Protein AF-A0A2E5EBD3-F1 (afdb_monomer_lite)

pLDDT: mean 79.8, std 18.27, range [23.12, 98.44]

Secondary structure (DSSP, 8-state):
--------------------------TT--EEPPPPTT----HHHHHHTTS-PPPTTSSSHHHHHHHHHHHHHH-TT-TTSS-SS--EEEEEEEEEEE-SSSPPPTTHHHHHHIIIII---TT--HHHHHHHHTTTSEEEEEEEEEEEE-SS-HHHHHTTTTS-SSHHHHHHHHHHHHHHTT--GGGG---STT--TT-TTS-SEES-EEEEEEEE-GGGTSSSPPPEEEEHHHHHHHHHSS---EEEEEEPTTSSEEEE-EEEEEEEE-TTSSBPPHHHHHHHHHHHTTPPP-S--TT----TTGGG-TTTTGGGT-TTSPPPPPHHHHHHTTS--PEEP-S-EEEEEE-BTTTS---EEE---TT---EEEEEEE-S-GGGGG-SS-EEEEEEE-TT--S-S-S---TT-TTPPPPSEEE--TT---TTTTTS-S--TTSSBSTTS---EETTSSS----TT-----EEEE-PPSS-SSEEEEEEEPPPP-S--SPEEEEEEEE-SSGGGTHHHHHHHHHHHHHHHHHHHSSS-EEEEEEE---SSTTT--TT--S-EEEEEEES-HHHHHHHHTT------SSS-BSHHHHHHHHHH---B-SSSSS---STT-B--------TTSEEEEEEEESSPBP-TTTS-TTTT---S--HHHHHHHHHS-SSSSSPPEEEEEE-------SS----------------HHHHHHHHHHHHHT-EEEE--GGGTTHHHHHHHHHHHHH------EEEE-TT--EEEEE-HHHHHHHS-PEEESS-TT--SS-SSS-HHHHHHTTSS--TT-SSS-HHHHTTT-TTSSSEESHHHHHHHHHSTT-SS-TTT-SS-SSS--HHHHHHHHHT-EE--

Radius of gyration: 31.28 Å; chains: 1; bounding box: 82×87×84 Å

Structure (mmCIF, N/CA/C/O backbone):
data_AF-A0A2E5EBD3-F1
#
_entry.id   AF-A0A2E5EBD3-F1
#
loop_
_atom_site.group_PDB
_atom_site.id
_atom_site.type_symbol
_atom_site.label_atom_id
_atom_site.label_alt_id
_atom_site.label_comp_id
_atom_site.label_asym_id
_atom_site.label_entity_id
_atom_site.label_seq_id
_atom_site.pdbx_PDB_ins_code
_atom_site.Cartn_x
_atom_site.Cartn_y
_atom_site.Cartn_z
_atom_site.occupancy
_atom_site.B_iso_or_equiv
_atom_site.auth_seq_id
_atom_site.auth_comp_id
_atom_site.auth_asym_id
_atom_site.auth_atom_id
_atom_site.pdbx_PDB_model_num
ATOM 1 N N . MET A 1 1 ? 35.302 20.443 48.912 1.00 29.16 1 MET A N 1
ATOM 2 C CA . MET A 1 1 ? 36.314 19.637 49.631 1.00 29.16 1 MET A CA 1
ATOM 3 C C . MET A 1 1 ? 35.606 18.491 50.340 1.00 29.16 1 MET A C 1
ATOM 5 O O . MET A 1 1 ? 34.829 18.753 51.242 1.00 29.16 1 MET A O 1
ATOM 9 N N . ASN A 1 2 ? 35.841 17.281 49.823 1.00 28.98 2 ASN A N 1
ATOM 10 C CA . ASN A 1 2 ? 35.592 15.905 50.289 1.00 28.98 2 ASN A CA 1
ATOM 11 C C . ASN A 1 2 ? 34.855 15.673 51.629 1.00 28.98 2 ASN A C 1
ATOM 13 O O . ASN A 1 2 ? 35.310 16.158 52.659 1.00 28.98 2 ASN A O 1
ATOM 17 N N . TYR A 1 3 ? 33.858 14.777 51.673 1.00 25.31 3 TYR A N 1
ATOM 18 C CA . TYR A 1 3 ? 34.042 13.319 51.846 1.00 25.31 3 TYR A CA 1
ATOM 19 C C . TYR A 1 3 ? 32.689 12.574 51.929 1.00 25.31 3 TYR A C 1
ATOM 21 O O . TYR A 1 3 ? 31.704 13.089 52.449 1.00 25.31 3 TYR A O 1
ATOM 29 N N . LEU A 1 4 ? 32.713 11.340 51.420 1.00 33.31 4 LEU A N 1
ATOM 30 C CA . LEU A 1 4 ? 31.714 10.262 51.451 1.00 33.31 4 LEU A CA 1
ATOM 31 C C . LEU A 1 4 ? 31.133 9.953 52.849 1.00 33.31 4 LEU A C 1
ATOM 33 O O . LEU A 1 4 ? 31.836 10.088 53.846 1.00 33.31 4 LEU A O 1
ATOM 37 N N . THR A 1 5 ? 29.920 9.387 52.915 1.00 28.55 5 THR A N 1
ATOM 38 C CA . THR A 1 5 ? 29.667 8.037 53.481 1.00 28.55 5 THR A CA 1
ATOM 39 C C . THR A 1 5 ? 28.212 7.585 53.294 1.00 28.55 5 THR A C 1
ATOM 41 O O . THR A 1 5 ? 27.274 8.373 53.325 1.00 28.55 5 THR A O 1
ATOM 44 N N . ASN A 1 6 ? 28.087 6.278 53.075 1.00 30.84 6 ASN A N 1
ATOM 45 C CA . ASN A 1 6 ? 26.904 5.499 52.732 1.00 30.84 6 ASN A CA 1
ATOM 46 C C . ASN A 1 6 ? 26.313 4.796 53.984 1.00 30.84 6 ASN A C 1
ATOM 48 O O . ASN A 1 6 ? 27.008 4.691 54.998 1.00 30.84 6 ASN A O 1
ATOM 52 N N . ASN A 1 7 ? 25.116 4.202 53.831 1.00 29.02 7 ASN A N 1
ATOM 53 C CA . ASN A 1 7 ? 24.374 3.269 54.722 1.00 29.02 7 ASN A CA 1
ATOM 54 C C . ASN A 1 7 ? 23.432 3.911 55.772 1.00 29.02 7 ASN A C 1
ATOM 56 O O . ASN A 1 7 ? 23.852 4.758 56.545 1.00 29.02 7 ASN A O 1
ATOM 60 N N . GLY A 1 8 ? 22.170 3.504 55.972 1.00 24.27 8 GLY A N 1
ATOM 61 C CA . GLY A 1 8 ? 21.339 2.468 55.358 1.00 24.27 8 GLY A CA 1
ATOM 62 C C . GLY A 1 8 ? 20.058 2.195 56.186 1.00 24.27 8 GLY A C 1
ATOM 63 O O . GLY A 1 8 ? 20.057 2.367 57.401 1.00 24.27 8 GLY A O 1
ATOM 64 N N . ARG A 1 9 ? 19.030 1.680 55.487 1.00 27.00 9 ARG A N 1
ATOM 65 C CA . ARG A 1 9 ? 17.901 0.806 55.904 1.00 27.00 9 ARG A CA 1
ATOM 66 C C . ARG A 1 9 ? 16.655 1.326 56.670 1.00 27.00 9 ARG A C 1
ATOM 68 O O . ARG A 1 9 ? 16.715 1.666 57.844 1.00 27.00 9 ARG A O 1
ATOM 75 N N . HIS A 1 10 ? 15.518 1.069 55.994 1.00 27.02 10 HIS A N 1
ATOM 76 C CA . HIS A 1 10 ? 14.217 0.498 56.426 1.00 27.02 10 HIS A CA 1
ATOM 77 C C . HIS A 1 10 ? 12.980 1.411 56.338 1.00 27.02 10 HIS A C 1
ATOM 79 O O . HIS A 1 10 ? 12.791 2.263 57.195 1.00 27.02 10 HIS A O 1
ATOM 85 N N . ALA A 1 11 ? 12.065 1.099 55.406 1.00 25.31 11 ALA A N 1
ATOM 86 C CA . ALA A 1 11 ? 10.660 0.770 55.705 1.00 25.31 11 ALA A CA 1
ATOM 87 C C . ALA A 1 11 ? 9.913 0.295 54.441 1.00 25.31 11 ALA A C 1
ATOM 89 O O . ALA A 1 11 ? 9.988 0.927 53.393 1.00 25.31 11 ALA A O 1
ATOM 90 N N . MET A 1 12 ? 9.197 -0.826 54.568 1.00 30.34 12 MET A N 1
ATOM 91 C CA . MET A 1 12 ? 8.193 -1.310 53.618 1.00 30.34 12 MET A CA 1
ATOM 92 C C . MET A 1 12 ? 7.014 -0.333 53.523 1.00 30.34 12 MET A C 1
ATOM 94 O O . MET A 1 12 ? 6.547 0.131 54.562 1.00 30.34 12 MET A O 1
ATOM 98 N N . LEU A 1 13 ? 6.456 -0.150 52.324 1.00 25.53 13 LEU A N 1
ATOM 99 C CA . LEU A 1 13 ? 5.010 -0.014 52.126 1.00 25.53 13 LEU A CA 1
ATOM 100 C C . LEU A 1 13 ? 4.646 -0.342 50.675 1.00 25.53 13 LEU A C 1
ATOM 102 O O . LEU A 1 13 ? 5.073 0.308 49.730 1.00 25.53 13 LEU A O 1
ATOM 106 N N . SER A 1 14 ? 3.862 -1.404 50.556 1.00 27.30 14 SER A N 1
ATOM 107 C CA . SER A 1 14 ? 3.109 -1.849 49.394 1.00 27.30 14 SER A CA 1
ATOM 108 C C . SER A 1 14 ? 2.138 -0.778 48.888 1.00 27.30 14 SER A C 1
ATOM 110 O O . SER A 1 14 ? 1.299 -0.312 49.660 1.00 27.30 14 SER A O 1
ATOM 112 N N . ALA A 1 15 ? 2.167 -0.497 47.589 1.00 25.50 15 ALA A N 1
ATOM 113 C CA . ALA A 1 15 ? 0.990 -0.112 46.815 1.00 25.50 15 ALA A CA 1
ATOM 114 C C . ALA A 1 15 ? 1.222 -0.546 45.363 1.00 25.50 15 ALA A C 1
ATOM 116 O O . ALA A 1 15 ? 2.231 -0.180 44.764 1.00 25.50 15 ALA A O 1
ATOM 117 N N . LEU A 1 16 ? 0.317 -1.380 44.847 1.00 30.70 16 LEU A N 1
ATOM 118 C CA . LEU A 1 16 ? 0.261 -1.764 43.443 1.00 30.70 16 LEU A CA 1
ATOM 119 C C . LEU A 1 16 ? 0.180 -0.502 42.575 1.00 30.70 16 LEU A C 1
ATOM 121 O O . LEU A 1 16 ? -0.757 0.279 42.727 1.00 30.70 16 LEU A O 1
ATOM 125 N N . ALA A 1 17 ? 1.124 -0.340 41.654 1.00 24.12 17 ALA A N 1
ATOM 126 C CA . ALA A 1 17 ? 0.958 0.512 40.489 1.00 24.12 17 ALA A CA 1
ATOM 127 C C . ALA A 1 17 ? 0.855 -0.420 39.280 1.00 24.12 17 ALA A C 1
ATOM 129 O O . ALA A 1 17 ? 1.831 -1.050 38.882 1.00 24.12 17 ALA A O 1
ATOM 130 N N . ILE A 1 18 ? -0.365 -0.558 38.768 1.00 25.36 18 ILE A N 1
ATOM 131 C CA . ILE A 1 18 ? -0.635 -1.070 37.424 1.00 25.36 18 ILE A CA 1
ATOM 132 C C . ILE A 1 18 ? 0.084 -0.114 36.457 1.00 25.36 18 ILE A C 1
ATOM 134 O O . ILE A 1 18 ? -0.083 1.100 36.621 1.00 25.36 18 ILE A O 1
ATOM 138 N N . PRO A 1 19 ? 0.890 -0.587 35.492 1.00 26.09 19 PRO A N 1
ATOM 139 C CA . PRO A 1 19 ? 1.427 0.304 34.481 1.00 26.09 19 PRO A CA 1
ATOM 140 C C . PRO A 1 19 ? 0.257 0.748 33.601 1.00 26.09 19 PRO A C 1
ATOM 142 O O . PRO A 1 19 ? -0.350 -0.049 32.891 1.00 26.09 19 PRO A O 1
ATOM 145 N N . ILE A 1 20 ? -0.096 2.029 33.703 1.00 24.16 20 ILE A N 1
ATOM 146 C CA . ILE A 1 20 ? -0.914 2.709 32.705 1.00 24.16 20 ILE A CA 1
ATOM 147 C C . ILE A 1 20 ? -0.089 2.664 31.421 1.00 24.16 20 ILE A C 1
ATOM 149 O O . ILE A 1 20 ? 0.940 3.332 31.324 1.00 24.16 20 ILE A O 1
ATOM 153 N N . VAL A 1 21 ? -0.516 1.829 30.476 1.00 25.44 21 VAL A N 1
ATOM 154 C CA . VAL A 1 21 ? -0.055 1.870 29.089 1.00 25.44 21 VAL A CA 1
ATOM 155 C C . VAL A 1 21 ? -0.263 3.304 28.603 1.00 25.44 21 VAL A C 1
ATOM 157 O O . VAL A 1 21 ? -1.378 3.826 28.635 1.00 25.44 21 VAL A O 1
ATOM 160 N N . SER A 1 22 ? 0.822 3.982 28.238 1.00 26.38 22 SER A N 1
ATOM 161 C CA . SER A 1 22 ? 0.782 5.331 27.687 1.00 26.38 22 SER A CA 1
ATOM 162 C C . SER A 1 22 ? 0.146 5.290 26.293 1.00 26.38 22 SER A C 1
ATOM 164 O O . SER A 1 22 ? 0.835 5.088 25.300 1.00 26.38 22 SER A O 1
ATOM 166 N N . LEU A 1 23 ? -1.174 5.476 26.238 1.00 28.75 23 LEU A N 1
ATOM 167 C CA . LEU A 1 23 ? -2.022 5.524 25.034 1.00 28.75 23 LEU A CA 1
ATOM 168 C C . LEU A 1 23 ? -1.922 6.844 24.238 1.00 28.75 23 LEU A C 1
ATOM 170 O O . LEU A 1 23 ? -2.856 7.218 23.537 1.00 28.75 23 LEU A O 1
ATOM 174 N N . PHE A 1 24 ? -0.823 7.589 24.346 1.00 32.25 24 PHE A N 1
ATOM 175 C CA . PHE A 1 24 ? -0.684 8.868 23.646 1.00 32.25 24 PHE A CA 1
ATOM 176 C C . PHE A 1 24 ? 0.305 8.715 22.491 1.00 32.25 24 PHE A C 1
ATOM 178 O O . PHE A 1 24 ? 1.509 8.889 22.670 1.00 32.25 24 PHE A O 1
ATOM 185 N N . SER A 1 25 ? -0.213 8.351 21.317 1.00 38.06 25 SER A N 1
ATOM 186 C CA . SER A 1 25 ? 0.491 8.504 20.044 1.00 38.06 25 SER A CA 1
ATOM 187 C C . SER A 1 25 ? 0.668 9.997 19.710 1.00 38.06 25 SER A C 1
ATOM 189 O O . SER A 1 25 ? 0.030 10.865 20.312 1.00 38.06 25 SER A O 1
ATOM 191 N N . ASN A 1 26 ? 1.614 10.297 18.815 1.00 38.53 26 ASN A N 1
ATOM 192 C CA . ASN A 1 26 ? 2.143 11.639 18.539 1.00 38.53 26 ASN A CA 1
ATOM 193 C C . ASN A 1 26 ? 1.013 12.678 18.311 1.00 38.53 26 ASN A C 1
ATOM 195 O O . ASN A 1 26 ? 0.158 12.464 17.448 1.00 38.53 26 ASN A O 1
ATOM 199 N N . PRO A 1 27 ? 0.972 13.798 19.057 1.00 42.50 27 PRO A N 1
ATOM 200 C CA . PRO A 1 27 ? -0.216 14.642 19.197 1.00 42.50 27 PRO A CA 1
ATOM 201 C C . PRO A 1 27 ? -0.521 15.554 17.996 1.00 42.50 27 PRO A C 1
ATOM 203 O O . PRO A 1 27 ? -1.249 16.522 18.175 1.00 42.50 27 PRO A O 1
ATOM 206 N N . ASP A 1 28 ? -0.045 15.283 16.782 1.00 49.72 28 ASP A N 1
ATOM 207 C CA . ASP A 1 28 ? -0.038 16.285 15.706 1.00 49.72 28 ASP A CA 1
ATOM 208 C C . ASP A 1 28 ? -0.567 15.806 14.328 1.00 49.72 28 ASP A C 1
ATOM 210 O O . ASP A 1 28 ? -0.325 16.464 13.320 1.00 49.72 28 ASP A O 1
ATOM 214 N N . CYS A 1 29 ? -1.290 14.680 14.246 1.00 60.12 29 CYS A N 1
ATOM 215 C CA . CYS A 1 29 ? -1.685 14.052 12.968 1.00 60.12 29 CYS A CA 1
ATOM 216 C C . CYS A 1 29 ? -2.814 14.802 12.217 1.00 60.12 29 CYS A C 1
ATOM 218 O O . CYS A 1 29 ? -3.996 14.541 12.465 1.00 60.12 29 CYS A O 1
ATOM 220 N N . LEU A 1 30 ? -2.459 15.678 11.274 1.00 69.81 30 LEU A N 1
ATOM 221 C CA . LEU A 1 30 ? -3.363 16.429 10.390 1.00 69.81 30 LEU A CA 1
ATOM 222 C C . LEU A 1 30 ? -3.103 16.049 8.922 1.00 69.81 30 LEU A C 1
ATOM 224 O O . LEU A 1 30 ? -1.948 15.951 8.514 1.00 69.81 30 LEU A O 1
ATOM 228 N N . ALA A 1 31 ? -4.166 15.917 8.130 1.00 77.50 31 ALA A N 1
ATOM 229 C CA . ALA A 1 31 ? -4.094 15.885 6.667 1.00 77.50 31 ALA A CA 1
ATOM 230 C C . ALA A 1 31 ? -5.045 16.912 6.054 1.00 77.50 31 ALA A C 1
ATOM 232 O O . ALA A 1 31 ? -6.008 17.324 6.704 1.00 77.50 31 ALA A O 1
ATOM 233 N N . THR A 1 32 ? -4.755 17.368 4.839 1.00 82.69 32 THR A N 1
ATOM 234 C CA . THR A 1 32 ? -5.534 18.431 4.187 1.00 82.69 32 THR A CA 1
ATOM 235 C C . THR A 1 32 ? -5.873 18.065 2.755 1.00 82.69 32 THR A C 1
ATOM 237 O O . THR A 1 32 ? -5.091 17.401 2.095 1.00 82.69 32 THR A O 1
ATOM 240 N N . THR A 1 33 ? -6.952 18.610 2.204 1.00 86.31 33 THR A N 1
ATOM 241 C CA . THR A 1 33 ? -7.201 18.497 0.763 1.00 86.31 33 THR A CA 1
ATOM 242 C C . THR A 1 33 ? -6.233 19.381 -0.035 1.00 86.31 33 THR A C 1
ATOM 244 O O . THR A 1 33 ? -5.992 20.544 0.310 1.00 86.31 33 THR A O 1
ATOM 247 N N . SER A 1 34 ? -5.713 18.870 -1.156 1.00 86.62 34 SER A N 1
ATOM 248 C CA . SER A 1 34 ? -4.879 19.653 -2.079 1.00 86.62 34 SER A CA 1
ATOM 249 C C . SER A 1 34 ? -5.632 20.877 -2.654 1.00 86.62 34 SER A C 1
ATOM 251 O O . SER A 1 34 ? -6.838 20.804 -2.908 1.00 86.62 34 SER A O 1
ATOM 253 N N . PRO A 1 35 ? -4.969 22.025 -2.914 1.00 87.75 35 PRO A N 1
ATOM 254 C CA . PRO A 1 35 ? -5.635 23.200 -3.486 1.00 87.75 35 PRO A CA 1
ATOM 255 C C . PRO A 1 35 ? -6.206 22.894 -4.873 1.00 87.75 35 PRO A C 1
ATOM 257 O O . PRO A 1 35 ? -5.620 22.094 -5.604 1.00 87.75 35 PRO A O 1
ATOM 260 N N . ARG A 1 36 ? -7.287 23.564 -5.296 1.00 89.25 36 ARG A N 1
ATOM 261 C CA . ARG A 1 36 ? -7.826 23.377 -6.656 1.00 89.25 36 ARG A CA 1
ATOM 262 C C . ARG A 1 36 ? -6.768 23.694 -7.730 1.00 89.25 36 ARG A C 1
ATOM 264 O O . ARG A 1 36 ? -5.904 24.552 -7.492 1.00 89.25 36 ARG A O 1
ATOM 271 N N . PRO A 1 37 ? -6.867 23.117 -8.941 1.00 83.50 37 PRO A N 1
ATOM 272 C CA . PRO A 1 37 ? -5.944 23.427 -10.028 1.00 83.50 37 PRO A CA 1
ATOM 273 C C . PRO A 1 37 ? -5.814 24.938 -10.284 1.00 83.50 37 PRO A C 1
ATOM 275 O O . PRO A 1 37 ? -6.807 25.671 -10.336 1.00 83.50 37 PRO A O 1
ATOM 278 N N . GLY A 1 38 ? -4.572 25.412 -10.421 1.00 78.75 38 GLY A N 1
ATOM 279 C CA . GLY A 1 38 ? -4.253 26.830 -10.628 1.00 78.75 38 GLY A CA 1
ATOM 280 C C . GLY A 1 38 ? -4.308 27.704 -9.369 1.00 78.75 38 GLY A C 1
ATOM 281 O O . GLY A 1 38 ? -4.292 28.932 -9.478 1.00 78.75 38 GLY A O 1
ATOM 282 N N . THR A 1 39 ? -4.386 27.105 -8.179 1.00 81.62 39 THR A N 1
ATOM 283 C CA . THR A 1 39 ? -4.257 27.809 -6.895 1.00 81.62 39 THR A CA 1
ATOM 284 C C . THR A 1 39 ? -3.165 27.182 -6.039 1.00 81.62 39 THR A C 1
ATOM 286 O O . THR A 1 39 ? -2.864 26.002 -6.179 1.00 81.62 39 THR A O 1
ATOM 289 N N . HIS A 1 40 ? -2.570 27.978 -5.151 1.00 78.88 40 HIS A N 1
ATOM 290 C CA . HIS A 1 40 ? -1.550 27.510 -4.216 1.00 78.88 40 HIS A CA 1
ATOM 291 C C . HIS A 1 40 ? -2.080 27.575 -2.791 1.00 78.88 40 HIS A C 1
ATOM 293 O O . HIS A 1 40 ? -2.769 28.532 -2.423 1.00 78.88 40 HIS A O 1
ATOM 299 N N . ALA A 1 41 ? -1.716 26.580 -1.987 1.00 82.25 41 ALA A N 1
ATOM 300 C CA . ALA A 1 41 ? -1.994 26.595 -0.563 1.00 82.25 41 ALA A CA 1
ATOM 301 C C . ALA A 1 41 ? -1.278 27.789 0.100 1.00 82.25 41 ALA A C 1
ATOM 303 O O . ALA A 1 41 ? -0.087 28.001 -0.145 1.00 82.25 41 ALA A O 1
ATOM 304 N N . PRO A 1 42 ? -1.972 28.596 0.923 1.00 83.25 42 PRO A N 1
ATOM 305 C CA . PRO A 1 42 ? -1.332 29.628 1.725 1.00 83.25 42 PRO A CA 1
ATOM 306 C C . PRO A 1 42 ? -0.259 29.052 2.652 1.00 83.25 42 PRO A C 1
ATOM 308 O O . PRO A 1 42 ? -0.340 27.902 3.084 1.00 83.25 42 PRO A O 1
ATOM 311 N N . GLU A 1 43 ? 0.711 29.884 3.031 1.00 78.56 43 GLU A N 1
ATOM 312 C CA . GLU A 1 43 ? 1.833 29.454 3.871 1.00 78.56 43 GLU A CA 1
ATOM 313 C C . GLU A 1 43 ? 1.382 28.849 5.204 1.00 78.56 43 GLU A C 1
ATOM 315 O O . GLU A 1 43 ? 1.966 27.874 5.648 1.00 78.56 43 GLU A O 1
ATOM 320 N N . HIS A 1 44 ? 0.314 29.352 5.831 1.00 77.81 44 HIS A N 1
ATOM 321 C CA . HIS A 1 44 ? -0.182 28.772 7.084 1.00 77.81 44 HIS A CA 1
ATOM 322 C C . HIS A 1 44 ? -0.797 27.379 6.909 1.00 77.81 44 HIS A C 1
ATOM 324 O O . HIS A 1 44 ? -0.719 26.591 7.843 1.00 77.81 44 HIS A O 1
ATOM 330 N N . VAL A 1 45 ? -1.366 27.063 5.741 1.00 79.88 45 VAL A N 1
ATOM 331 C CA . VAL A 1 45 ? -1.885 25.720 5.427 1.00 79.88 45 VAL A CA 1
ATOM 332 C C . VAL A 1 45 ? -0.718 24.760 5.247 1.00 79.88 45 VAL A C 1
ATOM 334 O O . VAL A 1 45 ? -0.632 23.738 5.924 1.00 79.88 45 VAL A O 1
ATOM 337 N N . ARG A 1 46 ? 0.255 25.169 4.426 1.00 73.81 46 ARG A N 1
ATOM 338 C CA . ARG A 1 46 ? 1.513 24.441 4.211 1.00 73.81 46 ARG A CA 1
ATOM 339 C C . ARG A 1 46 ? 2.274 24.229 5.522 1.00 73.81 46 ARG A C 1
ATOM 341 O O . ARG A 1 46 ? 2.828 23.157 5.740 1.00 73.81 46 ARG A O 1
ATOM 348 N N . ALA A 1 47 ? 2.250 25.233 6.401 1.00 68.50 47 ALA A N 1
ATOM 349 C CA . ALA A 1 47 ? 2.866 25.209 7.718 1.00 68.50 47 ALA A CA 1
ATOM 350 C C . ALA A 1 47 ? 2.067 24.398 8.760 1.00 68.50 47 ALA A C 1
ATOM 352 O O . ALA A 1 47 ? 2.604 24.003 9.794 1.00 68.50 47 ALA A O 1
ATOM 353 N N . HIS A 1 48 ? 0.768 24.171 8.560 1.00 67.69 48 HIS A N 1
ATOM 354 C CA . HIS A 1 48 ? -0.015 23.339 9.475 1.00 67.69 48 HIS A CA 1
ATOM 355 C C . HIS A 1 48 ? 0.176 21.855 9.170 1.00 67.69 48 HIS A C 1
ATOM 357 O O . HIS A 1 48 ? 0.415 21.084 10.098 1.00 67.69 48 HIS A O 1
ATOM 363 N N . ALA A 1 49 ? 0.241 21.506 7.882 1.00 62.91 49 ALA A N 1
ATOM 364 C CA . ALA A 1 49 ? 0.627 20.180 7.403 1.00 62.91 49 ALA A CA 1
ATOM 365 C C . ALA A 1 49 ? 2.056 19.755 7.830 1.00 62.91 49 ALA A C 1
ATOM 367 O O . ALA A 1 49 ? 2.448 18.614 7.625 1.00 62.91 49 ALA A O 1
ATOM 368 N N . LEU A 1 50 ? 2.836 20.652 8.461 1.00 53.62 50 LEU A N 1
ATOM 369 C CA . LEU A 1 50 ? 4.153 20.374 9.055 1.00 53.62 50 LEU A CA 1
ATOM 370 C C . LEU A 1 50 ? 4.132 19.394 10.228 1.00 53.62 50 LEU A C 1
ATOM 372 O O . LEU A 1 50 ? 5.182 18.843 10.549 1.00 53.62 50 LEU A O 1
ATOM 376 N N . ARG A 1 51 ? 3.019 19.296 10.972 1.00 49.81 51 ARG A N 1
ATOM 377 C CA . ARG A 1 51 ? 3.105 18.851 12.373 1.00 49.81 51 ARG A CA 1
ATOM 378 C C . ARG A 1 51 ? 2.982 17.348 12.600 1.00 49.81 51 ARG A C 1
ATOM 380 O O . ARG A 1 51 ? 3.583 16.881 13.555 1.00 49.81 51 ARG A O 1
ATOM 387 N N . SER A 1 52 ? 2.337 16.586 11.730 1.00 48.03 52 SER A N 1
ATOM 388 C CA . SER A 1 52 ? 2.503 15.136 11.527 1.00 48.03 52 SER A CA 1
ATOM 389 C C . SER A 1 52 ? 1.512 14.752 10.437 1.00 48.03 52 SER A C 1
ATOM 391 O O . SER A 1 52 ? 0.347 15.140 10.518 1.00 48.03 52 SER A O 1
ATOM 393 N N . GLN A 1 53 ? 1.945 13.989 9.438 1.00 57.81 53 GLN A N 1
ATOM 394 C CA . GLN A 1 53 ? 0.992 13.318 8.559 1.00 57.81 53 GLN A CA 1
ATOM 395 C C . GLN A 1 53 ? 0.303 12.179 9.317 1.00 57.81 53 GLN A C 1
ATOM 397 O O . GLN A 1 53 ? 0.758 11.753 10.382 1.00 57.81 53 GLN A O 1
ATOM 402 N N . VAL A 1 54 ? -0.825 11.714 8.785 1.00 54.34 54 VAL A N 1
ATOM 403 C CA . VAL A 1 54 ? -1.611 10.633 9.380 1.00 54.34 54 VAL A CA 1
ATOM 404 C C . VAL A 1 54 ? -0.718 9.424 9.662 1.00 54.34 54 VAL A C 1
ATOM 406 O O . VAL A 1 54 ? -0.092 8.886 8.754 1.00 54.34 54 VAL A O 1
ATOM 409 N N . SER A 1 55 ? -0.688 8.979 10.921 1.00 51.22 55 SER A N 1
ATOM 410 C CA . SER A 1 55 ? -0.187 7.653 11.266 1.00 51.22 55 SER A CA 1
ATOM 411 C C . SER A 1 55 ? -1.352 6.699 11.521 1.00 51.22 55 SER A C 1
ATOM 413 O O . SER A 1 55 ? -2.426 7.089 11.998 1.00 51.22 55 SER A O 1
ATOM 415 N N . PHE A 1 56 ? -1.110 5.417 11.262 1.00 49.31 56 PHE A N 1
ATOM 416 C CA . PHE A 1 56 ? -2.007 4.311 11.603 1.00 49.31 56 PHE A CA 1
ATOM 417 C C . PHE A 1 56 ? -2.179 4.119 13.132 1.00 49.31 56 PHE A C 1
ATOM 419 O O . PHE A 1 56 ? -2.812 3.166 13.572 1.00 49.31 56 PHE A O 1
ATOM 426 N N . ASP A 1 57 ? -1.593 4.982 13.975 1.00 47.72 57 ASP A N 1
ATOM 427 C CA . ASP A 1 57 ? -1.547 4.833 15.438 1.00 47.72 57 ASP A CA 1
ATOM 428 C C . ASP A 1 57 ? -2.585 5.682 16.190 1.00 47.72 57 ASP A C 1
ATOM 430 O O . ASP A 1 57 ? -2.440 5.913 17.392 1.00 47.72 57 ASP A O 1
ATOM 434 N N . THR A 1 58 ? -3.626 6.172 15.513 1.00 50.34 58 THR A N 1
ATOM 435 C CA . THR A 1 58 ? -4.750 6.870 16.164 1.00 50.34 58 THR A CA 1
ATOM 436 C C . THR A 1 58 ? -5.897 5.891 16.479 1.00 50.34 58 THR A C 1
ATOM 438 O O . THR A 1 58 ? -6.112 4.989 15.674 1.00 50.34 58 THR A O 1
ATOM 441 N N . PRO A 1 59 ? -6.598 6.020 17.633 1.00 49.56 59 PRO A N 1
ATOM 442 C CA . PRO A 1 59 ? -7.733 5.149 17.997 1.00 49.56 59 PRO A CA 1
ATOM 443 C C . PRO A 1 59 ? -8.908 5.199 16.996 1.00 49.56 59 PRO A C 1
ATOM 445 O O . PRO A 1 59 ? -9.083 6.243 16.363 1.00 49.56 59 PRO A O 1
ATOM 448 N N . GLY A 1 60 ? -9.692 4.111 16.913 1.00 55.66 60 GLY A N 1
ATOM 449 C CA . GLY A 1 60 ? -10.766 3.826 15.939 1.00 55.66 60 GLY A CA 1
ATOM 450 C C . GLY A 1 60 ? -10.439 2.588 15.083 1.00 55.66 60 GLY A C 1
ATOM 451 O O . GLY A 1 60 ? -9.400 2.573 14.404 1.00 55.66 60 GLY A O 1
ATOM 452 N N . ALA A 1 61 ? -11.247 1.518 15.117 1.00 51.84 61 ALA A N 1
ATOM 453 C CA . ALA A 1 61 ? -10.787 0.222 14.611 1.00 51.84 61 ALA A CA 1
ATOM 454 C C . ALA A 1 61 ? -10.828 0.015 13.099 1.00 51.84 61 ALA A C 1
ATOM 456 O O . ALA A 1 61 ? -10.185 -0.927 12.652 1.00 51.84 61 ALA A O 1
ATOM 457 N N . TRP A 1 62 ? -11.374 0.897 12.255 1.00 63.16 62 TRP A N 1
ATOM 458 C CA . TRP A 1 62 ? -11.061 0.801 10.811 1.00 63.16 62 TRP A CA 1
ATOM 459 C C . TRP A 1 62 ? -9.611 1.161 10.491 1.00 63.16 62 TRP A C 1
ATOM 461 O O . TRP A 1 62 ? -9.003 0.558 9.606 1.00 63.16 62 TRP A O 1
ATOM 471 N N . ARG A 1 63 ? -9.006 2.065 11.270 1.00 65.56 63 ARG A N 1
ATOM 472 C CA . ARG A 1 63 ? -7.557 2.300 11.217 1.00 65.56 63 ARG A CA 1
ATOM 473 C C . ARG A 1 63 ? -6.799 1.142 11.828 1.00 65.56 63 ARG A C 1
ATOM 475 O O . ARG A 1 63 ? -5.736 0.819 11.319 1.00 65.56 63 ARG A O 1
ATOM 482 N N . ALA A 1 64 ? -7.321 0.518 12.885 1.00 62.25 64 ALA A N 1
ATOM 483 C CA . ALA A 1 64 ? -6.734 -0.707 13.416 1.00 62.25 64 ALA A CA 1
ATOM 484 C C . ALA A 1 64 ? -6.790 -1.834 12.377 1.00 62.25 64 ALA A C 1
ATOM 486 O O . ALA A 1 64 ? -5.762 -2.437 12.138 1.00 62.25 64 ALA A O 1
ATOM 487 N N . LYS A 1 65 ? -7.900 -2.018 11.653 1.00 65.06 65 LYS A N 1
ATOM 488 C CA . LYS A 1 65 ? -8.040 -2.960 10.532 1.00 65.06 65 LYS A CA 1
ATOM 489 C C . LYS A 1 65 ? -7.097 -2.620 9.380 1.00 65.06 65 LYS A C 1
ATOM 491 O O . LYS A 1 65 ? -6.415 -3.505 8.892 1.00 65.06 65 LYS A O 1
ATOM 496 N N . ALA A 1 66 ? -6.966 -1.352 8.985 1.00 64.62 66 ALA A N 1
ATOM 497 C CA . ALA A 1 66 ? -5.982 -0.928 7.980 1.00 64.62 66 ALA A CA 1
ATOM 498 C C . ALA A 1 66 ? -4.529 -1.117 8.459 1.00 64.62 66 ALA A C 1
ATOM 500 O O . ALA A 1 66 ? -3.635 -1.483 7.697 1.00 64.62 66 ALA A O 1
ATOM 501 N N . LYS A 1 67 ? -4.274 -0.889 9.749 1.00 63.81 67 LYS A N 1
ATOM 502 C CA . LYS A 1 67 ? -2.981 -1.122 10.392 1.00 63.81 67 LYS A CA 1
ATOM 503 C C . LYS A 1 67 ? -2.674 -2.603 10.504 1.00 63.81 67 LYS A C 1
ATOM 505 O O . LYS A 1 67 ? -1.517 -2.967 10.350 1.00 63.81 67 LYS A O 1
ATOM 510 N N . ASP A 1 68 ? -3.668 -3.421 10.796 1.00 62.03 68 ASP A N 1
ATOM 511 C CA . ASP A 1 68 ? -3.561 -4.862 10.928 1.00 62.03 68 ASP A CA 1
ATOM 512 C C . ASP A 1 68 ? -3.392 -5.476 9.542 1.00 62.03 68 ASP A C 1
ATOM 514 O O . ASP A 1 68 ? -2.437 -6.210 9.366 1.00 62.03 68 ASP A O 1
ATOM 518 N N . ALA A 1 69 ? -4.130 -5.032 8.522 1.00 61.78 69 ALA A N 1
ATOM 519 C CA . ALA A 1 69 ? -3.850 -5.309 7.110 1.00 61.78 69 ALA A CA 1
ATOM 520 C C . ALA A 1 69 ? -2.383 -5.000 6.750 1.00 61.78 69 ALA A C 1
ATOM 522 O O . ALA A 1 69 ? -1.641 -5.850 6.254 1.00 61.78 69 ALA A O 1
ATOM 523 N N . LYS A 1 70 ? -1.900 -3.799 7.094 1.00 56.22 70 LYS A N 1
ATOM 524 C CA . LYS A 1 70 ? -0.500 -3.398 6.890 1.00 56.22 70 LYS A CA 1
ATOM 525 C C . LYS A 1 70 ? 0.501 -4.232 7.698 1.00 56.22 70 LYS A C 1
ATOM 527 O O . LYS A 1 70 ? 1.584 -4.545 7.198 1.00 56.22 70 LYS A O 1
ATOM 532 N N . ARG A 1 71 ? 0.195 -4.533 8.960 1.00 54.34 71 ARG A N 1
ATOM 533 C CA . ARG A 1 71 ? 1.046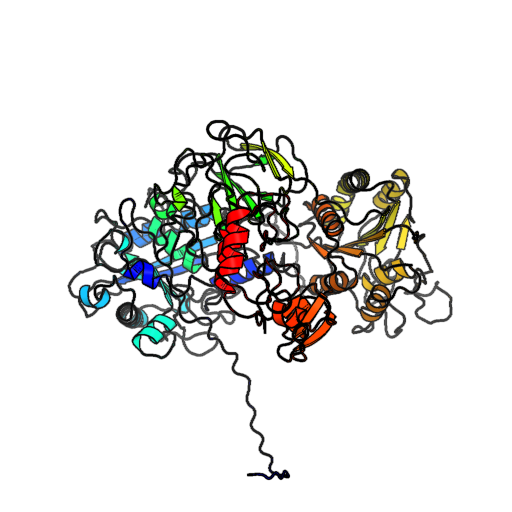 -5.314 9.866 1.00 54.34 71 ARG A CA 1
ATOM 534 C C . ARG A 1 71 ? 1.110 -6.749 9.394 1.00 54.34 71 ARG A C 1
ATOM 536 O O . ARG A 1 71 ? 2.214 -7.196 9.168 1.00 54.34 71 ARG A O 1
ATOM 543 N N . ASN A 1 72 ? -0.016 -7.402 9.154 1.00 52.09 72 ASN A N 1
ATOM 544 C CA . ASN A 1 72 ? -0.119 -8.758 8.631 1.00 52.09 72 ASN A CA 1
ATOM 545 C C . ASN A 1 72 ? 0.594 -8.910 7.284 1.00 52.09 72 ASN A C 1
ATOM 547 O O . ASN A 1 72 ? 1.280 -9.897 7.058 1.00 52.09 72 ASN A O 1
ATOM 551 N N . ARG A 1 73 ? 0.555 -7.892 6.415 1.00 49.78 73 ARG A N 1
ATOM 552 C CA . ARG A 1 73 ? 1.350 -7.888 5.176 1.00 49.78 73 ARG A CA 1
ATOM 553 C C . ARG A 1 73 ? 2.866 -7.895 5.429 1.00 49.78 73 ARG A C 1
ATOM 555 O O . ARG A 1 73 ? 3.613 -8.568 4.710 1.00 49.78 73 ARG A O 1
ATOM 562 N N . ASN A 1 74 ? 3.334 -7.110 6.402 1.00 39.19 74 ASN A N 1
ATOM 563 C CA . ASN A 1 74 ? 4.761 -6.958 6.732 1.00 39.19 74 ASN A CA 1
ATOM 564 C C . ASN A 1 74 ? 5.264 -7.996 7.753 1.00 39.19 74 ASN A C 1
ATOM 566 O O . ASN A 1 74 ? 6.469 -8.189 7.891 1.00 39.19 74 ASN A O 1
ATOM 570 N N . ASP A 1 75 ? 4.345 -8.635 8.466 1.00 36.31 75 ASP A N 1
ATOM 571 C CA . ASP A 1 75 ? 4.563 -9.669 9.458 1.00 36.31 75 ASP A CA 1
ATOM 572 C C . ASP A 1 75 ? 4.351 -11.012 8.776 1.00 36.31 75 ASP A C 1
ATOM 574 O O . ASP A 1 75 ? 3.233 -11.456 8.518 1.00 36.31 75 ASP A O 1
ATOM 578 N N . VAL A 1 76 ? 5.468 -11.672 8.491 1.00 34.00 76 VAL A N 1
ATOM 579 C CA . VAL A 1 76 ? 5.503 -12.992 7.867 1.00 34.00 76 VAL A CA 1
ATOM 580 C C . VAL A 1 76 ? 4.756 -14.030 8.721 1.00 34.00 76 VAL A C 1
ATOM 582 O O . VAL A 1 76 ? 4.563 -15.137 8.255 1.00 34.00 76 VAL A O 1
ATOM 585 N N . THR A 1 77 ? 4.275 -13.713 9.933 1.00 31.70 77 THR A N 1
ATOM 586 C CA . THR A 1 77 ? 3.446 -14.621 10.742 1.00 31.70 77 THR A CA 1
ATOM 587 C C . THR A 1 77 ? 1.938 -14.474 10.660 1.00 31.70 77 THR A C 1
ATOM 589 O O . THR A 1 77 ? 1.238 -15.245 11.304 1.00 31.70 77 THR A O 1
ATOM 592 N N . LYS A 1 78 ? 1.415 -13.483 9.935 1.00 34.31 78 LYS A N 1
ATOM 593 C CA . LYS A 1 78 ? -0.022 -13.173 9.989 1.00 34.31 78 LYS A CA 1
ATOM 594 C C . LYS A 1 78 ? -0.693 -12.972 8.640 1.00 34.31 78 LYS A C 1
ATOM 596 O O . LYS A 1 78 ? -1.832 -12.515 8.619 1.00 34.31 78 LYS A O 1
ATOM 601 N N . ARG A 1 79 ? -0.035 -13.324 7.533 1.00 37.31 79 ARG A N 1
ATOM 602 C CA . ARG A 1 79 ? -0.696 -13.334 6.220 1.00 37.31 79 ARG A CA 1
ATOM 603 C C . ARG A 1 79 ? -1.721 -14.474 6.221 1.00 37.31 79 ARG A C 1
ATOM 605 O O . ARG A 1 79 ? -1.328 -15.632 6.167 1.00 37.31 79 ARG A O 1
ATOM 612 N N . GLY A 1 80 ? -3.009 -14.153 6.346 1.00 37.53 80 GLY A N 1
ATOM 613 C CA . GLY A 1 80 ? -4.116 -15.116 6.289 1.00 37.53 80 GLY A CA 1
ATOM 614 C C . GLY A 1 80 ? -5.131 -15.075 7.442 1.00 37.53 80 GLY A C 1
ATOM 615 O O . GLY A 1 80 ? -6.144 -15.769 7.376 1.00 37.53 80 GLY A O 1
ATOM 616 N N . GLY A 1 81 ? -4.936 -14.265 8.490 1.00 32.50 81 GLY A N 1
ATOM 617 C CA . GLY A 1 81 ? -5.948 -14.085 9.546 1.00 32.50 81 GLY A CA 1
ATOM 618 C C . GLY A 1 81 ? -7.089 -13.152 9.111 1.00 32.50 81 GLY A C 1
ATOM 619 O O . GLY A 1 81 ? -6.858 -12.229 8.342 1.00 32.50 81 GLY A O 1
ATOM 620 N N . ALA A 1 82 ? -8.318 -13.377 9.601 1.00 35.41 82 ALA A N 1
ATOM 621 C CA . ALA A 1 82 ? -9.540 -12.631 9.253 1.00 35.41 82 ALA A CA 1
ATOM 622 C C . ALA A 1 82 ? -9.311 -11.142 8.884 1.00 35.41 82 ALA A C 1
ATOM 624 O O . ALA A 1 82 ? -8.996 -10.308 9.730 1.00 35.41 82 ALA A O 1
ATOM 625 N N . SER A 1 83 ? -9.504 -10.895 7.583 1.00 45.44 83 SER A N 1
ATOM 626 C CA . SER A 1 83 ? -9.318 -9.684 6.777 1.00 45.44 83 SER A CA 1
ATOM 627 C C . SER A 1 83 ? -7.949 -8.989 6.876 1.00 45.44 83 SER A C 1
ATOM 629 O O . SER A 1 83 ? -7.822 -7.891 7.413 1.00 45.44 83 SER A O 1
ATOM 631 N N . ASP A 1 84 ? -6.966 -9.547 6.161 1.00 56.12 84 ASP A N 1
ATOM 632 C CA . ASP A 1 84 ? -5.785 -8.815 5.660 1.00 56.12 84 ASP A CA 1
ATOM 633 C C . ASP A 1 84 ? -6.146 -7.590 4.798 1.00 56.12 84 ASP A C 1
ATOM 635 O O . ASP A 1 84 ? -5.275 -6.803 4.439 1.00 56.12 84 ASP A O 1
ATOM 639 N N . ALA A 1 85 ? -7.431 -7.419 4.474 1.00 71.56 85 ALA A N 1
ATOM 640 C CA . ALA A 1 85 ? -7.996 -6.286 3.771 1.00 71.56 85 ALA A CA 1
ATOM 641 C C . ALA A 1 85 ? -8.978 -5.505 4.650 1.00 71.56 85 ALA A C 1
ATOM 643 O O . ALA A 1 85 ? -9.720 -6.071 5.447 1.00 71.56 85 ALA A O 1
ATOM 644 N N . VAL A 1 86 ? -9.074 -4.199 4.439 1.00 78.56 86 VAL A N 1
ATOM 645 C CA . VAL A 1 86 ? -10.183 -3.392 4.956 1.00 78.56 86 VAL A CA 1
ATOM 646 C C . VAL A 1 86 ? -11.458 -3.819 4.213 1.00 78.56 86 VAL A C 1
ATOM 648 O O . VAL A 1 86 ? -11.536 -3.635 3.000 1.00 78.56 86 VAL A O 1
ATOM 651 N N . THR A 1 87 ? -12.444 -4.403 4.904 1.00 83.12 87 THR A N 1
ATOM 652 C CA . THR A 1 87 ? -13.672 -4.973 4.297 1.00 83.12 87 THR A CA 1
ATOM 653 C C . THR A 1 87 ? -14.952 -4.474 4.967 1.00 83.12 87 THR A C 1
ATOM 655 O O . THR A 1 87 ? -14.889 -3.930 6.047 1.00 83.12 87 THR A O 1
ATOM 658 N N . GLY A 1 88 ? -16.134 -4.667 4.384 1.00 83.56 88 GLY A N 1
ATOM 659 C CA . GLY A 1 88 ? -17.416 -4.348 5.022 1.00 83.56 88 GLY A CA 1
ATOM 660 C C . GLY A 1 88 ? -17.931 -2.932 4.752 1.00 83.56 88 GLY A C 1
ATOM 661 O O . GLY A 1 88 ? -17.585 -2.305 3.749 1.00 83.56 88 GLY A O 1
ATOM 662 N N . VAL A 1 89 ? -18.835 -2.470 5.618 1.00 86.56 89 VAL A N 1
ATOM 663 C CA . VAL A 1 89 ? -19.502 -1.168 5.506 1.00 86.56 89 VAL A CA 1
ATOM 664 C C . VAL A 1 89 ? -19.133 -0.320 6.714 1.00 86.56 89 VAL A C 1
ATOM 666 O O . VAL A 1 89 ? -19.388 -0.726 7.844 1.00 86.56 89 VAL A O 1
ATOM 669 N N . LEU A 1 90 ? -18.553 0.852 6.467 1.00 86.31 90 LEU A N 1
ATOM 670 C CA . LEU A 1 90 ? -18.298 1.852 7.498 1.00 86.31 90 LEU A CA 1
ATOM 671 C C . LEU A 1 90 ? -19.416 2.899 7.475 1.00 86.31 90 LEU A C 1
ATOM 673 O O . LEU A 1 90 ? -19.481 3.716 6.555 1.00 86.31 90 LEU A O 1
ATOM 677 N N . GLU A 1 91 ? -20.285 2.851 8.484 1.00 89.62 91 GLU A N 1
ATOM 678 C CA . GLU A 1 91 ? -21.340 3.847 8.697 1.00 89.62 91 GLU A CA 1
ATOM 679 C C . GLU A 1 91 ? -20.739 5.139 9.258 1.00 89.62 91 GLU A C 1
ATOM 681 O O . GLU A 1 91 ? -20.053 5.122 10.281 1.00 89.62 91 GLU A O 1
ATOM 686 N N . VAL A 1 92 ? -21.012 6.275 8.618 1.00 92.31 92 VAL A N 1
ATOM 687 C CA . VAL A 1 92 ? -20.448 7.576 9.004 1.00 92.31 92 VAL A CA 1
ATOM 688 C C . VAL A 1 92 ? -21.564 8.604 9.210 1.00 92.31 92 VAL A C 1
ATOM 690 O O . VAL A 1 92 ? -22.343 8.856 8.287 1.00 92.31 92 VAL A O 1
ATOM 693 N N . PRO A 1 93 ? -21.623 9.294 10.365 1.00 96.06 93 PRO A N 1
ATOM 694 C CA . PRO A 1 93 ? -22.486 10.448 10.530 1.00 96.06 93 PRO A CA 1
ATOM 695 C C . PRO A 1 93 ? -21.905 11.641 9.763 1.00 96.06 93 PRO A C 1
ATOM 697 O O . PRO A 1 93 ? -20.825 12.150 10.088 1.00 96.06 93 PRO A O 1
ATOM 700 N N . VAL A 1 94 ? -22.653 12.137 8.776 1.00 97.88 94 VAL A N 1
ATOM 701 C CA . VAL A 1 94 ? -22.329 13.363 8.036 1.00 97.88 94 VAL A CA 1
ATOM 702 C C . VAL A 1 94 ? -23.173 14.515 8.575 1.00 97.88 94 VAL A C 1
ATOM 704 O O . VAL A 1 94 ? -24.350 14.700 8.257 1.00 97.88 94 VAL A O 1
ATOM 707 N N . LEU A 1 95 ? -22.556 15.329 9.417 1.00 98.06 95 LEU A N 1
ATOM 708 C CA . LEU A 1 95 ? -23.205 16.385 10.173 1.00 98.06 95 LEU A CA 1
ATOM 709 C C . LEU A 1 95 ? -23.069 17.722 9.434 1.00 98.06 95 LEU A C 1
ATOM 711 O O . LEU A 1 95 ? -21.984 18.291 9.325 1.00 98.06 95 LEU A O 1
ATOM 715 N N . CYS A 1 96 ? -24.181 18.245 8.925 1.00 97.88 96 CYS A N 1
ATOM 716 C CA . CYS A 1 96 ? -24.244 19.522 8.222 1.00 97.88 96 CYS A CA 1
ATOM 717 C C . CYS A 1 96 ? -24.634 20.665 9.164 1.00 97.88 96 CYS A C 1
ATOM 719 O O . CYS A 1 96 ? -25.630 20.570 9.892 1.00 97.88 96 CYS A O 1
ATOM 721 N N . PHE A 1 97 ? -23.917 21.786 9.065 1.00 95.19 97 PHE A N 1
ATOM 722 C CA . PHE A 1 97 ? -24.115 22.956 9.921 1.00 95.19 97 PHE A CA 1
ATOM 723 C C . PHE A 1 97 ? -24.282 24.249 9.121 1.00 95.19 97 PHE A C 1
ATOM 725 O O . PHE A 1 97 ? -23.761 24.413 8.020 1.00 95.19 97 PHE A O 1
ATOM 732 N N . GLY A 1 98 ? -25.001 25.203 9.709 1.00 96.69 98 GLY A N 1
ATOM 733 C CA . GLY A 1 98 ? -24.900 26.622 9.372 1.00 96.69 98 GLY A CA 1
ATOM 734 C C . GLY A 1 98 ? -24.002 27.369 10.363 1.00 96.69 98 GLY A C 1
ATOM 735 O O . GLY A 1 98 ? -23.798 26.928 11.488 1.00 96.69 98 GLY A O 1
ATOM 736 N N . PHE A 1 99 ? -23.536 28.553 9.992 1.00 97.19 99 PHE A N 1
ATOM 737 C CA . PHE A 1 99 ? -23.003 29.554 10.916 1.00 97.19 99 PHE A CA 1
ATOM 738 C C . PHE A 1 99 ? -24.100 30.547 11.326 1.00 97.19 99 PHE A C 1
ATOM 740 O O . PHE A 1 99 ? -25.170 30.617 10.716 1.00 97.19 99 PHE A O 1
ATOM 747 N N . ASN A 1 100 ? -23.849 31.394 12.323 1.00 97.25 100 ASN A N 1
ATOM 748 C CA . ASN A 1 100 ? -24.821 32.408 12.744 1.00 97.25 100 ASN A CA 1
ATOM 749 C C . ASN A 1 100 ? -25.157 33.425 11.629 1.00 97.25 100 ASN A C 1
ATOM 751 O O . ASN A 1 100 ? -26.272 33.946 11.566 1.00 97.25 100 ASN A O 1
ATOM 755 N N . ASN A 1 101 ? -24.208 33.707 10.731 1.00 97.00 101 ASN A N 1
ATOM 756 C CA . ASN A 1 101 ? -24.384 34.623 9.599 1.00 97.00 101 ASN A CA 1
ATOM 757 C C . ASN A 1 101 ? -24.620 33.931 8.247 1.00 97.00 101 ASN A C 1
ATOM 759 O O . ASN A 1 101 ? -25.074 34.603 7.318 1.00 97.00 101 ASN A O 1
ATOM 763 N N . VAL A 1 102 ? -24.352 32.627 8.132 1.00 96.88 102 VAL A N 1
ATOM 764 C CA . VAL A 1 102 ? -24.474 31.864 6.881 1.00 96.88 102 VAL A CA 1
ATOM 765 C C . VAL A 1 102 ? -25.260 30.585 7.139 1.00 96.88 102 VAL A C 1
ATOM 767 O O . VAL A 1 102 ? -24.820 29.712 7.872 1.00 96.88 102 VAL A O 1
ATOM 770 N N . ASN A 1 103 ? -26.436 30.454 6.531 1.00 96.62 103 ASN A N 1
ATOM 771 C CA . ASN A 1 103 ? -27.240 29.239 6.668 1.00 96.62 103 ASN A CA 1
ATOM 772 C C . ASN A 1 103 ? -26.778 28.157 5.692 1.00 96.62 103 ASN A C 1
ATOM 774 O O . ASN A 1 103 ? -26.364 28.478 4.578 1.00 96.62 103 ASN A O 1
ATOM 778 N N . LEU A 1 104 ? -26.981 26.892 6.071 1.00 96.69 104 LEU A N 1
ATOM 779 C CA . LEU A 1 104 ? -26.847 25.763 5.156 1.00 96.69 104 LEU A CA 1
ATOM 780 C C . LEU A 1 104 ? -27.735 25.970 3.911 1.00 96.69 104 LEU A C 1
ATOM 782 O O . LEU A 1 104 ? -28.923 26.297 4.061 1.00 96.69 104 LEU A O 1
ATOM 786 N N . PRO A 1 105 ? -27.197 25.799 2.689 1.00 96.06 105 PRO A N 1
ATOM 787 C CA . PRO A 1 105 ? -27.983 25.904 1.469 1.00 96.06 105 PRO A CA 1
ATOM 788 C C . PRO A 1 105 ? -29.186 24.948 1.456 1.00 96.06 105 PRO A C 1
ATOM 790 O O . PRO A 1 105 ? -29.202 23.871 2.054 1.00 96.06 105 PRO A O 1
ATOM 793 N N . ALA A 1 106 ? -30.248 25.358 0.762 1.00 94.06 106 ALA A N 1
ATOM 794 C CA . ALA A 1 106 ? -31.445 24.534 0.652 1.00 94.06 106 ALA A CA 1
ATOM 795 C C . ALA A 1 106 ? -31.144 23.238 -0.115 1.00 94.06 106 ALA A C 1
ATOM 797 O O . ALA A 1 106 ? -30.485 23.264 -1.152 1.00 94.06 106 ALA A O 1
ATOM 798 N N . ASN A 1 107 ? -31.716 22.129 0.357 1.00 95.56 107 ASN A N 1
ATOM 799 C CA . ASN A 1 107 ? -31.539 20.781 -0.194 1.00 95.56 107 ASN A CA 1
ATOM 800 C C . ASN A 1 107 ? -30.120 20.197 -0.081 1.00 95.56 107 ASN A C 1
ATOM 802 O O . ASN A 1 107 ? -29.894 19.144 -0.663 1.00 95.56 107 ASN A O 1
ATOM 806 N N . THR A 1 108 ? -29.199 20.802 0.682 1.00 97.25 108 THR A N 1
ATOM 807 C CA . THR A 1 108 ? -27.870 20.205 0.909 1.00 97.25 108 THR A CA 1
ATOM 808 C C . THR A 1 108 ? -27.983 18.789 1.468 1.00 97.25 108 THR A C 1
ATOM 810 O O . THR A 1 108 ? -27.490 17.867 0.842 1.00 97.25 108 THR A O 1
ATOM 813 N N . VAL A 1 109 ? -28.711 18.594 2.572 1.00 98.12 109 VAL A N 1
ATOM 814 C CA . VAL A 1 109 ? -28.850 17.272 3.210 1.00 98.12 109 VAL A CA 1
ATOM 815 C C . VAL A 1 109 ? -29.420 16.187 2.289 1.00 98.12 109 VAL A C 1
ATOM 817 O O . VAL A 1 109 ? -28.734 15.194 2.090 1.00 98.12 109 VAL A O 1
ATOM 820 N N . PRO A 1 110 ? -30.622 16.329 1.692 1.00 98.00 110 PRO A N 1
ATOM 821 C CA . PRO A 1 110 ? -31.165 15.261 0.853 1.00 98.00 110 PRO A CA 1
ATOM 822 C C . PRO A 1 110 ? -30.329 15.006 -0.405 1.00 98.00 110 PRO A C 1
ATOM 824 O O . PRO A 1 110 ? -30.318 13.883 -0.893 1.00 98.00 110 PRO A O 1
ATOM 827 N N . ASN A 1 111 ? -29.635 16.019 -0.937 1.00 97.88 111 ASN A N 1
ATOM 828 C CA . ASN A 1 111 ? -28.759 15.803 -2.082 1.00 97.88 111 ASN A CA 1
ATOM 829 C C . ASN A 1 111 ? -27.461 15.100 -1.674 1.00 97.88 111 ASN A C 1
ATOM 831 O O . ASN A 1 111 ? -27.074 14.168 -2.360 1.00 97.88 111 ASN A O 1
ATOM 835 N N . LEU A 1 112 ? -26.831 15.492 -0.560 1.00 98.31 112 LEU A N 1
ATOM 836 C CA . LEU A 1 112 ? -25.644 14.807 -0.045 1.00 98.31 112 LEU A CA 1
ATOM 837 C C . LEU A 1 112 ? -25.966 13.371 0.377 1.00 98.31 112 LEU A C 1
ATOM 839 O O . LEU A 1 112 ? -25.190 12.487 0.058 1.00 98.31 112 LEU A O 1
ATOM 843 N N . GLN A 1 113 ? -27.116 13.103 1.007 1.00 98.44 113 GLN A N 1
ATOM 844 C CA . GLN A 1 113 ? -27.539 11.726 1.308 1.00 98.44 113 GLN A CA 1
ATOM 845 C C . GLN A 1 113 ? -27.597 10.888 0.024 1.00 98.44 113 GLN A C 1
ATOM 847 O O . GLN A 1 113 ? -27.062 9.785 -0.050 1.00 98.44 113 GLN A O 1
ATOM 852 N N . GLN A 1 114 ? -28.207 11.458 -1.018 1.00 98.25 114 GLN A N 1
ATOM 853 C CA . GLN A 1 114 ? -28.374 10.805 -2.309 1.00 98.25 114 GLN A CA 1
ATOM 854 C C . GLN A 1 114 ? -27.053 10.610 -3.073 1.00 98.25 114 GLN A C 1
ATOM 856 O O . GLN A 1 114 ? -26.910 9.604 -3.771 1.00 98.25 114 GLN A O 1
ATOM 861 N N . GLU A 1 115 ? -26.139 11.578 -2.981 1.00 97.56 115 GLU A N 1
ATOM 862 C CA . GLU A 1 115 ? -24.843 11.625 -3.668 1.00 97.56 115 GLU A CA 1
ATOM 863 C C . GLU A 1 115 ? -23.753 10.826 -2.950 1.00 97.56 115 GLU A C 1
ATOM 865 O O . GLU A 1 115 ? -22.904 10.239 -3.609 1.00 97.56 115 GLU A O 1
ATOM 870 N N . LEU A 1 116 ? -23.761 10.765 -1.620 1.00 98.25 116 LEU A N 1
ATOM 871 C CA . LEU A 1 116 ? -22.753 10.027 -0.864 1.00 98.25 116 LEU A CA 1
ATOM 872 C C . LEU A 1 116 ? -23.130 8.549 -0.727 1.00 98.25 116 LEU A C 1
ATOM 874 O O . LEU A 1 116 ? -22.275 7.700 -0.976 1.00 98.25 116 LEU A O 1
ATOM 878 N N . PHE A 1 117 ? -24.396 8.247 -0.413 1.00 97.88 117 PHE A N 1
ATOM 879 C CA . PHE A 1 117 ? -24.782 6.930 0.104 1.00 97.88 117 PHE A CA 1
ATOM 880 C C . PHE A 1 117 ? -25.915 6.254 -0.683 1.00 97.88 117 PHE A C 1
ATOM 882 O O . PHE A 1 117 ? -25.683 5.224 -1.319 1.00 97.88 117 PHE A O 1
ATOM 889 N N . ASP A 1 118 ? -27.120 6.843 -0.723 1.00 97.38 118 ASP A N 1
ATOM 890 C CA . ASP A 1 118 ? -28.330 6.120 -1.163 1.00 97.38 118 ASP A CA 1
ATOM 891 C C . ASP A 1 118 ? -28.266 5.657 -2.627 1.00 97.38 118 ASP A C 1
ATOM 893 O O . ASP A 1 118 ? -28.716 4.563 -2.974 1.00 97.38 118 ASP A O 1
ATOM 897 N N . GLY A 1 119 ? -27.761 6.523 -3.511 1.00 94.06 119 GLY A N 1
ATOM 898 C CA . GLY A 1 119 ? -27.783 6.303 -4.955 1.00 94.06 119 GLY A CA 1
ATOM 899 C C . GLY A 1 119 ? -29.189 6.073 -5.568 1.00 94.06 119 GLY A C 1
ATOM 900 O O . GLY A 1 119 ? -30.213 5.963 -4.886 1.00 94.06 119 GLY A O 1
ATOM 901 N N . PRO A 1 120 ? -29.299 6.048 -6.904 1.00 94.88 120 PRO A N 1
ATOM 902 C CA . PRO A 1 120 ? -28.252 6.379 -7.859 1.00 94.88 120 PRO A CA 1
ATOM 903 C C . PRO A 1 120 ? -28.027 7.896 -7.955 1.00 94.88 120 PRO A C 1
ATOM 905 O O . PRO A 1 120 ? -28.980 8.678 -8.019 1.00 94.88 120 PRO A O 1
ATOM 908 N N . TRP A 1 121 ? -26.766 8.304 -8.072 1.00 95.31 121 TRP A N 1
ATOM 909 C CA . TRP A 1 121 ? -26.377 9.661 -8.461 1.00 95.31 121 TRP A CA 1
ATOM 910 C C . TRP A 1 121 ? -25.842 9.656 -9.902 1.00 95.31 121 TRP A C 1
ATOM 912 O O . TRP A 1 121 ? -25.234 8.664 -10.308 1.00 95.31 121 TRP A O 1
ATOM 922 N N . PRO A 1 122 ? -26.058 10.704 -10.726 1.00 92.94 122 PRO A N 1
ATOM 923 C CA . PRO A 1 122 ? -25.698 10.666 -12.148 1.00 92.94 122 PRO A CA 1
ATOM 924 C C . PRO A 1 122 ? -24.226 10.361 -12.450 1.00 92.94 122 PRO A C 1
ATOM 926 O O . PRO A 1 122 ? -23.934 9.858 -13.533 1.00 92.94 122 PRO A O 1
ATOM 929 N N . THR A 1 123 ? -23.324 10.678 -11.524 1.00 92.50 123 THR A N 1
ATOM 930 C CA . THR A 1 123 ? -21.874 10.470 -11.653 1.00 92.50 123 THR A CA 1
ATOM 931 C C . THR A 1 123 ? -21.346 9.349 -10.756 1.00 92.50 123 THR A C 1
ATOM 933 O O . THR A 1 123 ? -20.137 9.194 -10.653 1.00 92.50 123 THR A O 1
ATOM 936 N N . GLY A 1 124 ? -22.239 8.563 -10.143 1.00 96.00 124 GLY A N 1
ATOM 937 C CA . GLY A 1 124 ? -21.899 7.598 -9.097 1.00 96.00 124 GLY A CA 1
ATOM 938 C C . GLY A 1 124 ? -21.847 8.242 -7.713 1.00 96.00 124 GLY A C 1
ATOM 939 O O . GLY A 1 124 ? -21.714 9.465 -7.597 1.00 96.00 124 GLY A O 1
ATOM 940 N N . THR A 1 125 ? -22.021 7.423 -6.677 1.00 98.25 125 THR A N 1
ATOM 941 C CA . THR A 1 125 ? -21.938 7.865 -5.281 1.00 98.25 125 THR A CA 1
ATOM 942 C C . THR A 1 125 ? -20.551 7.664 -4.674 1.00 98.25 125 THR A C 1
ATOM 944 O O . THR A 1 125 ? -19.701 6.979 -5.245 1.00 98.25 125 THR A O 1
ATOM 947 N N . LEU A 1 126 ? -20.319 8.227 -3.485 1.00 98.00 126 LEU A N 1
ATOM 948 C CA . LEU A 1 126 ? -19.126 7.907 -2.694 1.00 98.00 126 LEU A CA 1
ATOM 949 C C . LEU A 1 126 ? -19.080 6.411 -2.334 1.00 98.00 126 LEU A C 1
ATOM 951 O O . LEU A 1 126 ? -18.016 5.794 -2.423 1.00 98.00 126 LEU A O 1
ATOM 955 N N . SER A 1 127 ? -20.223 5.800 -2.013 1.00 97.94 127 SER A N 1
ATOM 956 C CA . SER A 1 127 ? -20.302 4.349 -1.827 1.00 97.94 127 SER A CA 1
ATOM 957 C C . SER A 1 127 ? -19.948 3.575 -3.102 1.00 97.94 127 SER A C 1
ATOM 959 O O . SER A 1 127 ? -19.227 2.583 -3.035 1.00 97.94 127 SER A O 1
ATOM 961 N N . ASP A 1 128 ? -20.418 4.010 -4.276 1.00 98.19 128 ASP A N 1
ATOM 962 C CA . ASP A 1 128 ? -20.058 3.371 -5.551 1.00 98.19 128 ASP A CA 1
ATOM 963 C C . ASP A 1 128 ? -18.545 3.450 -5.803 1.00 98.19 128 ASP A C 1
ATOM 965 O O . ASP A 1 128 ? -17.945 2.460 -6.221 1.00 98.19 128 ASP A O 1
ATOM 969 N N . TYR A 1 129 ? -17.918 4.593 -5.496 1.00 98.25 129 TYR A N 1
ATOM 970 C CA . TYR A 1 129 ? -16.472 4.787 -5.633 1.00 98.25 129 TYR A CA 1
ATOM 971 C C . TYR A 1 129 ? -15.678 3.780 -4.799 1.00 98.25 129 TYR A C 1
ATOM 973 O O . TYR A 1 129 ? -14.829 3.067 -5.337 1.00 98.25 129 TYR A O 1
ATOM 981 N N . TYR A 1 130 ? -15.972 3.673 -3.499 1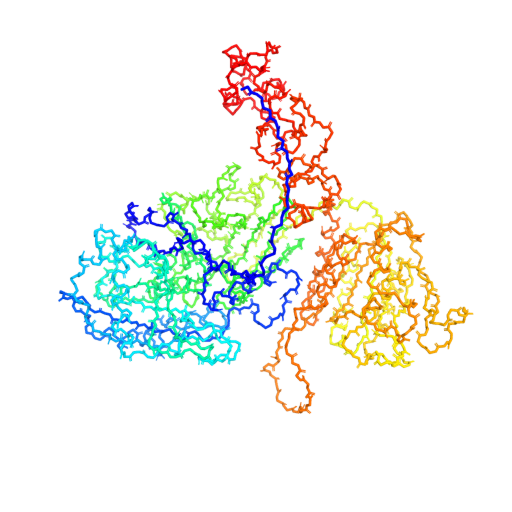.00 97.44 130 TYR A N 1
ATOM 982 C CA . TYR A 1 130 ? -15.242 2.758 -2.619 1.00 97.44 130 TYR A CA 1
ATOM 983 C C . TYR A 1 130 ? -15.522 1.283 -2.930 1.00 97.44 130 TYR A C 1
ATOM 985 O O . TYR A 1 130 ? -14.588 0.479 -2.878 1.00 97.44 130 TYR A O 1
ATOM 993 N N . ARG A 1 131 ? -16.744 0.927 -3.358 1.00 96.94 131 ARG A N 1
ATOM 994 C CA . ARG A 1 131 ? -17.030 -0.423 -3.880 1.00 96.94 131 ARG A CA 1
ATOM 995 C C . ARG A 1 131 ? -16.211 -0.730 -5.130 1.00 96.94 131 ARG A C 1
ATOM 997 O O . ARG A 1 131 ? -15.725 -1.847 -5.263 1.00 96.94 131 ARG A O 1
ATOM 1004 N N . GLU A 1 132 ? -16.052 0.228 -6.041 1.00 97.50 132 GLU A N 1
ATOM 1005 C CA . GLU A 1 132 ? -15.278 0.031 -7.270 1.00 97.50 132 GLU A CA 1
ATOM 1006 C C . GLU A 1 132 ? -13.794 -0.207 -6.964 1.00 97.50 132 GLU A C 1
ATOM 1008 O O . GLU A 1 132 ? -13.230 -1.212 -7.396 1.00 97.50 132 GLU A O 1
ATOM 1013 N N . ILE A 1 133 ? -13.161 0.661 -6.167 1.00 95.62 133 ILE A N 1
ATOM 1014 C CA . ILE A 1 133 ? -11.709 0.577 -5.939 1.00 95.62 133 ILE A CA 1
ATOM 1015 C C . ILE A 1 133 ? -11.284 -0.544 -4.974 1.00 95.62 133 ILE A C 1
ATOM 1017 O O . ILE A 1 133 ? -10.120 -0.953 -4.987 1.00 95.62 133 ILE A O 1
ATOM 1021 N N . SER A 1 134 ? -12.214 -1.060 -4.170 1.00 92.69 134 SER A N 1
ATOM 1022 C CA . SER A 1 134 ? -11.996 -2.203 -3.274 1.00 92.69 134 SER A CA 1
ATOM 1023 C C . SER A 1 134 ? -12.432 -3.544 -3.875 1.00 92.69 134 SER A C 1
ATOM 1025 O O . SER A 1 134 ? -12.342 -4.575 -3.209 1.00 92.69 134 SER A O 1
ATOM 1027 N N . TYR A 1 135 ? -12.918 -3.562 -5.123 1.00 92.31 135 TYR A N 1
ATOM 1028 C CA . TYR A 1 135 ? -13.474 -4.757 -5.778 1.00 92.31 135 TYR A CA 1
ATOM 1029 C C . TYR A 1 135 ? -14.678 -5.355 -5.031 1.00 92.31 135 TYR A C 1
ATOM 1031 O O . TYR A 1 135 ? -14.874 -6.568 -4.985 1.00 92.31 135 TYR A O 1
ATOM 1039 N N . GLY A 1 136 ? -15.498 -4.486 -4.441 1.00 90.44 136 GLY A N 1
ATOM 1040 C CA . GLY A 1 136 ? -16.692 -4.840 -3.679 1.00 90.44 136 GLY A CA 1
ATOM 1041 C C . GLY A 1 136 ? -16.419 -5.268 -2.239 1.00 90.44 136 GLY A C 1
ATOM 1042 O O . GLY A 1 136 ? -17.368 -5.621 -1.542 1.00 90.44 136 GLY A O 1
ATOM 1043 N N . GLN A 1 137 ? -15.162 -5.231 -1.790 1.00 84.50 137 GLN A N 1
ATOM 1044 C CA . GLN A 1 137 ? -14.787 -5.629 -0.436 1.00 84.50 137 GLN A CA 1
ATOM 1045 C C . GLN A 1 137 ? -15.202 -4.601 0.613 1.00 84.50 137 GLN A C 1
ATOM 1047 O O . GLN A 1 137 ? -15.544 -5.000 1.720 1.00 84.50 137 GLN A O 1
ATOM 1052 N N . PHE A 1 138 ? -15.192 -3.309 0.279 1.00 89.75 138 PHE A N 1
ATOM 1053 C CA . PHE A 1 138 ? -15.400 -2.216 1.226 1.00 89.75 138 PHE A CA 1
ATOM 1054 C C . PHE A 1 138 ? -16.251 -1.080 0.649 1.00 89.75 138 PHE A C 1
ATOM 1056 O O . PHE A 1 138 ? -16.197 -0.771 -0.543 1.00 89.75 138 PHE A O 1
ATOM 1063 N N . THR A 1 139 ? -17.021 -0.420 1.512 1.00 93.69 139 THR A N 1
ATOM 1064 C CA . THR A 1 139 ? -17.704 0.838 1.200 1.00 93.69 139 THR A CA 1
ATOM 1065 C C . THR A 1 139 ? -17.974 1.650 2.457 1.00 93.69 139 THR A C 1
ATOM 1067 O O . THR A 1 139 ? -18.054 1.112 3.556 1.00 93.69 139 THR A O 1
ATOM 1070 N N . PHE A 1 140 ? -18.215 2.941 2.272 1.00 93.31 140 PHE A N 1
ATOM 1071 C CA . PHE A 1 140 ? -18.897 3.755 3.270 1.00 93.31 140 PHE A CA 1
ATOM 1072 C C . PHE A 1 140 ? -20.408 3.742 3.038 1.00 93.31 140 PHE A C 1
ATOM 1074 O O . PHE A 1 140 ? -20.857 3.589 1.894 1.00 93.31 140 PHE A O 1
ATOM 1081 N N . ASP A 1 141 ? -21.157 3.930 4.114 1.00 93.94 141 ASP A N 1
ATOM 1082 C CA . ASP A 1 141 ? -22.590 4.235 4.145 1.00 93.94 141 ASP A CA 1
ATOM 1083 C C . ASP A 1 141 ? -22.846 5.231 5.297 1.00 93.94 141 ASP A C 1
ATOM 1085 O O . ASP A 1 141 ? -21.903 5.617 5.998 1.00 93.94 141 ASP A O 1
ATOM 1089 N N . GLY A 1 142 ? -24.073 5.711 5.467 1.00 94.31 142 GLY A N 1
ATOM 1090 C CA . GLY A 1 142 ? -24.437 6.484 6.650 1.00 94.31 142 GLY A CA 1
ATOM 1091 C C . GLY A 1 142 ? -25.545 7.506 6.449 1.00 94.31 142 GLY A C 1
ATOM 1092 O O . GLY A 1 142 ? -26.247 7.551 5.435 1.00 94.31 142 GLY A O 1
ATOM 1093 N N . ASP A 1 143 ? -25.680 8.370 7.453 1.00 96.44 143 ASP A N 1
ATOM 1094 C CA . ASP A 1 143 ? -26.741 9.366 7.536 1.00 96.44 143 ASP A CA 1
ATOM 1095 C C . ASP A 1 143 ? -26.191 10.790 7.427 1.00 96.44 143 ASP A C 1
ATOM 1097 O O . ASP A 1 143 ? -25.309 11.223 8.176 1.00 96.44 143 ASP A O 1
ATOM 1101 N N . VAL A 1 144 ? -26.797 11.575 6.538 1.00 98.25 144 VAL A N 1
ATOM 1102 C CA . VAL A 1 144 ? -26.575 13.013 6.425 1.00 98.25 144 VAL A CA 1
ATOM 1103 C C . VAL A 1 144 ? -27.648 13.759 7.210 1.00 98.25 144 VAL A C 1
ATOM 1105 O O . VAL A 1 144 ? -28.842 13.681 6.912 1.00 98.25 144 VAL A O 1
ATOM 1108 N N . VAL A 1 145 ? -27.233 14.555 8.197 1.00 97.12 145 VAL A N 1
ATOM 1109 C CA . VAL A 1 145 ? -28.158 15.233 9.115 1.00 97.12 145 VAL A CA 1
ATOM 1110 C C . VAL A 1 145 ? -27.863 16.725 9.202 1.00 97.12 145 VAL A C 1
ATOM 1112 O O . VAL A 1 145 ? -26.717 17.150 9.276 1.00 97.12 145 VAL A O 1
ATOM 1115 N N . ASN A 1 146 ? -28.912 17.552 9.226 1.00 96.50 146 ASN A N 1
ATOM 1116 C CA . ASN A 1 146 ? -28.780 18.974 9.547 1.00 96.50 146 ASN A CA 1
ATOM 1117 C C . ASN A 1 146 ? -28.894 19.173 11.060 1.00 96.50 146 ASN A C 1
ATOM 1119 O O . ASN A 1 146 ? -29.978 18.995 11.619 1.00 96.50 146 ASN A O 1
ATOM 1123 N N . ILE A 1 147 ? -27.807 19.597 11.696 1.00 96.12 147 ILE A N 1
ATOM 1124 C CA . ILE A 1 147 ? -27.752 19.823 13.146 1.00 96.12 147 ILE A CA 1
ATOM 1125 C C . ILE A 1 147 ? -28.204 21.243 13.525 1.00 96.12 147 ILE A C 1
ATOM 1127 O O . ILE A 1 147 ? -28.600 21.505 14.662 1.00 96.12 147 ILE A O 1
ATOM 1131 N N . GLY A 1 148 ? -28.241 22.159 12.555 1.00 94.38 148 GLY A N 1
ATOM 1132 C CA . GLY A 1 148 ? -28.651 23.548 12.732 1.00 94.38 148 GLY A CA 1
ATOM 1133 C C . GLY A 1 148 ? -27.483 24.521 12.623 1.00 94.38 148 GLY A C 1
ATOM 1134 O O . GLY A 1 148 ? -26.464 24.232 11.998 1.00 94.38 148 GLY A O 1
ATOM 1135 N N . ASN A 1 149 ? -27.652 25.714 13.193 1.00 96.69 149 ASN A N 1
ATOM 1136 C CA . ASN A 1 149 ? -26.637 26.759 13.119 1.00 96.69 149 ASN A CA 1
ATOM 1137 C C . ASN A 1 149 ? -25.804 26.813 14.396 1.00 96.69 149 ASN A C 1
ATOM 1139 O O . ASN A 1 149 ? -26.353 26.833 15.499 1.00 96.69 149 ASN A O 1
ATOM 1143 N N . LEU A 1 150 ? -24.496 26.953 14.213 1.00 96.00 150 LEU A N 1
ATOM 1144 C CA . LEU A 1 150 ? -23.563 27.323 15.263 1.00 96.00 150 LEU A CA 1
ATOM 1145 C C . LEU A 1 150 ? -23.793 28.775 15.711 1.00 96.00 150 LEU A C 1
ATOM 1147 O O . LEU A 1 150 ? -24.346 29.607 14.984 1.00 96.00 150 LEU A O 1
ATOM 1151 N N . SER A 1 151 ? -23.366 29.085 16.930 1.00 96.25 151 SER A N 1
ATOM 1152 C CA . SER A 1 151 ? -23.644 30.351 17.610 1.00 96.25 151 SER A CA 1
ATOM 1153 C C . SER A 1 151 ? -22.798 31.526 17.122 1.00 96.25 151 SER A C 1
ATOM 1155 O O . SER A 1 151 ? -23.229 32.677 17.255 1.00 96.25 151 SER A O 1
ATOM 1157 N N . SER A 1 152 ? -21.617 31.272 16.550 1.00 95.31 152 SER A N 1
ATOM 1158 C CA . SER A 1 152 ? -20.728 32.317 16.032 1.00 95.31 152 SER A CA 1
ATOM 1159 C C . SER A 1 152 ? -20.815 32.469 14.515 1.00 95.31 152 SER A C 1
ATOM 1161 O O . SER A 1 152 ? -21.345 31.622 13.796 1.00 95.31 152 SER A O 1
ATOM 1163 N N . ASN A 1 153 ? -20.303 33.596 14.020 1.00 95.44 153 ASN A N 1
ATOM 1164 C CA . ASN A 1 153 ? -20.130 33.805 12.586 1.00 95.44 153 ASN A CA 1
ATOM 1165 C C . ASN A 1 153 ? -18.946 32.972 12.057 1.00 95.44 153 ASN A C 1
ATOM 1167 O O . ASN A 1 153 ? -17.982 32.769 12.795 1.00 95.44 153 ASN A O 1
ATOM 1171 N N . ASP A 1 154 ? -19.009 32.586 10.783 1.00 93.25 154 ASP A N 1
ATOM 1172 C CA . ASP A 1 154 ? -17.942 31.966 9.968 1.00 93.25 154 ASP A CA 1
ATOM 1173 C C . ASP A 1 154 ? -16.512 32.421 10.328 1.00 93.25 154 ASP A C 1
ATOM 1175 O O . ASP A 1 154 ? -15.683 31.628 10.771 1.00 93.25 154 ASP A O 1
ATOM 1179 N N . THR A 1 155 ? -16.262 33.729 10.268 1.00 92.75 155 THR A N 1
ATOM 1180 C CA . THR A 1 155 ? -14.982 34.399 10.528 1.00 92.75 155 THR A CA 1
ATOM 1181 C C . THR A 1 155 ? -14.353 34.049 11.878 1.00 92.75 155 THR A C 1
ATOM 1183 O O . THR A 1 155 ? -13.132 34.138 12.021 1.00 92.75 155 THR A O 1
ATOM 1186 N N . ASN A 1 156 ? -15.157 33.662 12.876 1.00 91.94 156 ASN A N 1
ATOM 1187 C CA . ASN A 1 156 ? -14.650 33.205 14.170 1.00 91.94 156 ASN A CA 1
ATOM 1188 C C . ASN A 1 156 ? -13.990 31.823 14.056 1.00 91.94 156 ASN A C 1
ATOM 1190 O O . ASN A 1 156 ? -12.888 31.626 14.561 1.00 91.94 156 ASN A O 1
ATOM 1194 N N . TYR A 1 157 ? -14.638 30.894 13.355 1.00 91.94 157 TYR A N 1
ATOM 1195 C CA . TYR A 1 157 ? -14.155 29.526 13.167 1.00 91.94 157 TYR A CA 1
ATOM 1196 C C . TYR A 1 157 ? -13.014 29.449 12.143 1.00 91.94 157 TYR A C 1
ATOM 1198 O O . TYR A 1 157 ? -12.095 28.647 12.292 1.00 91.94 157 TYR A O 1
ATOM 1206 N N . GLU A 1 158 ? -13.017 30.328 11.139 1.00 92.19 158 GLU A N 1
ATOM 1207 C CA . GLU A 1 158 ? -11.925 30.452 10.162 1.00 92.19 158 GLU A CA 1
ATOM 1208 C C . GLU A 1 158 ? -10.649 31.041 10.779 1.00 92.19 158 GLU A C 1
ATOM 1210 O O . GLU A 1 158 ? -9.531 30.693 10.385 1.00 92.19 158 GLU A O 1
ATOM 1215 N N . ALA A 1 159 ? -10.817 31.987 11.712 1.00 89.12 159 ALA A N 1
ATOM 1216 C CA . ALA A 1 159 ? -9.764 32.706 12.431 1.00 89.12 159 ALA A CA 1
ATOM 1217 C C . ALA A 1 159 ? -8.630 33.281 11.552 1.00 89.12 159 ALA A C 1
ATOM 1219 O O . ALA A 1 159 ? -7.508 33.479 12.023 1.00 89.12 159 ALA A O 1
ATOM 1220 N N . GLY A 1 160 ? -8.909 33.558 10.272 1.00 87.56 160 GLY A N 1
ATOM 1221 C CA . GLY A 1 160 ? -7.932 34.073 9.306 1.00 87.56 160 GLY A CA 1
ATOM 1222 C C . GLY A 1 160 ? -6.826 33.086 8.912 1.00 87.56 160 GLY A C 1
ATOM 1223 O O . GLY A 1 160 ? -5.865 33.494 8.266 1.00 87.56 160 GLY A O 1
ATOM 1224 N N . VAL A 1 161 ? -6.954 31.814 9.296 1.00 87.50 161 VAL A N 1
ATOM 1225 C CA . VAL A 1 161 ? -6.015 30.729 8.967 1.00 87.50 161 VAL A CA 1
ATOM 1226 C C . VAL A 1 161 ? -6.747 29.507 8.414 1.00 87.50 161 VAL A C 1
ATOM 1228 O O . VAL A 1 161 ? -6.300 28.381 8.598 1.00 87.50 161 VAL A O 1
ATOM 1231 N N . ASN A 1 162 ? -7.898 29.733 7.773 1.00 91.12 162 ASN A N 1
ATOM 1232 C CA . ASN A 1 162 ? -8.751 28.694 7.199 1.00 91.12 162 ASN A CA 1
ATOM 1233 C C . ASN A 1 162 ? -9.136 27.585 8.200 1.00 91.12 162 ASN A C 1
ATOM 1235 O O . ASN A 1 162 ? -9.292 26.434 7.810 1.00 91.12 162 ASN A O 1
ATOM 1239 N N . GLY A 1 163 ? -9.265 27.908 9.492 1.00 85.69 163 GLY A N 1
ATOM 1240 C CA . GLY A 1 163 ? -9.556 26.903 10.513 1.00 85.69 163 GLY A CA 1
ATOM 1241 C C . GLY A 1 163 ? -8.458 25.838 10.614 1.00 85.69 163 GLY A C 1
ATOM 1242 O O . GLY A 1 163 ? -8.743 24.658 10.499 1.00 85.69 163 GLY A O 1
ATOM 1243 N N . LEU A 1 164 ? -7.203 26.243 10.830 1.00 80.25 164 LEU A N 1
ATOM 1244 C CA . LEU A 1 164 ? -6.047 25.337 10.970 1.00 80.25 164 LEU A CA 1
ATOM 1245 C C . LEU A 1 164 ? -5.178 25.687 12.207 1.00 80.25 164 LEU A C 1
ATOM 1247 O O . LEU A 1 164 ? -3.949 25.622 12.189 1.00 80.25 164 LEU A O 1
ATOM 1251 N N . ASN A 1 165 ? -5.802 26.175 13.289 1.00 73.94 165 ASN A N 1
ATOM 1252 C CA . ASN A 1 165 ? -5.128 26.499 14.561 1.00 73.94 165 ASN A CA 1
ATOM 1253 C C . ASN A 1 165 ? -5.968 26.101 15.799 1.00 73.94 165 ASN A C 1
ATOM 1255 O O . ASN A 1 165 ? -6.421 24.972 15.870 1.00 73.94 165 ASN A O 1
ATOM 1259 N N . ALA A 1 166 ? -6.157 26.970 16.802 1.00 63.59 166 ALA A N 1
ATOM 1260 C CA . ALA A 1 166 ? -7.060 26.721 17.935 1.00 63.59 166 ALA A CA 1
ATOM 1261 C C . ALA A 1 166 ? -8.555 26.904 17.581 1.00 63.59 166 ALA A C 1
ATOM 1263 O O . ALA A 1 166 ? -9.425 26.480 18.337 1.00 63.59 166 ALA A O 1
ATOM 1264 N N . ALA A 1 167 ? -8.871 27.542 16.450 1.00 65.12 167 ALA A N 1
ATOM 1265 C CA . ALA A 1 167 ? -10.244 27.808 16.016 1.00 65.12 167 ALA A CA 1
ATOM 1266 C C . ALA A 1 167 ? -11.059 26.564 15.585 1.00 65.12 167 ALA A C 1
ATOM 1268 O O . ALA A 1 167 ? -12.236 26.501 15.947 1.00 65.12 167 ALA A O 1
ATOM 1269 N N . PRO A 1 168 ? -10.480 25.536 14.927 1.00 66.69 168 PRO A N 1
ATOM 1270 C CA . PRO A 1 168 ? -11.140 24.257 14.636 1.00 66.69 168 PRO A CA 1
ATOM 1271 C C . PRO A 1 168 ? -11.670 23.580 15.877 1.00 66.69 168 PRO A C 1
ATOM 1273 O O . PRO A 1 168 ? -12.785 23.085 15.854 1.00 66.69 168 PRO A O 1
ATOM 1276 N N . PHE A 1 169 ? -10.934 23.640 16.991 1.00 82.12 169 PHE A N 1
ATOM 1277 C CA . PHE A 1 169 ? -11.436 23.098 18.246 1.00 82.12 169 PHE A CA 1
ATOM 1278 C C . PHE A 1 169 ? -12.775 23.737 18.627 1.00 82.12 169 PHE A C 1
ATOM 1280 O O . PHE A 1 169 ? -13.711 23.020 18.939 1.00 82.12 169 PHE A O 1
ATOM 1287 N N . SER A 1 170 ? -12.908 25.066 18.526 1.00 86.81 170 SER A N 1
ATOM 1288 C CA . SER A 1 170 ? -14.176 25.746 18.835 1.00 86.81 170 SER A CA 1
ATOM 1289 C C . SER A 1 170 ? -15.309 25.421 17.856 1.00 86.81 170 SER A C 1
ATOM 1291 O O . SER A 1 170 ? -16.464 25.394 18.265 1.00 86.81 170 SER A O 1
ATOM 1293 N N . TYR A 1 171 ? -14.989 25.157 16.584 1.00 89.94 171 TYR A N 1
ATOM 1294 C CA . TYR A 1 171 ? -15.967 24.707 15.592 1.00 89.94 171 TYR A CA 1
ATOM 1295 C C . TYR A 1 171 ? -16.446 23.289 15.903 1.00 89.94 171 TYR A C 1
ATOM 1297 O O . TYR A 1 171 ? -17.644 23.058 16.033 1.00 89.94 171 TYR A O 1
ATOM 1305 N N . VAL A 1 172 ? -15.505 22.357 16.062 1.00 91.31 172 VAL A N 1
ATOM 1306 C CA . VAL A 1 172 ? -15.777 20.935 16.274 1.00 91.31 172 VAL A CA 1
ATOM 1307 C C . VAL A 1 172 ? -16.426 20.689 17.638 1.00 91.31 172 VAL A C 1
ATOM 1309 O O . VAL A 1 172 ? -17.414 19.970 17.701 1.00 91.31 172 VAL A O 1
ATOM 1312 N N . ASP A 1 173 ? -15.939 21.306 18.720 1.00 92.75 173 ASP A N 1
ATOM 1313 C CA . ASP A 1 173 ? -16.515 21.177 20.072 1.00 92.75 173 ASP A CA 1
ATOM 1314 C C . ASP A 1 173 ? -17.977 21.640 20.108 1.00 92.75 173 ASP A C 1
ATOM 1316 O O . ASP A 1 173 ? -18.846 20.937 20.626 1.00 92.75 173 ASP A O 1
ATOM 1320 N N . GLU A 1 174 ? -18.287 22.782 19.487 1.00 94.56 174 GLU A N 1
ATOM 1321 C CA . GLU A 1 174 ? -19.664 23.272 19.415 1.00 94.56 174 GLU A CA 1
ATOM 1322 C C . GLU A 1 174 ? -20.541 22.404 18.503 1.00 94.56 174 GLU A C 1
ATOM 1324 O O . GLU A 1 174 ? -21.675 22.082 18.865 1.00 94.56 174 GLU A O 1
ATOM 1329 N N . ALA A 1 175 ? -20.017 22.002 17.342 1.00 94.62 175 ALA A N 1
ATOM 1330 C CA . ALA A 1 175 ? -20.704 21.137 16.391 1.00 94.62 175 ALA A CA 1
ATOM 1331 C C . ALA A 1 175 ? -21.087 19.789 17.021 1.00 94.62 175 ALA A C 1
ATOM 1333 O O . ALA A 1 175 ? -22.254 19.394 16.966 1.00 94.62 175 ALA A O 1
ATOM 1334 N N . LEU A 1 176 ? -20.134 19.124 17.681 1.00 95.81 176 LEU A N 1
ATOM 1335 C CA . LEU A 1 176 ? -20.360 17.857 18.374 1.00 95.81 176 LEU A CA 1
ATOM 1336 C C . LEU A 1 176 ? -21.287 18.029 19.581 1.00 95.81 176 LEU A C 1
ATOM 1338 O O . LEU A 1 176 ? -22.195 17.225 19.754 1.00 95.81 176 LEU A O 1
ATOM 1342 N N . THR A 1 177 ? -21.151 19.108 20.359 1.00 95.56 177 THR A N 1
ATOM 1343 C CA . THR A 1 177 ? -22.063 19.402 21.484 1.00 95.56 177 THR A CA 1
ATOM 1344 C C . THR A 1 177 ? -23.516 19.556 21.029 1.00 95.56 177 THR A C 1
ATOM 1346 O O . THR A 1 177 ? -24.439 19.115 21.715 1.00 95.56 177 THR A O 1
ATOM 1349 N N . LEU A 1 178 ? -23.751 20.197 19.881 1.00 95.31 178 LEU A N 1
ATOM 1350 C CA . LEU A 1 178 ? -25.097 20.338 19.321 1.00 95.31 178 LEU A CA 1
ATOM 1351 C C . LEU A 1 178 ? -25.620 19.025 18.726 1.00 95.31 178 LEU A C 1
ATOM 1353 O O . LEU A 1 178 ? -26.818 18.746 18.837 1.00 95.31 178 LEU A O 1
ATOM 1357 N N . ALA A 1 179 ? -24.742 18.235 18.104 1.00 96.38 179 ALA A N 1
ATOM 1358 C CA . ALA A 1 179 ? -25.093 16.949 17.514 1.00 96.38 179 ALA A CA 1
ATOM 1359 C C . ALA A 1 179 ? -25.446 15.905 18.582 1.00 96.38 179 ALA A C 1
ATOM 1361 O O . ALA A 1 179 ? -26.484 15.263 18.461 1.00 96.38 179 ALA A O 1
ATOM 1362 N N . ASP A 1 180 ? -24.669 15.822 19.665 1.00 95.94 180 ASP A N 1
ATOM 1363 C CA . ASP A 1 180 ? -24.840 14.886 20.791 1.00 95.94 180 ASP A CA 1
ATOM 1364 C C . ASP A 1 180 ? -26.229 14.965 21.441 1.00 95.94 180 ASP A C 1
ATOM 1366 O O . ASP A 1 180 ? -26.751 13.996 21.979 1.00 95.94 180 ASP A O 1
ATOM 1370 N N . ALA A 1 181 ? -26.902 16.114 21.350 1.00 90.25 181 ALA A N 1
ATOM 1371 C CA . ALA A 1 181 ? -28.265 16.243 21.855 1.00 90.25 181 ALA A CA 1
ATOM 1372 C C . ALA A 1 181 ? -29.313 15.447 21.046 1.00 90.25 181 ALA A C 1
ATOM 1374 O O . ALA A 1 181 ? -30.431 15.265 21.535 1.00 90.25 181 ALA A O 1
ATOM 1375 N N . ASN A 1 182 ? -29.006 15.057 19.803 1.00 88.06 182 ASN A N 1
ATOM 1376 C CA . ASN A 1 182 ? -29.984 14.531 18.843 1.00 88.06 182 ASN A CA 1
ATOM 1377 C C . ASN A 1 182 ? -29.501 13.327 18.018 1.00 88.06 182 ASN A C 1
ATOM 1379 O O . ASN A 1 182 ? -30.332 12.701 17.360 1.00 88.06 182 ASN A O 1
ATOM 1383 N N . ILE A 1 183 ? -28.201 13.042 18.009 1.00 94.94 183 ILE A N 1
ATOM 1384 C CA . ILE A 1 183 ? -27.591 11.913 17.311 1.00 94.94 183 ILE A CA 1
ATOM 1385 C C . ILE A 1 183 ? -27.201 10.879 18.355 1.00 94.94 183 ILE A C 1
ATOM 1387 O O . ILE A 1 183 ? -26.540 11.227 19.324 1.00 94.94 183 ILE A O 1
ATOM 1391 N N . ASP A 1 184 ? -27.615 9.637 18.132 1.00 94.44 184 ASP A N 1
ATOM 1392 C CA . ASP A 1 184 ? -27.092 8.490 18.865 1.00 94.44 184 ASP A CA 1
ATOM 1393 C C . ASP A 1 184 ? -25.764 8.097 18.212 1.00 94.44 184 ASP A C 1
ATOM 1395 O O . ASP A 1 184 ? -25.738 7.572 17.097 1.00 94.44 184 ASP A O 1
ATOM 1399 N N . PHE A 1 185 ? -24.652 8.423 18.861 1.00 95.12 185 PHE A N 1
ATOM 1400 C CA . PHE A 1 185 ? -23.323 8.134 18.333 1.00 95.12 185 PHE A CA 1
ATOM 1401 C C . PHE A 1 185 ? -22.917 6.672 18.491 1.00 95.12 185 PHE A C 1
ATOM 1403 O O . PHE A 1 185 ? -21.959 6.244 17.853 1.00 95.12 185 PHE A O 1
ATOM 1410 N N . SER A 1 186 ? -23.657 5.887 19.277 1.00 92.56 186 SER A N 1
ATOM 1411 C CA . SER A 1 186 ? -23.376 4.459 19.421 1.00 92.56 186 SER A CA 1
ATOM 1412 C C . SER A 1 186 ? -23.616 3.650 18.145 1.00 92.56 186 SER A C 1
ATOM 1414 O O . SER A 1 186 ? -23.178 2.515 18.041 1.00 92.56 186 SER A O 1
ATOM 1416 N N . MET A 1 187 ? -24.279 4.240 17.150 1.00 91.19 187 MET A N 1
ATOM 1417 C CA . MET A 1 187 ? -24.527 3.628 15.841 1.00 91.19 187 MET A CA 1
ATOM 1418 C C . MET A 1 187 ? -23.302 3.644 14.905 1.00 91.19 187 MET A C 1
ATOM 1420 O O . MET A 1 187 ? -23.389 3.125 13.792 1.00 91.19 187 MET A O 1
ATOM 1424 N N . TYR A 1 188 ? -22.217 4.307 15.314 1.00 90.62 188 TYR A N 1
ATOM 1425 C CA . TYR A 1 188 ? -21.039 4.596 14.484 1.00 90.62 188 TYR A CA 1
ATOM 1426 C C . TYR A 1 188 ? -19.718 4.151 15.143 1.00 90.62 188 TYR A C 1
ATOM 1428 O O . TYR A 1 188 ? -18.648 4.634 14.778 1.00 90.62 188 TYR A O 1
ATOM 1436 N N . ASP A 1 189 ? -19.821 3.290 16.150 1.00 85.81 189 ASP A N 1
ATOM 1437 C CA . ASP A 1 189 ? -18.739 2.568 16.827 1.00 85.81 189 ASP A CA 1
ATOM 1438 C C . ASP A 1 189 ? -18.838 1.118 16.331 1.00 85.81 189 ASP A C 1
ATOM 1440 O O . ASP A 1 189 ? -19.518 0.311 16.960 1.00 85.81 189 ASP A O 1
ATOM 1444 N N . ASN A 1 190 ? -18.353 0.858 15.107 1.00 74.38 190 ASN A N 1
ATOM 1445 C CA . ASN A 1 190 ? -18.738 -0.304 14.282 1.00 74.38 190 ASN A CA 1
ATOM 1446 C C . ASN A 1 190 ? -17.516 -1.146 13.910 1.00 74.38 190 ASN A C 1
ATOM 1448 O O . ASN A 1 190 ? -17.320 -1.577 12.763 1.00 74.38 190 ASN A O 1
ATOM 1452 N N . ASP A 1 191 ? -16.628 -1.278 14.872 1.00 69.81 191 ASP A N 1
ATOM 1453 C CA . ASP A 1 191 ? -15.218 -1.512 14.661 1.00 69.81 191 ASP A CA 1
ATOM 1454 C C . ASP A 1 191 ? -14.794 -2.899 15.197 1.00 69.81 191 ASP A C 1
ATOM 1456 O O . ASP A 1 191 ? -13.780 -3.462 14.760 1.00 69.81 191 ASP A O 1
ATOM 1460 N N . GLY A 1 192 ? -15.682 -3.531 15.968 1.00 66.56 192 GLY A N 1
A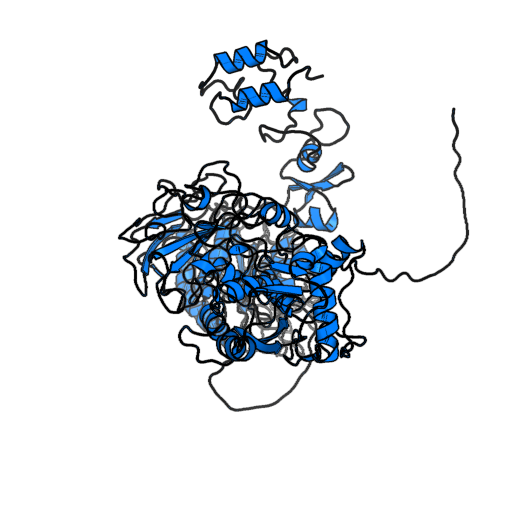TOM 1461 C CA . GLY A 1 192 ? -15.670 -4.904 16.442 1.00 66.56 192 GLY A CA 1
ATOM 1462 C C . GLY A 1 192 ? -15.772 -5.965 15.328 1.00 66.56 192 GLY A C 1
ATOM 1463 O O . GLY A 1 192 ? -16.308 -5.718 14.236 1.00 66.56 192 GLY A O 1
ATOM 1464 N N . PRO A 1 193 ? -15.214 -7.174 15.554 1.00 66.12 193 PRO A N 1
ATOM 1465 C CA . PRO A 1 193 ? -15.311 -8.311 14.638 1.00 66.12 193 PRO A CA 1
ATOM 1466 C C . PRO A 1 193 ? -16.727 -8.732 14.234 1.00 66.12 193 PRO A C 1
ATOM 1468 O O . PRO A 1 193 ? -16.881 -9.342 13.173 1.00 66.12 193 PRO A O 1
ATOM 1471 N N . ASP A 1 194 ? -17.746 -8.475 15.057 1.00 70.25 194 ASP A N 1
ATOM 1472 C CA . ASP A 1 194 ? -19.117 -8.906 14.767 1.00 70.25 194 ASP A CA 1
ATOM 1473 C C . ASP A 1 194 ? -19.861 -8.005 13.755 1.00 70.25 194 ASP A C 1
ATOM 1475 O O . ASP A 1 194 ? -20.888 -8.416 13.200 1.00 70.25 194 ASP A O 1
ATOM 1479 N N . GLY A 1 195 ? -19.310 -6.819 13.460 1.00 71.88 195 GLY A N 1
ATOM 1480 C CA . GLY A 1 195 ? -19.891 -5.829 12.552 1.00 71.88 195 GLY A CA 1
ATOM 1481 C C . GLY A 1 195 ? -21.195 -5.206 13.063 1.00 71.88 195 GLY A C 1
ATOM 1482 O O . GLY A 1 195 ? -21.975 -4.683 12.262 1.00 71.88 195 GLY A O 1
ATOM 1483 N N . ILE A 1 196 ? -21.470 -5.304 14.365 1.00 81.81 196 ILE A N 1
ATOM 1484 C CA . ILE A 1 196 ? -22.644 -4.747 15.029 1.00 81.81 196 ILE A CA 1
ATOM 1485 C C . ILE A 1 196 ? -22.208 -3.502 15.816 1.00 81.81 196 ILE A C 1
ATOM 1487 O O . ILE A 1 196 ? -21.426 -3.634 16.746 1.00 81.81 196 ILE A O 1
ATOM 1491 N N . PRO A 1 197 ? -22.774 -2.317 15.523 1.00 86.50 197 PRO A N 1
ATOM 1492 C CA . PRO A 1 197 ? -22.481 -1.091 16.265 1.00 86.50 197 PRO A CA 1
ATOM 1493 C C . PRO A 1 197 ? -22.622 -1.221 17.791 1.00 86.50 197 PRO A C 1
ATOM 1495 O O . PRO A 1 197 ? -23.664 -1.694 18.270 1.00 86.50 197 PRO A O 1
ATOM 1498 N N . ASN A 1 198 ? -21.640 -0.717 18.546 1.00 86.75 198 ASN A N 1
ATOM 1499 C CA . ASN A 1 198 ? -21.625 -0.626 20.014 1.00 86.75 198 ASN A CA 1
ATOM 1500 C C . ASN A 1 198 ? -22.028 -1.941 20.715 1.00 86.75 198 ASN A C 1
ATOM 1502 O O . ASN A 1 198 ? -22.877 -2.001 21.617 1.00 86.75 198 ASN A O 1
ATOM 1506 N N . SER A 1 199 ? -21.424 -3.017 20.246 1.00 82.50 199 SER A N 1
ATOM 1507 C CA . SER A 1 199 ? -21.376 -4.366 20.781 1.00 82.50 199 SER A CA 1
ATOM 1508 C C . SER A 1 199 ? -20.257 -4.528 21.829 1.00 82.50 199 SER A C 1
ATOM 1510 O O . SER A 1 199 ? -19.577 -3.589 22.239 1.00 82.50 199 SER A O 1
ATOM 1512 N N . GLY A 1 200 ? -20.102 -5.740 22.369 1.00 77.75 200 GLY A N 1
ATOM 1513 C CA . GLY A 1 200 ? -19.135 -6.000 23.444 1.00 77.75 200 GLY A CA 1
ATOM 1514 C C . GLY A 1 200 ? -17.672 -6.021 22.990 1.00 77.75 200 GLY A C 1
ATOM 1515 O O . GLY A 1 200 ? -16.790 -6.117 23.849 1.00 77.75 200 GLY A O 1
ATOM 1516 N N . ASP A 1 201 ? -17.441 -5.988 21.682 1.00 70.25 201 ASP A N 1
ATOM 1517 C CA . ASP A 1 201 ? -16.151 -6.095 21.011 1.00 70.25 201 ASP A CA 1
ATOM 1518 C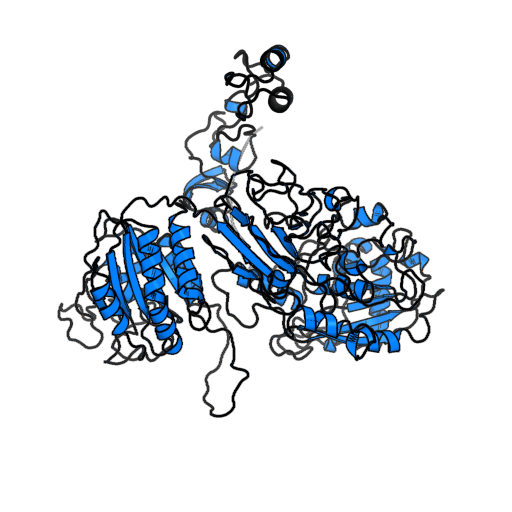 C . ASP A 1 201 ? -15.689 -4.803 20.322 1.00 70.25 201 ASP A C 1
ATOM 1520 O O . ASP A 1 201 ? -14.552 -4.779 19.850 1.00 70.25 201 ASP A O 1
ATOM 1524 N N . ASP A 1 202 ? -16.496 -3.736 20.356 1.00 78.94 202 ASP A N 1
ATOM 1525 C CA . ASP A 1 202 ? -16.106 -2.394 19.900 1.00 78.94 202 ASP A CA 1
ATOM 1526 C C . ASP A 1 202 ? -15.275 -1.615 20.941 1.00 78.94 202 ASP A C 1
ATOM 1528 O O . ASP A 1 202 ? -15.295 -1.896 22.153 1.00 78.94 202 ASP A O 1
ATOM 1532 N N . ASP A 1 203 ? -14.534 -0.602 20.481 1.00 80.38 203 ASP A N 1
ATOM 1533 C CA . ASP A 1 203 ? -13.601 0.175 21.311 1.00 80.38 203 ASP A CA 1
ATOM 1534 C C . ASP A 1 203 ? -14.238 1.377 22.062 1.00 80.38 203 ASP A C 1
ATOM 1536 O O . ASP A 1 203 ? -13.608 2.012 22.939 1.00 80.38 203 ASP A O 1
ATOM 1540 N N . GLY A 1 204 ? -15.521 1.654 21.799 1.00 87.38 204 GLY A N 1
ATOM 1541 C CA . GLY A 1 204 ? -16.277 2.741 22.413 1.00 87.38 204 GLY A CA 1
ATOM 1542 C C . GLY A 1 204 ? -15.940 4.110 21.822 1.00 87.38 204 GLY A C 1
ATOM 1543 O O . GLY A 1 204 ? -16.038 5.121 22.544 1.00 87.38 204 GLY A O 1
ATOM 1544 N N . ILE A 1 205 ? -15.458 4.164 20.579 1.00 87.31 205 ILE A N 1
ATOM 1545 C CA . ILE A 1 205 ? -15.061 5.373 19.858 1.00 87.31 205 ILE A CA 1
ATOM 1546 C C . ILE A 1 205 ? -15.714 5.368 18.476 1.00 87.31 205 ILE A C 1
ATOM 1548 O O . ILE A 1 205 ? -15.582 4.437 17.702 1.00 87.31 205 ILE A O 1
ATOM 1552 N N . VAL A 1 206 ? -16.358 6.480 18.121 1.00 88.50 206 VAL A N 1
ATOM 1553 C CA . VAL A 1 206 ? -16.871 6.663 16.760 1.00 88.50 206 VAL A CA 1
ATOM 1554 C C . VAL A 1 206 ? -15.724 6.613 15.753 1.00 88.50 206 VAL A C 1
ATOM 1556 O O . VAL A 1 206 ? -14.769 7.391 15.865 1.00 88.50 206 VAL A O 1
ATOM 1559 N N . ASP A 1 207 ? -15.872 5.759 14.745 1.00 83.44 207 ASP A N 1
ATOM 1560 C CA . ASP A 1 207 ? -14.852 5.470 13.737 1.00 83.44 207 ASP A CA 1
ATOM 1561 C C . ASP A 1 207 ? -14.432 6.708 12.932 1.00 83.44 207 ASP A C 1
ATOM 1563 O O . ASP A 1 207 ? -13.248 6.964 12.698 1.00 83.44 207 ASP A O 1
ATOM 1567 N N . LEU A 1 208 ? -15.418 7.503 12.512 1.00 87.56 208 LEU A N 1
ATOM 1568 C CA . LEU A 1 208 ? -15.223 8.763 11.807 1.00 87.56 208 LEU A CA 1
ATOM 1569 C C . LEU A 1 208 ? -16.441 9.661 12.005 1.00 87.56 208 LEU A C 1
ATOM 1571 O O . LEU A 1 208 ? -17.566 9.206 11.854 1.00 87.56 208 LEU A O 1
ATOM 1575 N N . VAL A 1 209 ? -16.233 10.959 12.235 1.00 93.06 209 VAL A N 1
ATOM 1576 C CA . VAL A 1 209 ? -17.293 11.969 12.083 1.00 93.06 209 VAL A CA 1
ATOM 1577 C C . VAL A 1 209 ? -16.973 12.894 10.914 1.00 93.06 209 VAL A C 1
ATOM 1579 O O . VAL A 1 209 ? -15.896 13.487 10.857 1.00 93.06 209 VAL A O 1
ATOM 1582 N N . ALA A 1 210 ? -17.924 13.071 9.998 1.00 95.94 210 ALA A N 1
ATOM 1583 C CA . ALA A 1 210 ? -17.795 14.000 8.880 1.00 95.94 210 ALA A CA 1
ATOM 1584 C C . ALA A 1 210 ? -18.584 15.286 9.155 1.00 95.94 210 ALA A C 1
ATOM 1586 O O . ALA A 1 210 ? -19.795 15.258 9.356 1.00 95.94 210 ALA A O 1
ATOM 1587 N N . LEU A 1 211 ? -17.913 16.436 9.153 1.00 97.00 211 LEU A N 1
ATOM 1588 C CA . LEU A 1 211 ? -18.520 17.746 9.397 1.00 97.00 211 LEU A CA 1
ATOM 1589 C C . LEU A 1 211 ? -18.603 18.536 8.088 1.00 97.00 211 LEU A C 1
ATOM 1591 O O . LEU A 1 211 ? -17.602 18.714 7.398 1.00 97.00 211 LEU A O 1
ATOM 1595 N N . VAL A 1 212 ? -19.780 19.077 7.772 1.00 98.19 212 VAL A N 1
ATOM 1596 C CA . VAL A 1 212 ? -20.020 19.841 6.541 1.00 98.19 212 VAL A CA 1
ATOM 1597 C C . VAL A 1 212 ? -20.404 21.285 6.861 1.00 98.19 212 VAL A C 1
ATOM 1599 O O . VAL A 1 212 ? -21.448 21.538 7.471 1.00 98.19 212 VAL A O 1
ATOM 1602 N N . HIS A 1 213 ? -19.580 22.242 6.426 1.00 96.56 213 HIS A N 1
ATOM 1603 C CA . HIS A 1 213 ? -19.829 23.679 6.609 1.00 96.56 213 HIS A CA 1
ATOM 1604 C C . HIS A 1 213 ? -20.539 24.299 5.382 1.00 96.56 213 HIS A C 1
ATOM 1606 O O . HIS A 1 213 ? -20.407 23.795 4.269 1.00 96.56 213 HIS A O 1
ATOM 1612 N N . PRO A 1 214 ? -21.304 25.402 5.517 1.00 97.06 214 PRO A N 1
ATOM 1613 C CA . PRO A 1 214 ? -22.305 25.820 4.525 1.00 97.06 214 PRO A CA 1
ATOM 1614 C C . PRO A 1 214 ? -21.752 26.557 3.289 1.00 97.06 214 PRO A C 1
ATOM 1616 O O . PRO A 1 214 ? -22.529 27.061 2.475 1.00 97.06 214 PRO A O 1
ATOM 1619 N N . GLU A 1 215 ? -20.433 26.659 3.147 1.00 96.50 215 GLU A N 1
ATOM 1620 C CA . GLU A 1 215 ? -19.760 27.514 2.162 1.00 96.50 215 GLU A CA 1
ATOM 1621 C C . GLU A 1 215 ? -18.843 26.710 1.238 1.00 96.50 215 GLU A C 1
ATOM 1623 O O . GLU A 1 215 ? -18.804 25.487 1.314 1.00 96.50 215 GLU A O 1
ATOM 1628 N N . THR A 1 216 ? -18.120 27.393 0.345 1.00 96.94 216 THR A N 1
ATOM 1629 C CA . THR A 1 216 ? -17.005 26.801 -0.412 1.00 96.94 216 THR A CA 1
ATOM 1630 C C . THR A 1 216 ? -15.791 26.620 0.489 1.00 96.94 216 THR A C 1
ATOM 1632 O O . THR A 1 216 ? -15.572 27.476 1.349 1.00 96.94 216 THR A O 1
ATOM 1635 N N . GLY A 1 217 ? -14.977 25.592 0.266 1.00 95.19 217 GLY A N 1
ATOM 1636 C CA . GLY A 1 217 ? -13.784 25.354 1.076 1.00 95.19 217 GLY A CA 1
ATOM 1637 C C . GLY A 1 217 ? -12.626 26.295 0.746 1.00 95.19 217 GLY A C 1
ATOM 1638 O O . GLY A 1 217 ? -12.591 26.953 -0.307 1.00 95.19 217 GLY A O 1
ATOM 1639 N N . GLY A 1 218 ? -11.678 26.383 1.678 1.00 94.06 218 GLY A N 1
ATOM 1640 C CA . GLY A 1 218 ? -10.463 27.191 1.568 1.00 94.06 218 GLY A CA 1
ATOM 1641 C C . GLY A 1 218 ? -9.580 26.789 0.385 1.00 94.06 218 GLY A C 1
ATOM 1642 O O . GLY A 1 218 ? -8.956 27.654 -0.239 1.00 94.06 218 GLY A O 1
ATOM 1643 N N . GLU A 1 219 ? -9.612 25.510 -0.002 1.00 92.38 219 GLU A N 1
ATOM 1644 C CA . GLU A 1 219 ? -8.885 24.952 -1.147 1.00 92.38 219 GLU A CA 1
ATOM 1645 C C . GLU A 1 219 ? -9.303 25.564 -2.498 1.00 92.38 219 GLU A C 1
ATOM 1647 O O . GLU A 1 219 ? -8.579 25.464 -3.490 1.00 92.38 219 GLU A O 1
ATOM 1652 N N . CYS A 1 220 ? -10.419 26.302 -2.536 1.00 93.75 220 CYS A N 1
ATOM 1653 C CA . CYS A 1 220 ? -10.831 27.122 -3.675 1.00 93.75 220 CYS A CA 1
ATOM 1654 C C . CYS A 1 220 ? -10.105 28.484 -3.775 1.00 93.75 220 CYS A C 1
ATOM 1656 O O . CYS A 1 220 ? -10.398 29.269 -4.686 1.00 93.75 220 CYS A O 1
ATOM 1658 N N . GLY A 1 221 ? -9.177 28.790 -2.860 1.00 92.62 221 GLY A N 1
ATOM 1659 C CA . GLY A 1 221 ? -8.391 30.028 -2.830 1.00 92.62 221 GLY A CA 1
ATOM 1660 C C . GLY A 1 221 ? -9.060 31.188 -2.082 1.00 92.62 221 GLY A C 1
ATOM 1661 O O . GLY A 1 221 ? -8.853 32.349 -2.443 1.00 92.62 221 GLY A O 1
ATOM 1662 N N . ASN A 1 222 ? -9.889 30.889 -1.080 1.00 93.25 222 ASN A N 1
ATOM 1663 C CA . ASN A 1 222 ? -10.573 31.873 -0.230 1.00 93.25 222 ASN A CA 1
ATOM 1664 C C . ASN A 1 222 ? -10.159 31.711 1.255 1.00 93.25 222 ASN A C 1
ATOM 1666 O O . ASN A 1 222 ? -9.246 30.952 1.572 1.00 93.25 222 ASN A O 1
ATOM 1670 N N . GLY A 1 223 ? -10.772 32.490 2.156 1.00 92.50 223 GLY A N 1
ATOM 1671 C CA . GLY A 1 223 ? -10.458 32.493 3.594 1.00 92.50 223 GLY A CA 1
ATOM 1672 C C . GLY A 1 223 ? -11.256 31.493 4.437 1.00 92.50 223 GLY A C 1
ATOM 1673 O O . GLY A 1 223 ? -11.045 31.445 5.648 1.00 92.50 223 GLY A O 1
ATOM 1674 N N . ASN A 1 224 ? -12.142 30.721 3.807 1.00 94.88 224 ASN A N 1
ATOM 1675 C CA . ASN A 1 224 ? -13.060 29.811 4.477 1.00 94.88 224 ASN A CA 1
ATOM 1676 C C . ASN A 1 224 ? -12.319 28.594 5.032 1.00 94.88 224 ASN A C 1
ATOM 1678 O O . ASN A 1 224 ? -11.137 28.398 4.746 1.00 94.88 224 ASN A O 1
ATOM 1682 N N . ILE A 1 225 ? -12.992 27.765 5.828 1.00 93.56 225 ILE A N 1
ATOM 1683 C CA . ILE A 1 225 ? -12.371 26.566 6.403 1.00 93.56 225 ILE A CA 1
ATOM 1684 C C . ILE A 1 225 ? -11.757 25.702 5.288 1.00 93.56 225 ILE A C 1
ATOM 1686 O O . ILE A 1 225 ? -12.390 25.452 4.264 1.00 93.56 225 ILE A O 1
ATOM 1690 N N . TRP A 1 226 ? -10.489 25.321 5.452 1.00 93.25 226 TRP A N 1
ATOM 1691 C CA . TRP A 1 226 ? -9.792 24.424 4.532 1.00 93.25 226 TRP A CA 1
ATOM 1692 C C . TRP A 1 226 ? -10.236 22.997 4.818 1.00 93.25 226 TRP A C 1
ATOM 1694 O O . TRP A 1 226 ? -10.274 22.614 5.987 1.00 93.25 226 TRP A O 1
ATOM 1704 N N . SER A 1 227 ? -10.553 22.220 3.784 1.00 92.69 227 SER A N 1
ATOM 1705 C CA . SER A 1 227 ? -10.962 20.825 3.977 1.00 92.69 227 SER A CA 1
ATOM 1706 C C . SER A 1 227 ? -9.822 20.007 4.581 1.00 92.69 227 SER A C 1
ATOM 1708 O O . SER A 1 227 ? -8.699 20.054 4.073 1.00 92.69 227 SER A O 1
ATOM 1710 N N . HIS A 1 228 ? -10.073 19.339 5.703 1.00 87.69 228 HIS A N 1
ATOM 1711 C CA . HIS A 1 228 ? -9.025 18.626 6.426 1.00 87.69 228 HIS A CA 1
ATOM 1712 C C . HIS A 1 228 ? -9.562 17.511 7.309 1.00 87.69 228 HIS A C 1
ATOM 1714 O O . HIS A 1 228 ? -10.697 17.562 7.793 1.00 87.69 228 HIS A O 1
ATOM 1720 N N . ARG A 1 229 ? -8.664 16.583 7.626 1.00 86.94 229 ARG A N 1
ATOM 1721 C CA . ARG A 1 229 ? -8.808 15.580 8.670 1.00 86.94 229 ARG A CA 1
ATOM 1722 C C . ARG A 1 229 ? -7.927 15.943 9.851 1.00 86.94 229 ARG A C 1
ATOM 1724 O O . ARG A 1 229 ? -6.736 16.218 9.688 1.00 86.94 229 ARG A O 1
ATOM 1731 N N . TRP A 1 230 ? -8.462 15.845 11.061 1.00 82.69 230 TRP A N 1
ATOM 1732 C CA . TRP A 1 230 ? -7.673 15.971 12.287 1.00 82.69 230 TRP A CA 1
ATOM 1733 C C . TRP A 1 230 ? -8.282 15.129 13.411 1.00 82.69 230 TRP A C 1
ATOM 1735 O O . TRP A 1 230 ? -9.252 14.407 13.219 1.00 82.69 230 TRP A O 1
ATOM 1745 N N . ASN A 1 231 ? -7.708 15.217 14.607 1.00 80.81 231 ASN A N 1
ATOM 1746 C CA . ASN A 1 231 ? -8.229 14.583 15.805 1.00 80.81 231 ASN A CA 1
ATOM 1747 C C . ASN A 1 231 ? -8.610 15.630 16.860 1.00 80.81 231 ASN A C 1
ATOM 1749 O O . ASN A 1 231 ? -7.879 16.575 17.175 1.00 80.81 231 ASN A O 1
ATOM 1753 N N . TYR A 1 232 ? -9.769 15.417 17.467 1.00 85.31 232 TYR A N 1
ATOM 1754 C CA . TYR A 1 232 ? -10.345 16.253 18.505 1.00 85.31 232 TYR A CA 1
ATOM 1755 C C . TYR A 1 232 ? -9.391 16.421 19.688 1.00 85.31 232 TYR A C 1
ATOM 1757 O O . TYR A 1 232 ? -9.200 17.530 20.180 1.00 85.31 232 TYR A O 1
ATOM 1765 N N . ALA A 1 233 ? -8.731 15.340 20.117 1.00 82.06 233 ALA A N 1
ATOM 1766 C CA . ALA A 1 233 ? -7.802 15.387 21.241 1.00 82.06 233 ALA A CA 1
ATOM 1767 C C . ALA A 1 233 ? -6.605 16.311 20.994 1.00 82.06 233 ALA A C 1
ATOM 1769 O O . ALA A 1 233 ? -6.199 17.027 21.912 1.00 82.06 233 ALA A O 1
ATOM 1770 N N . SER A 1 234 ? -6.061 16.353 19.777 1.00 79.00 234 SER A N 1
ATOM 1771 C CA . SER A 1 234 ? -4.979 17.289 19.470 1.00 79.00 234 SER A CA 1
ATOM 1772 C C . SER A 1 234 ? -5.482 18.698 19.259 1.00 79.00 234 SER A C 1
ATOM 1774 O O . SER A 1 234 ? -4.859 19.622 19.771 1.00 79.00 234 SER A O 1
ATOM 1776 N N . ALA A 1 235 ? -6.626 18.882 18.598 1.00 80.12 235 ALA A N 1
ATOM 1777 C CA . ALA A 1 235 ? -7.255 20.196 18.508 1.00 80.12 235 ALA A CA 1
ATOM 1778 C C . ALA A 1 235 ? -7.502 20.781 19.917 1.00 80.12 235 ALA A C 1
ATOM 1780 O O . ALA A 1 235 ? -7.185 21.942 20.182 1.00 80.12 235 ALA A O 1
ATOM 1781 N N . ASN A 1 236 ? -7.955 19.948 20.859 1.00 83.25 236 ASN A N 1
ATOM 1782 C CA . ASN A 1 236 ? -8.128 20.288 22.271 1.00 83.25 236 ASN A CA 1
ATOM 1783 C C . ASN A 1 236 ? -6.794 20.585 22.968 1.00 83.25 236 ASN A C 1
ATOM 1785 O O . ASN A 1 236 ? -6.685 21.544 23.725 1.00 83.25 236 ASN A O 1
ATOM 1789 N N . SER A 1 237 ? -5.748 19.809 22.684 1.00 81.94 237 SER A N 1
ATOM 1790 C CA . SER A 1 237 ? -4.398 20.081 23.186 1.00 81.94 237 SER A CA 1
ATOM 1791 C C . SER A 1 237 ? -3.872 21.439 22.701 1.00 81.94 237 SER A C 1
ATOM 1793 O O . SER A 1 237 ? -3.386 22.235 23.502 1.00 81.94 237 SER A O 1
ATOM 1795 N N . VAL A 1 238 ? -4.044 21.757 21.414 1.00 77.69 238 VAL A N 1
ATOM 1796 C CA . VAL A 1 238 ? -3.645 23.041 20.816 1.00 77.69 238 VAL A CA 1
ATOM 1797 C C . VAL A 1 238 ? -4.440 24.207 21.410 1.00 77.69 238 VAL A C 1
ATOM 1799 O O . VAL A 1 238 ? -3.868 25.267 21.666 1.00 77.69 238 VAL A O 1
ATOM 1802 N N . ALA A 1 239 ? -5.741 24.029 21.646 1.00 81.88 239 ALA A N 1
ATOM 1803 C CA . ALA A 1 239 ? -6.609 25.087 22.160 1.00 81.88 239 ALA A CA 1
ATOM 1804 C C . ALA A 1 239 ? -6.510 25.280 23.685 1.00 81.88 239 ALA A C 1
ATOM 1806 O O . ALA A 1 239 ? -6.451 26.414 24.164 1.00 81.88 239 ALA A O 1
ATOM 1807 N N . ASN A 1 240 ? -6.479 24.186 24.448 1.00 82.75 240 ASN A N 1
ATOM 1808 C CA . ASN A 1 240 ? -6.661 24.176 25.903 1.00 82.75 240 ASN A CA 1
ATOM 1809 C C . ASN A 1 240 ? -5.464 23.602 26.682 1.00 82.75 240 ASN A C 1
ATOM 1811 O O . ASN A 1 240 ? -5.458 23.652 27.913 1.00 82.75 240 ASN A O 1
ATOM 1815 N N . GLY A 1 241 ? -4.437 23.078 26.006 1.00 81.00 241 GLY A N 1
ATOM 1816 C CA . GLY A 1 241 ? -3.221 22.539 26.629 1.00 81.00 241 GLY A CA 1
ATOM 1817 C C . GLY A 1 241 ? -3.372 21.152 27.258 1.00 81.00 241 GLY A C 1
ATOM 1818 O O . GLY A 1 241 ? -2.473 20.707 27.971 1.00 81.00 241 GLY A O 1
ATOM 1819 N N . THR A 1 242 ? -4.494 20.469 27.023 1.00 77.75 242 THR A N 1
ATOM 1820 C CA . THR A 1 242 ? -4.761 19.121 27.542 1.00 77.75 242 THR A CA 1
ATOM 1821 C C . THR A 1 242 ? -5.450 18.268 26.480 1.00 77.75 242 THR A C 1
ATOM 1823 O O . THR A 1 242 ? -6.555 18.629 26.069 1.00 77.75 242 THR A O 1
ATOM 1826 N N . PRO A 1 243 ? -4.854 17.141 26.049 1.00 79.06 243 PRO A N 1
ATOM 1827 C CA . PRO A 1 243 ? -5.504 16.243 25.109 1.00 79.06 243 PRO A CA 1
ATOM 1828 C C . PRO A 1 243 ? -6.625 15.469 25.808 1.00 79.06 243 PRO A C 1
ATOM 1830 O O . PRO A 1 243 ? -6.395 14.785 26.806 1.00 79.06 243 PRO A O 1
ATOM 1833 N N . ALA A 1 244 ? -7.842 15.572 25.282 1.00 83.81 244 ALA A N 1
ATOM 1834 C CA . ALA A 1 244 ? -8.978 14.755 25.700 1.00 83.81 244 ALA A CA 1
ATOM 1835 C C . ALA A 1 244 ? -9.927 14.543 24.520 1.00 83.81 244 ALA A C 1
ATOM 1837 O O . ALA A 1 244 ? -10.159 15.487 23.763 1.00 83.81 244 ALA A O 1
ATOM 1838 N N . LEU A 1 245 ? -10.460 13.324 24.395 1.00 88.56 245 LEU A N 1
ATOM 1839 C CA . LEU A 1 245 ? -11.509 12.986 23.430 1.00 88.56 245 LEU A CA 1
ATOM 1840 C C . LEU A 1 245 ? -12.818 13.703 23.793 1.00 88.56 245 LEU A C 1
ATOM 1842 O O . LEU A 1 245 ? -13.043 14.031 24.963 1.00 88.56 245 LEU A O 1
ATOM 1846 N N . PHE A 1 246 ? -13.690 13.909 22.809 1.00 91.56 246 PHE A N 1
ATOM 1847 C CA . PHE A 1 246 ? -15.053 14.359 23.068 1.00 91.56 246 PHE A CA 1
ATOM 1848 C C . PHE A 1 246 ? -15.844 13.187 23.661 1.00 91.56 246 PHE A C 1
ATOM 1850 O O . PHE A 1 246 ? -15.752 12.070 23.159 1.00 91.56 246 PHE A O 1
ATOM 1857 N N . SER A 1 247 ? -16.579 13.416 24.749 1.00 94.56 247 SER A N 1
ATOM 1858 C CA . SER A 1 247 ? -17.429 12.397 25.374 1.00 94.56 247 SER A CA 1
ATOM 1859 C C . SER A 1 247 ? -18.878 12.718 25.057 1.00 94.56 247 SER A C 1
ATOM 1861 O O . SER A 1 247 ? -19.340 13.806 25.395 1.00 94.56 247 SER A O 1
ATOM 1863 N N . THR A 1 248 ? -19.571 11.761 24.456 1.00 96.12 248 THR A N 1
ATOM 1864 C CA . THR A 1 248 ? -21.005 11.848 24.156 1.00 96.12 248 THR A CA 1
ATOM 1865 C C . THR A 1 248 ? -21.842 11.559 25.405 1.00 96.12 248 THR A C 1
ATOM 1867 O O . THR A 1 248 ? -21.302 11.255 26.482 1.00 96.12 248 THR A O 1
ATOM 1870 N N . ASN A 1 249 ? -23.164 11.643 25.269 1.00 94.69 249 ASN A N 1
ATOM 1871 C CA . ASN A 1 249 ? -24.113 11.161 26.271 1.00 94.69 249 ASN A CA 1
ATOM 1872 C C . ASN A 1 249 ? -24.610 9.719 26.028 1.00 94.69 249 ASN A C 1
ATOM 1874 O O . ASN A 1 249 ? -25.370 9.200 26.855 1.00 94.69 249 ASN A O 1
ATOM 1878 N N . ASP A 1 250 ? -24.121 9.058 24.977 1.00 95.81 250 ASP A N 1
ATOM 1879 C CA . ASP A 1 250 ? -24.506 7.703 24.584 1.00 95.81 250 ASP A CA 1
ATOM 1880 C C . ASP A 1 250 ? -23.669 6.647 25.309 1.00 95.81 250 ASP A C 1
ATOM 1882 O O . ASP A 1 250 ? -22.462 6.796 25.499 1.00 95.81 250 ASP A O 1
ATOM 1886 N N . ALA A 1 251 ? -24.308 5.571 25.765 1.00 94.38 251 ALA A N 1
ATOM 1887 C CA . ALA A 1 251 ? -23.642 4.546 26.565 1.00 94.38 251 ALA A CA 1
ATOM 1888 C C . ALA A 1 251 ? -22.818 3.592 25.690 1.00 94.38 251 ALA A C 1
ATOM 1890 O O . ALA A 1 251 ? -23.367 2.974 24.782 1.00 94.38 251 ALA A O 1
ATOM 1891 N N . ALA A 1 252 ? -21.543 3.402 26.037 1.00 91.75 252 ALA A N 1
ATOM 1892 C CA . ALA A 1 252 ? -20.697 2.383 25.417 1.00 91.75 252 ALA A CA 1
ATOM 1893 C C . ALA A 1 252 ? -20.943 1.004 26.057 1.00 91.75 252 ALA A C 1
ATOM 1895 O O . ALA A 1 252 ? -21.063 0.898 27.286 1.00 91.75 252 ALA A O 1
ATOM 1896 N N . ALA A 1 253 ? -20.971 -0.061 25.259 1.00 86.06 253 ALA A N 1
ATOM 1897 C CA . ALA A 1 253 ? -21.188 -1.434 25.715 1.00 86.06 253 ALA A CA 1
ATOM 1898 C C . ALA A 1 253 ? -20.057 -1.948 26.621 1.00 86.06 253 ALA A C 1
ATOM 1900 O O . ALA A 1 253 ? -20.330 -2.613 27.627 1.00 86.06 253 ALA A O 1
ATOM 1901 N N . GLY A 1 254 ? -18.810 -1.534 26.364 1.00 81.38 254 GLY A N 1
ATOM 1902 C CA . GLY A 1 254 ? -17.654 -1.744 27.251 1.00 81.38 254 GLY A CA 1
ATOM 1903 C C . GLY A 1 254 ? -17.713 -0.974 28.584 1.00 81.38 254 GLY A C 1
ATOM 1904 O O . GLY A 1 254 ? -16.864 -1.159 29.461 1.00 81.38 254 GLY A O 1
ATOM 1905 N N . GLY A 1 255 ? -18.740 -0.139 28.777 1.00 85.62 255 GLY A N 1
ATOM 1906 C CA . GLY A 1 255 ? -18.948 0.704 29.948 1.00 85.62 255 GLY A CA 1
ATOM 1907 C C . GLY A 1 255 ? -18.370 2.112 29.784 1.00 85.62 255 GLY A C 1
ATOM 1908 O O . GLY A 1 255 ? -17.290 2.314 29.242 1.00 85.62 255 GLY A O 1
ATOM 1909 N N . GLY A 1 256 ? -19.084 3.108 30.313 1.00 91.81 256 GLY A N 1
ATOM 1910 C CA . GLY A 1 256 ? -18.766 4.521 30.099 1.00 91.81 256 GLY A CA 1
ATOM 1911 C C . GLY A 1 256 ? -19.657 5.128 29.018 1.00 91.81 256 GLY A C 1
ATOM 1912 O O . GLY A 1 256 ? -20.827 4.759 28.918 1.00 91.81 256 GLY A O 1
ATOM 1913 N N . PHE A 1 257 ? -19.108 6.071 28.258 1.00 94.56 257 PHE A N 1
ATOM 1914 C CA . PHE A 1 257 ? -19.799 6.751 27.163 1.00 94.56 257 PHE A CA 1
ATOM 1915 C C . PHE A 1 257 ? -19.013 6.594 25.867 1.00 94.56 257 PHE A C 1
ATOM 1917 O O . PHE A 1 257 ? -17.784 6.486 25.920 1.00 94.56 257 PHE A O 1
ATOM 1924 N N . ILE A 1 258 ? -19.718 6.629 24.737 1.00 93.81 258 ILE A N 1
ATOM 1925 C CA . ILE A 1 258 ? -19.115 6.691 23.406 1.00 93.81 258 ILE A CA 1
ATOM 1926 C C . ILE A 1 258 ? -18.270 7.963 23.305 1.00 93.81 258 ILE A C 1
ATOM 1928 O O . ILE A 1 258 ? -18.634 9.027 23.830 1.00 93.81 258 ILE A O 1
ATOM 1932 N N . ARG A 1 259 ? -17.107 7.861 22.666 1.00 93.31 259 ARG A N 1
ATOM 1933 C CA . ARG A 1 259 ? -16.151 8.965 22.526 1.00 93.31 259 ARG A CA 1
ATOM 1934 C C . ARG A 1 259 ? -15.925 9.294 21.059 1.00 93.31 259 ARG A C 1
ATOM 1936 O O . ARG A 1 259 ? -16.098 8.453 20.194 1.00 93.31 259 ARG A O 1
ATOM 1943 N N . ILE A 1 260 ? -15.508 10.523 20.778 1.00 90.06 260 ILE A N 1
ATOM 1944 C CA . ILE A 1 260 ? -15.181 10.973 19.422 1.00 90.06 260 ILE A CA 1
ATOM 1945 C C . ILE A 1 260 ? -13.774 11.558 19.437 1.00 90.06 260 ILE A C 1
ATOM 1947 O O . ILE A 1 260 ? -13.409 12.355 20.313 1.00 90.06 260 ILE A O 1
ATOM 1951 N N . SER A 1 261 ? -12.975 11.144 18.459 1.00 84.88 261 SER A N 1
ATOM 1952 C CA . SER A 1 261 ? -11.629 11.658 18.244 1.00 84.88 261 SER A CA 1
ATOM 1953 C C . SER A 1 261 ? -11.443 12.074 16.799 1.00 84.88 261 SER A C 1
ATOM 1955 O O . SER A 1 261 ? -11.105 13.226 16.552 1.00 84.88 261 SER A O 1
ATOM 1957 N N . ASP A 1 262 ? -11.659 11.164 15.857 1.00 84.94 262 ASP A N 1
ATOM 1958 C CA . ASP A 1 262 ? -11.378 11.420 14.453 1.00 84.94 262 ASP A CA 1
ATOM 1959 C C . ASP A 1 262 ? -12.483 12.245 13.792 1.00 84.94 262 ASP A C 1
ATOM 1961 O O . ASP A 1 262 ? -13.673 11.984 13.991 1.00 84.94 262 ASP A O 1
ATOM 1965 N N . TYR A 1 263 ? -12.093 13.251 13.014 1.00 88.31 263 TYR A N 1
ATOM 1966 C CA . TYR A 1 263 ? -13.041 14.029 12.237 1.00 88.31 263 TYR A CA 1
ATOM 1967 C C . TYR A 1 263 ? -12.460 14.502 10.909 1.00 88.31 263 TYR A C 1
ATOM 1969 O O . TYR A 1 263 ? -11.270 14.802 10.788 1.00 88.31 263 TYR A O 1
ATOM 1977 N N . THR A 1 264 ? -13.352 14.661 9.938 1.00 92.00 264 THR A N 1
ATOM 1978 C CA . THR A 1 264 ? -13.102 15.382 8.686 1.00 92.00 264 THR A CA 1
ATOM 1979 C C . THR A 1 264 ? -13.988 16.621 8.618 1.00 92.00 264 THR A C 1
ATOM 1981 O O . THR A 1 264 ? -15.101 16.632 9.147 1.00 92.00 264 THR A O 1
ATOM 1984 N N . ILE A 1 265 ? -13.501 17.690 7.988 1.00 93.62 265 ILE A N 1
ATOM 1985 C CA . ILE A 1 265 ? -14.277 18.899 7.695 1.00 93.62 265 ILE A CA 1
ATOM 1986 C C . ILE A 1 265 ? -14.252 19.143 6.196 1.00 93.62 265 ILE A C 1
ATOM 1988 O O . ILE A 1 265 ? -13.180 19.201 5.602 1.00 93.62 265 ILE A O 1
ATOM 1992 N N . MET A 1 266 ? -15.429 19.317 5.598 1.00 95.56 266 MET A N 1
ATOM 1993 C CA . MET A 1 266 ? -15.599 19.531 4.160 1.00 95.56 266 MET A CA 1
ATOM 1994 C C . MET A 1 266 ? -16.653 20.617 3.883 1.00 95.56 266 MET A C 1
ATOM 1996 O O . MET A 1 266 ? -17.515 20.886 4.728 1.00 95.56 266 MET A O 1
ATOM 2000 N N . PRO A 1 267 ? -16.622 21.267 2.711 1.00 97.06 267 PRO A N 1
ATOM 2001 C CA . PRO A 1 267 ? -17.611 22.267 2.342 1.00 97.06 267 PRO A CA 1
ATOM 2002 C C . PRO A 1 267 ? -18.907 21.636 1.834 1.00 97.06 267 PRO A C 1
ATOM 2004 O O . PRO A 1 267 ? -18.919 20.534 1.306 1.00 97.06 267 PRO A O 1
ATOM 2007 N N . ALA A 1 268 ? -20.016 22.367 1.927 1.00 97.62 268 ALA A N 1
ATOM 2008 C CA . ALA A 1 268 ? -21.268 22.023 1.254 1.00 97.62 268 ALA A CA 1
ATOM 2009 C C . ALA A 1 268 ? -21.263 22.444 -0.223 1.00 97.62 268 ALA A C 1
ATOM 2011 O O . ALA A 1 268 ? -22.104 21.985 -1.000 1.00 97.62 268 ALA A O 1
ATOM 2012 N N . LEU A 1 269 ? -20.376 23.372 -0.601 1.00 97.25 269 LEU A N 1
ATOM 2013 C CA . LEU A 1 269 ? -20.360 23.980 -1.926 1.00 97.25 269 LEU A CA 1
ATOM 2014 C C . LEU A 1 269 ? -19.048 23.727 -2.671 1.00 97.25 269 LEU A C 1
ATOM 2016 O O . LEU A 1 269 ? -17.961 23.890 -2.121 1.00 97.25 269 LEU A O 1
ATOM 2020 N N . SER A 1 270 ? -19.160 23.426 -3.965 1.00 94.81 270 SER A N 1
ATOM 2021 C CA . SER A 1 270 ? -18.023 23.361 -4.884 1.00 94.81 270 SER A CA 1
ATOM 2022 C C . SER A 1 270 ? -17.392 24.743 -5.071 1.00 94.81 270 SER A C 1
ATOM 2024 O O . SER A 1 270 ? -18.019 25.777 -4.826 1.00 94.81 270 SER A O 1
ATOM 2026 N N . CYS A 1 271 ? -16.191 24.809 -5.648 1.00 92.56 271 CYS A N 1
ATOM 2027 C CA . CYS A 1 271 ? -15.576 26.090 -6.009 1.00 92.56 271 CYS A CA 1
ATOM 2028 C C . CYS A 1 271 ? -16.401 26.937 -7.004 1.00 92.56 271 CYS A C 1
ATOM 2030 O O . CYS A 1 271 ? -16.114 28.125 -7.174 1.00 92.56 271 CYS A O 1
ATOM 2032 N N . GLY A 1 272 ? -17.397 26.344 -7.677 1.00 92.06 272 GLY A N 1
ATOM 2033 C CA . GLY A 1 272 ? -18.362 27.034 -8.537 1.00 92.06 272 GLY A CA 1
ATOM 2034 C C . GLY A 1 272 ? -19.609 27.552 -7.805 1.00 92.06 272 GLY A C 1
ATOM 2035 O O . GLY A 1 272 ? -20.418 28.251 -8.416 1.00 92.06 272 GLY A O 1
ATOM 2036 N N . GLY A 1 273 ? -19.772 27.232 -6.517 1.00 92.81 273 GLY A N 1
ATOM 2037 C CA . GLY A 1 273 ? -20.920 27.608 -5.688 1.00 92.81 273 GLY A CA 1
ATOM 2038 C C . GLY A 1 273 ? -22.163 26.727 -5.873 1.00 92.81 273 GLY A C 1
ATOM 2039 O O . GLY A 1 273 ? -23.224 27.068 -5.349 1.00 92.81 273 GLY A O 1
ATOM 2040 N N . SER A 1 274 ? -22.062 25.628 -6.629 1.00 94.25 274 SER A N 1
ATOM 2041 C CA . SER A 1 274 ? -23.054 24.541 -6.622 1.00 94.25 274 SER A CA 1
ATOM 2042 C C . SER A 1 274 ? -22.846 23.644 -5.404 1.00 94.25 274 SER A C 1
ATOM 2044 O O . SER A 1 274 ? -21.892 23.850 -4.662 1.00 94.25 274 SER A O 1
ATOM 2046 N N . LEU A 1 275 ? -23.708 22.639 -5.213 1.00 95.56 275 LEU A N 1
ATOM 2047 C CA . LEU A 1 275 ? -23.388 21.534 -4.308 1.00 95.56 275 LEU A CA 1
ATOM 2048 C C . LEU A 1 275 ? -22.008 20.969 -4.679 1.00 95.56 275 LEU A C 1
ATOM 2050 O O . LEU A 1 275 ? -21.681 20.896 -5.866 1.00 95.56 275 LEU A O 1
ATOM 2054 N N . ILE A 1 276 ? -21.202 20.681 -3.666 1.00 95.19 276 ILE A N 1
ATOM 2055 C CA . ILE A 1 276 ? -19.920 19.998 -3.821 1.00 95.19 276 ILE A CA 1
ATOM 2056 C C . ILE A 1 276 ? -20.126 18.593 -4.401 1.00 95.19 276 ILE A C 1
ATOM 2058 O O . ILE A 1 276 ? -21.126 17.953 -4.102 1.00 95.19 276 ILE A O 1
ATOM 2062 N N . GLU A 1 277 ? -19.181 18.127 -5.210 1.00 94.88 277 GLU A N 1
ATOM 2063 C CA . GLU A 1 277 ? -19.161 16.752 -5.700 1.00 94.88 277 GLU A CA 1
ATOM 2064 C C . GLU A 1 277 ? -18.249 15.840 -4.844 1.00 94.88 277 GLU A C 1
ATOM 2066 O O . GLU A 1 277 ? -17.475 16.313 -4.007 1.00 94.88 277 GLU A O 1
ATOM 2071 N N . ILE A 1 278 ? -18.318 14.521 -5.060 1.00 96.69 278 ILE A N 1
ATOM 2072 C CA . ILE A 1 278 ? -17.717 13.502 -4.175 1.00 96.69 278 ILE A CA 1
ATOM 2073 C C . ILE A 1 278 ? -16.188 13.557 -4.013 1.00 96.69 278 ILE A C 1
ATOM 2075 O O . ILE A 1 278 ? -15.675 12.989 -3.060 1.00 96.69 278 ILE A O 1
ATOM 2079 N N . GLY A 1 279 ? -15.432 14.216 -4.897 1.00 96.06 279 GLY A N 1
ATOM 2080 C CA . GLY A 1 279 ? -13.966 14.128 -4.932 1.00 96.06 279 GLY A CA 1
ATOM 2081 C C . GLY A 1 279 ? -13.270 14.523 -3.626 1.00 96.06 279 GLY A C 1
ATOM 2082 O O . GLY A 1 279 ? -12.375 13.811 -3.171 1.00 96.06 279 GLY A O 1
ATOM 2083 N N . VAL A 1 280 ? -13.698 15.624 -2.996 1.00 95.38 280 VAL A N 1
ATOM 2084 C CA . VAL A 1 280 ? -13.159 16.059 -1.691 1.00 95.38 280 VAL A CA 1
ATOM 2085 C C . VAL A 1 280 ? -13.549 15.070 -0.588 1.00 95.38 280 VAL A C 1
ATOM 2087 O O . VAL A 1 280 ? -12.702 14.702 0.219 1.00 95.38 280 VAL A O 1
ATOM 2090 N N . PHE A 1 281 ? -14.787 14.564 -0.604 1.00 96.88 281 PHE A N 1
ATOM 2091 C CA . PHE A 1 281 ? -15.225 13.537 0.344 1.00 96.88 281 PHE A CA 1
ATOM 2092 C C . PHE A 1 281 ? -14.414 12.251 0.203 1.00 96.88 281 PHE A C 1
ATOM 2094 O O . PHE A 1 281 ? -13.936 11.726 1.201 1.00 96.88 281 PHE A O 1
ATOM 2101 N N . CYS A 1 282 ? -14.199 11.768 -1.023 1.00 97.06 282 CYS A N 1
ATOM 2102 C CA . CYS A 1 282 ? -13.402 10.576 -1.281 1.00 97.06 282 CYS A CA 1
ATOM 2103 C C . CYS A 1 282 ? -11.991 10.714 -0.695 1.00 97.06 282 CYS A C 1
ATOM 2105 O O . CYS A 1 282 ? -11.535 9.790 -0.028 1.00 97.06 282 CYS A O 1
ATOM 2107 N N . HIS A 1 283 ? -11.334 11.860 -0.898 1.00 94.94 283 HIS A N 1
ATOM 2108 C CA . HIS A 1 283 ? -9.990 12.134 -0.381 1.00 94.94 283 HIS A CA 1
ATOM 2109 C C . HIS A 1 283 ? -9.942 12.134 1.154 1.00 94.94 283 HIS A C 1
ATOM 2111 O O . HIS A 1 283 ? -9.174 11.379 1.748 1.00 94.94 283 HIS A O 1
ATOM 2117 N N . GLU A 1 284 ? -10.818 12.903 1.804 1.00 92.12 284 GLU A N 1
ATOM 2118 C CA . GLU A 1 284 ? -10.849 13.008 3.269 1.00 92.12 284 GLU A CA 1
ATOM 2119 C C . GLU A 1 284 ? -11.244 11.682 3.941 1.00 92.12 284 GLU A C 1
ATOM 2121 O O . GLU A 1 284 ? -10.705 11.311 4.986 1.00 92.12 284 GLU A O 1
ATOM 2126 N N . PHE A 1 285 ? -12.120 10.902 3.305 1.00 92.38 285 PHE A N 1
ATOM 2127 C CA . PHE A 1 285 ? -12.466 9.556 3.761 1.00 92.38 285 PHE A CA 1
ATOM 2128 C C . PHE A 1 285 ? -11.296 8.576 3.577 1.00 92.38 285 PHE A C 1
ATOM 2130 O O . PHE A 1 285 ? -11.144 7.650 4.370 1.00 92.38 285 PHE A O 1
ATOM 2137 N N . GLY A 1 286 ? -10.404 8.810 2.610 1.00 90.12 286 GLY A N 1
ATOM 2138 C CA . GLY A 1 286 ? -9.167 8.041 2.463 1.00 90.12 286 GLY A CA 1
ATOM 2139 C C . GLY A 1 286 ? -8.241 8.214 3.669 1.00 90.12 286 GLY A C 1
ATOM 2140 O O . GLY A 1 286 ? -7.653 7.243 4.150 1.00 90.12 286 GLY A O 1
ATOM 2141 N N . HIS A 1 287 ? -8.181 9.423 4.241 1.00 83.94 287 HIS A N 1
ATOM 2142 C CA . HIS A 1 287 ? -7.460 9.657 5.495 1.00 83.94 287 HIS A CA 1
ATOM 2143 C C . HIS A 1 287 ? -8.099 8.957 6.686 1.00 83.94 287 HIS A C 1
ATOM 2145 O O . HIS A 1 287 ? -7.365 8.554 7.592 1.00 83.94 287 HIS A O 1
ATOM 2151 N N . ALA A 1 288 ? -9.426 8.792 6.709 1.00 78.06 288 ALA A N 1
ATOM 2152 C CA . ALA A 1 288 ? -10.112 8.027 7.751 1.00 78.06 288 ALA A CA 1
ATOM 2153 C C . ALA A 1 288 ? -9.656 6.559 7.780 1.00 78.06 288 ALA A C 1
ATOM 2155 O O . ALA A 1 288 ? -9.504 5.989 8.855 1.00 78.06 288 ALA A O 1
ATOM 2156 N N . LEU A 1 289 ? -9.308 5.997 6.617 1.00 80.25 289 LEU A N 1
ATOM 2157 C CA . LEU A 1 289 ? -8.714 4.660 6.489 1.00 80.25 289 LEU A CA 1
ATOM 2158 C C . LEU A 1 289 ? -7.213 4.611 6.840 1.00 80.25 289 LEU A C 1
ATOM 2160 O O . LEU A 1 289 ? -6.588 3.557 6.787 1.00 80.25 289 LEU A O 1
ATOM 2164 N N . GLY A 1 290 ? -6.611 5.742 7.216 1.00 77.62 290 GLY A N 1
ATOM 2165 C CA . GLY A 1 290 ? -5.212 5.822 7.641 1.00 77.62 290 GLY A CA 1
ATOM 2166 C C . GLY A 1 290 ? -4.209 6.104 6.521 1.00 77.62 290 GLY A C 1
ATOM 2167 O O . GLY A 1 290 ? -3.009 6.115 6.789 1.00 77.62 290 GLY A O 1
ATOM 2168 N N . LEU A 1 291 ? -4.664 6.369 5.291 1.00 82.94 291 LEU A N 1
ATOM 2169 C CA . LEU A 1 291 ? -3.771 6.730 4.190 1.00 82.94 291 LEU A CA 1
ATOM 2170 C C . LEU A 1 291 ? -3.232 8.168 4.355 1.00 82.94 291 LEU A C 1
ATOM 2172 O O . LEU A 1 291 ? -4.000 9.074 4.700 1.00 82.94 291 LEU A O 1
ATOM 2176 N N . PRO A 1 292 ? -1.932 8.407 4.105 1.00 82.56 292 PRO A N 1
ATOM 2177 C CA . PRO A 1 292 ? -1.341 9.740 4.164 1.00 82.56 292 PRO A CA 1
ATOM 2178 C C . PRO A 1 292 ? -1.622 10.549 2.891 1.00 82.56 292 PRO A C 1
ATOM 2180 O O . PRO A 1 292 ? -2.017 10.004 1.860 1.00 82.56 292 PRO A O 1
ATOM 2183 N N . ASP A 1 293 ? -1.348 11.851 2.958 1.00 86.31 293 ASP A N 1
ATOM 2184 C CA . ASP A 1 293 ? -1.219 12.695 1.771 1.00 86.31 293 ASP A CA 1
ATOM 2185 C C . ASP A 1 293 ? -0.009 12.252 0.934 1.00 86.31 293 ASP A C 1
ATOM 2187 O O . ASP A 1 293 ? 1.126 12.217 1.417 1.00 86.31 293 ASP A O 1
ATOM 2191 N N . LEU A 1 294 ? -0.250 11.950 -0.344 1.00 88.88 294 LEU A N 1
ATOM 2192 C CA . LEU A 1 294 ? 0.764 11.535 -1.320 1.00 88.88 294 LEU A CA 1
ATOM 2193 C C . LEU A 1 294 ? 1.182 12.660 -2.272 1.00 88.88 294 LEU A C 1
ATOM 2195 O O . LEU A 1 294 ? 1.812 12.399 -3.297 1.00 88.88 294 LEU A O 1
ATOM 2199 N N . TYR A 1 295 ? 0.852 13.906 -1.947 1.00 86.06 295 TYR A N 1
ATOM 2200 C CA . TYR A 1 295 ? 1.465 15.103 -2.520 1.00 86.06 295 TYR A CA 1
ATOM 2201 C C . TYR A 1 295 ? 2.444 15.723 -1.507 1.00 86.06 295 TYR A C 1
ATOM 2203 O O . TYR A 1 295 ? 2.501 15.331 -0.339 1.00 86.06 295 TYR A O 1
ATOM 2211 N N . GLY A 1 296 ? 3.259 16.674 -1.950 1.00 78.81 296 GLY A N 1
ATOM 2212 C CA . GLY A 1 296 ? 4.197 17.389 -1.097 1.00 78.81 296 GLY A CA 1
ATOM 2213 C C . GLY A 1 296 ? 3.474 18.248 -0.063 1.00 78.81 296 GLY A C 1
ATOM 2214 O O . GLY A 1 296 ? 2.803 19.227 -0.389 1.00 78.81 296 GLY A O 1
ATOM 2215 N N . THR A 1 297 ? 3.666 17.913 1.207 1.00 71.19 297 THR A N 1
ATOM 2216 C CA . THR A 1 297 ? 3.232 18.719 2.356 1.00 71.19 297 THR A CA 1
ATOM 2217 C C . THR A 1 297 ? 4.408 19.562 2.877 1.00 71.19 297 THR A C 1
ATOM 2219 O O . THR A 1 297 ? 5.393 19.742 2.165 1.00 71.19 297 THR A O 1
ATOM 2222 N N . ASN A 1 298 ? 4.345 20.149 4.080 1.00 67.94 298 ASN A N 1
ATOM 2223 C CA . ASN A 1 298 ? 5.505 20.834 4.689 1.00 67.94 298 ASN A CA 1
ATOM 2224 C C . ASN A 1 298 ? 6.121 21.949 3.811 1.00 67.94 298 ASN A C 1
ATOM 2226 O O . ASN A 1 298 ? 7.327 22.030 3.604 1.00 67.94 298 ASN A O 1
ATOM 2230 N N . GLY A 1 299 ? 5.298 22.796 3.192 1.00 63.66 299 GLY A N 1
ATOM 2231 C CA . GLY A 1 299 ? 5.849 23.838 2.317 1.00 63.66 299 GLY A CA 1
ATOM 2232 C C . GLY A 1 299 ? 6.606 23.298 1.095 1.00 63.66 299 GLY A C 1
ATOM 2233 O O . GLY A 1 299 ? 7.306 24.069 0.433 1.00 63.66 299 GLY A O 1
ATOM 2234 N N . SER A 1 300 ? 6.445 22.014 0.769 1.00 75.00 300 SER A N 1
ATOM 2235 C CA . SER A 1 300 ? 6.908 21.441 -0.483 1.00 75.00 300 SER A CA 1
ATOM 2236 C C . SER A 1 300 ? 6.063 21.969 -1.637 1.00 75.00 300 SER A C 1
ATOM 2238 O O . SER A 1 300 ? 4.949 22.481 -1.464 1.00 75.00 300 SER A O 1
ATOM 2240 N N . ALA A 1 301 ? 6.667 21.952 -2.813 1.00 77.19 301 ALA A N 1
ATOM 2241 C CA . ALA A 1 301 ? 6.010 22.256 -4.071 1.00 77.19 301 ALA A CA 1
ATOM 2242 C C . ALA A 1 301 ? 5.741 20.960 -4.868 1.00 77.19 301 ALA A C 1
ATOM 2244 O O . ALA A 1 301 ? 5.047 20.992 -5.877 1.00 77.19 301 ALA A O 1
ATOM 2245 N N . ASN A 1 302 ? 6.247 19.817 -4.398 1.00 84.62 302 ASN A N 1
ATOM 2246 C CA . ASN A 1 302 ? 6.052 18.531 -5.049 1.00 84.62 302 ASN A CA 1
ATOM 2247 C C . ASN A 1 302 ? 4.553 18.182 -5.118 1.00 84.62 302 ASN A C 1
ATOM 2249 O O . ASN A 1 302 ? 3.861 18.220 -4.105 1.00 84.62 302 ASN A O 1
ATOM 2253 N N . GLU A 1 303 ? 4.042 17.825 -6.290 1.00 87.69 303 GLU A N 1
ATOM 2254 C CA . GLU A 1 303 ? 2.663 17.352 -6.478 1.00 87.69 303 GLU A CA 1
ATOM 2255 C C . GLU A 1 303 ? 2.537 15.837 -6.195 1.00 87.69 303 GLU A C 1
ATOM 2257 O O . GLU A 1 303 ? 1.428 15.296 -6.157 1.00 87.69 303 GLU A O 1
ATOM 2262 N N . GLY A 1 304 ? 3.664 15.158 -5.934 1.00 89.56 304 GLY A N 1
ATOM 2263 C CA . GLY A 1 304 ? 3.757 13.754 -5.535 1.00 89.56 304 GLY A CA 1
ATOM 2264 C C . GLY A 1 304 ? 3.113 12.820 -6.554 1.00 89.56 304 GLY A C 1
ATOM 2265 O O . GLY A 1 304 ? 3.540 12.788 -7.696 1.00 89.56 304 GLY A O 1
ATOM 2266 N N . CYS A 1 305 ? 2.074 12.065 -6.182 1.00 92.88 305 CYS A N 1
ATOM 2267 C CA . CYS A 1 305 ? 1.379 11.175 -7.129 1.00 92.88 305 CYS A CA 1
ATOM 2268 C C . CYS A 1 305 ? 0.420 11.897 -8.103 1.00 92.88 305 CYS A C 1
ATOM 2270 O O . CYS A 1 305 ? -0.231 11.236 -8.916 1.00 92.88 305 CYS A O 1
ATOM 2272 N N . GLY A 1 306 ? 0.280 13.225 -8.015 1.00 92.62 306 GLY A N 1
ATOM 2273 C CA . GLY A 1 306 ? -0.499 14.024 -8.963 1.00 92.62 306 GLY A CA 1
ATOM 2274 C C . GLY A 1 306 ? -1.957 13.577 -9.140 1.00 92.62 306 GLY A C 1
ATOM 2275 O O . GLY A 1 306 ? -2.621 13.114 -8.209 1.00 92.62 306 GLY A O 1
ATOM 2276 N N . HIS A 1 307 ? -2.464 13.714 -10.362 1.00 93.81 307 HIS A N 1
ATOM 2277 C CA . HIS A 1 307 ? -3.800 13.310 -10.790 1.00 93.81 307 HIS A CA 1
ATOM 2278 C C . HIS A 1 307 ? -3.962 11.789 -10.919 1.00 93.81 307 HIS A C 1
ATOM 2280 O O . HIS A 1 307 ? -5.077 11.321 -11.146 1.00 93.81 307 HIS A O 1
ATOM 2286 N N . PHE A 1 308 ? -2.892 11.014 -10.731 1.00 95.69 308 PHE A N 1
ATOM 2287 C CA . PHE A 1 308 ? -2.906 9.555 -10.837 1.00 95.69 308 PHE A CA 1
ATOM 2288 C C . PHE A 1 308 ? -3.296 8.851 -9.533 1.00 95.69 308 PHE A C 1
ATOM 2290 O O . PHE A 1 308 ? -3.538 7.644 -9.555 1.00 95.69 308 PHE A O 1
ATOM 2297 N N . CYS A 1 309 ? -3.391 9.566 -8.405 1.00 95.88 309 CYS A N 1
ATOM 2298 C CA . CYS A 1 309 ? -3.825 8.995 -7.131 1.00 95.88 309 CYS A CA 1
ATOM 2299 C C . CYS A 1 309 ? -4.787 9.923 -6.378 1.00 95.88 309 CYS A C 1
ATOM 2301 O O . CYS A 1 309 ? -4.512 11.114 -6.210 1.00 95.88 309 CYS A O 1
ATOM 2303 N N . LEU A 1 310 ? -5.889 9.366 -5.860 1.00 96.44 310 LEU A N 1
ATOM 2304 C CA . LEU A 1 310 ? -6.843 10.079 -4.997 1.00 96.44 310 LEU A CA 1
ATOM 2305 C C . LEU A 1 310 ? -6.169 10.790 -3.814 1.00 96.44 310 LEU A C 1
ATOM 2307 O O . LEU A 1 310 ? -6.519 11.929 -3.511 1.00 96.44 310 LEU A O 1
ATOM 2311 N N . MET A 1 311 ? -5.201 10.131 -3.172 1.00 92.88 311 MET A N 1
ATOM 2312 C CA . MET A 1 311 ? -4.486 10.667 -2.006 1.00 92.88 311 MET A CA 1
ATOM 2313 C C . MET A 1 311 ? -3.471 11.761 -2.373 1.00 92.88 311 MET A C 1
ATOM 2315 O O . MET A 1 311 ? -2.792 12.291 -1.501 1.00 92.88 311 MET A O 1
ATOM 2319 N N . ALA A 1 312 ? -3.350 12.098 -3.659 1.00 92.00 312 ALA A N 1
ATOM 2320 C CA . ALA A 1 312 ? -2.610 13.250 -4.150 1.00 92.00 312 ALA A CA 1
ATOM 2321 C C . ALA A 1 312 ? -3.577 14.355 -4.629 1.00 92.00 312 ALA A C 1
ATOM 2323 O O . ALA A 1 312 ? -4.378 14.872 -3.851 1.00 92.00 312 ALA A O 1
ATOM 2324 N N . SER A 1 313 ? -3.535 14.716 -5.913 1.00 92.31 313 SER A N 1
ATOM 2325 C CA . SER A 1 313 ? -4.475 15.664 -6.528 1.00 92.31 313 SER A CA 1
ATOM 2326 C C . SER A 1 313 ? -5.502 14.978 -7.438 1.00 92.31 313 SER A C 1
ATOM 2328 O O . SER A 1 313 ? -6.207 15.638 -8.208 1.00 92.31 313 SER A O 1
ATOM 2330 N N . GLY A 1 314 ? -5.637 13.651 -7.345 1.00 94.25 314 GLY A N 1
ATOM 2331 C CA . GLY A 1 314 ? -6.613 12.852 -8.091 1.00 94.25 314 GLY A CA 1
ATOM 2332 C C . GLY A 1 314 ? -8.072 13.212 -7.802 1.00 94.25 314 GLY A C 1
ATOM 2333 O O . GLY A 1 314 ? -8.924 13.065 -8.679 1.00 94.25 314 GLY A O 1
ATOM 2334 N N . ASN A 1 315 ? -8.362 13.787 -6.632 1.00 93.06 315 ASN A N 1
ATOM 2335 C CA . ASN A 1 315 ? -9.674 14.351 -6.300 1.00 93.06 315 ASN A CA 1
ATOM 2336 C C . ASN A 1 315 ? -10.104 15.495 -7.245 1.00 93.06 315 ASN A C 1
ATOM 2338 O O . ASN A 1 315 ? -11.294 15.775 -7.385 1.00 93.06 315 ASN A O 1
ATOM 2342 N N . TRP A 1 316 ? -9.139 16.139 -7.913 1.00 91.12 316 TRP A N 1
ATOM 2343 C CA . TRP A 1 316 ? -9.355 17.221 -8.874 1.00 91.12 316 TRP A CA 1
ATOM 2344 C C . TRP A 1 316 ? -9.313 16.787 -10.335 1.00 91.12 316 TRP A C 1
ATOM 2346 O O . TRP A 1 316 ? -9.503 17.639 -11.204 1.00 91.12 316 TRP A O 1
ATOM 2356 N N . ASN A 1 317 ? -9.080 15.503 -10.621 1.00 85.19 317 ASN A N 1
ATOM 2357 C CA . ASN A 1 317 ? -9.114 15.011 -11.995 1.00 85.19 317 ASN A CA 1
ATOM 2358 C C . ASN A 1 317 ? -10.504 15.270 -12.616 1.00 85.19 317 ASN A C 1
ATOM 2360 O O . ASN A 1 317 ? -10.661 15.926 -13.646 1.00 85.19 317 ASN A O 1
ATOM 2364 N N . SER A 1 318 ? -11.538 14.881 -11.871 1.00 88.19 318 SER A N 1
ATOM 2365 C CA . SER A 1 318 ? -12.884 15.436 -11.957 1.00 88.19 318 SER A CA 1
ATOM 2366 C C . SER A 1 318 ? -13.492 15.423 -10.560 1.00 88.19 318 SER A C 1
ATOM 2368 O O . SER A 1 318 ? -13.460 14.391 -9.896 1.00 88.19 318 SER A O 1
ATOM 2370 N N . SER A 1 319 ? -14.086 16.535 -10.114 1.00 88.44 319 SER A N 1
ATOM 2371 C CA . SER A 1 319 ? -14.690 16.596 -8.774 1.00 88.44 319 SER A CA 1
ATOM 2372 C C . SER A 1 319 ? -15.832 15.590 -8.596 1.00 88.44 319 SER A C 1
ATOM 2374 O O . SER A 1 319 ? -16.049 15.098 -7.496 1.00 88.44 319 SER A O 1
ATOM 2376 N N . SER A 1 320 ? -16.532 15.233 -9.677 1.00 91.44 320 SER A N 1
ATOM 2377 C CA . SER A 1 320 ? -17.604 14.228 -9.676 1.00 91.44 320 SER A CA 1
ATOM 2378 C C . SER A 1 320 ? -17.144 12.800 -9.963 1.00 91.44 320 SER A C 1
ATOM 2380 O O . SER A 1 320 ? -17.942 11.878 -9.855 1.00 91.44 320 SER A O 1
ATOM 2382 N N . SER A 1 321 ? -15.901 12.623 -10.416 1.00 94.56 321 SER A N 1
ATOM 2383 C CA . SER A 1 321 ? -15.340 11.330 -10.811 1.00 94.56 321 SER A CA 1
ATOM 2384 C C . SER A 1 321 ? -13.837 11.340 -10.523 1.00 94.56 321 SER A C 1
ATOM 2386 O O . SER A 1 321 ? -13.045 11.523 -11.455 1.00 94.56 321 SER A O 1
ATOM 2388 N N . PRO A 1 322 ? -13.450 11.281 -9.237 1.00 95.94 322 PRO A N 1
ATOM 2389 C CA . PRO A 1 322 ? -12.060 11.419 -8.834 1.00 95.94 322 PRO A CA 1
ATOM 2390 C C . PRO A 1 322 ? -11.236 10.219 -9.305 1.00 95.94 322 PRO A C 1
ATOM 2392 O O . PRO A 1 322 ? -11.774 9.134 -9.531 1.00 95.94 322 PRO A O 1
ATOM 2395 N N . ALA A 1 323 ? -9.923 10.413 -9.426 1.00 96.31 323 ALA A N 1
ATOM 2396 C CA . ALA A 1 323 ? -9.027 9.329 -9.799 1.00 96.31 323 ALA A CA 1
ATOM 2397 C C . ALA A 1 323 ? -9.075 8.187 -8.774 1.00 96.31 323 ALA A C 1
ATOM 2399 O O . ALA A 1 323 ? -9.350 8.395 -7.587 1.00 96.31 323 ALA A O 1
ATOM 2400 N N . HIS A 1 324 ? -8.776 6.976 -9.219 1.00 97.44 324 HIS A N 1
ATOM 2401 C CA . HIS A 1 324 ? -8.581 5.836 -8.336 1.00 97.44 324 HIS A CA 1
ATOM 2402 C C . HIS A 1 324 ? -7.374 6.045 -7.406 1.00 97.44 324 HIS A C 1
ATOM 2404 O O . HIS A 1 324 ? -6.461 6.831 -7.672 1.00 97.44 324 HIS A O 1
ATOM 2410 N N . MET A 1 325 ? -7.363 5.314 -6.294 1.00 97.00 325 MET A N 1
ATOM 2411 C CA . MET A 1 325 ? -6.172 5.136 -5.463 1.00 97.00 325 MET A CA 1
ATOM 2412 C C . MET A 1 325 ? -5.106 4.311 -6.209 1.00 97.00 325 MET A C 1
ATOM 2414 O O . MET A 1 325 ? -5.459 3.359 -6.915 1.00 97.00 325 MET A O 1
ATOM 2418 N N . SER A 1 326 ? -3.822 4.648 -6.021 1.00 96.62 326 SER A N 1
ATOM 2419 C CA . SER A 1 326 ? -2.690 3.906 -6.602 1.00 96.62 326 SER A CA 1
ATOM 2420 C C . SER A 1 326 ? -2.599 2.475 -6.060 1.00 96.62 326 SER A C 1
ATOM 2422 O O . SER A 1 326 ? -3.116 2.177 -4.978 1.00 96.62 326 SER A O 1
ATOM 2424 N N . ALA A 1 327 ? -1.883 1.596 -6.767 1.00 95.62 327 ALA A N 1
ATOM 2425 C CA . ALA A 1 327 ? -1.580 0.239 -6.309 1.00 95.62 327 ALA A CA 1
ATOM 2426 C C . ALA A 1 327 ? -1.010 0.209 -4.888 1.00 95.62 327 ALA A C 1
ATOM 2428 O O . ALA A 1 327 ? -1.363 -0.673 -4.112 1.00 95.62 327 ALA A O 1
ATOM 2429 N N . TRP A 1 328 ? -0.179 1.188 -4.522 1.00 93.31 328 TRP A N 1
ATOM 2430 C CA . TRP A 1 328 ? 0.339 1.290 -3.161 1.00 93.31 328 TRP A CA 1
ATOM 2431 C C . TRP A 1 328 ? -0.782 1.496 -2.140 1.00 93.31 328 TRP A C 1
ATOM 2433 O O . TRP A 1 328 ? -0.892 0.713 -1.204 1.00 93.31 328 TRP A O 1
ATOM 2443 N N . CYS A 1 329 ? -1.666 2.479 -2.344 1.00 92.12 329 CYS A N 1
ATOM 2444 C CA . CYS A 1 329 ? -2.798 2.717 -1.445 1.00 92.12 329 CYS A CA 1
ATOM 2445 C C . CYS A 1 329 ? -3.689 1.475 -1.314 1.00 92.12 329 CYS A C 1
ATOM 2447 O O . CYS A 1 329 ? -4.086 1.117 -0.210 1.00 92.12 329 CYS A O 1
ATOM 2449 N N . ARG A 1 330 ? -3.975 0.786 -2.425 1.00 90.94 330 ARG A N 1
ATOM 2450 C CA . ARG A 1 330 ? -4.793 -0.436 -2.401 1.00 90.94 330 ARG A CA 1
ATOM 2451 C C . ARG A 1 330 ? -4.104 -1.589 -1.680 1.00 90.94 330 ARG A C 1
ATOM 2453 O O . ARG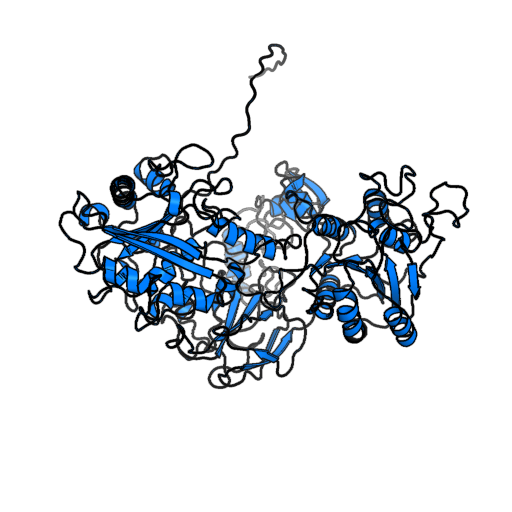 A 1 330 ? -4.775 -2.316 -0.959 1.00 90.94 330 ARG A O 1
ATOM 2460 N N . ALA A 1 331 ? -2.789 -1.734 -1.842 1.00 82.31 331 ALA A N 1
ATOM 2461 C CA . ALA A 1 331 ? -1.994 -2.718 -1.112 1.00 82.31 331 ALA A CA 1
ATOM 2462 C C . ALA A 1 331 ? -1.892 -2.376 0.385 1.00 82.31 331 ALA A C 1
ATOM 2464 O O . ALA A 1 331 ? -1.857 -3.270 1.227 1.00 82.31 331 ALA A O 1
ATOM 2465 N N . GLU A 1 332 ? -1.889 -1.087 0.747 1.00 78.94 332 GLU A N 1
ATOM 2466 C CA . GLU A 1 332 ? -1.990 -0.658 2.146 1.00 78.94 332 GLU A CA 1
ATOM 2467 C C . GLU A 1 332 ? -3.327 -1.033 2.782 1.00 78.94 332 GLU A C 1
ATOM 2469 O O . GLU A 1 332 ? -3.354 -1.385 3.956 1.00 78.94 332 GLU A O 1
ATOM 2474 N N . MET A 1 333 ? -4.409 -1.022 2.004 1.00 80.75 333 MET A N 1
ATOM 2475 C CA . MET A 1 333 ? -5.736 -1.450 2.454 1.00 80.75 333 MET A CA 1
ATOM 2476 C C . MET A 1 333 ? -5.984 -2.957 2.288 1.00 80.75 333 MET A C 1
ATOM 2478 O O . MET A 1 333 ? -7.091 -3.409 2.565 1.00 80.75 333 MET A O 1
ATOM 2482 N N . GLY A 1 334 ? -5.009 -3.722 1.783 1.00 75.50 334 GLY A N 1
ATOM 2483 C CA . GLY A 1 334 ? -5.150 -5.146 1.455 1.00 75.50 334 GLY A CA 1
ATOM 2484 C C . GLY A 1 334 ? -6.151 -5.459 0.335 1.00 75.50 334 GLY A C 1
ATOM 2485 O O . GLY A 1 334 ? -6.501 -6.611 0.113 1.00 75.50 334 GLY A O 1
ATOM 2486 N N . TRP A 1 335 ? -6.618 -4.456 -0.414 1.00 82.44 335 TRP A N 1
ATOM 2487 C CA . TRP A 1 335 ? -7.543 -4.664 -1.536 1.00 82.44 335 TRP A CA 1
ATOM 2488 C C . TRP A 1 335 ? -6.880 -5.323 -2.747 1.00 82.44 335 TRP A C 1
ATOM 2490 O O . TRP A 1 335 ? -7.578 -5.830 -3.625 1.00 82.44 335 TRP A O 1
ATOM 2500 N N . ILE A 1 336 ? -5.548 -5.288 -2.808 1.00 78.44 336 ILE A N 1
ATOM 2501 C CA . ILE A 1 336 ? -4.729 -6.045 -3.754 1.00 78.44 336 ILE A CA 1
ATOM 2502 C C . ILE A 1 336 ? -3.513 -6.617 -3.023 1.00 78.44 336 ILE A C 1
ATOM 2504 O O . ILE A 1 336 ? -3.006 -5.982 -2.100 1.00 78.44 336 ILE A O 1
ATOM 2508 N N . GLU A 1 337 ? -2.984 -7.731 -3.527 1.00 75.31 337 GLU A N 1
ATOM 2509 C CA . GLU A 1 337 ? -1.664 -8.251 -3.154 1.00 75.31 337 GLU A CA 1
ATOM 2510 C C . GLU A 1 337 ? -0.730 -8.173 -4.377 1.00 75.31 337 GLU A C 1
ATOM 2512 O O . GLU A 1 337 ? -0.869 -8.968 -5.321 1.00 75.31 337 GLU A O 1
ATOM 2517 N N . PRO A 1 338 ? 0.187 -7.183 -4.433 1.00 76.88 338 PRO A N 1
ATOM 2518 C CA . PRO A 1 338 ? 1.095 -7.022 -5.561 1.00 76.88 338 PRO A CA 1
ATOM 2519 C C . PRO A 1 338 ? 2.011 -8.235 -5.750 1.00 76.88 338 PRO A C 1
ATOM 2521 O O . PRO A 1 338 ? 2.750 -8.630 -4.852 1.00 76.88 338 PRO A O 1
ATOM 2524 N N . GLN A 1 339 ? 2.017 -8.785 -6.960 1.00 71.62 339 GLN A N 1
ATOM 2525 C CA . GLN A 1 339 ? 2.754 -9.997 -7.301 1.00 71.62 339 GLN A CA 1
ATOM 2526 C C . GLN A 1 339 ? 4.251 -9.703 -7.418 1.00 71.62 339 GLN A C 1
ATOM 2528 O O . GLN A 1 339 ? 4.666 -8.919 -8.276 1.00 71.62 339 GLN A O 1
ATOM 2533 N N . LEU A 1 340 ? 5.071 -10.340 -6.580 1.00 64.56 340 LEU A N 1
ATOM 2534 C CA . LEU A 1 340 ? 6.523 -10.186 -6.633 1.00 64.56 340 LEU A CA 1
ATOM 2535 C C . LEU A 1 340 ? 7.075 -10.753 -7.950 1.00 64.56 340 LEU A C 1
ATOM 2537 O O . LEU A 1 340 ? 6.940 -11.940 -8.240 1.00 64.56 340 LEU A O 1
ATOM 2541 N N . VAL A 1 341 ? 7.707 -9.900 -8.748 1.00 67.19 341 VAL A N 1
ATOM 2542 C CA . VAL A 1 341 ? 8.357 -10.271 -10.003 1.00 67.19 341 VAL A CA 1
ATOM 2543 C C . VAL A 1 341 ? 9.785 -10.674 -9.702 1.00 67.19 341 VAL A C 1
ATOM 2545 O O . VAL A 1 341 ? 10.603 -9.859 -9.277 1.00 67.19 341 VAL A O 1
ATOM 2548 N N . ILE A 1 342 ? 10.079 -11.932 -9.999 1.00 59.91 342 ILE A N 1
ATOM 2549 C CA . ILE A 1 342 ? 11.407 -12.506 -9.854 1.00 59.91 342 ILE A CA 1
ATOM 2550 C C . ILE A 1 342 ? 11.788 -13.167 -11.177 1.00 59.91 342 ILE A C 1
ATOM 2552 O O . ILE A 1 342 ? 11.045 -14.014 -11.679 1.00 59.91 342 ILE A O 1
ATOM 2556 N N . GLY A 1 343 ? 12.933 -12.776 -11.738 1.00 62.22 343 GLY A N 1
ATOM 2557 C CA . GLY A 1 343 ? 13.451 -13.300 -13.000 1.00 62.22 343 GLY A CA 1
ATOM 2558 C C . GLY A 1 343 ? 12.849 -12.660 -14.254 1.00 62.22 343 GLY A C 1
ATOM 2559 O O . GLY A 1 343 ? 12.358 -11.529 -14.241 1.00 62.22 343 GLY A O 1
ATOM 2560 N N . ASP A 1 344 ? 12.923 -13.402 -15.360 1.00 75.81 344 ASP A N 1
ATOM 2561 C CA . ASP A 1 344 ? 12.597 -12.902 -16.693 1.00 75.81 344 ASP A CA 1
ATOM 2562 C C . ASP A 1 344 ? 11.234 -13.414 -17.173 1.00 75.81 344 ASP A C 1
ATOM 2564 O O . ASP A 1 344 ? 10.968 -14.617 -17.199 1.00 75.81 344 ASP A O 1
ATOM 2568 N N . TYR A 1 345 ? 10.395 -12.498 -17.648 1.00 77.12 345 TYR A N 1
ATOM 2569 C CA . TYR A 1 345 ? 9.090 -12.774 -18.230 1.00 77.12 345 TYR A CA 1
ATOM 2570 C C . TYR A 1 345 ? 9.031 -12.230 -19.651 1.00 77.12 345 TYR A C 1
ATOM 2572 O O . TYR A 1 345 ? 9.463 -11.114 -19.931 1.00 77.12 345 TYR A O 1
ATOM 2580 N N . SER A 1 346 ? 8.429 -13.006 -20.548 1.00 83.81 346 SER A N 1
ATOM 2581 C CA . SER A 1 346 ? 8.135 -12.555 -21.908 1.00 83.81 346 SER A CA 1
ATOM 2582 C C . SER A 1 346 ? 6.631 -12.476 -22.118 1.00 83.81 346 SER A C 1
ATOM 2584 O O . SER A 1 346 ? 5.904 -13.406 -21.763 1.00 83.81 346 SER A O 1
ATOM 2586 N N . ASN A 1 347 ? 6.172 -11.370 -22.699 1.00 82.19 347 ASN A N 1
ATOM 2587 C CA . ASN A 1 347 ? 4.774 -11.084 -22.988 1.00 82.19 347 ASN A CA 1
ATOM 2588 C C . ASN A 1 347 ? 3.858 -11.280 -21.761 1.00 82.19 347 ASN A C 1
ATOM 2590 O O . ASN A 1 347 ? 2.767 -11.851 -21.865 1.00 82.19 347 ASN A O 1
ATOM 2594 N N . LEU A 1 348 ? 4.318 -10.824 -20.592 1.00 84.50 348 LEU A N 1
ATOM 2595 C CA . LEU A 1 348 ? 3.551 -10.832 -19.353 1.00 84.50 348 LEU A CA 1
ATOM 2596 C C . LEU A 1 348 ? 2.337 -9.921 -19.506 1.00 84.50 348 LEU A C 1
ATOM 2598 O O . LEU A 1 348 ? 2.469 -8.763 -19.891 1.00 84.50 348 LEU A O 1
ATOM 2602 N N . SER A 1 349 ? 1.160 -10.457 -19.203 1.00 86.75 349 SER A N 1
ATOM 2603 C CA . SER A 1 349 ? -0.113 -9.750 -19.293 1.00 86.75 349 SER A CA 1
ATOM 2604 C C . SER A 1 349 ? -0.434 -9.050 -17.976 1.00 86.75 349 SER A C 1
ATOM 2606 O O . SER A 1 349 ? -0.582 -9.716 -16.956 1.00 86.75 349 SER A O 1
ATOM 2608 N N . ILE A 1 350 ? -0.622 -7.733 -18.020 1.00 91.69 350 ILE A N 1
ATOM 2609 C CA . ILE A 1 350 ? -1.006 -6.895 -16.881 1.00 91.69 350 ILE A CA 1
ATOM 2610 C C . ILE A 1 350 ? -2.441 -6.386 -17.131 1.00 91.69 350 ILE A C 1
ATOM 2612 O O . ILE A 1 350 ? -2.644 -5.499 -17.975 1.00 91.69 350 ILE A O 1
ATOM 2616 N N . PRO A 1 351 ? -3.471 -6.972 -16.489 1.00 91.50 351 PRO A N 1
ATOM 2617 C CA . PRO A 1 351 ? -4.847 -6.493 -16.599 1.00 91.50 351 PRO A CA 1
ATOM 2618 C C . PRO A 1 351 ? -5.005 -5.120 -15.939 1.00 91.50 351 PRO A C 1
ATOM 2620 O O . PRO A 1 351 ? -4.185 -4.718 -15.122 1.00 91.50 351 PRO A O 1
ATOM 2623 N N . ALA A 1 352 ? -6.053 -4.396 -16.324 1.00 95.31 352 ALA A N 1
ATOM 2624 C CA . ALA A 1 352 ? -6.323 -3.063 -15.801 1.00 95.31 352 ALA A CA 1
ATOM 2625 C C . ALA A 1 352 ? -6.821 -3.113 -14.356 1.00 95.31 352 ALA A C 1
ATOM 2627 O O . ALA A 1 352 ? -7.783 -3.835 -14.052 1.00 95.31 352 ALA A O 1
ATOM 2628 N N . ILE A 1 353 ? -6.175 -2.330 -13.494 1.00 95.31 353 ILE A N 1
ATOM 2629 C CA . ILE A 1 353 ? -6.423 -2.341 -12.052 1.00 95.31 353 ILE A CA 1
ATOM 2630 C C . ILE A 1 353 ? -7.832 -1.850 -11.705 1.00 95.31 353 ILE A C 1
ATOM 2632 O O . ILE A 1 353 ? -8.408 -2.257 -10.707 1.00 95.31 353 ILE A O 1
ATOM 2636 N N . GLU A 1 354 ? -8.467 -1.055 -12.566 1.00 95.81 354 GLU A N 1
ATOM 2637 C CA . GLU A 1 354 ? -9.843 -0.587 -12.367 1.00 95.81 354 GLU A CA 1
ATOM 2638 C C . GLU A 1 354 ? -10.854 -1.747 -12.308 1.00 95.81 354 GLU A C 1
ATOM 2640 O O . GLU A 1 354 ? -11.964 -1.579 -11.815 1.00 95.81 354 GLU A O 1
ATOM 2645 N N . THR A 1 355 ? -10.491 -2.928 -12.826 1.00 89.69 355 THR A N 1
ATOM 2646 C CA . THR A 1 355 ? -11.395 -4.090 -12.918 1.00 89.69 355 THR A CA 1
ATOM 2647 C C . THR A 1 355 ? -10.817 -5.388 -12.367 1.00 89.69 355 THR A C 1
ATOM 2649 O O . THR A 1 355 ? -11.569 -6.338 -12.163 1.00 89.69 355 THR A O 1
ATOM 2652 N N . THR A 1 356 ? -9.500 -5.469 -12.164 1.00 86.31 356 THR A N 1
ATOM 2653 C CA . THR A 1 356 ? -8.818 -6.687 -11.711 1.00 86.31 356 THR A CA 1
ATOM 2654 C C . THR A 1 356 ? -7.825 -6.341 -10.598 1.00 86.31 356 THR A C 1
ATOM 2656 O O . THR A 1 356 ? -6.973 -5.489 -10.841 1.00 86.31 356 THR A O 1
ATOM 2659 N N . PRO A 1 357 ? -7.870 -7.001 -9.421 1.00 85.00 357 PRO A N 1
ATOM 2660 C CA . PRO A 1 357 ? -6.962 -6.749 -8.296 1.00 85.00 357 PRO A CA 1
ATOM 2661 C C . PRO A 1 357 ? -5.538 -7.240 -8.581 1.00 85.00 357 PRO A C 1
ATOM 2663 O O . PRO A 1 357 ? -5.095 -8.256 -8.058 1.00 85.00 357 PRO A O 1
ATOM 2666 N N . PHE A 1 358 ? -4.822 -6.535 -9.457 1.00 82.75 358 PHE A N 1
ATOM 2667 C CA . PHE A 1 358 ? -3.515 -6.952 -9.947 1.00 82.75 358 PHE A CA 1
ATOM 2668 C C . PHE A 1 358 ? -2.548 -5.775 -10.056 1.00 82.75 358 PHE A C 1
ATOM 2670 O O . PHE A 1 358 ? -2.803 -4.793 -10.751 1.00 82.75 358 PHE A O 1
ATOM 2677 N N . ALA A 1 359 ? -1.393 -5.934 -9.423 1.00 88.19 359 ALA A N 1
ATOM 2678 C CA . ALA A 1 359 ? -0.210 -5.115 -9.621 1.00 88.19 359 ALA A CA 1
ATOM 2679 C C . ALA A 1 359 ? 1.020 -6.021 -9.522 1.00 88.19 359 ALA A C 1
ATOM 2681 O O . ALA A 1 359 ? 0.955 -7.109 -8.950 1.00 88.19 359 ALA A O 1
ATOM 2682 N N . LEU A 1 360 ? 2.140 -5.573 -10.069 1.00 84.94 360 LEU A N 1
ATOM 2683 C CA . LEU A 1 360 ? 3.431 -6.230 -9.910 1.00 84.94 360 LEU A CA 1
ATOM 2684 C C . LEU A 1 360 ? 4.274 -5.468 -8.893 1.00 84.94 360 LEU A C 1
ATOM 2686 O O . LEU A 1 360 ? 4.161 -4.248 -8.797 1.00 84.94 360 LEU A O 1
ATOM 2690 N N . LYS A 1 361 ? 5.156 -6.171 -8.189 1.00 83.75 361 LYS A N 1
ATOM 2691 C CA . LYS A 1 361 ? 6.154 -5.605 -7.282 1.00 83.75 361 LYS A CA 1
ATOM 2692 C C . LYS A 1 361 ? 7.541 -6.079 -7.686 1.00 83.75 361 LYS A C 1
ATOM 2694 O O . LYS A 1 361 ? 7.748 -7.274 -7.837 1.00 83.75 361 LYS A O 1
ATOM 2699 N N . ILE A 1 362 ? 8.500 -5.173 -7.832 1.00 84.38 362 ILE A N 1
ATOM 2700 C CA . ILE A 1 362 ? 9.905 -5.510 -8.090 1.00 84.38 362 ILE A CA 1
ATOM 2701 C C . ILE A 1 362 ? 10.729 -5.004 -6.913 1.00 84.38 362 ILE A C 1
ATOM 2703 O O . ILE A 1 362 ? 10.900 -3.798 -6.755 1.00 84.38 362 ILE A O 1
ATOM 2707 N N . LYS A 1 363 ? 11.254 -5.920 -6.099 1.00 80.56 363 LYS A N 1
ATOM 2708 C CA . LYS A 1 363 ? 12.222 -5.618 -5.041 1.00 80.56 363 LYS A CA 1
ATOM 2709 C C . LYS A 1 363 ? 13.511 -6.360 -5.366 1.00 80.56 363 LYS A C 1
ATOM 2711 O O . LYS A 1 363 ? 13.552 -7.575 -5.224 1.00 80.56 363 LYS A O 1
ATOM 2716 N N . ASN A 1 364 ? 14.521 -5.637 -5.847 1.00 73.31 364 ASN A N 1
ATOM 2717 C CA . ASN A 1 364 ? 15.755 -6.249 -6.352 1.00 73.31 364 ASN A CA 1
ATOM 2718 C C . ASN A 1 364 ? 17.042 -5.545 -5.884 1.00 73.31 364 ASN A C 1
ATOM 2720 O O . ASN A 1 364 ? 18.092 -5.729 -6.493 1.00 73.31 364 ASN A O 1
ATOM 2724 N N . ASP A 1 365 ? 16.965 -4.730 -4.825 1.00 70.31 365 ASP A N 1
ATOM 2725 C CA . ASP A 1 365 ? 18.135 -4.231 -4.093 1.00 70.31 365 ASP A CA 1
ATOM 2726 C C . ASP A 1 365 ? 18.209 -4.954 -2.733 1.00 70.31 365 ASP A C 1
ATOM 2728 O O . ASP A 1 365 ? 17.293 -4.801 -1.921 1.00 70.31 365 ASP A O 1
ATOM 2732 N N . PRO A 1 366 ? 19.253 -5.761 -2.467 1.00 57.91 366 PRO A N 1
ATOM 2733 C CA . PRO A 1 366 ? 19.408 -6.472 -1.200 1.00 57.91 366 PRO A CA 1
ATOM 2734 C C . PRO A 1 366 ? 19.683 -5.544 -0.011 1.00 57.91 366 PRO A C 1
ATOM 2736 O O . PRO A 1 366 ? 19.423 -5.917 1.131 1.00 57.91 366 PRO A O 1
ATOM 2739 N N . ASN A 1 367 ? 20.210 -4.347 -0.274 1.00 56.91 367 ASN A N 1
ATOM 2740 C CA . ASN A 1 367 ? 20.632 -3.395 0.749 1.00 56.91 367 ASN A CA 1
ATOM 2741 C C . ASN A 1 367 ? 19.563 -2.335 1.039 1.00 56.91 367 ASN A C 1
ATOM 2743 O O . ASN A 1 367 ? 19.771 -1.493 1.910 1.00 56.91 367 ASN A O 1
ATOM 2747 N N . SER A 1 368 ? 18.431 -2.369 0.327 1.00 66.25 368 SER A N 1
ATOM 2748 C CA . SER A 1 368 ? 17.347 -1.403 0.491 1.00 66.25 368 SER A CA 1
ATOM 2749 C C . SER A 1 368 ? 15.984 -2.071 0.687 1.00 66.25 368 SER A C 1
ATOM 2751 O O . SER A 1 368 ? 15.708 -3.201 0.274 1.00 66.25 368 SER A O 1
ATOM 2753 N N . SER A 1 369 ? 15.098 -1.344 1.367 1.00 69.62 369 SER A N 1
ATOM 2754 C CA . SER A 1 369 ? 13.684 -1.705 1.489 1.00 69.62 369 SER A CA 1
ATOM 2755 C C . SER A 1 369 ? 12.833 -1.195 0.322 1.00 69.62 369 SER A C 1
ATOM 2757 O O . SER A 1 369 ? 11.665 -1.579 0.233 1.00 69.62 369 SER A O 1
ATOM 2759 N N . GLU A 1 370 ? 13.418 -0.379 -0.559 1.00 80.12 370 GLU A N 1
ATOM 2760 C CA . GLU A 1 370 ? 12.794 0.185 -1.756 1.00 80.12 370 GLU A CA 1
ATOM 2761 C C . GLU A 1 370 ? 12.284 -0.886 -2.720 1.00 80.12 370 GLU A C 1
ATOM 2763 O O . GLU A 1 370 ? 12.803 -2.005 -2.805 1.00 80.12 370 GLU A O 1
ATOM 2768 N N . TYR A 1 371 ? 11.252 -0.533 -3.478 1.00 86.19 371 TYR A N 1
ATOM 2769 C CA . TYR A 1 371 ? 10.724 -1.378 -4.539 1.00 86.19 371 TYR A CA 1
ATOM 2770 C C . TYR A 1 371 ? 9.959 -0.566 -5.580 1.00 86.19 371 TYR A C 1
ATOM 2772 O O . TYR A 1 371 ? 9.499 0.546 -5.325 1.00 86.19 371 TYR A O 1
ATOM 2780 N N . LEU A 1 372 ? 9.764 -1.169 -6.751 1.00 93.88 372 LEU A N 1
ATOM 2781 C CA . LEU A 1 372 ? 8.860 -0.659 -7.774 1.00 93.88 372 LEU A CA 1
ATOM 2782 C C . LEU A 1 372 ? 7.502 -1.361 -7.673 1.00 93.88 372 LEU A C 1
ATOM 2784 O O . LEU A 1 372 ? 7.459 -2.576 -7.464 1.00 93.88 372 LEU A O 1
ATOM 2788 N N . LEU A 1 373 ? 6.404 -0.634 -7.871 1.00 96.44 373 LEU A N 1
ATOM 2789 C CA . LEU A 1 373 ? 5.089 -1.206 -8.172 1.00 96.44 373 LEU A CA 1
ATOM 2790 C C . LEU A 1 373 ? 4.685 -0.860 -9.597 1.00 96.44 373 LEU A C 1
ATOM 2792 O O . LEU A 1 373 ? 4.871 0.269 -10.036 1.00 96.44 373 LEU A O 1
ATOM 2796 N N . ILE A 1 374 ? 4.093 -1.814 -10.308 1.00 98.00 374 ILE A N 1
ATOM 2797 C CA . ILE A 1 374 ? 3.625 -1.609 -11.680 1.00 98.00 374 ILE A CA 1
ATOM 2798 C C . ILE A 1 374 ? 2.148 -1.969 -11.748 1.00 98.00 374 ILE A C 1
ATOM 2800 O O . ILE A 1 374 ? 1.762 -3.099 -11.447 1.00 98.00 374 ILE A O 1
ATOM 2804 N N . GLU A 1 375 ? 1.331 -1.023 -12.190 1.00 97.75 375 GLU A N 1
ATOM 2805 C CA . GLU A 1 375 ? -0.099 -1.215 -12.432 1.00 97.75 375 GLU A CA 1
ATOM 2806 C C . GLU A 1 375 ? -0.471 -0.745 -13.839 1.00 97.75 375 GLU A C 1
ATOM 2808 O O . GLU A 1 375 ? 0.127 0.188 -14.371 1.00 97.75 375 GLU A O 1
ATOM 2813 N N . ASN A 1 376 ? -1.464 -1.385 -14.454 1.00 98.06 376 ASN A N 1
ATOM 2814 C CA . ASN A 1 376 ? -2.035 -0.933 -15.720 1.00 98.06 376 ASN A CA 1
ATOM 2815 C C . ASN A 1 376 ? -3.254 -0.052 -15.433 1.00 98.06 376 ASN A C 1
ATOM 2817 O O . ASN A 1 376 ? -4.240 -0.542 -14.883 1.00 98.06 376 ASN A O 1
ATOM 2821 N N . ARG A 1 377 ? -3.171 1.220 -15.829 1.00 97.56 377 ARG A N 1
ATOM 2822 C CA . ARG A 1 377 ? -4.195 2.245 -15.631 1.00 97.56 377 ARG A CA 1
ATOM 2823 C C . ARG A 1 377 ? -4.907 2.573 -16.931 1.00 97.56 377 ARG A C 1
ATOM 2825 O O . ARG A 1 377 ? -4.277 2.856 -17.957 1.00 97.56 377 ARG A O 1
ATOM 2832 N N . GLN A 1 378 ? -6.232 2.525 -16.898 1.00 97.00 378 GLN A N 1
ATOM 2833 C CA . GLN A 1 378 ? -7.105 2.711 -18.051 1.00 97.00 378 GLN A CA 1
ATOM 2834 C C . GLN A 1 378 ? -8.292 3.607 -17.680 1.00 97.00 378 GLN A C 1
ATOM 2836 O O . GLN A 1 378 ? -8.799 3.514 -16.568 1.00 97.00 378 GLN A O 1
ATOM 2841 N N . PRO A 1 379 ? -8.800 4.444 -18.607 1.00 95.62 379 PRO A N 1
ATOM 2842 C CA . PRO A 1 379 ? -9.897 5.367 -18.325 1.00 95.62 379 PRO A CA 1
ATOM 2843 C C . PRO A 1 379 ? -11.244 4.630 -18.218 1.00 95.62 379 PRO A C 1
ATOM 2845 O O . PRO A 1 379 ? -12.081 4.676 -19.125 1.00 95.62 379 PRO A O 1
ATOM 2848 N N . LEU A 1 380 ? -11.436 3.912 -17.114 1.00 95.44 380 LEU A N 1
ATOM 2849 C CA . LEU A 1 380 ? -12.589 3.075 -16.799 1.00 95.44 380 LEU A CA 1
ATOM 2850 C C . LEU A 1 380 ? -13.191 3.489 -15.456 1.00 95.44 380 LEU A C 1
ATOM 2852 O O . LEU A 1 380 ? -12.476 3.900 -14.549 1.00 95.44 380 LEU A O 1
ATOM 2856 N N . GLY A 1 381 ? -14.514 3.356 -15.330 1.00 95.38 381 GLY A N 1
ATOM 2857 C CA . GLY A 1 381 ? -15.218 3.675 -14.086 1.00 95.38 381 GLY A CA 1
ATOM 2858 C C . GLY A 1 381 ? -14.976 5.118 -13.642 1.00 95.38 381 GLY A C 1
ATOM 2859 O O . GLY A 1 381 ? -15.066 6.046 -14.452 1.00 95.38 381 GLY A O 1
ATOM 2860 N N . PHE A 1 382 ? -14.637 5.309 -12.371 1.00 96.81 382 PHE A N 1
ATOM 2861 C CA . PHE A 1 382 ? -14.293 6.622 -11.823 1.00 96.81 382 PHE A CA 1
ATOM 2862 C C . PHE A 1 382 ? -13.002 7.216 -12.415 1.00 96.81 382 PHE A C 1
ATOM 2864 O O . PHE A 1 382 ? -12.893 8.441 -12.518 1.00 96.81 382 PHE A O 1
ATOM 2871 N N . ASP A 1 383 ? -12.100 6.380 -12.937 1.00 95.56 383 ASP A N 1
ATOM 2872 C CA . ASP A 1 383 ? -10.891 6.788 -13.663 1.00 95.56 383 ASP A CA 1
ATOM 2873 C C . ASP A 1 383 ? -11.166 7.224 -15.119 1.00 95.56 383 ASP A C 1
ATOM 2875 O O . ASP A 1 383 ? -10.242 7.550 -15.856 1.00 95.56 383 ASP A O 1
ATOM 2879 N N . GLN A 1 384 ? -12.422 7.319 -15.573 1.00 93.81 384 GLN A N 1
ATOM 2880 C CA . GLN A 1 384 ? -12.780 7.736 -16.946 1.00 93.81 384 GLN A CA 1
ATOM 2881 C C . GLN A 1 384 ? -12.166 9.069 -17.426 1.00 93.81 384 GLN A C 1
ATOM 2883 O O . GLN A 1 384 ? -12.109 9.310 -18.632 1.00 93.81 384 GLN A O 1
ATOM 2888 N N . ASN A 1 385 ? -11.745 9.943 -16.504 1.00 91.88 385 ASN A N 1
ATOM 2889 C CA . ASN A 1 385 ? -11.094 11.221 -16.809 1.00 91.88 385 ASN A CA 1
ATOM 2890 C C . ASN A 1 385 ? -9.571 11.184 -16.598 1.00 91.88 385 ASN A C 1
ATOM 2892 O O . ASN A 1 385 ? -8.943 12.235 -16.611 1.00 91.88 385 ASN A O 1
ATOM 2896 N N . LEU A 1 386 ? -8.967 10.013 -16.376 1.00 92.38 386 LEU A N 1
ATOM 2897 C CA . LEU A 1 386 ? -7.521 9.855 -16.220 1.00 92.38 386 LEU A CA 1
ATOM 2898 C C . LEU A 1 386 ? -6.755 10.487 -17.391 1.00 92.38 386 LEU A C 1
ATOM 2900 O O . LEU A 1 386 ? -7.159 10.400 -18.555 1.00 92.38 386 LEU A O 1
ATOM 2904 N N . TRP A 1 387 ? -5.648 11.154 -17.067 1.00 87.62 387 TRP A N 1
ATOM 2905 C CA . TRP A 1 387 ? -4.819 11.838 -18.050 1.00 87.62 387 TRP A CA 1
ATOM 2906 C C . TRP A 1 387 ? -3.928 10.786 -18.704 1.00 87.62 387 TRP A C 1
ATOM 2908 O O . TRP A 1 387 ? -2.877 10.425 -18.197 1.00 87.62 387 TRP A O 1
ATOM 2918 N N . GLY A 1 388 ? -4.416 10.234 -19.813 1.00 90.19 388 GLY A N 1
ATOM 2919 C CA . GLY A 1 388 ? -3.743 9.158 -20.534 1.00 90.19 388 GLY A CA 1
ATOM 2920 C C . GLY A 1 388 ? -4.173 7.759 -20.094 1.00 90.19 388 GLY A C 1
ATOM 2921 O O . GLY A 1 388 ? -5.209 7.547 -19.466 1.00 90.19 388 GLY A O 1
ATOM 2922 N N . CYS A 1 389 ? -3.392 6.781 -20.529 1.00 95.56 389 CYS A N 1
ATOM 2923 C CA . CYS A 1 389 ? -3.539 5.367 -20.218 1.00 95.56 389 CYS A CA 1
ATOM 2924 C C . CYS A 1 389 ? -2.164 4.716 -20.345 1.00 95.56 389 CYS A C 1
ATOM 2926 O O . CYS A 1 389 ? -1.333 5.180 -21.127 1.00 95.56 389 CYS A O 1
ATOM 2928 N N . GLY A 1 390 ? -1.918 3.630 -19.623 1.00 97.81 390 GLY A N 1
ATOM 2929 C CA . GLY A 1 390 ? -0.612 2.985 -19.667 1.00 97.81 390 GLY A CA 1
ATOM 2930 C C . GLY A 1 390 ? -0.250 2.304 -18.364 1.00 97.81 390 GLY A C 1
ATOM 2931 O O . GLY A 1 390 ? -1.091 2.107 -17.491 1.00 97.81 390 GLY A O 1
ATOM 2932 N N . LEU A 1 391 ? 1.022 1.951 -18.235 1.00 98.38 391 LEU A N 1
ATOM 2933 C CA . LEU A 1 391 ? 1.566 1.455 -16.985 1.00 98.38 391 LEU A CA 1
ATOM 2934 C C . LEU A 1 391 ? 2.005 2.633 -16.119 1.00 98.38 391 LEU A C 1
ATOM 2936 O O . LEU A 1 391 ? 2.833 3.434 -16.554 1.00 98.38 391 LEU A O 1
ATOM 2940 N N . ALA A 1 392 ? 1.475 2.710 -14.901 1.00 98.06 392 ALA A N 1
ATOM 2941 C CA . ALA A 1 392 ? 2.067 3.531 -13.857 1.00 98.06 392 ALA A CA 1
ATOM 2942 C C . ALA A 1 392 ? 3.162 2.704 -13.178 1.00 98.06 392 ALA A C 1
ATOM 2944 O O . ALA A 1 392 ? 2.902 1.592 -12.706 1.00 98.06 392 ALA A O 1
ATOM 2945 N N . ILE A 1 393 ? 4.385 3.234 -13.173 1.00 97.56 393 ILE A N 1
ATOM 2946 C CA . ILE A 1 393 ? 5.523 2.656 -12.458 1.00 97.56 393 ILE A CA 1
ATOM 2947 C C . ILE A 1 393 ? 5.768 3.536 -11.238 1.00 97.56 393 ILE A C 1
ATOM 2949 O O . ILE A 1 393 ? 6.188 4.683 -11.362 1.00 97.56 393 ILE A O 1
ATOM 2953 N N . TRP A 1 394 ? 5.476 2.997 -10.062 1.00 96.19 394 TRP A N 1
ATOM 2954 C CA . TRP A 1 394 ? 5.665 3.670 -8.787 1.00 96.19 394 TRP A CA 1
ATOM 2955 C C . TRP A 1 394 ? 6.993 3.253 -8.178 1.00 96.19 394 TRP A C 1
ATOM 2957 O O . TRP A 1 394 ? 7.212 2.062 -7.977 1.00 96.19 394 TRP A O 1
ATOM 2967 N N . HIS A 1 395 ? 7.839 4.207 -7.818 1.00 92.75 395 HIS A N 1
ATOM 2968 C CA . HIS A 1 395 ? 9.006 3.965 -6.981 1.00 92.75 395 HIS A CA 1
ATOM 2969 C C . HIS A 1 395 ? 8.641 4.252 -5.529 1.00 92.75 395 HIS A C 1
ATOM 2971 O O . HIS A 1 395 ? 8.236 5.365 -5.201 1.00 92.75 395 HIS A O 1
ATOM 2977 N N . VAL A 1 396 ? 8.729 3.234 -4.675 1.00 90.38 396 VAL A N 1
ATOM 2978 C CA . VAL A 1 396 ? 8.314 3.295 -3.274 1.00 90.38 396 VAL A CA 1
ATOM 2979 C C . VAL A 1 396 ? 9.519 3.127 -2.358 1.00 90.38 396 VAL A C 1
ATOM 2981 O O . VAL A 1 396 ? 10.250 2.144 -2.480 1.00 90.38 396 VAL A O 1
ATOM 2984 N N . ASP A 1 397 ? 9.655 4.033 -1.391 1.00 85.25 397 ASP A N 1
ATOM 2985 C CA . ASP A 1 397 ? 10.609 3.929 -0.288 1.00 85.25 397 ASP A CA 1
ATOM 2986 C C . ASP A 1 397 ? 9.866 3.858 1.061 1.00 85.25 397 ASP A C 1
ATOM 2988 O O . ASP A 1 397 ? 9.400 4.875 1.586 1.00 85.25 397 ASP A O 1
ATOM 2992 N N . PRO A 1 398 ? 9.759 2.658 1.661 1.00 75.75 398 PRO A N 1
ATOM 2993 C CA . PRO A 1 398 ? 9.119 2.470 2.962 1.00 75.75 398 PRO A CA 1
ATOM 2994 C C . PRO A 1 398 ? 9.813 3.167 4.136 1.00 75.75 398 PRO A C 1
ATOM 2996 O O . PRO A 1 398 ? 9.199 3.288 5.199 1.00 75.75 398 PRO A O 1
ATOM 2999 N N . SER A 1 399 ? 11.076 3.580 3.990 1.00 70.31 399 SER A N 1
ATOM 3000 C CA . SER A 1 399 ? 11.819 4.264 5.053 1.00 70.31 399 SER A CA 1
ATOM 3001 C C . SER A 1 399 ? 11.337 5.706 5.265 1.00 70.31 399 SER A C 1
ATOM 3003 O O . SER A 1 399 ? 11.476 6.257 6.362 1.00 70.31 399 SER A O 1
ATOM 3005 N N . VAL A 1 400 ? 10.687 6.298 4.257 1.00 72.50 400 VAL A N 1
ATOM 3006 C CA . VAL A 1 400 ? 10.094 7.634 4.334 1.00 72.50 400 VAL A CA 1
ATOM 3007 C C . VAL A 1 400 ? 8.687 7.546 4.923 1.00 72.50 400 VAL A C 1
ATOM 3009 O O . VAL A 1 400 ? 7.762 7.002 4.328 1.00 72.50 400 VAL A O 1
ATOM 3012 N N . ASN A 1 401 ? 8.498 8.136 6.103 1.00 62.81 401 ASN A N 1
ATOM 3013 C CA . ASN A 1 401 ? 7.235 8.094 6.852 1.00 62.81 401 ASN A CA 1
ATOM 3014 C C . ASN A 1 401 ? 6.480 9.440 6.902 1.00 62.81 401 ASN A C 1
ATOM 3016 O O . ASN A 1 401 ? 5.515 9.565 7.653 1.00 62.81 401 ASN A O 1
ATOM 3020 N N . THR A 1 402 ? 6.907 10.446 6.126 1.00 58.09 402 THR A N 1
ATOM 3021 C CA . THR A 1 402 ? 6.327 11.810 6.121 1.00 58.09 402 THR A CA 1
ATOM 3022 C C . THR A 1 402 ? 5.741 12.239 4.768 1.00 58.09 402 THR A C 1
ATOM 3024 O O . THR A 1 402 ? 5.646 13.438 4.489 1.00 58.09 402 THR A O 1
ATOM 3027 N N . GLY A 1 403 ? 5.349 11.277 3.926 1.00 69.00 403 GLY A N 1
ATOM 3028 C CA . GLY A 1 403 ? 4.765 11.534 2.606 1.00 69.00 403 GLY A CA 1
ATOM 3029 C C . GLY A 1 403 ? 5.798 11.989 1.572 1.00 69.00 403 GLY A C 1
ATOM 3030 O O . GLY A 1 403 ? 6.975 11.645 1.657 1.00 69.00 403 GLY A O 1
ATOM 3031 N N . ASN A 1 404 ? 5.370 12.780 0.584 1.00 81.44 404 ASN A N 1
ATOM 3032 C CA . ASN A 1 404 ? 6.174 13.145 -0.595 1.00 81.44 404 ASN A CA 1
ATOM 3033 C C . ASN A 1 404 ? 6.782 14.556 -0.532 1.00 81.44 404 ASN A C 1
ATOM 3035 O O . ASN A 1 404 ? 6.801 15.295 -1.516 1.00 81.44 404 ASN A O 1
ATOM 3039 N N . ASN A 1 405 ? 7.283 14.963 0.637 1.00 75.94 405 ASN A N 1
ATOM 3040 C CA . ASN A 1 405 ? 7.836 16.312 0.825 1.00 75.94 405 ASN A CA 1
ATOM 3041 C C . ASN A 1 405 ? 9.087 16.570 -0.023 1.00 75.94 405 ASN A C 1
ATOM 3043 O O . ASN A 1 405 ? 9.310 17.701 -0.459 1.00 75.94 405 ASN A O 1
ATOM 3047 N N . PHE A 1 406 ? 9.871 15.528 -0.278 1.00 78.25 406 PHE A N 1
ATOM 3048 C CA . PHE A 1 406 ? 11.006 15.560 -1.188 1.00 78.25 406 PHE A CA 1
ATOM 3049 C C . PHE A 1 406 ? 10.600 14.989 -2.543 1.00 78.25 406 PHE A C 1
ATOM 3051 O O . PHE A 1 406 ? 9.777 14.076 -2.601 1.00 78.25 406 PHE A O 1
ATOM 3058 N N . GLY A 1 407 ? 11.132 15.571 -3.617 1.00 74.94 407 GLY A N 1
ATOM 3059 C CA . GLY A 1 407 ? 10.867 15.136 -4.985 1.00 74.94 407 GLY A CA 1
ATOM 3060 C C . GLY A 1 407 ? 11.911 14.141 -5.472 1.00 74.94 407 GLY A C 1
ATOM 3061 O O . GLY A 1 407 ? 13.104 14.345 -5.254 1.00 74.94 407 GLY A O 1
ATOM 3062 N N . TRP A 1 408 ? 11.447 13.121 -6.182 1.00 80.62 408 TRP A N 1
ATOM 3063 C CA . TRP A 1 408 ? 12.266 12.150 -6.888 1.00 80.62 408 TRP A CA 1
ATOM 3064 C C . TRP A 1 408 ? 12.014 12.281 -8.383 1.00 80.62 408 TRP A C 1
ATOM 3066 O O . TRP A 1 408 ? 10.881 12.141 -8.824 1.00 80.62 408 TRP A O 1
ATOM 3076 N N . CYS A 1 409 ? 13.060 12.538 -9.169 1.00 82.38 409 CYS A N 1
ATOM 3077 C CA . CYS A 1 409 ? 12.919 12.543 -10.619 1.00 82.38 409 CYS A CA 1
ATOM 3078 C C . CYS A 1 409 ? 14.109 11.903 -11.330 1.00 82.38 409 CYS A C 1
ATOM 3080 O O . CYS A 1 409 ? 15.269 12.151 -10.987 1.00 82.38 409 CYS A O 1
ATOM 3082 N N . ASN A 1 410 ? 13.805 11.144 -12.386 1.00 81.12 410 ASN A N 1
ATOM 3083 C CA . ASN A 1 410 ? 14.750 10.628 -13.376 1.00 81.12 410 ASN A CA 1
ATOM 3084 C C . ASN A 1 410 ? 15.884 9.753 -12.814 1.00 81.12 410 ASN A C 1
ATOM 3086 O O . ASN A 1 410 ? 16.901 9.566 -13.487 1.00 81.12 410 ASN A O 1
ATOM 3090 N N . GLY A 1 411 ? 15.715 9.207 -11.607 1.00 65.88 411 GLY A N 1
ATOM 3091 C CA . GLY A 1 411 ? 16.720 8.400 -10.919 1.00 65.88 411 GLY A CA 1
ATOM 3092 C C . GLY A 1 411 ? 18.019 9.146 -10.620 1.00 65.88 411 GLY A C 1
ATOM 3093 O O . GLY A 1 411 ? 19.104 8.626 -10.886 1.00 65.88 411 GLY A O 1
ATOM 3094 N N . ALA A 1 412 ? 17.911 10.390 -10.137 1.00 62.69 412 ALA A N 1
ATOM 3095 C CA . ALA A 1 412 ? 19.053 11.210 -9.745 1.00 62.69 412 ALA A CA 1
ATOM 3096 C C . ALA A 1 412 ? 19.732 10.659 -8.464 1.00 62.69 412 ALA A C 1
ATOM 3098 O O . ALA A 1 412 ? 19.072 10.559 -7.428 1.00 62.69 412 ALA A O 1
ATOM 3099 N N . PRO A 1 413 ? 21.044 10.342 -8.493 1.00 54.53 413 PRO A N 1
ATOM 3100 C CA . PRO A 1 413 ? 21.767 9.834 -7.324 1.00 54.53 413 PRO A CA 1
ATOM 3101 C C . PRO A 1 413 ? 21.782 10.861 -6.185 1.00 54.53 413 PRO A C 1
ATOM 3103 O O . PRO A 1 413 ? 22.015 12.044 -6.436 1.00 54.53 413 PRO A O 1
ATOM 3106 N N . GLY A 1 414 ? 21.552 10.420 -4.945 1.00 53.06 414 GLY A N 1
ATOM 3107 C CA . GLY A 1 414 ? 21.572 11.298 -3.765 1.00 53.06 414 GLY A CA 1
ATOM 3108 C C . GLY A 1 414 ? 20.414 12.304 -3.687 1.00 53.06 414 GLY A C 1
ATOM 3109 O O . GLY A 1 414 ? 20.469 13.241 -2.889 1.00 53.06 414 GLY A O 1
ATOM 3110 N N . ALA A 1 415 ? 19.372 12.149 -4.513 1.00 59.69 415 ALA A N 1
ATOM 3111 C CA . ALA A 1 415 ? 18.142 12.921 -4.376 1.00 59.69 415 ALA A CA 1
ATOM 3112 C C . ALA A 1 415 ? 17.447 12.588 -3.049 1.00 59.69 415 ALA A C 1
ATOM 3114 O O . ALA A 1 415 ? 17.476 11.450 -2.596 1.00 59.69 415 ALA A O 1
ATOM 3115 N N . ALA A 1 416 ? 16.807 13.580 -2.430 1.00 68.25 416 ALA A N 1
ATOM 3116 C CA . ALA A 1 416 ? 16.015 13.350 -1.229 1.00 68.25 416 ALA A CA 1
ATOM 3117 C C . ALA A 1 416 ? 14.791 12.466 -1.546 1.00 68.25 416 ALA A C 1
ATOM 3119 O O . ALA A 1 416 ? 14.195 12.579 -2.615 1.00 68.25 416 ALA A O 1
ATOM 3120 N N . HIS A 1 417 ? 14.431 11.578 -0.620 1.00 78.06 417 HIS A N 1
ATOM 3121 C CA . HIS A 1 417 ? 13.561 10.443 -0.919 1.00 78.06 417 HIS A CA 1
ATOM 3122 C C . HIS A 1 417 ? 12.071 10.815 -0.866 1.00 78.06 417 HIS A C 1
ATOM 3124 O O . HIS A 1 417 ? 11.581 11.342 0.138 1.00 78.06 417 HIS A O 1
ATOM 3130 N N . SER A 1 418 ? 11.337 10.522 -1.941 1.00 82.88 418 SER A N 1
ATOM 3131 C CA . SER A 1 418 ? 9.873 10.462 -1.920 1.00 82.88 418 SER A CA 1
ATOM 3132 C C . SER A 1 418 ? 9.424 9.131 -1.315 1.00 82.88 418 SER A C 1
ATOM 3134 O O . SER A 1 418 ? 10.002 8.092 -1.618 1.00 82.88 418 SER A O 1
ATOM 3136 N N . MET A 1 419 ? 8.350 9.144 -0.524 1.00 84.31 419 MET A N 1
ATOM 3137 C CA . MET A 1 419 ? 7.711 7.913 -0.045 1.00 84.31 419 MET A CA 1
ATOM 3138 C C . MET A 1 419 ? 7.170 7.074 -1.206 1.00 84.31 419 MET A C 1
ATOM 3140 O O . MET A 1 419 ? 7.316 5.854 -1.227 1.00 84.31 419 MET A O 1
ATOM 3144 N N . ILE A 1 420 ? 6.546 7.736 -2.179 1.00 89.94 420 ILE A N 1
ATOM 3145 C CA . ILE A 1 420 ? 6.078 7.136 -3.425 1.00 89.94 420 ILE A CA 1
ATOM 3146 C C . ILE A 1 420 ? 6.138 8.167 -4.548 1.00 89.94 420 ILE A C 1
ATOM 3148 O O . ILE A 1 420 ? 5.494 9.210 -4.470 1.00 89.94 420 ILE A O 1
ATOM 3152 N N . ALA A 1 421 ? 6.860 7.865 -5.617 1.00 91.69 421 ALA A N 1
ATOM 3153 C CA . ALA A 1 421 ? 6.947 8.713 -6.801 1.00 91.69 421 ALA A CA 1
ATOM 3154 C C . ALA A 1 421 ? 6.441 7.970 -8.036 1.00 91.69 421 ALA A C 1
ATOM 3156 O O . ALA A 1 421 ? 6.642 6.762 -8.164 1.00 91.69 421 ALA A O 1
ATOM 3157 N N . LEU A 1 422 ? 5.784 8.693 -8.944 1.00 94.56 422 LEU A N 1
ATOM 3158 C CA . LEU A 1 422 ? 5.539 8.189 -10.290 1.00 94.56 422 LEU A CA 1
ATOM 3159 C C . LEU A 1 422 ? 6.818 8.389 -11.102 1.00 94.56 422 LEU A C 1
ATOM 3161 O O . LEU A 1 422 ? 7.290 9.516 -11.241 1.00 94.56 422 LEU A O 1
ATOM 3165 N N . GLU A 1 423 ? 7.354 7.317 -11.673 1.00 94.62 423 GLU A N 1
ATOM 3166 C CA . GLU A 1 423 ? 8.374 7.438 -12.712 1.00 94.62 423 GLU A CA 1
ATOM 3167 C C . GLU A 1 423 ? 7.690 8.003 -13.967 1.00 94.62 423 GLU A C 1
ATOM 3169 O O . GLU A 1 423 ? 7.069 7.268 -14.727 1.00 94.62 423 GLU A O 1
ATOM 3174 N N . GLN A 1 424 ? 7.718 9.326 -14.145 1.00 94.75 424 GLN A N 1
ATOM 3175 C CA . GLN A 1 424 ? 7.044 10.009 -15.259 1.00 94.75 424 GLN A CA 1
ATOM 3176 C C . GLN A 1 424 ? 7.690 9.608 -16.586 1.00 94.75 424 GLN A C 1
ATOM 3178 O O . GLN A 1 424 ? 8.855 9.920 -16.834 1.00 94.75 424 GLN A O 1
ATOM 3183 N N . ALA A 1 425 ? 6.951 8.905 -17.442 1.00 95.81 425 ALA A N 1
ATOM 3184 C CA . ALA A 1 425 ? 7.499 8.273 -18.637 1.00 95.81 425 ALA A CA 1
ATOM 3185 C C . ALA A 1 425 ? 8.207 9.254 -19.592 1.00 95.81 425 ALA A C 1
ATOM 3187 O O . ALA A 1 425 ? 9.170 8.862 -20.251 1.00 95.81 425 ALA A O 1
ATOM 3188 N N . ASP A 1 426 ? 7.791 10.519 -19.644 1.00 94.44 426 ASP A N 1
ATOM 3189 C CA . ASP A 1 426 ? 8.389 11.565 -20.479 1.00 94.44 426 ASP A CA 1
ATOM 3190 C C . ASP A 1 426 ? 9.660 12.224 -19.898 1.00 94.44 426 ASP A C 1
ATOM 3192 O O . ASP A 1 426 ? 10.345 12.973 -20.606 1.00 94.44 426 ASP A O 1
ATOM 3196 N N . ALA A 1 427 ? 10.005 11.904 -18.646 1.00 93.19 427 ALA A N 1
ATOM 3197 C CA . ALA A 1 427 ? 11.126 12.446 -17.884 1.00 93.19 427 ALA A CA 1
ATOM 3198 C C . ALA A 1 427 ? 11.067 13.958 -17.577 1.00 93.19 427 ALA A C 1
ATOM 3200 O O . ALA A 1 427 ? 12.115 14.553 -17.288 1.00 93.19 427 ALA A O 1
ATOM 3201 N N . PHE A 1 428 ? 9.904 14.614 -17.652 1.00 93.25 428 PHE A N 1
ATOM 3202 C CA . PHE A 1 428 ? 9.819 16.076 -17.506 1.00 93.25 428 PHE A CA 1
ATOM 3203 C C . PHE A 1 428 ? 9.856 16.580 -16.060 1.00 93.25 428 PHE A C 1
ATOM 3205 O O . PHE A 1 428 ? 10.203 17.744 -15.840 1.00 93.25 428 PHE A O 1
ATOM 3212 N N . CYS A 1 429 ? 9.641 15.702 -15.077 1.00 90.25 429 CYS A N 1
ATOM 3213 C CA . CYS A 1 429 ? 9.612 16.056 -13.654 1.00 90.25 429 CYS A CA 1
ATOM 3214 C C . CYS A 1 429 ? 8.547 17.117 -13.325 1.00 90.25 429 CYS A C 1
ATOM 3216 O O . CYS A 1 429 ? 8.779 18.024 -12.510 1.00 90.25 429 CYS A O 1
ATOM 3218 N N . ASP A 1 430 ? 7.412 17.095 -14.019 1.00 92.00 430 ASP A N 1
ATOM 3219 C CA . ASP A 1 430 ? 6.409 18.143 -13.886 1.00 92.00 430 ASP A CA 1
ATOM 3220 C C . ASP A 1 430 ? 5.746 18.109 -12.504 1.00 92.00 430 ASP A C 1
ATOM 3222 O O . ASP A 1 430 ? 5.462 19.171 -11.936 1.00 92.00 430 ASP A O 1
ATOM 3226 N N . LEU A 1 431 ? 5.608 16.914 -11.922 1.00 90.62 431 LEU A N 1
ATOM 3227 C CA . LEU A 1 431 ? 5.104 16.711 -10.563 1.00 90.62 431 LEU A CA 1
ATOM 3228 C C . LEU A 1 431 ? 6.052 17.294 -9.504 1.00 90.62 431 LEU A C 1
ATOM 3230 O O . LEU A 1 431 ? 5.622 18.039 -8.621 1.00 90.62 431 LEU A O 1
ATOM 3234 N N . GLU A 1 432 ? 7.356 17.038 -9.603 1.00 88.12 432 GLU A N 1
ATOM 3235 C CA . GLU A 1 432 ? 8.345 17.476 -8.610 1.00 88.12 432 GLU A CA 1
ATOM 3236 C C . GLU A 1 432 ? 8.654 18.972 -8.722 1.00 88.12 432 GLU A C 1
ATOM 3238 O O . GLU A 1 432 ? 9.049 19.606 -7.740 1.00 88.12 432 GLU A O 1
ATOM 3243 N N . SER A 1 433 ? 8.473 19.551 -9.912 1.00 85.56 433 SER A N 1
ATOM 3244 C CA . SER A 1 433 ? 8.729 20.968 -10.194 1.00 85.56 433 SER A CA 1
ATOM 3245 C C . SER A 1 433 ? 7.492 21.869 -10.081 1.00 85.56 433 SER A C 1
ATOM 3247 O O . SER A 1 433 ? 7.597 23.080 -10.312 1.00 85.56 433 SER A O 1
ATOM 3249 N N . SER A 1 434 ? 6.334 21.305 -9.714 1.00 83.31 434 SER A N 1
ATOM 3250 C CA . SER A 1 434 ? 5.025 21.983 -9.709 1.00 83.31 434 SER A CA 1
ATOM 3251 C C . SER A 1 434 ? 4.632 22.581 -11.063 1.00 83.31 434 SER A C 1
ATOM 3253 O O . SER A 1 434 ? 3.897 23.576 -11.118 1.00 83.31 434 SER A O 1
ATOM 3255 N N . ALA A 1 435 ? 5.158 22.044 -12.163 1.00 88.12 435 ALA A N 1
ATOM 3256 C CA . ALA A 1 435 ? 4.847 22.543 -13.494 1.00 88.12 435 ALA A CA 1
ATOM 3257 C C . ALA A 1 435 ? 3.412 22.171 -13.886 1.00 88.12 435 ALA A C 1
ATOM 3259 O O . ALA A 1 435 ? 2.663 23.022 -14.382 1.00 88.12 435 ALA A O 1
ATOM 3260 N N . ASN A 1 436 ? 3.016 20.927 -13.610 1.00 89.94 436 ASN A N 1
ATOM 3261 C CA . ASN A 1 436 ? 1.654 20.437 -13.761 1.00 89.94 436 ASN A CA 1
ATOM 3262 C C . ASN A 1 436 ? 1.362 19.326 -12.725 1.00 89.94 436 ASN A C 1
ATOM 3264 O O . ASN A 1 436 ? 2.170 19.064 -11.840 1.00 89.94 436 ASN A O 1
ATOM 3268 N N . ARG A 1 437 ? 0.160 18.741 -12.771 1.00 90.94 437 ARG A N 1
ATOM 3269 C CA . ARG A 1 437 ? -0.305 17.708 -11.822 1.00 90.94 437 ARG A CA 1
ATOM 3270 C C . ARG A 1 437 ? -0.424 16.328 -12.456 1.00 90.94 437 ARG A C 1
ATOM 3272 O O . ARG A 1 437 ? -1.133 15.473 -11.941 1.00 90.94 437 ARG A O 1
ATOM 3279 N N . GLY A 1 438 ? 0.247 16.128 -13.566 1.00 92.19 438 GLY A N 1
ATOM 3280 C CA . GLY A 1 438 ? 0.215 14.939 -14.383 1.00 92.19 438 GLY A CA 1
ATOM 3281 C C . GLY A 1 438 ? -0.356 15.224 -15.765 1.00 92.19 438 GLY A C 1
ATOM 3282 O O . GLY A 1 438 ? -1.201 16.113 -15.921 1.00 92.19 438 GLY A O 1
ATOM 3283 N N . ASP A 1 439 ? 0.076 14.451 -16.754 1.00 93.00 439 ASP A N 1
ATOM 3284 C CA . ASP A 1 439 ? -0.428 14.490 -18.114 1.00 93.00 439 ASP A CA 1
ATOM 3285 C C . ASP A 1 439 ? -0.373 13.158 -18.876 1.00 93.00 439 ASP A C 1
ATOM 3287 O O . ASP A 1 439 ? -0.070 12.099 -18.338 1.00 93.00 439 ASP A O 1
ATOM 3291 N N . ALA A 1 440 ? -0.813 13.186 -20.137 1.00 92.75 440 ALA A N 1
ATOM 3292 C CA . ALA A 1 440 ? -1.008 11.974 -20.925 1.00 92.75 440 ALA A CA 1
ATOM 3293 C C . ALA A 1 440 ? 0.302 11.254 -21.284 1.00 92.75 440 ALA A C 1
ATOM 3295 O O . ALA A 1 440 ? 0.232 10.099 -21.714 1.00 92.75 440 ALA A O 1
ATOM 3296 N N . ASP A 1 441 ? 1.447 11.925 -21.136 1.00 94.50 441 ASP A N 1
ATOM 3297 C CA . ASP A 1 441 ? 2.761 11.397 -21.479 1.00 94.50 441 ASP A CA 1
ATOM 3298 C C . ASP A 1 441 ? 3.504 10.817 -20.253 1.00 94.50 441 ASP A C 1
ATOM 3300 O O . ASP A 1 441 ? 4.540 10.179 -20.433 1.00 94.50 441 ASP A O 1
ATOM 3304 N N . ASP A 1 442 ? 2.930 10.906 -19.042 1.00 95.56 442 ASP A N 1
ATOM 3305 C CA . ASP A 1 442 ? 3.512 10.370 -17.798 1.00 95.56 442 ASP A CA 1
ATOM 3306 C C . ASP A 1 442 ? 3.408 8.845 -17.643 1.00 95.56 442 ASP A C 1
ATOM 3308 O O . ASP A 1 442 ? 4.198 8.237 -16.920 1.00 95.56 442 ASP A O 1
ATOM 3312 N N . LEU A 1 443 ? 2.428 8.201 -18.286 1.00 97.06 443 LEU A N 1
ATOM 3313 C CA . LEU A 1 443 ? 2.236 6.748 -18.203 1.00 97.06 443 LEU A CA 1
ATOM 3314 C C . LEU A 1 443 ? 2.978 6.020 -19.328 1.00 97.06 443 LEU A C 1
ATOM 3316 O O . LEU A 1 443 ? 2.963 6.438 -20.489 1.00 97.06 443 LEU A O 1
ATOM 3320 N N . TYR A 1 444 ? 3.570 4.864 -19.020 1.00 98.12 444 TYR A N 1
ATOM 3321 C CA . TYR A 1 444 ? 4.325 4.079 -19.997 1.00 98.12 444 TYR A CA 1
ATOM 3322 C C . TYR A 1 444 ? 3.407 3.316 -20.955 1.00 98.12 444 TYR A C 1
ATOM 3324 O O . TYR A 1 444 ? 2.503 2.581 -20.554 1.00 98.12 444 TYR A O 1
ATOM 3332 N N . SER A 1 445 ? 3.678 3.431 -22.250 1.00 97.44 445 SER A N 1
ATOM 3333 C CA . SER A 1 445 ? 2.971 2.728 -23.317 1.00 97.44 445 SER A CA 1
ATOM 3334 C C . SER A 1 445 ? 3.825 2.697 -24.585 1.00 97.44 445 SER A C 1
ATOM 3336 O O . SER A 1 445 ? 4.800 3.434 -24.722 1.00 97.44 445 SER A O 1
ATOM 3338 N N . LEU A 1 446 ? 3.423 1.912 -25.586 1.00 95.69 446 LEU A N 1
ATOM 3339 C CA . LEU A 1 446 ? 4.064 1.971 -26.905 1.00 95.69 446 LEU A CA 1
ATOM 3340 C C . LEU A 1 446 ? 3.992 3.367 -27.562 1.00 95.69 446 LEU A C 1
ATOM 3342 O O . LEU A 1 446 ? 4.810 3.670 -28.429 1.00 95.69 446 LEU A O 1
ATOM 3346 N N . ALA A 1 447 ? 3.004 4.191 -27.200 1.00 93.19 447 ALA A N 1
ATOM 3347 C CA . ALA A 1 447 ? 2.813 5.523 -27.771 1.00 93.19 447 ALA A CA 1
ATOM 3348 C C . ALA A 1 447 ? 3.659 6.609 -27.084 1.00 93.19 447 ALA A C 1
ATOM 3350 O O . ALA A 1 447 ? 3.986 7.598 -27.739 1.00 93.19 447 ALA A O 1
ATOM 3351 N N . THR A 1 448 ? 4.005 6.408 -25.811 1.00 93.31 448 THR A N 1
ATOM 3352 C CA . THR A 1 448 ? 4.793 7.323 -24.974 1.00 93.31 448 THR A CA 1
ATOM 3353 C C . THR A 1 448 ? 6.229 6.801 -24.874 1.00 93.31 448 THR A C 1
ATOM 3355 O O . THR A 1 448 ? 7.025 6.992 -25.797 1.00 93.31 448 THR A O 1
ATOM 3358 N N . VAL A 1 449 ? 6.546 6.060 -23.812 1.00 95.56 449 VAL A N 1
ATOM 3359 C CA . VAL A 1 449 ? 7.814 5.351 -23.627 1.00 95.56 449 VAL A CA 1
ATOM 3360 C C . VAL A 1 449 ? 7.552 3.868 -23.397 1.00 95.56 449 VAL A C 1
ATOM 3362 O O . VAL A 1 449 ? 6.779 3.472 -22.527 1.00 95.56 449 VAL A O 1
ATOM 3365 N N . SER A 1 450 ? 8.220 3.032 -24.197 1.00 94.88 450 SER A N 1
ATOM 3366 C CA . SER A 1 450 ? 7.993 1.583 -24.232 1.00 94.88 450 SER A CA 1
ATOM 3367 C C . SER A 1 450 ? 9.068 0.755 -23.521 1.00 94.88 450 SER A C 1
ATOM 3369 O O . SER A 1 450 ? 9.117 -0.469 -23.694 1.00 94.88 450 SER A O 1
ATOM 3371 N N . ASN A 1 451 ? 9.984 1.410 -22.805 1.00 95.62 451 ASN A N 1
ATOM 3372 C CA . ASN A 1 451 ? 11.074 0.771 -22.076 1.00 95.62 451 ASN A CA 1
ATOM 3373 C C . ASN A 1 451 ? 11.459 1.558 -20.816 1.00 95.62 451 ASN A C 1
ATOM 3375 O O . ASN A 1 451 ? 11.472 2.782 -20.831 1.00 95.62 451 ASN A O 1
ATOM 3379 N N . PHE A 1 452 ? 11.837 0.835 -19.767 1.00 96.25 452 PHE A N 1
ATOM 3380 C CA . PHE A 1 452 ? 12.312 1.368 -18.495 1.00 96.25 452 PHE A CA 1
ATOM 3381 C C . PHE A 1 452 ? 13.404 0.436 -17.961 1.00 96.25 452 PHE A C 1
ATOM 3383 O O . PHE A 1 452 ? 13.146 -0.740 -17.718 1.00 96.25 452 PHE A O 1
ATOM 3390 N N . ASP A 1 453 ? 14.640 0.914 -17.866 1.00 93.62 453 ASP A N 1
ATOM 3391 C CA . ASP A 1 453 ? 15.808 0.145 -17.432 1.00 93.62 453 ASP A CA 1
ATOM 3392 C C . ASP A 1 453 ? 16.875 1.047 -16.791 1.00 93.62 453 ASP A C 1
ATOM 3394 O O . ASP A 1 453 ? 16.706 2.260 -16.666 1.00 93.62 453 ASP A O 1
ATOM 3398 N N . SER A 1 454 ? 18.001 0.469 -16.376 1.00 89.94 454 SER A N 1
ATOM 3399 C CA . SER A 1 454 ? 19.075 1.192 -15.682 1.00 89.94 454 SER A CA 1
ATOM 3400 C C . SER A 1 454 ? 19.789 2.262 -16.526 1.00 89.94 454 SER A C 1
ATOM 3402 O O . SER A 1 454 ? 20.623 2.999 -15.989 1.00 89.94 454 SER A O 1
ATOM 3404 N N . ASN A 1 455 ? 19.500 2.344 -17.832 1.00 89.88 455 ASN A N 1
ATOM 3405 C CA . ASN A 1 455 ? 20.052 3.319 -18.777 1.00 89.88 455 ASN A CA 1
ATOM 3406 C C . ASN A 1 455 ? 18.981 4.217 -19.421 1.00 89.88 455 ASN A C 1
ATOM 3408 O O . ASN A 1 455 ? 19.336 5.072 -20.239 1.00 89.88 455 ASN A O 1
ATOM 3412 N N . SER A 1 456 ? 17.693 4.022 -19.119 1.00 93.06 456 SER A N 1
ATOM 3413 C CA . SER A 1 456 ? 16.626 4.895 -19.614 1.00 93.06 456 SER A CA 1
ATOM 3414 C C . SER A 1 456 ? 16.564 6.209 -18.826 1.00 93.06 456 SER A C 1
ATOM 3416 O O . SER A 1 456 ? 17.383 6.482 -17.953 1.00 93.06 456 SER A O 1
ATOM 3418 N N . THR A 1 457 ? 15.629 7.089 -19.171 1.00 90.62 457 THR A N 1
ATOM 3419 C CA . THR A 1 457 ? 15.301 8.270 -18.364 1.00 90.62 457 THR A CA 1
ATOM 3420 C C . THR A 1 457 ? 13.781 8.443 -18.428 1.00 90.62 457 THR A C 1
ATOM 3422 O O . THR A 1 457 ? 13.296 8.658 -19.540 1.00 90.62 457 THR A O 1
ATOM 3425 N N . PRO A 1 458 ? 13.044 8.281 -17.311 1.00 90.94 458 PRO A N 1
ATOM 3426 C CA . PRO A 1 458 ? 13.525 7.842 -15.992 1.00 90.94 458 PRO A CA 1
ATOM 3427 C C . PRO A 1 458 ? 14.162 6.446 -16.013 1.00 90.94 458 PRO A C 1
ATOM 3429 O O . PRO A 1 458 ? 13.995 5.702 -16.982 1.00 90.94 458 PRO A O 1
ATOM 3432 N N . ASN A 1 459 ? 14.947 6.113 -14.987 1.00 91.12 459 ASN A N 1
ATOM 3433 C CA . ASN A 1 459 ? 15.736 4.880 -14.931 1.00 91.12 459 ASN A CA 1
ATOM 3434 C C . ASN A 1 459 ? 15.304 3.977 -13.768 1.00 91.12 459 ASN A C 1
ATOM 3436 O O . ASN A 1 459 ? 14.744 4.449 -12.789 1.00 91.12 459 ASN A O 1
ATOM 3440 N N . SER A 1 460 ? 15.587 2.679 -13.873 1.00 90.81 460 SER A N 1
ATOM 3441 C CA . SER A 1 460 ? 15.166 1.672 -12.887 1.00 90.81 460 SER A CA 1
ATOM 3442 C C . SER A 1 460 ? 16.098 1.516 -11.682 1.00 90.81 460 SER A C 1
ATOM 3444 O O . SER A 1 460 ? 16.059 0.472 -11.024 1.00 90.81 460 SER A O 1
ATOM 3446 N N . ARG A 1 461 ? 17.013 2.462 -11.445 1.00 85.62 461 ARG A N 1
ATOM 3447 C CA . ARG A 1 461 ? 17.961 2.362 -10.334 1.00 85.62 461 ARG A CA 1
ATOM 3448 C C . ARG A 1 461 ? 17.275 2.792 -9.029 1.00 85.62 461 ARG A C 1
ATOM 3450 O O . ARG A 1 461 ? 16.573 3.803 -9.034 1.00 85.62 461 ARG A O 1
ATOM 3457 N N . PRO A 1 462 ? 17.499 2.063 -7.924 1.00 80.50 462 PRO A N 1
ATOM 3458 C CA . PRO A 1 462 ? 17.160 2.524 -6.578 1.00 80.50 462 PRO A CA 1
ATOM 3459 C C . PRO A 1 462 ? 17.922 3.809 -6.214 1.00 80.50 462 PRO A C 1
ATOM 3461 O O . PRO A 1 462 ? 18.841 4.227 -6.929 1.00 80.50 462 PRO A O 1
ATOM 3464 N N . TYR A 1 463 ? 17.597 4.406 -5.067 1.00 78.12 463 TYR A N 1
ATOM 3465 C CA . TYR A 1 463 ? 18.276 5.608 -4.558 1.00 78.12 463 TYR A CA 1
ATOM 3466 C C . TYR A 1 463 ? 19.781 5.391 -4.321 1.00 78.12 463 TYR A C 1
ATOM 3468 O O . TYR A 1 463 ? 20.585 6.310 -4.495 1.00 78.12 463 TYR A O 1
ATOM 3476 N N . SER A 1 464 ? 20.179 4.149 -4.027 1.00 73.75 464 SER A N 1
ATOM 3477 C CA . SER A 1 464 ? 21.575 3.689 -3.942 1.00 73.75 464 SER A CA 1
ATOM 3478 C C . SER A 1 464 ? 22.320 3.722 -5.292 1.00 73.75 464 SER A C 1
ATOM 3480 O O . SER A 1 464 ? 23.527 3.480 -5.349 1.00 73.75 464 SER A O 1
ATOM 3482 N N . ASN A 1 465 ? 21.623 4.036 -6.393 1.00 79.19 465 ASN A N 1
ATOM 3483 C CA . ASN A 1 465 ? 22.142 4.221 -7.752 1.00 79.19 465 ASN A CA 1
ATOM 3484 C C . ASN A 1 465 ? 22.838 2.981 -8.360 1.00 79.19 465 ASN A C 1
ATOM 3486 O O . ASN A 1 465 ? 23.504 3.052 -9.404 1.00 79.19 465 ASN A O 1
ATOM 3490 N N . VAL A 1 466 ? 22.663 1.807 -7.753 1.00 77.12 466 VAL A N 1
ATOM 3491 C CA . VAL A 1 466 ? 23.191 0.547 -8.283 1.00 77.12 466 VAL A CA 1
ATOM 3492 C C . VAL A 1 466 ? 22.304 -0.002 -9.394 1.00 77.12 466 VAL A C 1
ATOM 3494 O O . VAL A 1 466 ? 21.086 0.120 -9.381 1.00 77.12 466 VAL A O 1
ATOM 3497 N N . ASP A 1 467 ? 22.921 -0.622 -10.397 1.00 85.12 467 ASP A N 1
ATOM 3498 C CA . ASP A 1 467 ? 22.158 -1.345 -11.410 1.00 85.12 467 ASP A CA 1
ATOM 3499 C C . ASP A 1 467 ? 21.700 -2.686 -10.830 1.00 85.12 467 ASP A C 1
ATOM 3501 O O . ASP A 1 467 ? 22.471 -3.646 -10.767 1.00 85.12 467 ASP A O 1
ATOM 3505 N N . THR A 1 468 ? 20.437 -2.740 -10.421 1.00 75.44 468 THR A N 1
ATOM 3506 C CA . THR A 1 468 ? 19.781 -3.957 -9.934 1.00 75.44 468 THR A CA 1
ATOM 3507 C C . THR A 1 468 ? 19.368 -4.885 -11.078 1.00 75.44 468 THR A C 1
ATOM 3509 O O . THR A 1 468 ? 18.820 -5.950 -10.844 1.00 75.44 468 THR A O 1
ATOM 3512 N N . GLY A 1 469 ? 19.623 -4.535 -12.342 1.00 81.44 469 GLY A N 1
ATOM 3513 C CA . GLY A 1 469 ? 19.289 -5.363 -13.499 1.00 81.44 469 GLY A CA 1
ATOM 3514 C C . GLY A 1 469 ? 17.789 -5.485 -13.763 1.00 81.44 469 GLY A C 1
ATOM 3515 O O . GLY A 1 469 ? 17.365 -6.449 -14.401 1.00 81.44 469 GLY A O 1
ATOM 3516 N N . VAL A 1 470 ? 17.002 -4.526 -13.272 1.00 89.69 470 VAL A N 1
ATOM 3517 C CA . VAL A 1 470 ? 15.588 -4.376 -13.614 1.00 89.69 470 VAL A CA 1
ATOM 3518 C C . VAL A 1 470 ? 15.472 -3.774 -15.011 1.00 89.69 470 VAL A C 1
ATOM 3520 O O . VAL A 1 470 ? 16.095 -2.766 -15.336 1.00 89.69 470 VAL A O 1
ATOM 3523 N N . LYS A 1 471 ? 14.669 -4.406 -15.860 1.00 93.56 471 LYS A N 1
ATOM 3524 C CA . LYS A 1 471 ? 14.368 -3.931 -17.203 1.00 93.56 471 LYS A CA 1
ATOM 3525 C C . LYS A 1 471 ? 12.949 -4.306 -17.592 1.00 93.56 471 LYS A C 1
ATOM 3527 O O . LYS A 1 471 ? 12.556 -5.466 -17.555 1.00 93.56 471 LYS A O 1
ATOM 3532 N N . ILE A 1 472 ? 12.219 -3.313 -18.063 1.00 96.19 472 ILE A N 1
ATOM 3533 C CA . ILE A 1 472 ? 10.877 -3.412 -18.616 1.00 96.19 472 ILE A CA 1
ATOM 3534 C C . ILE A 1 472 ? 10.976 -2.980 -20.070 1.00 96.19 472 ILE A C 1
ATOM 3536 O O . ILE A 1 472 ? 11.537 -1.931 -20.386 1.00 96.19 472 ILE A O 1
ATOM 3540 N N . SER A 1 473 ? 10.486 -3.797 -20.989 1.00 96.50 473 SER A N 1
ATOM 3541 C CA . SER A 1 473 ? 10.575 -3.512 -22.419 1.00 96.50 473 SER A CA 1
ATOM 3542 C C . SER A 1 473 ? 9.389 -4.084 -23.177 1.00 96.50 473 SER A C 1
ATOM 3544 O O . SER A 1 473 ? 8.574 -4.808 -22.614 1.00 96.50 473 SER A O 1
ATOM 3546 N N . ASN A 1 474 ? 9.271 -3.732 -24.460 1.00 96.25 474 ASN A N 1
ATOM 3547 C CA . ASN A 1 474 ? 8.170 -4.175 -25.319 1.00 96.25 474 ASN A CA 1
ATOM 3548 C C . ASN A 1 474 ? 6.785 -3.885 -24.713 1.00 96.25 474 ASN A C 1
ATOM 3550 O O . ASN A 1 474 ? 5.843 -4.651 -24.911 1.00 96.25 474 ASN A O 1
ATOM 3554 N N . ILE A 1 475 ? 6.670 -2.762 -23.995 1.00 98.25 475 ILE A N 1
ATOM 3555 C CA . ILE A 1 475 ? 5.404 -2.305 -23.424 1.00 98.25 475 ILE A CA 1
ATOM 3556 C C . ILE A 1 475 ? 4.424 -2.062 -24.574 1.00 98.25 475 ILE A C 1
ATOM 3558 O O . ILE A 1 475 ? 4.734 -1.351 -25.535 1.00 98.25 475 ILE A O 1
ATOM 3562 N N . SER A 1 476 ? 3.250 -2.687 -24.504 1.00 98.06 476 SER A N 1
ATOM 3563 C CA . SER A 1 476 ? 2.221 -2.580 -25.538 1.00 98.06 476 SER A CA 1
ATOM 3564 C C . SER A 1 476 ? 1.573 -1.191 -25.588 1.00 98.06 476 SER A C 1
ATOM 3566 O O . SER A 1 476 ? 1.786 -0.335 -24.733 1.00 98.06 476 SER A O 1
ATOM 3568 N N . ASN A 1 477 ? 0.712 -0.957 -26.584 1.00 97.06 477 ASN A N 1
ATOM 3569 C CA . ASN A 1 477 ? -0.259 0.140 -26.489 1.00 97.06 477 ASN A CA 1
ATOM 3570 C C . ASN A 1 477 ? -1.193 -0.084 -25.287 1.00 97.06 477 ASN A C 1
ATOM 3572 O O . ASN A 1 477 ? -1.343 -1.225 -24.839 1.00 97.06 477 ASN A O 1
ATOM 3576 N N . CYS A 1 478 ? -1.861 0.980 -24.834 1.00 95.94 478 CYS A N 1
ATOM 3577 C CA . CYS A 1 478 ? -2.944 0.882 -23.856 1.00 95.94 478 CYS A CA 1
ATOM 3578 C C . CYS A 1 478 ? -3.952 -0.210 -24.229 1.00 95.94 478 CYS A C 1
ATOM 3580 O O . CYS A 1 478 ? -4.339 -0.335 -25.399 1.00 95.94 478 CYS A O 1
ATOM 3582 N N . GLY A 1 479 ? -4.391 -0.988 -23.241 1.00 93.50 479 GLY A N 1
ATOM 3583 C CA . GLY A 1 479 ? -5.257 -2.132 -23.484 1.00 93.50 479 GLY A CA 1
ATOM 3584 C C . GLY A 1 479 ? -5.682 -2.886 -22.227 1.00 93.50 479 GLY A C 1
ATOM 3585 O O . GLY A 1 479 ? -5.135 -2.711 -21.140 1.00 93.50 479 GLY A O 1
ATOM 3586 N N . LEU A 1 480 ? -6.674 -3.756 -22.423 1.00 93.44 480 LEU A N 1
ATOM 3587 C CA . LEU A 1 480 ? -7.275 -4.632 -21.417 1.00 93.44 480 LEU A CA 1
ATOM 3588 C C . LEU A 1 480 ? -7.048 -6.096 -21.841 1.00 93.44 480 LEU A C 1
ATOM 3590 O O . LEU A 1 480 ? -7.956 -6.692 -22.429 1.00 93.44 480 LEU A O 1
ATOM 3594 N N . PRO A 1 481 ? -5.854 -6.687 -21.642 1.00 94.31 481 PRO A N 1
ATOM 3595 C CA . PRO A 1 481 ? -4.707 -6.219 -20.848 1.00 94.31 481 PRO A CA 1
ATOM 3596 C C . PRO A 1 481 ? -3.628 -5.475 -21.663 1.00 94.31 481 PRO A C 1
ATOM 3598 O O . PRO A 1 481 ? -3.650 -5.483 -22.897 1.00 94.31 481 PRO A O 1
ATOM 3601 N N . MET A 1 482 ? -2.654 -4.883 -20.963 1.00 97.75 482 MET A N 1
ATOM 3602 C CA . MET A 1 482 ? -1.359 -4.492 -21.536 1.00 97.75 482 MET A CA 1
ATOM 3603 C C . MET A 1 482 ? -0.354 -5.640 -21.406 1.00 97.75 482 MET A C 1
ATOM 3605 O O . MET A 1 482 ? -0.494 -6.488 -20.528 1.00 97.75 482 MET A O 1
ATOM 3609 N N . THR A 1 483 ? 0.660 -5.678 -22.270 1.00 94.12 483 THR A N 1
ATOM 3610 C CA . THR A 1 483 ? 1.721 -6.695 -22.223 1.00 94.12 483 THR A CA 1
ATOM 3611 C C . THR A 1 483 ? 3.107 -6.076 -22.134 1.00 94.12 483 THR A C 1
ATOM 3613 O O . THR A 1 483 ? 3.347 -5.038 -22.754 1.00 94.12 483 THR A O 1
ATOM 3616 N N . VAL A 1 484 ? 4.019 -6.740 -21.423 1.00 95.44 484 VAL A N 1
ATOM 3617 C CA . VAL A 1 484 ? 5.425 -6.331 -21.269 1.00 95.44 484 VAL A CA 1
ATOM 3618 C C . VAL A 1 484 ? 6.372 -7.527 -21.319 1.00 95.44 484 VAL A C 1
ATOM 3620 O O . VAL A 1 484 ? 5.988 -8.647 -20.989 1.00 95.44 484 VAL A O 1
ATOM 3623 N N . ASP A 1 485 ? 7.631 -7.275 -21.655 1.00 90.88 485 ASP A N 1
ATOM 3624 C CA . ASP A 1 485 ? 8.744 -8.149 -21.297 1.00 90.88 485 ASP A CA 1
ATOM 3625 C C . ASP A 1 485 ? 9.430 -7.570 -20.054 1.00 90.88 485 ASP A C 1
ATOM 3627 O O . ASP A 1 485 ? 9.789 -6.388 -20.040 1.00 90.88 485 ASP A O 1
ATOM 3631 N N . LEU A 1 486 ? 9.623 -8.397 -19.029 1.00 87.88 486 LEU A N 1
ATOM 3632 C CA . LEU A 1 486 ? 10.344 -8.045 -17.808 1.00 87.88 486 LEU A CA 1
ATOM 3633 C C . LEU A 1 486 ? 11.622 -8.863 -17.719 1.00 87.88 486 LEU A C 1
ATOM 3635 O O . LEU A 1 486 ? 11.630 -10.056 -17.999 1.00 87.88 486 LEU A O 1
ATOM 3639 N N . THR A 1 487 ? 12.692 -8.222 -17.293 1.00 84.12 487 THR A N 1
ATOM 3640 C CA . THR A 1 487 ? 13.944 -8.856 -16.911 1.00 84.12 487 THR A CA 1
ATOM 3641 C C . THR A 1 487 ? 14.294 -8.318 -15.540 1.00 84.12 487 THR A C 1
ATOM 3643 O O . THR A 1 487 ? 14.368 -7.105 -15.354 1.00 84.12 487 THR A O 1
ATOM 3646 N N . VAL A 1 488 ? 14.491 -9.208 -14.580 1.00 78.50 488 VAL A N 1
ATOM 3647 C CA . VAL A 1 488 ? 14.958 -8.861 -13.240 1.00 78.50 488 VAL A CA 1
ATOM 3648 C C . VAL A 1 488 ? 16.151 -9.758 -12.984 1.00 78.50 488 VAL A C 1
ATOM 3650 O O . VAL A 1 488 ? 15.999 -10.963 -12.773 1.00 78.50 488 VAL A O 1
ATOM 3653 N N . ARG A 1 489 ? 17.359 -9.193 -13.088 1.00 67.81 489 ARG A N 1
ATOM 3654 C CA . ARG A 1 489 ? 18.587 -9.962 -12.879 1.00 67.81 489 ARG A CA 1
ATOM 3655 C C . ARG A 1 489 ? 18.551 -10.563 -11.477 1.00 67.81 489 ARG A C 1
ATOM 3657 O O . ARG A 1 489 ? 18.524 -9.818 -10.502 1.00 67.81 489 ARG A O 1
ATOM 3664 N N . ALA A 1 490 ? 18.598 -11.891 -11.399 1.00 54.91 490 ALA A N 1
ATOM 3665 C CA . ALA A 1 490 ? 18.765 -12.590 -10.135 1.00 54.91 490 ALA A CA 1
ATOM 3666 C C . ALA A 1 490 ? 19.984 -12.024 -9.397 1.00 54.91 490 ALA A C 1
ATOM 3668 O O . ALA A 1 490 ? 21.054 -11.843 -10.000 1.00 54.91 490 ALA A O 1
ATOM 3669 N N . LEU A 1 491 ? 19.806 -11.730 -8.111 1.00 52.12 491 LEU A N 1
ATOM 3670 C CA . LEU A 1 491 ? 20.901 -11.328 -7.240 1.00 52.12 491 LEU A CA 1
ATOM 3671 C C . LEU A 1 491 ? 22.019 -12.385 -7.314 1.00 52.12 491 LEU A C 1
ATOM 3673 O O . LEU A 1 491 ? 21.721 -13.572 -7.477 1.00 52.12 491 LEU A O 1
ATOM 3677 N N . PRO A 1 492 ? 23.306 -11.987 -7.275 1.00 49.44 492 PRO A N 1
ATOM 3678 C CA . PRO A 1 492 ? 24.396 -12.952 -7.285 1.00 49.44 492 PRO A CA 1
ATOM 3679 C C . PRO A 1 492 ? 24.213 -13.920 -6.118 1.00 49.44 492 PRO A C 1
ATOM 3681 O O . PRO A 1 492 ? 24.131 -13.483 -4.976 1.00 49.44 492 PRO A O 1
ATOM 3684 N N . ILE A 1 493 ? 24.129 -15.219 -6.404 1.00 52.16 493 ILE A N 1
ATOM 3685 C CA . ILE A 1 493 ? 23.992 -16.216 -5.349 1.00 52.16 493 ILE A CA 1
ATOM 3686 C C . ILE A 1 493 ? 25.346 -16.374 -4.647 1.00 52.16 493 ILE A C 1
ATOM 3688 O O . ILE A 1 493 ? 26.298 -16.856 -5.262 1.00 52.16 493 ILE A O 1
ATOM 3692 N N . GLU A 1 494 ? 25.439 -15.957 -3.383 1.00 50.66 494 GLU A N 1
ATOM 3693 C CA . GLU A 1 494 ? 26.653 -16.101 -2.560 1.00 50.66 494 GLU A CA 1
ATOM 3694 C C . GLU A 1 494 ? 26.954 -17.574 -2.202 1.00 50.66 494 GLU A C 1
ATOM 3696 O O . GLU A 1 494 ? 28.113 -17.955 -2.012 1.00 50.66 494 GLU A O 1
ATOM 3701 N N . GLU A 1 495 ? 25.941 -18.452 -2.181 1.00 63.12 495 GLU A N 1
ATOM 3702 C CA . GLU A 1 495 ? 26.144 -19.897 -2.016 1.00 63.12 495 GLU A CA 1
ATOM 3703 C C . GLU A 1 495 ? 26.708 -20.531 -3.299 1.00 63.12 495 GLU A C 1
ATOM 3705 O O . GLU A 1 495 ? 25.995 -20.876 -4.240 1.00 63.12 495 GLU A O 1
ATOM 3710 N N . THR A 1 496 ? 28.030 -20.690 -3.329 1.00 64.00 496 THR A N 1
ATOM 3711 C CA . THR A 1 496 ? 28.766 -21.214 -4.491 1.00 64.00 496 THR A CA 1
ATOM 3712 C C . THR A 1 496 ? 28.905 -22.740 -4.513 1.00 64.00 496 THR A C 1
ATOM 3714 O O . THR A 1 496 ? 29.455 -23.288 -5.477 1.00 64.00 496 THR A O 1
ATOM 3717 N N . ARG A 1 497 ? 28.449 -23.451 -3.472 1.00 77.75 497 ARG A N 1
ATOM 3718 C CA . ARG A 1 497 ? 28.523 -24.919 -3.405 1.00 77.75 497 ARG A CA 1
ATOM 3719 C C . ARG A 1 497 ? 27.352 -25.576 -4.131 1.00 77.75 497 ARG A C 1
ATOM 3721 O O . ARG A 1 497 ? 26.294 -24.991 -4.330 1.00 77.75 497 ARG A O 1
ATOM 3728 N N . GLU A 1 498 ? 27.542 -26.836 -4.517 1.00 88.69 498 GLU A N 1
ATOM 3729 C CA . GLU A 1 498 ? 26.437 -27.666 -5.008 1.00 88.69 498 GLU A CA 1
ATOM 3730 C C . GLU A 1 498 ? 25.437 -27.918 -3.865 1.00 88.69 498 GLU A C 1
ATOM 3732 O O . GLU A 1 498 ? 25.837 -28.017 -2.704 1.00 88.69 498 GLU A O 1
ATOM 3737 N N . LEU A 1 499 ? 24.148 -28.048 -4.183 1.00 90.56 499 LEU A N 1
ATOM 3738 C CA . LEU A 1 499 ? 23.099 -28.168 -3.166 1.00 90.56 499 LEU A CA 1
ATOM 3739 C C . LEU A 1 499 ? 22.721 -29.624 -2.869 1.00 90.56 499 LEU A C 1
ATOM 3741 O O . LEU A 1 499 ? 22.631 -30.457 -3.779 1.00 90.56 499 LEU A O 1
ATOM 3745 N N . ASP A 1 500 ? 22.420 -29.900 -1.604 1.00 95.50 500 ASP A N 1
ATOM 3746 C CA . ASP A 1 500 ? 21.565 -31.008 -1.182 1.00 95.50 500 ASP A CA 1
ATOM 3747 C C . ASP A 1 500 ? 20.218 -30.425 -0.746 1.00 95.50 500 ASP A C 1
ATOM 3749 O O . ASP A 1 500 ? 20.133 -29.762 0.284 1.00 95.50 500 ASP A O 1
ATOM 3753 N N . VAL A 1 501 ? 19.171 -30.650 -1.542 1.00 96.44 501 VAL A N 1
ATOM 3754 C CA . VAL A 1 501 ? 17.830 -30.099 -1.308 1.00 96.44 501 VAL A CA 1
ATOM 3755 C C . VAL A 1 501 ? 16.896 -31.208 -0.838 1.00 96.44 501 VAL A C 1
ATOM 3757 O O . VAL A 1 501 ? 16.590 -32.134 -1.590 1.00 96.44 501 VAL A O 1
ATOM 3760 N N . LEU A 1 502 ? 16.444 -31.134 0.408 1.00 97.81 502 LEU A N 1
ATOM 3761 C CA . LEU A 1 502 ? 15.463 -32.051 0.975 1.00 97.81 502 LEU A CA 1
ATOM 3762 C C . LEU A 1 502 ? 14.080 -31.400 0.961 1.00 97.81 502 LEU A C 1
ATOM 3764 O O . LEU A 1 502 ? 13.884 -30.349 1.565 1.00 97.81 502 LEU A O 1
ATOM 3768 N N . PHE A 1 503 ? 13.123 -32.048 0.307 1.00 97.25 503 PHE A N 1
ATOM 3769 C CA . PHE A 1 503 ? 11.711 -31.691 0.403 1.00 97.25 503 PHE A CA 1
ATOM 3770 C C . PHE A 1 503 ? 11.040 -32.570 1.460 1.00 97.25 503 PHE A C 1
ATOM 3772 O O . PHE A 1 503 ? 11.082 -33.798 1.342 1.00 97.25 503 PHE A O 1
ATOM 3779 N N . ILE A 1 504 ? 10.448 -31.955 2.481 1.00 97.69 504 ILE A N 1
ATOM 3780 C CA . ILE A 1 504 ? 9.708 -32.629 3.549 1.00 97.69 504 ILE A CA 1
ATOM 3781 C C . ILE A 1 504 ? 8.243 -32.210 3.437 1.00 97.69 504 ILE A C 1
ATOM 3783 O O . ILE A 1 504 ? 7.918 -31.058 3.706 1.00 97.69 504 ILE A O 1
ATOM 3787 N N . PHE A 1 505 ? 7.380 -33.143 3.044 1.00 95.44 505 PHE A N 1
ATOM 3788 C CA . PHE A 1 505 ? 5.957 -32.876 2.845 1.00 95.44 505 PHE A CA 1
ATOM 3789 C C . PHE A 1 505 ? 5.126 -33.274 4.055 1.00 95.44 505 PHE A C 1
ATOM 3791 O O . PHE A 1 505 ? 5.235 -34.408 4.532 1.00 95.44 505 PHE A O 1
ATOM 3798 N N . ASP A 1 506 ? 4.235 -32.379 4.459 1.00 94.19 506 ASP A N 1
ATOM 3799 C CA . ASP A 1 506 ? 3.059 -32.756 5.217 1.00 94.19 506 ASP A CA 1
ATOM 3800 C C . ASP A 1 506 ? 2.188 -33.707 4.382 1.00 94.19 506 ASP A C 1
ATOM 3802 O O . ASP A 1 506 ? 1.945 -33.522 3.183 1.00 94.19 506 ASP A O 1
ATOM 3806 N N . THR A 1 507 ? 1.791 -34.798 5.014 1.00 94.69 507 THR A N 1
ATOM 3807 C CA . THR A 1 507 ? 0.895 -35.814 4.473 1.00 94.69 507 THR A CA 1
ATOM 3808 C C . THR A 1 507 ? -0.254 -36.097 5.437 1.00 94.69 507 THR A C 1
ATOM 3810 O O . THR A 1 507 ? -0.881 -37.152 5.347 1.00 94.69 507 THR A O 1
ATOM 3813 N N . SER A 1 508 ? -0.541 -35.178 6.355 1.00 92.12 508 SER A N 1
ATOM 3814 C CA . SER A 1 508 ? -1.707 -35.190 7.229 1.00 92.12 508 SER A CA 1
ATOM 3815 C C . SER A 1 508 ? -3.016 -35.040 6.455 1.00 92.12 508 SER A C 1
ATOM 3817 O O . SER A 1 508 ? -3.057 -34.880 5.231 1.00 92.12 508 SER A O 1
ATOM 3819 N N . GLY A 1 509 ? -4.130 -35.171 7.174 1.00 86.38 509 GLY A N 1
ATOM 3820 C CA . GLY A 1 509 ? -5.456 -34.951 6.617 1.00 86.38 509 GLY A CA 1
ATOM 3821 C C . GLY A 1 509 ? -5.759 -33.493 6.268 1.00 86.38 509 GLY A C 1
ATOM 3822 O O . GLY A 1 509 ? -6.632 -33.290 5.422 1.00 86.38 509 GLY A O 1
ATOM 3823 N N . SER A 1 510 ? -5.085 -32.514 6.885 1.00 84.94 510 SER A N 1
ATOM 3824 C CA . SER A 1 510 ? -5.287 -31.092 6.569 1.00 84.94 510 SER A CA 1
ATOM 3825 C C . SER A 1 510 ? -4.766 -30.774 5.171 1.00 84.94 510 SER A C 1
ATOM 3827 O O . SER A 1 510 ? -5.502 -30.212 4.373 1.00 84.94 510 SER A O 1
ATOM 3829 N N . TYR A 1 511 ? -3.613 -31.332 4.803 1.00 87.75 511 TYR A N 1
ATOM 3830 C CA . TYR A 1 511 ? -2.898 -31.037 3.557 1.00 87.75 511 TYR A CA 1
ATOM 3831 C C . TYR A 1 511 ? -3.444 -31.706 2.274 1.00 87.75 511 TYR A C 1
ATOM 3833 O O . TYR A 1 511 ? -2.725 -31.883 1.281 1.00 87.75 511 TYR A O 1
ATOM 3841 N N . TRP A 1 512 ? -4.688 -32.197 2.285 1.00 84.25 512 TRP A N 1
ATOM 3842 C CA . TRP A 1 512 ? -5.210 -33.073 1.223 1.00 84.25 512 TRP A CA 1
ATOM 3843 C C . TRP A 1 512 ? -5.500 -32.354 -0.105 1.00 84.25 512 TRP A C 1
ATOM 3845 O O . TRP A 1 512 ? -5.402 -32.974 -1.171 1.00 84.25 512 TRP A O 1
ATOM 3855 N N . ASP A 1 513 ? -5.887 -31.087 -0.032 1.00 77.25 513 ASP A N 1
ATOM 3856 C CA . ASP A 1 513 ? -6.167 -30.158 -1.128 1.00 77.25 513 ASP A CA 1
ATOM 3857 C C . ASP A 1 513 ? -4.896 -29.459 -1.624 1.00 77.25 513 ASP A C 1
ATOM 3859 O O . ASP A 1 513 ? -4.707 -29.327 -2.837 1.00 77.25 513 ASP A O 1
ATOM 3863 N N . ASP A 1 514 ? -3.967 -29.158 -0.719 1.00 81.81 514 ASP A N 1
ATOM 3864 C CA . ASP A 1 514 ? -2.682 -28.528 -1.027 1.00 81.81 514 ASP A CA 1
ATOM 3865 C C . ASP A 1 514 ? -1.688 -29.456 -1.736 1.00 81.81 514 ASP A C 1
ATOM 3867 O O . ASP A 1 514 ? -1.126 -29.119 -2.790 1.00 81.81 514 ASP A O 1
ATOM 3871 N N . LEU A 1 515 ? -1.478 -30.666 -1.200 1.00 86.06 515 LEU A N 1
ATOM 3872 C CA . LEU A 1 515 ? -0.450 -31.590 -1.688 1.00 86.06 515 LEU A CA 1
ATOM 3873 C C . LEU A 1 515 ? -0.539 -31.847 -3.211 1.00 86.06 515 LEU A C 1
ATOM 3875 O O . LEU A 1 515 ? 0.494 -31.780 -3.889 1.00 86.06 515 LEU A O 1
ATOM 3879 N N . PRO A 1 516 ? -1.717 -32.116 -3.816 1.00 85.19 516 PRO A N 1
ATOM 3880 C CA . PRO A 1 516 ? -1.824 -32.315 -5.261 1.00 85.19 516 PRO A CA 1
ATOM 3881 C C . PRO A 1 516 ? -1.362 -31.112 -6.097 1.00 85.19 516 PRO A C 1
ATOM 3883 O O . PRO A 1 516 ? -0.736 -31.306 -7.148 1.00 85.19 516 PRO A O 1
ATOM 3886 N N . ASN A 1 517 ? -1.648 -29.887 -5.650 1.00 78.88 517 ASN A N 1
ATOM 3887 C CA . ASN A 1 517 ? -1.305 -28.656 -6.363 1.00 78.88 517 ASN A CA 1
ATOM 3888 C C . ASN A 1 517 ? 0.203 -28.385 -6.320 1.00 78.88 517 ASN A C 1
ATOM 3890 O O . ASN A 1 517 ? 0.804 -28.015 -7.337 1.00 78.88 517 ASN A O 1
ATOM 3894 N N . MET A 1 518 ? 0.846 -28.684 -5.193 1.00 83.44 518 MET A N 1
ATOM 3895 C CA . MET A 1 518 ? 2.302 -28.640 -5.066 1.00 83.44 518 MET A CA 1
ATOM 3896 C C . MET A 1 518 ? 2.993 -29.681 -5.937 1.00 83.44 518 MET A C 1
ATOM 3898 O O . MET A 1 518 ? 3.918 -29.364 -6.691 1.00 83.44 518 MET A O 1
ATOM 3902 N N . LEU A 1 519 ? 2.534 -30.936 -5.874 1.00 87.50 519 LEU A N 1
ATOM 3903 C CA . LEU A 1 519 ? 3.104 -32.033 -6.657 1.00 87.50 519 LEU A CA 1
ATOM 3904 C C . LEU A 1 519 ? 3.039 -31.739 -8.164 1.00 87.50 519 LEU A C 1
ATOM 3906 O O . LEU A 1 519 ? 3.962 -32.097 -8.901 1.00 87.50 519 LEU A O 1
ATOM 3910 N N . ALA A 1 520 ? 1.996 -31.039 -8.624 1.00 82.62 520 ALA A N 1
ATOM 3911 C CA . ALA A 1 520 ? 1.874 -30.590 -10.010 1.00 82.62 520 ALA A CA 1
ATOM 3912 C C . ALA A 1 520 ? 2.938 -29.548 -10.415 1.00 82.62 520 ALA A C 1
ATOM 3914 O O . ALA A 1 520 ? 3.326 -29.490 -11.584 1.00 82.62 520 ALA A O 1
ATOM 3915 N N . GLN A 1 521 ? 3.432 -28.756 -9.462 1.00 84.00 521 GLN A N 1
ATOM 3916 C CA . GLN A 1 521 ? 4.419 -27.692 -9.665 1.00 84.00 521 GLN A CA 1
ATOM 3917 C C . GLN A 1 521 ? 5.875 -28.146 -9.471 1.00 84.00 521 GLN A C 1
ATOM 3919 O O . GLN A 1 521 ? 6.791 -27.517 -10.009 1.00 84.00 521 GLN A O 1
ATOM 3924 N N . MET A 1 522 ? 6.110 -29.269 -8.783 1.00 87.19 522 MET A N 1
ATOM 3925 C CA . MET A 1 522 ? 7.453 -29.810 -8.518 1.00 87.19 522 MET A CA 1
ATOM 3926 C C . MET A 1 522 ? 8.377 -29.919 -9.747 1.00 87.19 522 MET A C 1
ATOM 3928 O O . MET A 1 522 ? 9.559 -29.590 -9.617 1.00 87.19 522 MET A O 1
ATOM 3932 N N . PRO A 1 523 ? 7.915 -30.322 -10.952 1.00 83.31 523 PRO A N 1
ATOM 3933 C CA . PRO A 1 523 ? 8.778 -30.333 -12.135 1.00 83.31 523 PRO A CA 1
ATOM 3934 C C . PRO A 1 523 ? 9.348 -28.951 -12.489 1.00 83.31 523 PRO A C 1
ATOM 3936 O O . PRO A 1 523 ? 10.510 -28.852 -12.885 1.00 83.31 523 PRO A O 1
ATOM 3939 N N . SER A 1 524 ? 8.549 -27.891 -12.332 1.00 77.00 524 SER A N 1
ATOM 3940 C CA . SER A 1 524 ? 8.978 -26.507 -12.567 1.00 77.00 524 SER A CA 1
ATOM 3941 C C . SER A 1 524 ? 9.968 -26.050 -11.501 1.00 77.00 524 SER A C 1
ATOM 3943 O O . SER A 1 524 ? 10.986 -25.450 -11.837 1.00 77.00 524 SER A O 1
ATOM 3945 N N . VAL A 1 525 ? 9.715 -26.398 -10.236 1.00 82.88 525 VAL A N 1
ATOM 3946 C CA . VAL A 1 525 ? 10.615 -26.109 -9.109 1.00 82.88 525 VAL A CA 1
ATOM 3947 C C . VAL A 1 525 ? 11.986 -26.754 -9.299 1.00 82.88 525 VAL A C 1
ATOM 3949 O O . VAL A 1 525 ? 13.007 -26.075 -9.214 1.00 82.88 525 VAL A O 1
ATOM 3952 N N . MET A 1 526 ? 12.033 -28.051 -9.612 1.00 87.50 526 MET A N 1
ATOM 3953 C CA . MET A 1 526 ? 13.304 -28.744 -9.847 1.00 87.50 526 MET A CA 1
ATOM 3954 C C . MET A 1 526 ? 14.052 -28.134 -11.035 1.00 87.50 526 MET A C 1
ATOM 3956 O O . MET A 1 526 ? 15.239 -27.850 -10.924 1.00 87.50 526 MET A O 1
ATOM 3960 N N . SER A 1 527 ? 13.345 -27.846 -12.136 1.00 79.38 527 SER A N 1
ATOM 3961 C CA . SER A 1 527 ? 13.951 -27.193 -13.298 1.00 79.38 527 SER A CA 1
ATOM 3962 C C . SER A 1 527 ? 14.505 -25.803 -12.979 1.00 79.38 527 SER A C 1
ATOM 3964 O O . SER A 1 527 ? 15.474 -25.396 -13.614 1.00 79.38 527 SER A O 1
ATOM 3966 N N . MET A 1 528 ? 13.887 -25.062 -12.059 1.00 78.19 528 MET A N 1
ATOM 3967 C CA . MET A 1 528 ? 14.379 -23.761 -11.611 1.00 78.19 528 MET A CA 1
ATOM 3968 C C . MET A 1 528 ? 15.689 -23.916 -10.834 1.00 78.19 528 MET A C 1
ATOM 3970 O O . MET A 1 528 ? 16.687 -23.306 -11.204 1.00 78.19 528 MET A O 1
ATOM 3974 N N . ILE A 1 529 ? 15.714 -24.803 -9.836 1.00 81.88 529 ILE A N 1
ATOM 3975 C CA . ILE A 1 529 ? 16.918 -25.082 -9.039 1.00 81.88 529 ILE A CA 1
ATOM 3976 C C . ILE A 1 529 ? 18.063 -25.587 -9.933 1.00 81.88 529 ILE A C 1
ATOM 3978 O O . ILE A 1 529 ? 19.192 -25.130 -9.787 1.00 81.88 529 ILE A O 1
ATOM 3982 N N . ASP A 1 530 ? 17.780 -26.479 -10.888 1.00 83.19 530 ASP A N 1
ATOM 3983 C CA . ASP A 1 530 ? 18.766 -27.000 -11.850 1.00 83.19 530 ASP A CA 1
ATOM 3984 C C . ASP A 1 530 ? 19.368 -25.906 -12.755 1.00 83.19 530 ASP A C 1
ATOM 3986 O O . ASP A 1 530 ? 20.495 -26.047 -13.237 1.00 83.19 530 ASP A O 1
ATOM 3990 N N . ASN A 1 531 ? 18.617 -24.833 -13.029 1.00 75.62 531 ASN A N 1
ATOM 3991 C CA . ASN A 1 531 ? 19.099 -23.704 -13.827 1.00 75.62 531 ASN A CA 1
ATOM 3992 C C . ASN A 1 531 ? 19.975 -22.751 -13.004 1.00 75.62 531 ASN A C 1
ATOM 3994 O O . ASN A 1 531 ? 20.928 -22.191 -13.550 1.00 75.62 531 ASN A O 1
ATOM 3998 N N . ASP A 1 532 ? 19.652 -22.577 -11.722 1.00 71.44 532 ASP A N 1
ATOM 3999 C CA . ASP A 1 532 ? 20.332 -21.633 -10.833 1.00 71.44 532 ASP A CA 1
ATOM 4000 C C . ASP A 1 532 ? 21.582 -22.244 -10.171 1.00 71.44 532 ASP A C 1
ATOM 4002 O O . ASP A 1 532 ? 22.555 -21.532 -9.918 1.00 71.44 532 ASP A O 1
ATOM 4006 N N . PHE A 1 533 ? 21.605 -23.566 -9.951 1.00 76.69 533 PHE A N 1
ATOM 4007 C CA . PHE A 1 533 ? 22.674 -24.258 -9.227 1.00 76.69 533 PHE A CA 1
ATOM 4008 C C . PHE A 1 533 ? 23.254 -25.446 -10.009 1.00 76.69 533 PHE A C 1
ATOM 4010 O O . PHE A 1 533 ? 22.518 -26.251 -10.582 1.00 76.69 533 PHE A O 1
ATOM 4017 N N . PRO A 1 534 ? 24.586 -25.638 -10.007 1.00 78.44 534 PRO A N 1
ATOM 4018 C CA . PRO A 1 534 ? 25.198 -26.785 -10.663 1.00 78.44 534 PRO A CA 1
ATOM 4019 C C . PRO A 1 534 ? 24.980 -28.085 -9.869 1.00 78.44 534 PRO A C 1
ATOM 4021 O O . PRO A 1 534 ? 25.325 -28.187 -8.694 1.00 78.44 534 PRO A O 1
ATOM 4024 N N . ASN A 1 535 ? 24.487 -29.122 -10.555 1.00 87.31 535 ASN A N 1
ATOM 4025 C CA . ASN A 1 535 ? 24.380 -30.508 -10.071 1.00 87.31 535 ASN A CA 1
ATOM 4026 C C . ASN A 1 535 ? 23.673 -30.698 -8.704 1.00 87.31 535 ASN A C 1
ATOM 4028 O O . ASN A 1 535 ? 24.216 -31.415 -7.850 1.00 87.31 535 ASN A O 1
ATOM 4032 N N . PRO A 1 536 ? 22.486 -30.127 -8.446 1.00 91.88 536 PRO A N 1
ATOM 4033 C CA . PRO A 1 536 ? 21.777 -30.370 -7.190 1.00 91.88 536 PRO A CA 1
ATOM 4034 C C . PRO A 1 536 ? 21.442 -31.865 -7.005 1.00 91.88 536 PRO A C 1
ATOM 4036 O O . PRO A 1 536 ? 21.295 -32.630 -7.964 1.00 91.88 536 PRO A O 1
ATOM 4039 N N . ARG A 1 537 ? 21.365 -32.309 -5.747 1.00 97.12 537 ARG A N 1
ATOM 4040 C CA . ARG A 1 537 ? 20.769 -33.600 -5.367 1.00 97.12 537 ARG A CA 1
ATOM 4041 C C . ARG A 1 537 ? 19.487 -33.326 -4.606 1.00 97.12 537 ARG A C 1
ATOM 4043 O O . ARG A 1 537 ? 19.437 -32.399 -3.805 1.00 97.12 537 ARG A O 1
ATOM 4050 N N . TYR A 1 538 ? 18.492 -34.176 -4.816 1.00 97.88 538 TYR A N 1
ATOM 4051 C CA . TYR A 1 538 ? 17.186 -34.037 -4.190 1.00 97.88 538 TYR A CA 1
ATOM 4052 C C . TYR A 1 538 ? 16.870 -35.244 -3.314 1.00 97.88 538 TYR A C 1
ATOM 4054 O O . TYR A 1 538 ? 17.084 -36.386 -3.736 1.00 97.88 538 TYR A O 1
ATOM 4062 N N . GLY A 1 539 ? 16.365 -34.978 -2.114 1.00 97.88 539 GLY A N 1
ATOM 4063 C CA . GLY A 1 539 ? 15.745 -35.951 -1.220 1.00 97.88 539 GLY A CA 1
ATOM 4064 C C . GLY A 1 539 ? 14.254 -35.651 -1.055 1.00 97.88 539 GLY A C 1
ATOM 4065 O O . GLY A 1 539 ? 13.829 -34.506 -1.209 1.00 97.88 539 GLY A O 1
ATOM 4066 N N . VAL A 1 540 ? 13.464 -36.678 -0.747 1.00 98.19 540 VAL A N 1
ATOM 4067 C CA . VAL A 1 540 ? 12.028 -36.558 -0.458 1.00 98.19 540 VAL A CA 1
ATOM 4068 C C . VAL A 1 540 ? 11.728 -37.312 0.827 1.00 98.19 540 VAL A C 1
ATOM 4070 O O . VAL A 1 540 ? 12.002 -38.512 0.927 1.00 98.19 540 VAL A O 1
ATOM 4073 N N . ALA A 1 541 ? 11.135 -36.617 1.784 1.00 98.00 541 ALA A N 1
ATOM 4074 C CA . ALA A 1 541 ? 10.624 -37.174 3.021 1.00 98.00 541 ALA A CA 1
ATOM 4075 C C . ALA A 1 541 ? 9.210 -36.651 3.292 1.00 98.00 541 ALA A C 1
ATOM 4077 O O . ALA A 1 541 ? 8.732 -35.739 2.613 1.00 98.00 541 ALA A O 1
ATOM 4078 N N . SER A 1 542 ? 8.538 -37.250 4.263 1.00 96.56 542 SER A N 1
ATOM 4079 C CA . SER A 1 542 ? 7.221 -36.811 4.701 1.00 96.56 542 SER A CA 1
ATOM 4080 C C . SER A 1 542 ? 7.023 -37.016 6.195 1.00 96.56 542 SER A C 1
ATOM 4082 O O . SER A 1 542 ? 7.745 -37.791 6.834 1.00 96.56 542 SER A O 1
ATOM 4084 N N . PHE A 1 543 ? 6.022 -36.326 6.721 1.00 96.25 543 PHE A N 1
ATOM 4085 C CA . PHE A 1 543 ? 5.468 -36.543 8.047 1.00 96.25 543 PHE A CA 1
ATOM 4086 C C . PHE A 1 543 ? 3.940 -36.456 7.976 1.00 96.25 543 PHE A C 1
ATOM 4088 O O . PHE A 1 543 ? 3.378 -35.926 7.020 1.00 96.25 543 PHE A O 1
ATOM 4095 N N . THR A 1 544 ? 3.284 -37.036 8.964 1.00 93.75 544 THR A N 1
ATOM 4096 C CA . THR A 1 544 ? 1.862 -36.872 9.246 1.00 93.75 544 THR A CA 1
ATOM 4097 C C . THR A 1 544 ? 1.808 -36.492 10.714 1.00 93.75 544 THR A C 1
ATOM 4099 O O . THR A 1 544 ? 2.023 -35.344 11.046 1.00 93.75 544 THR A O 1
ATOM 4102 N N . ASP A 1 545 ? 1.754 -37.484 11.595 1.00 91.81 545 ASP A N 1
ATOM 4103 C CA . ASP A 1 545 ? 1.763 -37.295 13.034 1.00 91.81 545 ASP A CA 1
ATOM 4104 C C . ASP A 1 545 ? 2.462 -38.489 13.707 1.00 91.81 545 ASP A C 1
ATOM 4106 O O . ASP A 1 545 ? 2.857 -39.466 13.054 1.00 91.81 545 ASP A O 1
ATOM 4110 N N . PHE A 1 546 ? 2.611 -38.457 15.026 1.00 90.56 546 PHE A N 1
ATOM 4111 C CA . PHE A 1 546 ? 3.115 -39.574 15.806 1.00 90.56 546 PHE A CA 1
ATOM 4112 C C . PHE A 1 546 ? 2.201 -40.807 15.663 1.00 90.56 546 PHE A C 1
ATOM 4114 O O . PHE A 1 546 ? 0.987 -40.699 15.834 1.00 90.56 546 PHE A O 1
ATOM 4121 N N . PRO A 1 547 ? 2.754 -42.022 15.446 1.00 89.38 547 PRO A N 1
ATOM 4122 C CA . PRO A 1 547 ? 1.973 -43.251 15.247 1.00 89.38 547 PRO A CA 1
ATOM 4123 C C . PRO A 1 547 ? 1.289 -43.798 16.517 1.00 89.38 547 PRO A C 1
ATOM 4125 O O . PRO A 1 547 ? 1.201 -45.013 16.733 1.00 89.38 547 PRO A O 1
ATOM 4128 N N . ILE A 1 548 ? 0.834 -42.926 17.412 1.00 85.75 548 ILE A N 1
ATOM 4129 C CA . ILE A 1 548 ? 0.293 -43.264 18.723 1.00 85.75 548 ILE A CA 1
ATOM 4130 C C . ILE A 1 548 ? -0.708 -42.204 19.194 1.00 85.75 548 ILE A C 1
ATOM 4132 O O . ILE A 1 548 ? -0.505 -41.006 19.035 1.00 85.75 548 ILE A O 1
ATOM 4136 N N . ALA A 1 549 ? -1.785 -42.669 19.828 1.00 82.25 549 ALA A N 1
ATOM 4137 C CA . ALA A 1 549 ? -2.813 -41.801 20.388 1.00 82.25 549 ALA A CA 1
ATOM 4138 C C . ALA A 1 549 ? -2.297 -41.025 21.622 1.00 82.25 549 ALA A C 1
ATOM 4140 O O . ALA A 1 549 ? -1.550 -41.597 22.425 1.00 82.25 549 ALA A O 1
ATOM 4141 N N . PRO A 1 550 ? -2.781 -39.792 21.868 1.00 81.56 550 PRO A N 1
ATOM 4142 C CA . PRO A 1 550 ? -3.906 -39.151 21.187 1.00 81.56 550 PRO A CA 1
ATOM 4143 C C . PRO A 1 550 ? -3.550 -38.351 19.930 1.00 81.56 550 PRO A C 1
ATOM 4145 O O . PRO A 1 550 ? -4.503 -38.056 19.223 1.00 81.56 550 PRO A O 1
ATOM 4148 N N . SER A 1 551 ? -2.268 -38.050 19.683 1.00 78.50 551 SER A N 1
ATOM 4149 C CA . SER A 1 551 ? -1.813 -37.252 18.533 1.00 78.50 551 SER A CA 1
ATOM 4150 C C . SER A 1 551 ? -2.232 -37.906 17.223 1.00 78.50 551 SER A C 1
ATOM 4152 O O . SER A 1 551 ? -3.141 -37.448 16.548 1.00 78.50 551 SER A O 1
ATOM 4154 N N . GLY A 1 552 ? -1.736 -39.118 16.972 1.00 84.56 552 GLY A N 1
ATOM 4155 C CA . GLY A 1 552 ? -2.086 -39.857 15.772 1.00 84.56 552 GLY A CA 1
ATOM 4156 C C . GLY A 1 552 ? -2.637 -41.251 16.036 1.00 84.56 552 GLY A C 1
ATOM 4157 O O . GLY A 1 552 ? -3.130 -41.645 17.102 1.00 84.56 552 GLY A O 1
ATOM 4158 N N . SER A 1 553 ? -2.558 -42.046 14.989 1.00 85.50 553 SER A N 1
ATOM 4159 C CA . SER A 1 553 ? -3.062 -43.394 14.853 1.00 85.50 553 SER A CA 1
ATOM 4160 C C . SER A 1 553 ? -1.931 -44.323 14.417 1.00 85.50 553 SER A C 1
ATOM 4162 O O . SER A 1 553 ? -0.923 -43.906 13.865 1.00 85.50 553 SER A O 1
ATOM 4164 N N . ASN A 1 554 ? -2.098 -45.634 14.604 1.00 80.06 554 ASN A N 1
ATOM 4165 C CA . ASN A 1 554 ? -1.085 -46.646 14.255 1.00 80.06 554 ASN A CA 1
ATOM 4166 C C . ASN A 1 554 ? -0.706 -46.686 12.745 1.00 80.06 554 ASN A C 1
ATOM 4168 O O . ASN A 1 554 ? 0.055 -47.560 12.338 1.00 80.06 554 ASN A O 1
ATOM 4172 N N . GLY A 1 555 ? -1.300 -45.842 11.895 1.00 81.88 555 GLY A N 1
ATOM 4173 C CA . GLY A 1 555 ? -0.955 -45.696 10.478 1.00 81.88 555 GLY A CA 1
ATOM 4174 C C . GLY A 1 555 ? -0.214 -44.403 10.129 1.00 81.88 555 GLY A C 1
ATOM 4175 O O . GLY A 1 555 ? 0.271 -44.315 9.004 1.00 81.88 555 GLY A O 1
ATOM 4176 N N . ASP A 1 556 ? -0.126 -43.451 11.059 1.00 89.81 556 ASP A N 1
ATOM 4177 C CA . ASP A 1 556 ? 0.560 -42.178 10.841 1.00 89.81 556 ASP A CA 1
ATOM 4178 C C . ASP A 1 556 ? 2.079 -42.367 10.895 1.00 89.81 556 ASP A C 1
ATOM 4180 O O . ASP A 1 556 ? 2.587 -43.398 11.347 1.00 89.81 556 ASP A O 1
ATOM 4184 N N . VAL A 1 557 ? 2.824 -41.401 10.371 1.00 88.50 557 VAL A N 1
ATOM 4185 C CA . VAL A 1 557 ? 4.286 -41.449 10.336 1.00 88.50 557 VAL A CA 1
ATOM 4186 C C . VAL A 1 557 ? 4.858 -40.123 10.799 1.00 88.50 557 VAL A C 1
ATOM 4188 O O . VAL A 1 557 ? 4.710 -39.116 10.120 1.00 88.50 557 VAL A O 1
ATOM 4191 N N . ALA A 1 558 ? 5.588 -40.124 11.913 1.00 92.00 558 ALA A N 1
ATOM 4192 C CA . ALA A 1 558 ? 6.207 -38.889 12.388 1.00 92.00 558 ALA A CA 1
ATOM 4193 C C . ALA A 1 558 ? 7.450 -38.483 11.562 1.00 92.00 558 ALA A C 1
ATOM 4195 O O . ALA A 1 558 ? 7.872 -37.329 11.566 1.00 92.00 558 ALA A O 1
ATOM 4196 N N . TRP A 1 559 ? 8.036 -39.439 10.831 1.00 94.88 559 TRP A N 1
ATOM 4197 C CA . TRP A 1 559 ? 9.129 -39.236 9.880 1.00 94.88 559 TRP A CA 1
ATOM 4198 C C . TRP A 1 559 ? 9.245 -40.433 8.928 1.00 94.88 559 TRP A C 1
ATOM 4200 O O . TRP A 1 559 ? 9.324 -41.585 9.370 1.00 94.88 559 TRP A O 1
ATOM 4210 N N . ALA A 1 560 ? 9.312 -40.173 7.621 1.00 95.31 560 ALA A N 1
ATOM 4211 C CA . ALA A 1 560 ? 9.588 -41.197 6.617 1.00 95.31 560 ALA A CA 1
ATOM 4212 C C . ALA A 1 560 ? 10.410 -40.657 5.438 1.00 95.31 560 ALA A C 1
ATOM 4214 O O . ALA A 1 560 ? 10.009 -39.720 4.752 1.00 95.31 560 ALA A O 1
ATOM 4215 N N . VAL A 1 561 ? 11.532 -41.310 5.129 1.00 97.25 561 VAL A N 1
ATOM 4216 C CA . VAL A 1 561 ? 12.334 -41.038 3.930 1.00 97.25 561 VAL A CA 1
ATOM 4217 C C . VAL A 1 561 ? 11.766 -41.824 2.750 1.00 97.25 561 VAL A C 1
ATOM 4219 O O . VAL A 1 561 ? 11.942 -43.039 2.643 1.00 97.25 561 VAL A O 1
ATOM 4222 N N . SER A 1 562 ? 11.123 -41.119 1.820 1.00 95.94 562 SER A N 1
ATOM 4223 C CA . SER A 1 562 ? 10.608 -41.701 0.573 1.00 95.94 562 SER A CA 1
ATOM 4224 C C . SER A 1 562 ? 11.710 -41.886 -0.477 1.00 95.94 562 SER A C 1
ATOM 4226 O O . SER A 1 562 ? 11.700 -42.857 -1.236 1.00 95.94 562 SER A O 1
ATOM 4228 N N . GLN A 1 563 ? 12.680 -40.969 -0.520 1.00 97.81 563 GLN A N 1
ATOM 4229 C CA . GLN A 1 563 ? 13.837 -41.022 -1.412 1.00 97.81 563 GLN A CA 1
ATOM 4230 C C . GLN A 1 563 ? 15.025 -40.292 -0.779 1.00 97.81 563 GLN A C 1
ATOM 4232 O O . GLN A 1 563 ? 14.970 -39.088 -0.559 1.00 97.81 563 GLN A O 1
ATOM 4237 N N . ASP A 1 564 ? 16.121 -41.013 -0.539 1.00 97.69 564 ASP A N 1
ATOM 4238 C CA . ASP A 1 564 ? 17.403 -40.411 -0.139 1.00 97.69 564 ASP A CA 1
ATOM 4239 C C . ASP A 1 564 ? 18.034 -39.618 -1.306 1.00 97.69 564 ASP A C 1
ATOM 4241 O O . ASP A 1 564 ? 17.641 -39.786 -2.466 1.00 97.69 564 ASP A O 1
ATOM 4245 N N . PHE A 1 565 ? 19.032 -38.779 -1.027 1.00 97.81 565 PHE A N 1
ATOM 4246 C CA . PHE A 1 565 ? 19.612 -37.845 -1.991 1.00 97.81 565 PHE A CA 1
ATOM 4247 C C . PHE A 1 565 ? 20.054 -38.500 -3.301 1.00 97.81 565 PHE A C 1
ATOM 4249 O O . PHE A 1 565 ? 20.924 -39.377 -3.351 1.00 97.81 565 PHE A O 1
ATOM 4256 N N . THR A 1 566 ? 19.497 -38.010 -4.406 1.00 97.06 566 THR A N 1
ATOM 4257 C CA . THR A 1 566 ? 19.837 -38.468 -5.751 1.00 97.06 566 THR A CA 1
ATOM 4258 C C . THR A 1 566 ? 19.814 -37.322 -6.756 1.00 97.06 566 THR A C 1
ATOM 4260 O O . THR A 1 566 ? 19.034 -36.385 -6.639 1.00 97.06 566 THR A O 1
ATOM 4263 N N . SER A 1 567 ? 20.664 -37.408 -7.778 1.00 93.88 567 SER A N 1
ATOM 4264 C CA . SER A 1 567 ? 20.634 -36.519 -8.947 1.00 93.88 567 SER A CA 1
ATOM 4265 C C . SER 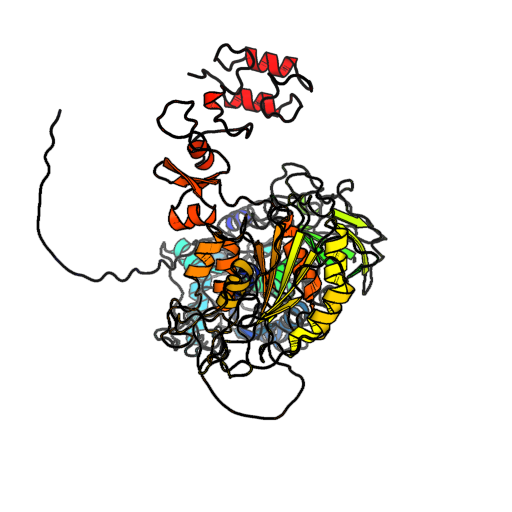A 1 567 ? 19.803 -37.096 -10.102 1.00 93.88 567 SER A C 1
ATOM 4267 O O . SER A 1 567 ? 19.827 -36.577 -11.215 1.00 93.88 567 SER A O 1
ATOM 4269 N N . ASN A 1 568 ? 19.094 -38.212 -9.879 1.00 93.50 568 ASN A N 1
ATOM 4270 C CA . ASN A 1 568 ? 18.226 -38.820 -10.882 1.00 93.50 568 ASN A CA 1
ATOM 4271 C C . ASN A 1 568 ? 16.785 -38.299 -10.731 1.00 93.50 568 ASN A C 1
ATOM 4273 O O . ASN A 1 568 ? 16.062 -38.804 -9.865 1.00 93.50 568 ASN A O 1
ATOM 4277 N N . PRO A 1 569 ? 16.317 -37.381 -11.600 1.00 87.75 569 PRO A N 1
ATOM 4278 C CA . PRO A 1 569 ? 14.989 -36.787 -11.464 1.00 87.75 569 PRO A CA 1
ATOM 4279 C C . PRO A 1 569 ? 13.871 -37.831 -11.556 1.00 87.75 569 PRO A C 1
ATOM 4281 O O . PRO A 1 569 ? 12.845 -37.685 -10.907 1.00 87.75 569 PRO A O 1
ATOM 4284 N N . GLY A 1 570 ? 14.076 -38.939 -12.280 1.00 90.31 570 GLY A N 1
ATOM 4285 C CA . GLY A 1 570 ? 13.072 -39.998 -12.391 1.00 90.31 570 GLY A CA 1
ATOM 4286 C C . GLY A 1 570 ? 12.796 -40.735 -11.077 1.00 90.31 570 GLY A C 1
ATOM 4287 O O . GLY A 1 570 ? 11.680 -41.208 -10.882 1.00 90.31 570 GLY A O 1
ATOM 4288 N N . LEU A 1 571 ? 13.784 -40.829 -10.178 1.00 95.62 571 LEU A N 1
ATOM 4289 C CA . LEU A 1 571 ? 13.589 -41.408 -8.844 1.00 95.62 571 LEU A CA 1
ATOM 4290 C C . LEU A 1 571 ? 12.862 -40.427 -7.920 1.00 95.62 571 LEU A C 1
ATOM 4292 O O . LEU A 1 571 ? 11.930 -40.821 -7.227 1.00 95.62 571 LEU A O 1
ATOM 4296 N N . VAL A 1 572 ? 13.228 -39.145 -7.989 1.00 95.50 572 VAL A N 1
ATOM 4297 C CA . VAL A 1 572 ? 12.586 -38.064 -7.227 1.00 95.50 572 VAL A CA 1
ATOM 4298 C C . VAL A 1 572 ? 11.113 -37.939 -7.619 1.00 95.50 572 VAL A C 1
ATOM 4300 O O . VAL A 1 572 ? 10.241 -38.017 -6.764 1.00 95.50 572 VAL A O 1
ATOM 4303 N N . THR A 1 573 ? 10.807 -37.853 -8.919 1.00 92.06 573 THR A N 1
ATOM 4304 C CA . THR A 1 573 ? 9.423 -37.789 -9.416 1.00 92.06 573 THR A CA 1
ATOM 4305 C C . THR A 1 573 ? 8.614 -39.030 -9.036 1.00 92.06 573 THR A C 1
ATOM 4307 O O . THR A 1 573 ? 7.428 -38.912 -8.743 1.00 92.06 573 THR A O 1
ATOM 4310 N N . ALA A 1 574 ? 9.225 -40.220 -9.024 1.00 94.12 574 ALA A N 1
ATOM 4311 C CA . ALA A 1 574 ? 8.537 -41.439 -8.604 1.00 94.12 574 ALA A CA 1
ATOM 4312 C C . ALA A 1 574 ? 8.196 -41.434 -7.105 1.00 94.12 574 ALA A C 1
ATOM 4314 O O . ALA A 1 574 ? 7.128 -41.918 -6.740 1.00 94.12 574 ALA A O 1
ATOM 4315 N N . ALA A 1 575 ? 9.076 -40.882 -6.266 1.00 96.31 575 ALA A N 1
ATOM 4316 C CA . ALA A 1 575 ? 8.833 -40.725 -4.836 1.00 96.31 575 ALA A CA 1
ATOM 4317 C C . ALA A 1 575 ? 7.744 -39.681 -4.557 1.00 96.31 575 ALA A C 1
ATOM 4319 O O . ALA A 1 575 ? 6.791 -39.978 -3.848 1.00 96.31 575 ALA A O 1
ATOM 4320 N N . LEU A 1 576 ? 7.825 -38.512 -5.199 1.00 94.75 576 LEU A N 1
ATOM 4321 C CA . LEU A 1 576 ? 6.808 -37.457 -5.114 1.00 94.75 576 LEU A CA 1
ATOM 4322 C C . LEU A 1 576 ? 5.419 -37.965 -5.528 1.00 94.75 576 LEU A C 1
ATOM 4324 O O . LEU A 1 576 ? 4.439 -37.739 -4.831 1.00 94.75 576 LEU A O 1
ATOM 4328 N N . ALA A 1 577 ? 5.331 -38.718 -6.629 1.00 92.12 577 ALA A N 1
ATOM 4329 C CA . ALA A 1 577 ? 4.066 -39.271 -7.118 1.00 92.12 577 ALA A CA 1
ATOM 4330 C C . ALA A 1 577 ? 3.464 -40.372 -6.222 1.00 92.12 577 ALA A C 1
ATOM 4332 O O . ALA A 1 577 ? 2.336 -40.799 -6.470 1.00 92.12 577 ALA A O 1
ATOM 4333 N N . ALA A 1 578 ? 4.220 -40.879 -5.243 1.00 94.25 578 ALA A N 1
ATOM 4334 C CA . ALA A 1 578 ? 3.753 -41.880 -4.289 1.00 94.25 578 ALA A CA 1
ATOM 4335 C C . ALA A 1 578 ? 3.200 -41.263 -2.995 1.00 94.25 578 ALA A C 1
ATOM 4337 O O . ALA A 1 578 ? 2.583 -41.993 -2.220 1.00 94.25 578 ALA A O 1
ATOM 4338 N N . LEU A 1 579 ? 3.410 -39.961 -2.769 1.00 94.56 579 LEU A N 1
ATOM 4339 C CA . LEU A 1 579 ? 2.888 -39.260 -1.601 1.00 94.56 579 LEU A CA 1
ATOM 4340 C C . LEU A 1 579 ? 1.367 -39.129 -1.692 1.00 94.56 579 LEU A C 1
ATOM 4342 O O . LEU A 1 579 ? 0.804 -38.836 -2.749 1.00 94.56 579 LEU A O 1
ATOM 4346 N N . THR A 1 580 ? 0.706 -39.348 -0.562 1.00 92.06 580 THR A N 1
ATOM 4347 C CA . THR A 1 580 ? -0.735 -39.168 -0.402 1.00 92.06 580 THR A CA 1
ATOM 4348 C C . THR A 1 580 ? -0.994 -38.572 0.965 1.00 92.06 580 THR A C 1
ATOM 4350 O O . THR A 1 580 ? -0.512 -39.125 1.948 1.00 92.06 580 THR A O 1
ATOM 4353 N N . ALA A 1 581 ? -1.773 -37.499 1.007 1.00 90.75 581 ALA A N 1
ATOM 4354 C CA . ALA A 1 581 ? -2.214 -36.873 2.240 1.00 90.75 581 ALA A CA 1
ATOM 4355 C C . ALA A 1 581 ? -3.401 -37.634 2.855 1.00 90.75 581 ALA A C 1
ATOM 4357 O O . ALA A 1 581 ? -4.272 -38.153 2.141 1.00 90.75 581 ALA A O 1
ATOM 4358 N N . GLY A 1 582 ? -3.402 -37.729 4.179 1.00 85.62 582 GLY A N 1
ATOM 4359 C CA . GLY A 1 582 ? -4.410 -38.380 5.001 1.00 85.62 582 GLY A CA 1
ATOM 4360 C C . GLY A 1 582 ? -3.803 -38.954 6.280 1.00 85.62 582 GLY A C 1
ATOM 4361 O O . GLY A 1 582 ? -2.714 -39.510 6.250 1.00 85.62 582 GLY A O 1
ATOM 4362 N N . GLY A 1 583 ? -4.546 -38.894 7.384 1.00 84.75 583 GLY A N 1
ATOM 4363 C CA . GLY A 1 583 ? -4.045 -39.284 8.706 1.00 84.75 583 GLY A CA 1
ATOM 4364 C C . GLY A 1 583 ? -4.076 -38.104 9.674 1.00 84.75 583 GLY A C 1
ATOM 4365 O O . GLY A 1 583 ? -4.739 -37.110 9.372 1.00 84.75 583 GLY A O 1
ATOM 4366 N N . GLY A 1 584 ? -3.405 -38.247 10.815 1.00 82.94 584 GLY A N 1
ATOM 4367 C CA . GLY A 1 584 ? -3.455 -37.292 11.931 1.00 82.94 584 GLY A CA 1
ATOM 4368 C C . GLY A 1 584 ? -4.731 -37.446 12.769 1.00 82.94 584 GLY A C 1
ATOM 4369 O O . GLY A 1 584 ? -5.739 -38.002 12.300 1.00 82.94 584 GLY A O 1
ATOM 4370 N N . ALA A 1 585 ? -4.706 -37.021 14.036 1.00 84.50 585 ALA A N 1
ATOM 4371 C CA . ALA A 1 585 ? -5.903 -37.031 14.888 1.00 84.50 585 ALA A CA 1
ATOM 4372 C C . ALA A 1 585 ? -6.172 -35.720 15.644 1.00 84.50 585 ALA A C 1
ATOM 4374 O O . ALA A 1 585 ? -7.315 -35.523 16.084 1.00 84.50 585 ALA A O 1
ATOM 4375 N N . ASP A 1 586 ? -5.201 -34.818 15.747 1.00 84.44 586 ASP A N 1
ATOM 4376 C CA . ASP A 1 586 ? -5.384 -33.423 16.146 1.00 84.44 586 ASP A CA 1
ATOM 4377 C C . ASP A 1 586 ? -4.782 -32.444 15.124 1.00 84.44 586 ASP A C 1
ATOM 4379 O O . ASP A 1 586 ? -4.567 -32.810 13.977 1.00 84.44 586 ASP A O 1
ATOM 4383 N N . LEU A 1 587 ? -4.724 -31.154 15.477 1.00 82.25 587 LEU A N 1
ATOM 4384 C CA . LEU A 1 587 ? -4.253 -30.107 14.564 1.00 82.25 587 LEU A CA 1
ATOM 4385 C C . LEU A 1 587 ? -2.724 -30.002 14.525 1.00 82.25 587 LEU A C 1
ATOM 4387 O O . LEU A 1 587 ? -2.204 -29.826 13.435 1.00 82.25 587 LEU A O 1
ATOM 4391 N N . PRO A 1 588 ? -1.985 -30.026 15.651 1.00 88.69 588 PRO A N 1
ATOM 4392 C CA . PRO A 1 588 ? -0.533 -30.008 15.580 1.00 88.69 588 PRO A CA 1
ATOM 4393 C C . PRO A 1 588 ? 0.016 -31.328 15.037 1.00 88.69 588 PRO A C 1
ATOM 4395 O O . PRO A 1 588 ? -0.479 -32.384 15.393 1.00 88.69 588 PRO A O 1
ATOM 4398 N N . GLU A 1 589 ? 1.081 -31.256 14.250 1.00 92.12 589 GLU A N 1
ATOM 4399 C CA . GLU A 1 589 ? 1.678 -32.414 13.580 1.00 92.12 589 GLU A CA 1
ATOM 4400 C C . GLU A 1 589 ? 3.143 -32.609 14.037 1.00 92.12 589 GLU A C 1
ATOM 4402 O O . GLU A 1 589 ? 3.631 -31.958 14.967 1.00 92.12 589 GLU A O 1
ATOM 4407 N N . SER A 1 590 ? 3.904 -33.521 13.423 1.00 93.62 590 SER A N 1
ATOM 4408 C CA . SER A 1 590 ? 5.217 -33.952 13.946 1.00 93.62 590 SER A CA 1
ATOM 4409 C C . SER A 1 590 ? 6.457 -33.256 13.342 1.00 93.62 590 SER A C 1
ATOM 4411 O O . SER A 1 590 ? 7.526 -33.867 13.238 1.00 93.62 590 SER A O 1
ATOM 4413 N N . GLN A 1 591 ? 6.368 -31.990 12.929 1.00 95.19 591 GLN A N 1
ATOM 4414 C CA . GLN A 1 591 ? 7.417 -31.275 12.177 1.00 95.19 591 GLN A CA 1
ATOM 4415 C C . GLN A 1 591 ? 8.753 -31.183 12.928 1.00 95.19 591 GLN A C 1
ATOM 4417 O O . GLN A 1 591 ? 9.810 -31.360 12.316 1.00 95.19 591 GLN A O 1
ATOM 4422 N N . TYR A 1 592 ? 8.741 -30.916 14.242 1.00 94.69 592 TYR A N 1
ATOM 4423 C CA . TYR A 1 592 ? 9.981 -30.844 15.028 1.00 94.69 592 TYR A CA 1
ATOM 4424 C C . TYR A 1 592 ? 10.718 -32.187 15.060 1.00 94.69 592 TYR A C 1
ATOM 4426 O O . TYR A 1 592 ? 11.935 -32.215 14.853 1.00 94.69 592 TYR A O 1
ATOM 4434 N N . GLU A 1 593 ? 9.988 -33.291 15.223 1.00 93.88 593 GLU A N 1
ATOM 4435 C CA . GLU A 1 593 ? 10.549 -34.642 15.152 1.00 93.88 593 GLU A CA 1
ATOM 4436 C C . GLU A 1 593 ? 11.073 -34.938 13.739 1.00 93.88 593 GLU A C 1
ATOM 4438 O O . GLU A 1 593 ? 12.212 -35.378 13.582 1.00 93.88 593 GLU A O 1
ATOM 4443 N N . ALA A 1 594 ? 10.302 -34.618 12.696 1.00 95.94 594 ALA A N 1
ATOM 4444 C CA . ALA A 1 594 ? 10.705 -34.820 11.305 1.00 95.94 594 ALA A CA 1
ATOM 4445 C C . ALA A 1 594 ? 12.010 -34.080 10.959 1.00 95.94 594 ALA A C 1
ATOM 4447 O O . ALA A 1 594 ? 12.937 -34.666 10.394 1.00 95.94 594 ALA A O 1
ATOM 4448 N N . LEU A 1 595 ? 12.126 -32.805 11.342 1.00 97.00 595 LEU A N 1
ATOM 4449 C CA . LEU A 1 595 ? 13.341 -32.011 11.147 1.00 97.00 595 LEU A CA 1
ATOM 4450 C C . LEU A 1 595 ? 14.519 -32.545 11.969 1.00 97.00 595 LEU A C 1
ATOM 4452 O O . LEU A 1 595 ? 15.646 -32.597 11.469 1.00 97.00 595 LEU A O 1
ATOM 4456 N N . TYR A 1 596 ? 14.275 -32.981 13.207 1.00 95.12 596 TYR A N 1
ATOM 4457 C CA . TYR A 1 596 ? 15.312 -33.588 14.037 1.00 95.12 596 TYR A CA 1
ATOM 4458 C C . TYR A 1 596 ? 15.851 -34.872 13.395 1.00 95.12 596 TYR A C 1
ATOM 4460 O O . TYR A 1 596 ? 17.067 -35.047 13.272 1.00 95.12 596 TYR A O 1
ATOM 4468 N N . GLN A 1 597 ? 14.968 -35.740 12.897 1.00 95.31 597 GLN A N 1
ATOM 4469 C CA . GLN A 1 597 ? 15.353 -36.970 12.208 1.00 95.31 597 GLN A CA 1
ATOM 4470 C C . GLN A 1 597 ? 16.004 -36.712 10.846 1.00 95.31 597 GLN A C 1
ATOM 4472 O O . GLN A 1 597 ? 16.930 -37.438 10.481 1.00 95.31 597 GLN A O 1
ATOM 4477 N N . ALA A 1 598 ? 15.626 -35.651 10.129 1.00 96.00 598 ALA A N 1
ATOM 4478 C CA . ALA A 1 598 ? 16.320 -35.238 8.910 1.00 96.00 598 ALA A CA 1
ATOM 4479 C C . ALA A 1 598 ? 17.805 -34.918 9.166 1.00 96.00 598 ALA A C 1
ATOM 4481 O O . ALA A 1 598 ? 18.656 -35.201 8.318 1.00 96.00 598 ALA A O 1
ATOM 4482 N N . MET A 1 599 ? 18.129 -34.363 10.340 1.00 94.25 599 MET A N 1
ATOM 4483 C CA . MET A 1 599 ? 19.504 -34.042 10.739 1.00 94.25 599 MET A CA 1
ATOM 4484 C C . MET A 1 599 ? 20.246 -35.232 11.357 1.00 94.25 599 MET A C 1
ATOM 4486 O O . MET A 1 599 ? 21.434 -35.430 11.098 1.00 94.25 599 MET A O 1
ATOM 4490 N N . MET A 1 600 ? 19.562 -36.008 12.199 1.00 92.50 600 MET A N 1
ATOM 4491 C CA . MET A 1 600 ? 20.189 -37.013 13.062 1.00 92.50 600 MET A CA 1
ATOM 4492 C C . MET A 1 600 ? 20.055 -38.436 12.517 1.00 92.50 600 MET A C 1
ATOM 4494 O O . MET A 1 600 ? 20.994 -39.228 12.615 1.00 92.50 600 MET A O 1
ATOM 4498 N N . GLY A 1 601 ? 18.896 -38.772 11.947 1.00 91.81 601 GLY A N 1
ATOM 4499 C CA . GLY A 1 601 ? 18.595 -40.091 11.394 1.00 91.81 601 GLY A CA 1
ATOM 4500 C C . GLY A 1 601 ? 18.619 -41.230 12.413 1.00 91.81 601 GLY A C 1
ATOM 4501 O O . GLY A 1 601 ? 18.807 -42.384 12.024 1.00 91.81 601 GLY A O 1
ATOM 4502 N N . THR A 1 602 ? 18.502 -40.920 13.706 1.00 90.88 602 THR A N 1
ATOM 4503 C CA . THR A 1 602 ? 18.694 -41.867 14.814 1.00 90.88 602 THR A CA 1
ATOM 4504 C C . THR A 1 602 ? 17.473 -42.725 15.105 1.00 90.88 602 THR A C 1
ATOM 4506 O O . THR A 1 602 ? 17.610 -43.707 15.827 1.00 90.88 602 THR A O 1
ATOM 4509 N N . GLY A 1 603 ? 16.317 -42.393 14.532 1.00 90.25 603 GLY A N 1
ATOM 4510 C CA . GLY A 1 603 ? 15.039 -42.985 14.905 1.00 90.25 603 GLY A CA 1
ATOM 4511 C C . GLY A 1 603 ? 14.498 -42.403 16.212 1.00 90.25 603 GLY A C 1
ATOM 4512 O O . GLY A 1 603 ? 15.179 -41.623 16.885 1.00 90.25 603 GLY A O 1
ATOM 4513 N N . LEU A 1 604 ? 13.271 -42.800 16.540 1.00 89.69 604 LEU A N 1
ATOM 4514 C CA . LEU A 1 604 ? 12.555 -42.470 17.768 1.00 89.69 604 LEU A CA 1
ATOM 4515 C C . LEU A 1 604 ? 12.331 -43.767 18.550 1.00 89.69 604 LEU A C 1
ATOM 4517 O O . LEU A 1 604 ? 11.549 -44.611 18.114 1.00 89.69 604 LEU A O 1
ATOM 4521 N N . ASP A 1 605 ? 13.044 -43.920 19.663 1.00 88.06 605 ASP A N 1
ATOM 4522 C CA . ASP A 1 605 ? 12.963 -45.055 20.592 1.00 88.06 605 ASP A CA 1
ATOM 4523 C C . ASP A 1 605 ? 12.361 -44.540 21.904 1.00 88.06 605 ASP A C 1
ATOM 4525 O O . ASP A 1 605 ? 13.018 -43.839 22.675 1.00 88.06 605 ASP A O 1
ATOM 4529 N N . LEU A 1 606 ? 11.077 -44.820 22.121 1.00 85.44 606 LEU A N 1
ATOM 4530 C CA . LEU A 1 606 ? 10.299 -44.205 23.197 1.00 85.44 606 LEU A CA 1
ATOM 4531 C C . LEU A 1 606 ? 10.582 -44.833 24.560 1.00 85.44 606 LEU A C 1
ATOM 4533 O O . LEU A 1 606 ? 10.314 -44.218 25.597 1.00 85.44 606 LEU A O 1
ATOM 4537 N N . ASN A 1 607 ? 11.069 -46.072 24.571 1.00 84.50 607 ASN A N 1
ATOM 4538 C CA . ASN A 1 607 ? 11.298 -46.844 25.785 1.00 84.50 607 ASN A CA 1
ATOM 4539 C C . ASN A 1 607 ? 12.804 -47.058 26.082 1.00 84.50 607 ASN A C 1
ATOM 4541 O O . ASN A 1 607 ? 13.153 -47.550 27.165 1.00 84.50 607 ASN A O 1
ATOM 4545 N N . ASN A 1 608 ? 13.672 -46.627 25.159 1.00 84.94 608 ASN A N 1
ATOM 4546 C CA . ASN A 1 608 ? 15.130 -46.675 25.204 1.00 84.94 608 ASN A CA 1
ATOM 4547 C C . ASN A 1 608 ? 15.685 -48.106 25.336 1.00 84.94 608 ASN A C 1
ATOM 4549 O O . ASN A 1 608 ? 16.673 -48.357 26.044 1.00 84.94 608 ASN A O 1
ATOM 4553 N N . ASP A 1 609 ? 15.013 -49.078 24.716 1.00 88.56 609 ASP A N 1
ATOM 4554 C CA . ASP A 1 609 ? 15.416 -50.485 24.699 1.00 88.56 609 ASP A CA 1
ATOM 4555 C C . ASP A 1 609 ? 16.136 -50.909 23.406 1.00 88.56 609 ASP A C 1
ATOM 4557 O O . ASP A 1 609 ? 16.684 -52.022 23.339 1.00 88.56 609 ASP A O 1
ATOM 4561 N N . ASN A 1 610 ? 16.257 -49.983 22.447 1.00 87.75 610 ASN A N 1
ATOM 4562 C CA . ASN A 1 610 ? 16.907 -50.135 21.151 1.00 87.75 610 ASN A CA 1
ATOM 4563 C C . ASN A 1 610 ? 16.218 -51.186 20.245 1.00 87.75 610 ASN A C 1
ATOM 4565 O O . ASN A 1 610 ? 16.839 -51.713 19.308 1.00 87.75 610 ASN A O 1
ATOM 4569 N N . ASP A 1 611 ? 14.960 -51.519 20.527 1.00 89.38 611 ASP A N 1
ATOM 4570 C CA . ASP A 1 611 ? 13.968 -52.008 19.573 1.00 89.38 611 ASP A CA 1
ATOM 4571 C C . ASP A 1 611 ? 13.207 -50.791 19.009 1.00 89.38 611 ASP A C 1
ATOM 4573 O O . ASP A 1 611 ? 13.111 -49.765 19.656 1.00 89.38 611 ASP A O 1
ATOM 4577 N N . PHE A 1 612 ? 12.752 -50.866 17.758 1.00 88.75 612 PHE A N 1
ATOM 4578 C CA . PHE A 1 612 ? 12.004 -49.774 17.099 1.00 88.75 612 PHE A CA 1
ATOM 4579 C C . PHE A 1 612 ? 10.699 -50.298 16.495 1.00 88.75 612 PHE A C 1
ATOM 4581 O O . PHE A 1 612 ? 10.215 -49.816 15.468 1.00 88.75 612 PHE A O 1
ATOM 4588 N N . ASN A 1 613 ? 10.216 -51.416 17.035 1.00 86.62 613 ASN A N 1
ATOM 4589 C CA . ASN A 1 613 ? 9.011 -52.092 16.573 1.00 86.62 613 ASN A CA 1
ATOM 4590 C C . ASN A 1 613 ? 7.830 -51.857 17.523 1.00 86.62 613 ASN A C 1
ATOM 4592 O O . ASN A 1 613 ? 6.754 -52.414 17.266 1.00 86.62 613 ASN A O 1
ATOM 4596 N N . ASP A 1 614 ? 8.012 -51.089 18.604 1.00 86.00 614 ASP A N 1
ATOM 4597 C CA . ASP A 1 614 ? 6.914 -50.752 19.498 1.00 86.00 614 ASP A CA 1
ATOM 4598 C C . ASP A 1 614 ? 6.036 -49.637 18.913 1.00 86.00 614 ASP A C 1
ATOM 4600 O O . ASP A 1 614 ? 6.367 -48.938 17.954 1.00 86.00 614 ASP A O 1
ATOM 4604 N N . LEU A 1 615 ? 4.833 -49.516 19.473 1.00 84.00 615 LEU A N 1
ATOM 4605 C CA . LEU A 1 615 ? 3.866 -48.509 19.052 1.00 84.00 615 LEU A CA 1
ATOM 4606 C C . LEU A 1 615 ? 4.407 -47.103 19.345 1.00 84.00 615 LEU A C 1
ATOM 4608 O O . LEU A 1 615 ? 4.742 -46.813 20.490 1.00 84.00 615 LEU A O 1
ATOM 4612 N N . GLY A 1 616 ? 4.402 -46.228 18.340 1.00 81.44 616 GLY A N 1
ATOM 4613 C CA . GLY A 1 616 ? 4.905 -44.857 18.464 1.00 81.44 616 GLY A CA 1
ATOM 4614 C C . GLY A 1 616 ? 6.377 -44.686 18.072 1.00 81.44 616 GLY A C 1
ATOM 4615 O O . GLY A 1 616 ? 6.826 -43.551 17.952 1.00 81.44 616 GLY A O 1
ATOM 4616 N N . GLU A 1 617 ? 7.115 -45.775 17.842 1.00 88.19 617 GLU A N 1
ATOM 4617 C CA . GLU A 1 617 ? 8.542 -45.727 17.511 1.00 88.19 617 GLU A CA 1
ATOM 4618 C C . GLU A 1 617 ? 8.807 -45.632 16.008 1.00 88.19 617 GLU A C 1
ATOM 4620 O O . GLU A 1 617 ? 8.029 -46.096 15.169 1.00 88.19 617 GLU A O 1
ATOM 4625 N N . ILE A 1 618 ? 9.950 -45.036 15.669 1.00 88.69 618 ILE A N 1
ATOM 4626 C CA . ILE A 1 618 ? 10.389 -44.816 14.292 1.00 88.69 618 ILE A CA 1
ATOM 4627 C C . ILE A 1 618 ? 11.777 -45.419 14.138 1.00 88.69 618 ILE A C 1
ATOM 4629 O O . ILE A 1 618 ? 12.729 -44.984 14.782 1.00 88.69 618 ILE A O 1
ATOM 4633 N N . ALA A 1 619 ? 11.924 -46.398 13.248 1.00 91.38 619 ALA A N 1
ATOM 4634 C CA . ALA A 1 619 ? 13.232 -46.978 12.966 1.00 91.38 619 ALA A CA 1
ATOM 4635 C C . ALA A 1 619 ? 14.213 -45.931 12.383 1.00 91.38 619 ALA A C 1
ATOM 4637 O O . ALA A 1 619 ? 13.785 -45.059 11.624 1.00 91.38 619 ALA A O 1
ATOM 4638 N N . PRO A 1 620 ? 15.530 -46.044 12.647 1.00 94.19 620 PRO A N 1
ATOM 4639 C CA . PRO A 1 620 ? 16.533 -45.127 12.105 1.00 94.19 620 PRO A CA 1
ATOM 4640 C C . PRO A 1 620 ? 16.521 -45.071 10.569 1.00 94.19 620 PRO A C 1
ATOM 4642 O O . PRO A 1 620 ? 16.678 -46.097 9.898 1.00 94.19 620 PRO A O 1
ATOM 4645 N N . GLN A 1 621 ? 16.385 -43.867 10.008 1.00 94.56 621 GLN A N 1
ATOM 4646 C CA . GLN A 1 621 ? 16.389 -43.599 8.562 1.00 94.56 621 GLN A CA 1
ATOM 4647 C C . GLN A 1 621 ? 17.333 -42.427 8.230 1.00 94.56 621 GLN A C 1
ATOM 4649 O O . GLN A 1 621 ? 16.865 -41.334 7.912 1.00 94.56 621 GLN A O 1
ATOM 4654 N N . PRO A 1 622 ? 18.665 -42.609 8.334 1.00 93.75 622 PRO A N 1
ATOM 4655 C CA . PRO A 1 622 ? 19.621 -41.533 8.092 1.00 93.75 622 PRO A CA 1
ATOM 4656 C C . PRO A 1 622 ? 19.715 -41.159 6.611 1.00 93.75 622 PRO A C 1
ATOM 4658 O O . PRO A 1 622 ? 19.773 -42.030 5.741 1.00 93.75 622 PRO A O 1
ATOM 4661 N N . LEU A 1 623 ? 19.793 -39.855 6.347 1.00 95.44 623 LEU A N 1
ATOM 4662 C CA . LEU A 1 623 ? 20.006 -39.289 5.016 1.00 95.44 623 LEU A CA 1
ATOM 4663 C C . LEU A 1 623 ? 21.496 -39.202 4.659 1.00 95.44 623 LEU A C 1
ATOM 4665 O O . LEU A 1 623 ? 22.353 -38.964 5.513 1.00 95.44 623 LEU A O 1
ATOM 4669 N N . SER A 1 624 ? 21.805 -39.336 3.369 1.00 95.12 624 SER A N 1
ATOM 4670 C CA . SER A 1 624 ? 23.174 -39.290 2.833 1.00 95.12 624 SER A CA 1
ATOM 4671 C C . SER A 1 624 ? 23.653 -37.862 2.511 1.00 95.12 624 SER A C 1
ATOM 4673 O O . SER A 1 624 ? 24.098 -37.588 1.385 1.00 95.12 624 SER A O 1
ATOM 4675 N N . TRP A 1 625 ? 23.562 -36.949 3.485 1.00 93.69 625 TRP A N 1
ATOM 4676 C CA . TRP A 1 625 ? 24.078 -35.575 3.380 1.00 93.69 625 TRP A CA 1
ATOM 4677 C C . TRP A 1 625 ? 25.567 -35.559 2.988 1.00 93.69 625 TRP A C 1
ATOM 4679 O O . TRP A 1 625 ? 26.373 -36.305 3.551 1.00 93.69 625 TRP A O 1
ATOM 4689 N N . ASP A 1 626 ? 25.953 -34.718 2.025 1.00 92.88 626 ASP A N 1
ATOM 4690 C CA . ASP A 1 626 ? 27.361 -34.511 1.657 1.00 92.88 626 ASP A CA 1
ATOM 4691 C C . ASP A 1 626 ? 27.903 -33.254 2.337 1.00 92.88 626 ASP A C 1
ATOM 4693 O O . ASP A 1 626 ? 27.433 -32.147 2.100 1.00 92.88 626 ASP A O 1
ATOM 4697 N N . SER A 1 627 ? 28.953 -33.413 3.143 1.00 88.19 627 SER A N 1
ATOM 4698 C CA . SER A 1 627 ? 29.572 -32.316 3.894 1.00 88.19 627 SER A CA 1
ATOM 4699 C C . SER A 1 627 ? 30.181 -31.204 3.027 1.00 88.19 627 SER A C 1
ATOM 4701 O O . SER A 1 627 ? 30.588 -30.174 3.554 1.00 88.19 627 SER A O 1
ATOM 4703 N N . ASN A 1 628 ? 30.337 -31.420 1.716 1.00 87.88 628 ASN A N 1
ATOM 4704 C CA . ASN A 1 628 ? 30.834 -30.405 0.781 1.00 87.88 628 ASN A CA 1
ATOM 4705 C C . ASN A 1 628 ? 29.708 -29.635 0.078 1.00 87.88 628 ASN A C 1
ATOM 4707 O O . ASN A 1 628 ? 29.996 -28.710 -0.682 1.00 87.88 628 ASN A O 1
ATOM 4711 N N . ARG A 1 629 ? 28.453 -30.030 0.298 1.00 90.50 629 ARG A N 1
ATOM 4712 C CA . ARG A 1 629 ? 27.262 -29.446 -0.315 1.00 90.50 629 ARG A CA 1
ATOM 4713 C C . ARG A 1 629 ? 26.492 -28.621 0.699 1.00 90.50 629 ARG A C 1
ATOM 4715 O O . ARG A 1 629 ? 26.549 -28.912 1.889 1.00 90.50 629 ARG A O 1
ATOM 4722 N N . ALA A 1 630 ? 25.793 -27.598 0.222 1.00 88.62 630 ALA A N 1
ATOM 4723 C CA . ALA A 1 630 ? 24.942 -26.784 1.078 1.00 88.62 630 ALA A CA 1
ATOM 4724 C C . ALA A 1 630 ? 23.643 -27.544 1.394 1.00 88.62 630 ALA A C 1
ATOM 4726 O O . ALA A 1 630 ? 22.937 -27.921 0.450 1.00 88.62 630 ALA A O 1
ATOM 4727 N N . PRO A 1 631 ? 23.320 -27.796 2.675 1.00 92.69 631 PRO A N 1
ATOM 4728 C CA . PRO A 1 631 ? 22.106 -28.480 3.071 1.00 92.69 631 PRO A CA 1
ATOM 4729 C C . PRO A 1 631 ? 20.936 -27.496 3.111 1.00 92.69 631 PRO A C 1
ATOM 4731 O O . PRO A 1 631 ? 20.916 -26.556 3.906 1.00 92.69 631 PRO A O 1
ATOM 4734 N N . ILE A 1 632 ? 19.944 -27.728 2.257 1.00 93.38 632 ILE A N 1
ATOM 4735 C CA . ILE A 1 632 ? 18.711 -26.944 2.172 1.00 93.38 632 ILE A CA 1
ATOM 4736 C C . ILE A 1 632 ? 17.530 -27.860 2.485 1.00 93.38 632 ILE A C 1
ATOM 4738 O O . ILE A 1 632 ? 17.428 -28.957 1.935 1.00 93.38 632 ILE A O 1
ATOM 4742 N N . ILE A 1 633 ? 16.624 -27.405 3.345 1.00 97.06 633 ILE A N 1
ATOM 4743 C CA . ILE A 1 633 ? 15.368 -28.089 3.646 1.00 97.06 633 ILE A CA 1
ATOM 4744 C C . ILE A 1 633 ? 14.213 -27.168 3.269 1.00 97.06 633 ILE A C 1
ATOM 4746 O O . ILE A 1 633 ? 14.144 -26.030 3.726 1.00 97.06 633 ILE A O 1
ATOM 4750 N N . PHE A 1 634 ? 13.292 -27.692 2.470 1.00 95.75 634 PHE A N 1
ATOM 4751 C CA . PHE A 1 634 ? 11.963 -27.132 2.273 1.00 95.75 634 PHE A CA 1
ATOM 4752 C C . PHE A 1 634 ? 10.983 -27.965 3.092 1.00 95.75 634 PHE A C 1
ATOM 4754 O O . PHE A 1 634 ? 10.782 -29.142 2.790 1.00 95.75 634 PHE A O 1
ATOM 4761 N N . LEU A 1 635 ? 10.427 -27.369 4.142 1.00 96.06 635 LEU A N 1
ATOM 4762 C CA . LEU A 1 635 ? 9.386 -27.963 4.976 1.00 96.06 635 LEU A CA 1
ATOM 4763 C C . LEU A 1 635 ? 8.036 -27.438 4.498 1.00 96.06 635 LEU A C 1
ATOM 4765 O O . LEU A 1 635 ? 7.833 -26.230 4.500 1.00 96.06 635 LEU A O 1
ATOM 4769 N N . MET A 1 636 ? 7.127 -28.315 4.094 1.00 92.94 636 MET A N 1
ATOM 4770 C CA . MET A 1 636 ? 5.818 -27.931 3.562 1.00 92.94 636 MET A CA 1
ATOM 4771 C C . MET A 1 636 ? 4.738 -28.397 4.523 1.00 92.94 636 MET A C 1
ATOM 4773 O O . MET A 1 636 ? 4.755 -29.566 4.891 1.00 92.94 636 MET A O 1
ATOM 4777 N N . THR A 1 637 ? 3.887 -27.476 4.976 1.00 90.25 637 THR A N 1
ATOM 4778 C CA . THR A 1 637 ? 2.943 -27.692 6.083 1.00 90.25 637 THR A CA 1
ATOM 4779 C C . THR A 1 637 ? 1.880 -26.595 6.096 1.00 90.25 637 THR A C 1
ATOM 4781 O O . THR A 1 637 ? 2.148 -25.487 5.633 1.00 90.25 637 THR A O 1
ATOM 4784 N N . ASP A 1 638 ? 0.702 -26.873 6.642 1.00 83.88 638 ASP A N 1
ATOM 4785 C CA . ASP A 1 638 ? -0.368 -25.892 6.899 1.00 83.88 638 ASP A CA 1
ATOM 4786 C C . ASP A 1 638 ? -0.784 -25.830 8.380 1.00 83.88 638 ASP A C 1
ATOM 4788 O O . ASP A 1 638 ? -1.582 -24.976 8.764 1.00 83.88 638 ASP A O 1
ATOM 4792 N N . ALA A 1 639 ? -0.218 -26.707 9.216 1.00 86.38 639 ALA A N 1
ATOM 4793 C CA . ALA A 1 639 ? -0.601 -26.862 10.612 1.00 86.38 639 ALA A CA 1
ATOM 4794 C C . ALA A 1 639 ? 0.528 -26.598 11.629 1.00 86.38 639 ALA A C 1
ATOM 4796 O O . ALA A 1 639 ? 1.716 -26.603 11.296 1.00 86.38 639 ALA A O 1
ATOM 4797 N N . ASP A 1 640 ? 0.136 -26.371 12.888 1.00 88.25 640 ASP A N 1
ATOM 4798 C CA . ASP A 1 640 ? 1.031 -26.167 14.036 1.00 88.25 640 ASP A CA 1
ATOM 4799 C C . ASP A 1 640 ? 1.933 -27.388 14.296 1.00 88.25 640 ASP A C 1
ATOM 4801 O O . ASP A 1 640 ? 1.674 -28.492 13.824 1.00 88.25 640 ASP A O 1
ATOM 4805 N N . PHE A 1 641 ? 2.993 -27.214 15.092 1.00 90.50 641 PHE A N 1
ATOM 4806 C CA . PHE A 1 641 ? 3.915 -28.298 15.446 1.00 90.50 641 PHE A CA 1
ATOM 4807 C C . PHE A 1 641 ? 3.651 -28.791 16.867 1.00 90.50 641 PHE A C 1
ATOM 4809 O O . PHE A 1 641 ? 3.529 -27.981 17.798 1.00 90.50 641 PHE A O 1
ATOM 4816 N N . HIS A 1 642 ? 3.658 -30.106 17.063 1.00 90.12 642 HIS A N 1
ATOM 4817 C CA . HIS A 1 642 ? 3.803 -30.711 18.382 1.00 90.12 642 HIS A CA 1
ATOM 4818 C C . HIS A 1 642 ? 5.167 -30.380 18.987 1.00 90.12 642 HIS A C 1
ATOM 4820 O O . HIS A 1 642 ? 6.200 -30.516 18.330 1.00 90.12 642 HIS A O 1
ATOM 4826 N N . ASP A 1 643 ? 5.184 -29.994 20.267 1.00 88.50 643 ASP A N 1
ATOM 4827 C CA . ASP A 1 643 ? 6.410 -29.629 20.986 1.00 88.50 643 ASP A CA 1
ATOM 4828 C C . ASP A 1 643 ? 6.566 -30.413 22.296 1.00 88.50 643 ASP A C 1
ATOM 4830 O O . ASP A 1 643 ? 5.987 -30.058 23.324 1.00 88.50 643 ASP A O 1
ATOM 4834 N N . ALA A 1 644 ? 7.414 -31.447 22.273 1.00 83.88 644 ALA A N 1
ATOM 4835 C CA . ALA A 1 644 ? 7.690 -32.319 23.419 1.00 83.88 644 ALA A CA 1
ATOM 4836 C C . ALA A 1 644 ? 8.326 -31.606 24.636 1.00 83.88 644 ALA A C 1
ATOM 4838 O O . ALA A 1 644 ? 8.413 -32.189 25.718 1.00 83.88 644 ALA A O 1
ATOM 4839 N N . ASP A 1 645 ? 8.784 -30.352 24.500 1.00 81.00 645 ASP A N 1
ATOM 4840 C CA . ASP A 1 645 ? 9.288 -29.567 25.635 1.00 81.00 645 ASP A CA 1
ATOM 4841 C C . ASP A 1 645 ? 8.173 -29.010 26.533 1.00 81.00 645 ASP A C 1
ATOM 4843 O O . ASP A 1 645 ? 8.396 -28.735 27.718 1.00 81.00 645 ASP A O 1
ATOM 4847 N N . VAL A 1 646 ? 6.984 -28.796 25.968 1.00 79.75 646 VAL A N 1
ATOM 4848 C CA . VAL A 1 646 ? 5.840 -28.165 26.647 1.00 79.75 646 VAL A CA 1
ATOM 4849 C C . VAL A 1 646 ? 4.601 -29.053 26.659 1.00 79.75 646 VAL A C 1
ATOM 4851 O O . VAL A 1 646 ? 3.777 -28.943 27.571 1.00 79.75 646 VAL A O 1
ATOM 4854 N N . GLU A 1 647 ? 4.488 -29.950 25.688 1.00 74.25 647 GLU A N 1
ATOM 4855 C CA . GLU A 1 647 ? 3.443 -30.951 25.568 1.00 74.25 647 GLU A CA 1
ATOM 4856 C C . GLU A 1 647 ? 3.990 -32.322 25.988 1.00 74.25 647 GLU A C 1
ATOM 4858 O O . GLU A 1 647 ? 5.149 -32.659 25.759 1.00 74.25 647 GLU A O 1
ATOM 4863 N N . ASP A 1 648 ? 3.153 -33.134 26.631 1.00 65.50 648 ASP A N 1
ATOM 4864 C CA . ASP A 1 648 ? 3.532 -34.476 27.085 1.00 65.50 648 ASP A CA 1
ATOM 4865 C C . ASP A 1 648 ? 3.404 -35.483 25.924 1.00 65.50 648 ASP A C 1
ATOM 4867 O O . ASP A 1 648 ? 2.620 -36.432 26.012 1.00 65.50 648 ASP A O 1
ATOM 4871 N N . TYR A 1 649 ? 4.110 -35.233 24.809 1.00 67.81 649 TYR A N 1
ATOM 4872 C CA . TYR A 1 649 ? 3.981 -35.981 23.550 1.00 67.81 649 TYR A CA 1
ATOM 4873 C C . TYR A 1 649 ? 5.292 -36.569 22.998 1.00 67.81 649 TYR A C 1
ATOM 4875 O O . TYR A 1 649 ? 6.331 -35.915 23.068 1.00 67.81 649 TYR A O 1
ATOM 4883 N N . PRO A 1 650 ? 5.239 -37.791 22.420 1.00 66.69 650 PRO A N 1
ATOM 4884 C CA . PRO A 1 650 ? 4.181 -38.787 22.584 1.00 66.69 650 PRO A CA 1
ATOM 4885 C C . PRO A 1 650 ? 4.252 -39.401 24.004 1.00 66.69 650 PRO A C 1
ATOM 4887 O O . PRO A 1 650 ? 5.196 -40.106 24.364 1.00 66.69 650 PRO A O 1
ATOM 4890 N N . SER A 1 651 ? 3.256 -39.075 24.837 1.00 60.94 651 SER A N 1
ATOM 4891 C CA . SER A 1 651 ? 2.977 -39.533 26.213 1.00 60.94 651 SER A CA 1
ATOM 4892 C C . SER A 1 651 ? 4.171 -39.868 27.126 1.00 60.94 651 SER A C 1
ATOM 4894 O O . SER A 1 651 ? 4.533 -41.035 27.263 1.00 60.94 651 SER A O 1
ATOM 4896 N N . GLY A 1 652 ? 4.699 -38.902 27.882 1.00 57.22 652 GLY A N 1
ATOM 4897 C CA . GLY A 1 652 ? 5.492 -39.157 29.098 1.00 57.22 652 GLY A CA 1
ATOM 4898 C C . GLY A 1 652 ? 6.888 -39.738 28.895 1.00 57.22 652 GLY A C 1
ATOM 4899 O O . GLY A 1 652 ? 7.529 -40.110 29.881 1.00 57.22 652 GLY A O 1
ATOM 4900 N N . THR A 1 653 ? 7.336 -39.856 27.646 1.00 58.81 653 THR A N 1
ATOM 4901 C CA . THR A 1 653 ? 8.583 -40.534 27.264 1.00 58.81 653 THR A CA 1
ATOM 4902 C C . THR A 1 653 ? 9.788 -39.607 27.395 1.00 58.81 653 THR A C 1
ATOM 4904 O O . THR A 1 653 ? 10.830 -40.038 27.875 1.00 58.81 653 THR A O 1
ATOM 4907 N N . GLY A 1 654 ? 9.641 -38.322 27.050 1.00 63.59 654 GLY A N 1
ATOM 4908 C CA . GLY A 1 654 ? 10.741 -37.349 27.042 1.00 63.59 654 GLY A CA 1
ATOM 4909 C C . GLY A 1 654 ? 11.843 -37.654 26.016 1.00 63.59 654 GLY A C 1
ATOM 4910 O O . GLY A 1 654 ? 12.892 -37.019 26.070 1.00 63.59 654 GLY A O 1
ATOM 4911 N N . GLU A 1 655 ? 11.615 -38.627 25.127 1.00 77.19 655 GLU A N 1
ATOM 4912 C CA . GLU A 1 655 ? 12.581 -39.106 24.125 1.00 77.19 655 GLU A CA 1
ATOM 4913 C C . GLU A 1 655 ? 12.292 -38.543 22.717 1.00 77.19 655 GLU A C 1
ATOM 4915 O O . GLU A 1 655 ? 13.185 -38.542 21.873 1.00 77.19 655 GLU A O 1
ATOM 4920 N N . ALA A 1 656 ? 11.083 -38.023 22.454 1.00 83.56 656 ALA A N 1
ATOM 4921 C CA . ALA A 1 656 ? 10.799 -37.296 21.214 1.00 83.56 656 ALA A CA 1
ATOM 4922 C C . ALA A 1 656 ? 11.431 -35.903 21.211 1.00 83.56 656 ALA A C 1
ATOM 4924 O O . ALA A 1 656 ? 11.536 -35.233 22.244 1.00 83.56 656 ALA A O 1
ATOM 4925 N N . ALA A 1 657 ? 11.848 -35.457 20.031 1.00 85.56 657 ALA A N 1
ATOM 4926 C CA . ALA A 1 657 ? 12.479 -34.168 19.851 1.00 85.56 657 ALA A CA 1
ATOM 4927 C C . ALA A 1 657 ? 11.435 -33.046 19.845 1.00 85.56 657 ALA A C 1
ATOM 4929 O O . ALA A 1 657 ? 10.672 -32.869 18.898 1.00 85.56 657 ALA A O 1
ATOM 4930 N N . GLY A 1 658 ? 11.449 -32.249 20.912 1.00 85.88 658 GLY A N 1
ATOM 4931 C CA . GLY A 1 658 ? 10.783 -30.953 20.958 1.00 85.88 658 GLY A CA 1
ATOM 4932 C C . GLY A 1 658 ? 11.628 -29.838 20.342 1.00 85.88 658 GLY A C 1
ATOM 4933 O O . GLY A 1 658 ? 12.742 -30.039 19.833 1.00 85.88 658 GLY A O 1
ATOM 4934 N N . ARG A 1 659 ? 11.107 -28.622 20.456 1.00 88.56 659 ARG A N 1
ATOM 4935 C CA . ARG A 1 659 ? 11.715 -27.376 19.986 1.00 88.56 659 ARG A CA 1
ATOM 4936 C C . ARG A 1 659 ? 13.189 -27.234 20.382 1.00 88.56 659 ARG A C 1
ATOM 4938 O O . ARG A 1 659 ? 14.051 -26.960 19.548 1.00 88.56 659 ARG A O 1
ATOM 4945 N N . ASN A 1 660 ? 13.515 -27.408 21.657 1.00 87.50 660 ASN A N 1
ATOM 4946 C CA . ASN A 1 660 ? 14.845 -27.176 22.215 1.00 87.50 660 ASN A CA 1
ATOM 4947 C C . ASN A 1 660 ? 15.882 -28.162 21.669 1.00 87.50 660 ASN A C 1
ATOM 4949 O O . ASN A 1 660 ? 17.029 -27.772 21.438 1.00 87.50 660 ASN A O 1
ATOM 4953 N N . ALA A 1 661 ? 15.496 -29.424 21.461 1.00 88.81 661 ALA A N 1
ATOM 4954 C CA . ALA A 1 661 ? 16.389 -30.452 20.934 1.00 88.81 661 ALA A CA 1
ATOM 4955 C C . ALA A 1 661 ? 16.812 -30.130 19.495 1.00 88.81 661 ALA A C 1
ATOM 4957 O O . ALA A 1 661 ? 18.002 -30.195 19.168 1.00 88.81 661 ALA A O 1
ATOM 4958 N N . LEU A 1 662 ? 15.855 -29.715 18.662 1.00 92.25 662 LEU A N 1
ATOM 4959 C CA . LEU A 1 662 ? 16.117 -29.296 17.291 1.00 92.25 662 LEU A CA 1
ATOM 4960 C C . LEU A 1 662 ? 16.929 -27.998 17.232 1.00 92.25 662 LEU A C 1
ATOM 4962 O O . LEU A 1 662 ? 17.963 -27.960 16.566 1.00 92.25 662 LEU A O 1
ATOM 4966 N N . LEU A 1 663 ? 16.527 -26.954 17.967 1.00 86.44 663 LEU A N 1
ATOM 4967 C CA . LEU A 1 663 ? 17.259 -25.681 17.986 1.00 86.44 663 LEU A CA 1
ATOM 4968 C C . LEU A 1 663 ? 18.711 -25.859 18.459 1.00 86.44 663 LEU A C 1
ATOM 4970 O O . LEU A 1 663 ? 19.612 -25.196 17.945 1.00 86.44 663 LEU A O 1
ATOM 4974 N N . ALA A 1 664 ? 18.969 -26.784 19.390 1.00 86.81 664 ALA A N 1
ATOM 4975 C CA . ALA A 1 664 ? 20.326 -27.114 19.815 1.00 86.81 664 ALA A CA 1
ATOM 4976 C C . ALA A 1 664 ? 21.165 -27.731 18.682 1.00 86.81 664 ALA A C 1
ATOM 4978 O O . ALA A 1 664 ? 22.335 -27.371 18.537 1.00 86.81 664 ALA A O 1
ATOM 4979 N N . GLN A 1 665 ? 20.583 -28.622 17.871 1.00 89.06 665 GLN A N 1
ATOM 4980 C CA . GLN A 1 665 ? 21.269 -29.199 16.709 1.00 89.06 665 GLN A CA 1
ATOM 4981 C C . GLN A 1 665 ? 21.447 -28.187 15.575 1.00 89.06 665 GLN A C 1
ATOM 4983 O O . GLN A 1 665 ? 22.478 -28.212 14.914 1.00 89.06 665 GLN A O 1
ATOM 4988 N N . LEU A 1 666 ? 20.501 -27.269 15.365 1.00 86.38 666 LEU A N 1
ATOM 4989 C CA . LEU A 1 666 ? 20.655 -26.191 14.382 1.00 86.38 666 LEU A CA 1
ATOM 4990 C C . LEU A 1 666 ? 21.749 -25.199 14.793 1.00 86.38 666 LEU A C 1
ATOM 4992 O O . LEU A 1 666 ? 22.541 -24.769 13.961 1.00 86.38 666 LEU A O 1
ATOM 4996 N N . ALA A 1 667 ? 21.850 -24.878 16.084 1.00 82.94 667 ALA A N 1
ATOM 4997 C CA . ALA A 1 667 ? 22.904 -24.004 16.587 1.00 82.94 667 ALA A CA 1
ATOM 4998 C C . ALA A 1 667 ? 24.288 -24.677 16.574 1.00 82.94 667 ALA A C 1
ATOM 5000 O O . ALA A 1 667 ? 25.290 -24.020 16.299 1.00 82.94 667 ALA A O 1
ATOM 5001 N N . ASN A 1 668 ? 24.362 -25.971 16.905 1.00 84.31 668 ASN A N 1
ATOM 5002 C CA . ASN A 1 668 ? 25.608 -26.739 16.950 1.00 84.31 668 ASN A CA 1
ATOM 5003 C C . ASN A 1 668 ? 25.394 -28.173 16.430 1.00 84.31 668 ASN A C 1
ATOM 5005 O O . ASN A 1 668 ? 25.213 -29.096 17.234 1.00 84.31 668 ASN A O 1
ATOM 5009 N N . PRO A 1 669 ? 25.456 -28.382 15.104 1.00 85.50 669 PRO A N 1
ATOM 5010 C CA . PRO A 1 669 ? 25.239 -29.690 14.498 1.00 85.50 669 PRO A CA 1
ATOM 5011 C C . PRO A 1 669 ? 26.261 -30.713 14.985 1.00 85.50 669 PRO A C 1
ATOM 5013 O O . PRO A 1 669 ? 27.470 -30.474 14.955 1.00 85.50 669 PRO A O 1
ATOM 5016 N N . THR A 1 670 ? 25.782 -31.876 15.425 1.00 85.50 670 THR A N 1
ATOM 5017 C CA . THR A 1 670 ? 26.661 -32.951 15.920 1.00 85.50 670 THR A CA 1
ATOM 5018 C C . THR A 1 670 ? 26.965 -34.030 14.879 1.00 85.50 670 THR A C 1
ATOM 5020 O O . THR A 1 670 ? 27.993 -34.703 14.984 1.00 85.50 670 THR A O 1
ATOM 5023 N N . VAL A 1 671 ? 26.097 -34.188 13.874 1.00 82.38 671 VAL A N 1
ATOM 5024 C CA . VAL A 1 671 ? 26.202 -35.217 12.820 1.00 82.38 671 VAL A CA 1
ATOM 5025 C C . VAL A 1 671 ? 26.536 -34.611 11.452 1.00 82.38 671 VAL A C 1
ATOM 5027 O O . VAL A 1 671 ? 27.238 -35.236 10.657 1.00 82.38 671 VAL A O 1
ATOM 5030 N N . MET A 1 672 ? 26.087 -33.382 11.193 1.00 85.94 672 MET A N 1
ATOM 5031 C CA . MET A 1 672 ? 26.336 -32.645 9.951 1.00 85.94 672 MET A CA 1
ATOM 5032 C C . MET A 1 672 ? 27.515 -31.674 10.114 1.00 85.94 672 MET A C 1
ATOM 5034 O O . MET A 1 672 ? 27.830 -31.251 11.224 1.00 85.94 672 MET A O 1
ATOM 5038 N N . SER A 1 673 ? 28.183 -31.312 9.014 1.00 79.50 673 SER A N 1
ATOM 5039 C CA . SER A 1 673 ? 29.268 -30.314 9.032 1.00 79.50 673 SER A CA 1
ATOM 5040 C C . SER A 1 673 ? 28.771 -28.888 9.266 1.00 79.50 673 SER A C 1
ATOM 5042 O O . SER A 1 673 ? 29.527 -28.051 9.752 1.00 79.50 673 SER A O 1
ATOM 5044 N N . GLU A 1 674 ? 27.516 -28.626 8.916 1.00 83.75 674 GLU A N 1
ATOM 5045 C CA . GLU A 1 674 ? 26.802 -27.370 9.119 1.00 83.75 674 GLU A CA 1
ATOM 5046 C C . GLU A 1 674 ? 25.295 -27.644 9.196 1.00 83.75 674 GLU A C 1
ATOM 5048 O O . GLU A 1 674 ? 24.831 -28.710 8.780 1.00 83.75 674 GLU A O 1
ATOM 5053 N N . ALA A 1 675 ? 24.543 -26.702 9.762 1.00 86.69 675 ALA A N 1
ATOM 5054 C CA . ALA A 1 675 ? 23.099 -26.826 9.900 1.00 86.69 675 ALA A CA 1
ATOM 5055 C C . ALA A 1 675 ? 22.405 -26.588 8.551 1.00 86.69 675 ALA A C 1
ATOM 5057 O O . ALA A 1 675 ? 22.860 -25.730 7.789 1.00 86.69 675 ALA A O 1
ATOM 5058 N N . PRO A 1 676 ? 21.301 -27.298 8.260 1.00 91.69 676 PRO A N 1
ATOM 5059 C CA . PRO A 1 676 ? 20.477 -26.991 7.103 1.00 91.69 676 PRO A CA 1
ATOM 5060 C C . PRO A 1 676 ? 19.843 -25.607 7.217 1.00 91.69 676 PRO A C 1
ATOM 5062 O O . PRO A 1 676 ? 19.418 -25.207 8.302 1.00 91.69 676 PRO A O 1
ATOM 5065 N N . ARG A 1 677 ? 19.703 -24.923 6.079 1.00 89.25 677 ARG A N 1
ATOM 5066 C CA . ARG A 1 677 ? 18.799 -23.772 5.959 1.00 89.25 677 ARG A CA 1
ATOM 5067 C C . ARG A 1 677 ? 17.378 -24.276 5.761 1.00 89.25 677 ARG A C 1
ATOM 5069 O O . ARG A 1 677 ? 17.148 -25.043 4.827 1.00 89.25 677 ARG A O 1
ATOM 5076 N N . ILE A 1 678 ? 16.450 -23.878 6.632 1.00 89.19 678 ILE A N 1
ATOM 5077 C CA . ILE A 1 678 ? 15.084 -24.419 6.648 1.00 89.19 678 ILE A CA 1
ATOM 5078 C C . ILE A 1 678 ? 14.092 -23.360 6.174 1.00 89.19 678 ILE A C 1
ATOM 5080 O O . ILE A 1 678 ? 13.811 -22.392 6.879 1.00 89.19 678 ILE A O 1
ATOM 5084 N N . PHE A 1 679 ? 13.528 -23.568 4.991 1.00 86.19 679 PHE A N 1
ATOM 5085 C CA . PHE A 1 679 ? 12.440 -22.756 4.465 1.00 86.19 679 PHE A CA 1
ATOM 5086 C C . PHE A 1 679 ? 11.113 -23.450 4.738 1.00 86.19 679 PHE A C 1
ATOM 5088 O O . PHE A 1 679 ? 10.867 -24.536 4.212 1.00 86.19 679 PHE A O 1
ATOM 5095 N N . THR A 1 680 ? 10.275 -22.835 5.568 1.00 84.94 680 THR A N 1
ATOM 5096 C CA . THR A 1 680 ? 8.926 -23.338 5.842 1.00 84.94 680 THR A CA 1
ATOM 5097 C C . THR A 1 680 ? 7.973 -22.729 4.826 1.00 84.94 680 THR A C 1
ATOM 5099 O O . THR A 1 680 ? 7.872 -21.508 4.739 1.00 84.94 680 THR A O 1
ATOM 5102 N N . LEU A 1 681 ? 7.315 -23.569 4.036 1.00 82.69 681 LEU A N 1
ATOM 5103 C CA . LEU A 1 681 ? 6.392 -23.187 2.977 1.00 82.69 681 LEU A CA 1
ATOM 5104 C C . LEU A 1 681 ? 4.968 -23.455 3.459 1.00 82.69 681 LEU A C 1
ATOM 5106 O O . LEU A 1 681 ? 4.515 -24.601 3.451 1.00 82.69 681 LEU A O 1
ATOM 5110 N N . ASN A 1 682 ? 4.306 -22.393 3.913 1.00 77.94 682 ASN A N 1
ATOM 5111 C CA . ASN A 1 682 ? 2.966 -22.462 4.484 1.00 77.94 682 ASN A CA 1
ATOM 5112 C C . ASN A 1 682 ? 1.901 -22.424 3.378 1.00 77.94 682 ASN A C 1
ATOM 5114 O O . ASN A 1 682 ? 1.945 -21.527 2.529 1.00 77.94 682 ASN A O 1
ATOM 5118 N N . ALA A 1 683 ? 0.964 -23.373 3.392 1.00 61.91 683 ALA A N 1
ATOM 5119 C CA . ALA A 1 683 ? -0.152 -23.447 2.443 1.00 61.91 683 ALA A CA 1
ATOM 5120 C C . ALA A 1 683 ? -1.444 -22.739 2.906 1.00 61.91 683 ALA A C 1
ATOM 5122 O O . ALA A 1 683 ? -2.456 -22.827 2.226 1.00 61.91 683 ALA A O 1
ATOM 5123 N N . ALA A 1 684 ? -1.399 -22.021 4.034 1.00 56.59 684 ALA A N 1
ATOM 5124 C CA . ALA A 1 684 ? -2.555 -21.466 4.740 1.00 56.59 684 ALA A CA 1
ATOM 5125 C C . ALA A 1 684 ? -3.764 -21.007 3.887 1.00 56.59 684 ALA A C 1
ATOM 5127 O O . ALA A 1 684 ? -3.668 -20.132 3.020 1.00 56.59 684 ALA A O 1
ATOM 5128 N N . TRP A 1 685 ? -4.918 -21.546 4.297 1.00 38.34 685 TRP A N 1
ATOM 5129 C CA . TRP A 1 685 ? -6.300 -21.219 3.936 1.00 38.34 685 TRP A CA 1
ATOM 5130 C C . TRP A 1 685 ? -6.661 -19.745 4.195 1.00 38.34 685 TRP A C 1
ATOM 5132 O O . TRP A 1 685 ? -6.465 -19.237 5.300 1.00 38.34 685 TRP A O 1
ATOM 5142 N N . SER A 1 686 ? -7.288 -19.070 3.218 1.00 34.06 686 SER A N 1
ATOM 5143 C CA . SER A 1 686 ? -7.850 -17.715 3.398 1.00 34.06 686 SER A CA 1
ATOM 5144 C C . SER A 1 686 ? -9.324 -17.585 2.960 1.00 34.06 686 SER A C 1
ATOM 5146 O O . SER A 1 686 ? -9.677 -16.855 2.039 1.00 34.06 686 SER A O 1
ATOM 5148 N N . GLY A 1 687 ? -10.233 -18.229 3.707 1.00 29.78 687 GLY A N 1
ATOM 5149 C CA . GLY A 1 687 ? -11.651 -17.828 3.815 1.00 29.78 687 GLY A CA 1
ATOM 5150 C C . GLY A 1 687 ? -12.689 -18.647 3.020 1.00 29.78 687 GLY A C 1
ATOM 5151 O O . GLY A 1 687 ? -12.344 -19.447 2.157 1.00 29.78 687 GLY A O 1
ATOM 5152 N N . PRO A 1 688 ? -13.997 -18.521 3.346 1.00 27.80 688 PRO A N 1
ATOM 5153 C CA . PRO A 1 688 ? -15.017 -19.477 2.927 1.00 27.80 688 PRO A CA 1
ATOM 5154 C C . PRO A 1 688 ? -15.453 -19.295 1.471 1.00 27.80 688 PRO A C 1
ATOM 5156 O O . PRO A 1 688 ? -15.782 -18.198 1.019 1.00 27.80 688 PRO A O 1
ATOM 5159 N N . ASP A 1 689 ? -15.585 -20.431 0.793 1.00 25.50 689 ASP A N 1
ATOM 5160 C CA . ASP A 1 689 ? -16.293 -20.609 -0.467 1.00 25.50 689 ASP A CA 1
ATOM 5161 C C . ASP A 1 689 ? -17.708 -19.996 -0.392 1.00 25.50 689 ASP A C 1
ATOM 5163 O O . ASP A 1 689 ? -18.654 -20.570 0.157 1.00 25.50 689 ASP A O 1
ATOM 5167 N N . ILE A 1 690 ? -17.881 -18.814 -0.986 1.00 28.59 690 ILE A N 1
ATOM 5168 C CA . ILE A 1 690 ? -19.198 -18.249 -1.300 1.00 28.59 690 ILE A CA 1
ATOM 5169 C C . ILE A 1 690 ? -19.808 -18.903 -2.547 1.00 28.59 690 ILE A C 1
ATOM 5171 O O . ILE A 1 690 ? -20.537 -18.248 -3.282 1.00 28.59 690 ILE A O 1
ATOM 5175 N N . THR A 1 691 ? -19.594 -20.200 -2.791 1.00 27.19 691 THR A N 1
ATOM 5176 C CA . THR A 1 691 ? -20.327 -20.959 -3.812 1.00 27.19 691 THR A CA 1
ATOM 5177 C C . THR A 1 691 ? -20.515 -22.461 -3.521 1.00 27.19 691 THR A C 1
ATOM 5179 O O . THR A 1 691 ? -20.187 -23.292 -4.353 1.00 27.19 691 THR A O 1
ATOM 5182 N N . SER A 1 692 ? -21.223 -22.858 -2.455 1.00 25.38 692 SER A N 1
ATOM 5183 C CA . SER A 1 692 ? -22.358 -23.817 -2.548 1.00 25.38 692 SER A CA 1
ATOM 5184 C C . SER A 1 692 ? -22.851 -24.309 -1.184 1.00 25.38 692 SER A C 1
ATOM 5186 O O . SER A 1 692 ? -22.104 -24.492 -0.235 1.00 25.38 692 SER A O 1
ATOM 5188 N N . GLY A 1 693 ? -24.166 -24.500 -1.068 1.00 26.05 693 GLY A N 1
ATOM 5189 C CA . GLY A 1 693 ? -24.804 -24.875 0.188 1.00 26.05 693 GLY A CA 1
ATOM 5190 C C . GLY A 1 693 ? -24.729 -26.361 0.566 1.00 26.05 693 GLY A C 1
ATOM 5191 O O . GLY A 1 693 ? -24.677 -27.240 -0.288 1.00 26.05 693 GLY A O 1
ATOM 5192 N N . MET A 1 694 ? -24.992 -26.568 1.862 1.00 25.41 694 MET A N 1
ATOM 5193 C CA . MET A 1 694 ? -25.516 -27.760 2.557 1.00 25.41 694 MET A CA 1
ATOM 5194 C C . MET A 1 694 ? -24.510 -28.697 3.263 1.00 25.41 694 MET A C 1
ATOM 5196 O O . MET A 1 694 ? -23.652 -29.294 2.630 1.00 25.41 694 MET A O 1
ATOM 5200 N N . PHE A 1 695 ? -24.838 -28.946 4.549 1.00 26.16 695 PHE A N 1
ATOM 5201 C CA . PHE A 1 695 ? -24.351 -29.964 5.510 1.00 26.16 695 PHE A CA 1
ATOM 5202 C C . PHE A 1 695 ? -22.995 -29.643 6.171 1.00 26.16 695 PHE A C 1
ATOM 5204 O O . PHE A 1 695 ? -22.039 -29.383 5.474 1.00 26.16 695 PHE A O 1
ATOM 5211 N N . GLY A 1 696 ? -22.796 -29.657 7.491 1.00 23.12 696 GLY A N 1
ATOM 5212 C CA . GLY A 1 696 ? -23.610 -29.989 8.657 1.00 23.12 696 GLY A CA 1
ATOM 5213 C C . GLY A 1 696 ? -22.788 -29.683 9.925 1.00 23.12 696 GLY A C 1
ATOM 5214 O O . GLY A 1 696 ? -21.569 -29.628 9.885 1.00 23.12 696 GLY A O 1
ATOM 5215 N N . SER A 1 697 ? -23.490 -29.430 11.023 1.00 28.92 697 SER A N 1
ATOM 5216 C CA . SER A 1 697 ? -23.011 -29.044 12.356 1.00 28.92 697 SER A CA 1
ATOM 5217 C C . SER A 1 697 ? -22.071 -30.036 13.052 1.00 28.92 697 SER A C 1
ATOM 5219 O O . SER A 1 697 ? -22.379 -31.224 13.032 1.00 28.92 697 SER A O 1
ATOM 5221 N N . GLU A 1 698 ? -21.076 -29.499 13.770 1.00 24.88 698 GLU A N 1
ATOM 5222 C CA . GLU A 1 698 ? -20.469 -29.883 15.074 1.00 24.88 698 GLU A CA 1
ATOM 5223 C C . GLU A 1 698 ? -19.066 -29.231 15.061 1.00 24.88 698 GLU A C 1
ATOM 5225 O O . GLU A 1 698 ? -18.277 -29.537 14.187 1.00 24.88 698 GLU A O 1
ATOM 5230 N N . GLY A 1 699 ? -18.687 -28.213 15.832 1.00 24.33 699 GLY A N 1
ATOM 5231 C CA . GLY A 1 699 ? -18.962 -27.905 17.224 1.00 24.33 699 GLY A CA 1
ATOM 5232 C C . GLY A 1 699 ? -17.638 -27.972 17.988 1.00 24.33 699 GLY A C 1
ATOM 5233 O O . GLY A 1 699 ? -17.373 -29.018 18.554 1.00 24.33 699 GLY A O 1
ATOM 5234 N N . HIS A 1 700 ? -16.840 -26.894 18.001 1.00 25.19 700 HIS A N 1
ATOM 5235 C CA . HIS A 1 700 ? -15.960 -26.516 19.118 1.00 25.19 700 HIS A CA 1
ATOM 5236 C C . HIS A 1 700 ? -15.450 -25.065 18.968 1.00 25.19 700 HIS A C 1
ATOM 5238 O O . HIS A 1 700 ? -14.806 -24.705 17.992 1.00 25.19 700 HIS A O 1
ATOM 5244 N N . GLU A 1 701 ? -15.820 -24.246 19.958 1.00 25.00 701 GLU A N 1
ATOM 5245 C CA . GLU A 1 701 ? -15.300 -22.911 20.311 1.00 25.00 701 GLU A CA 1
ATOM 5246 C C . GLU A 1 701 ? -13.815 -23.028 20.753 1.00 25.00 701 GLU A C 1
ATOM 5248 O O . GLU A 1 701 ? -13.415 -24.107 21.182 1.00 25.00 701 GLU A O 1
ATOM 5253 N N . SER A 1 702 ? -12.937 -22.018 20.778 1.00 24.78 702 SER A N 1
ATOM 5254 C CA . SER A 1 702 ? -13.088 -20.569 20.985 1.00 24.78 702 SER A CA 1
ATOM 5255 C C . SER A 1 702 ? -11.755 -19.837 20.649 1.00 24.78 702 SER A C 1
ATOM 5257 O O . SER A 1 702 ? -10.724 -20.499 20.533 1.00 24.78 702 SER A O 1
ATOM 5259 N N . PRO A 1 703 ? -11.752 -18.492 20.548 1.00 33.97 703 PRO A N 1
ATOM 5260 C CA . PRO A 1 703 ? -10.680 -17.650 20.013 1.00 33.97 703 PRO A CA 1
ATOM 5261 C C . PRO A 1 703 ? -9.641 -17.229 21.071 1.00 33.97 703 PRO A C 1
ATOM 5263 O O . PRO A 1 703 ? -9.993 -16.890 22.203 1.00 33.97 703 PRO A O 1
ATOM 5266 N N . GLY A 1 704 ? -8.361 -17.184 20.684 1.00 23.89 704 GLY A N 1
ATOM 5267 C CA . GLY A 1 704 ? -7.289 -16.579 21.482 1.00 23.89 704 GLY A CA 1
ATOM 5268 C C . GLY A 1 704 ? -5.903 -17.182 21.236 1.00 23.89 704 GLY A C 1
ATOM 5269 O O . GLY A 1 704 ? -5.518 -18.120 21.924 1.00 23.89 704 GLY A O 1
ATOM 5270 N N . GLY A 1 705 ? -5.137 -16.600 20.311 1.00 25.12 705 GLY A N 1
ATOM 5271 C CA . GLY A 1 705 ? -3.725 -16.915 20.051 1.00 25.12 705 GLY A CA 1
ATOM 5272 C C . GLY A 1 705 ? -3.379 -16.629 18.591 1.00 25.12 705 GLY A C 1
ATOM 5273 O O . GLY A 1 705 ? -4.084 -17.106 17.713 1.00 25.12 705 GLY A O 1
ATOM 5274 N N . GLY A 1 706 ? -2.367 -15.798 18.323 1.00 40.75 706 GLY A N 1
ATOM 5275 C CA . GLY A 1 706 ? -1.854 -15.611 16.960 1.00 40.75 706 GLY A CA 1
ATOM 5276 C C . GLY A 1 706 ? -1.291 -16.921 16.400 1.00 40.75 706 GLY A C 1
ATOM 5277 O O . GLY A 1 706 ? -0.922 -17.790 17.183 1.00 40.75 706 GLY A O 1
ATOM 5278 N N . ASP A 1 707 ? -1.264 -17.040 15.074 1.00 62.22 707 ASP A N 1
ATOM 5279 C CA . ASP A 1 707 ? -0.786 -18.185 14.284 1.00 62.22 707 ASP A CA 1
ATOM 5280 C C . ASP A 1 707 ? 0.463 -18.873 14.901 1.00 62.22 707 ASP A C 1
ATOM 5282 O O . ASP A 1 707 ? 1.581 -18.343 14.859 1.00 62.22 707 ASP A O 1
ATOM 5286 N N . LYS A 1 708 ? 0.252 -20.023 15.564 1.00 72.00 708 LYS A N 1
ATOM 5287 C CA . LYS A 1 708 ? 1.279 -20.756 16.328 1.00 72.00 708 LYS A CA 1
ATOM 5288 C C . LYS A 1 708 ? 2.282 -21.418 15.377 1.00 72.00 708 LYS A C 1
ATOM 5290 O O . LYS A 1 708 ? 3.481 -21.324 15.649 1.00 72.00 708 LYS A O 1
ATOM 5295 N N . LEU A 1 709 ? 1.834 -21.968 14.246 1.00 77.81 709 LEU A N 1
ATOM 5296 C CA . LEU A 1 709 ? 2.672 -22.420 13.132 1.00 77.81 709 LEU A CA 1
ATOM 5297 C C . LEU A 1 709 ? 3.657 -21.329 12.734 1.00 77.81 709 LEU A C 1
ATOM 5299 O O . LEU A 1 709 ? 4.867 -21.561 12.683 1.00 77.81 709 LEU A O 1
ATOM 5303 N N . ALA A 1 710 ? 3.167 -20.120 12.486 1.00 59.78 710 ALA A N 1
ATOM 5304 C CA . ALA A 1 710 ? 4.046 -19.084 11.995 1.00 59.78 710 ALA A CA 1
ATOM 5305 C C . ALA A 1 710 ? 5.079 -18.614 13.030 1.00 59.78 710 ALA A C 1
ATOM 5307 O O . ALA A 1 710 ? 6.232 -18.340 12.678 1.00 59.78 710 ALA A O 1
ATOM 5308 N N . GLN A 1 711 ? 4.710 -18.587 14.314 1.00 68.94 711 GLN A N 1
ATOM 5309 C CA . GLN A 1 711 ? 5.674 -18.397 15.396 1.00 68.94 711 GLN A CA 1
ATOM 5310 C C . GLN A 1 711 ? 6.748 -19.500 15.376 1.00 68.94 711 GLN A C 1
ATOM 5312 O O . GLN A 1 711 ? 7.943 -19.200 15.387 1.00 68.94 711 GLN A O 1
ATOM 5317 N N . GLN A 1 712 ? 6.339 -20.768 15.316 1.00 81.12 712 GLN A N 1
ATOM 5318 C CA . GLN A 1 712 ? 7.247 -21.918 15.321 1.00 81.12 712 GLN A CA 1
ATOM 5319 C C . GLN A 1 712 ? 8.183 -21.919 14.101 1.00 81.12 712 GLN A C 1
ATOM 5321 O O . GLN A 1 712 ? 9.386 -22.157 14.242 1.00 81.12 712 GLN A O 1
ATOM 5326 N N . ALA A 1 713 ? 7.667 -21.581 12.920 1.00 73.50 713 ALA A N 1
ATOM 5327 C CA . ALA A 1 713 ? 8.425 -21.477 11.679 1.00 73.50 713 ALA A CA 1
ATOM 5328 C C . ALA A 1 713 ? 9.425 -20.308 11.689 1.00 73.50 713 ALA A C 1
ATOM 5330 O O . ALA A 1 713 ? 10.569 -20.471 11.256 1.00 73.50 713 ALA A O 1
ATOM 5331 N N . ASN A 1 714 ? 9.049 -19.146 12.229 1.00 61.81 714 ASN A N 1
ATOM 5332 C CA . ASN A 1 714 ? 9.970 -18.014 12.358 1.00 61.81 714 ASN A CA 1
ATOM 5333 C C . ASN A 1 714 ? 11.105 -18.281 13.349 1.00 61.81 714 ASN A C 1
ATOM 5335 O O . ASN A 1 714 ? 12.238 -17.853 13.125 1.00 61.81 714 ASN A O 1
ATOM 5339 N N . GLU A 1 715 ? 10.838 -19.027 14.418 1.00 75.56 715 GLU A N 1
ATOM 5340 C CA . GLU A 1 715 ? 11.885 -19.456 15.345 1.00 75.56 715 GLU A CA 1
ATOM 5341 C C . GLU A 1 715 ? 12.888 -20.409 14.673 1.00 75.56 715 GLU A C 1
ATOM 5343 O O . GLU A 1 715 ? 14.099 -20.273 14.875 1.00 75.56 715 GLU A O 1
ATOM 5348 N N . LEU A 1 716 ? 12.417 -21.324 13.815 1.00 74.88 716 LEU A N 1
ATOM 5349 C CA . LEU A 1 716 ? 13.295 -22.154 12.984 1.00 74.88 716 LEU A CA 1
ATOM 5350 C C . LEU A 1 716 ? 14.107 -21.314 11.998 1.00 74.88 716 LEU A C 1
ATOM 5352 O O . LEU A 1 716 ? 15.317 -21.521 11.865 1.00 74.88 716 LEU A O 1
ATOM 5356 N N . ALA A 1 717 ? 13.466 -20.364 11.316 1.00 68.12 717 ALA A N 1
ATOM 5357 C CA . ALA A 1 717 ? 14.118 -19.478 10.358 1.00 68.12 717 ALA A CA 1
ATOM 5358 C C . ALA A 1 717 ? 15.268 -18.691 11.006 1.00 68.12 717 ALA A C 1
ATOM 5360 O O . ALA A 1 717 ? 16.373 -18.651 10.458 1.00 68.12 717 ALA A O 1
ATOM 5361 N N . ALA A 1 718 ? 15.042 -18.159 12.213 1.00 62.94 718 ALA A N 1
ATOM 5362 C CA . ALA A 1 718 ? 16.017 -17.365 12.957 1.00 62.94 718 ALA A CA 1
ATOM 5363 C C . ALA A 1 718 ? 17.319 -18.123 13.275 1.00 62.94 718 ALA A C 1
ATOM 5365 O O . ALA A 1 718 ? 18.390 -17.517 13.302 1.00 62.94 718 ALA A O 1
ATOM 5366 N N . VAL A 1 719 ? 17.251 -19.440 13.505 1.00 73.06 719 VAL A N 1
ATOM 5367 C CA . VAL A 1 719 ? 18.427 -20.257 13.869 1.00 73.06 719 VAL A CA 1
ATOM 5368 C C . VAL A 1 719 ? 19.022 -20.991 12.665 1.00 73.06 719 VAL A C 1
ATOM 5370 O O . VAL A 1 719 ? 20.232 -21.198 12.607 1.00 73.06 719 VAL A O 1
ATOM 5373 N N . SER A 1 720 ? 18.202 -21.347 11.676 1.00 76.12 720 SER A N 1
ATOM 5374 C CA . SER A 1 720 ? 18.641 -22.064 10.470 1.00 76.12 720 SER A CA 1
ATOM 5375 C C . SER A 1 720 ? 19.113 -21.151 9.333 1.00 76.12 720 SER A C 1
ATOM 5377 O O . SER A 1 720 ? 19.614 -21.650 8.331 1.00 76.12 720 SER A O 1
ATOM 5379 N N . LYS A 1 721 ? 18.969 -19.822 9.449 1.00 71.06 721 LYS A N 1
ATOM 5380 C CA . LYS A 1 721 ? 19.130 -18.871 8.326 1.00 71.06 721 LYS A CA 1
ATOM 5381 C C . LYS A 1 721 ? 18.154 -19.149 7.170 1.00 71.06 721 LYS A C 1
ATOM 5383 O O . LYS A 1 721 ? 18.483 -18.955 5.996 1.00 71.06 721 LYS A O 1
ATOM 5388 N N . GLY A 1 722 ? 16.985 -19.680 7.497 1.00 71.00 722 GLY A N 1
ATOM 5389 C CA . GLY A 1 722 ? 15.895 -19.920 6.561 1.00 71.00 722 GLY A CA 1
ATOM 5390 C C . GLY A 1 722 ? 14.851 -18.805 6.595 1.00 71.00 722 GLY A C 1
ATOM 5391 O O . GLY A 1 722 ? 15.151 -17.686 7.004 1.00 71.00 722 GLY A O 1
ATOM 5392 N N . ALA A 1 723 ? 13.625 -19.114 6.178 1.00 63.81 723 ALA A N 1
ATOM 5393 C CA . ALA A 1 723 ? 12.485 -18.199 6.247 1.00 63.81 723 ALA A CA 1
ATOM 5394 C C . ALA A 1 723 ? 11.161 -18.968 6.270 1.00 63.81 723 ALA A C 1
ATOM 5396 O O . ALA A 1 723 ? 11.075 -20.085 5.761 1.00 63.81 723 ALA A O 1
ATOM 5397 N N . LEU A 1 724 ? 10.127 -18.347 6.826 1.00 66.94 724 LEU A N 1
ATOM 5398 C CA . LEU A 1 724 ? 8.744 -18.705 6.540 1.00 66.94 724 LEU A CA 1
ATOM 5399 C C . LEU A 1 724 ? 8.324 -17.998 5.245 1.00 66.94 724 LEU A C 1
ATOM 5401 O O . LEU A 1 724 ? 8.581 -16.808 5.086 1.00 66.94 724 LEU A O 1
ATOM 5405 N N . ILE A 1 725 ? 7.717 -18.723 4.311 1.00 59.62 725 ILE A N 1
ATOM 5406 C CA . ILE A 1 725 ? 7.258 -18.191 3.025 1.00 59.62 725 ILE A CA 1
ATOM 5407 C C . ILE A 1 725 ? 5.867 -18.754 2.746 1.00 59.62 725 ILE A C 1
ATOM 5409 O O . ILE A 1 725 ? 5.627 -19.949 2.910 1.00 59.62 725 ILE A O 1
ATOM 5413 N N . TYR A 1 726 ? 4.948 -17.900 2.308 1.00 62.34 726 TYR A N 1
ATOM 5414 C CA . TYR A 1 726 ? 3.589 -18.317 1.974 1.00 62.34 726 TYR A CA 1
ATOM 5415 C C . TYR A 1 726 ? 3.526 -18.818 0.536 1.00 62.34 726 TYR A C 1
ATOM 5417 O O . TYR A 1 726 ? 3.869 -18.095 -0.399 1.00 62.34 726 TYR A O 1
ATOM 5425 N N . ALA A 1 727 ? 3.056 -20.052 0.358 1.00 59.56 727 ALA A N 1
ATOM 5426 C CA . ALA A 1 727 ? 2.853 -20.676 -0.946 1.00 59.56 727 ALA A CA 1
ATOM 5427 C C . ALA A 1 727 ? 1.497 -20.319 -1.587 1.00 59.56 727 ALA A C 1
ATOM 5429 O O . ALA A 1 727 ? 1.233 -20.745 -2.715 1.00 59.56 727 ALA A O 1
ATOM 5430 N N . GLY A 1 728 ? 0.683 -19.504 -0.906 1.00 53.78 728 GLY A N 1
ATOM 5431 C CA . GLY A 1 728 ? -0.679 -19.144 -1.303 1.00 53.78 728 GLY A CA 1
ATOM 5432 C C . GLY A 1 728 ? -1.693 -20.248 -0.999 1.00 53.78 728 GLY A C 1
ATOM 5433 O O . GLY A 1 728 ? -1.302 -21.398 -0.827 1.00 53.78 728 GLY A O 1
ATOM 5434 N N . ASP A 1 729 ? -2.974 -19.876 -0.975 1.00 56.75 729 ASP A N 1
ATOM 5435 C CA . ASP A 1 729 ? -4.104 -20.805 -0.815 1.00 56.75 729 ASP A CA 1
ATOM 5436 C C . ASP A 1 729 ? -4.060 -21.886 -1.902 1.00 56.75 729 ASP A C 1
ATOM 5438 O O . ASP A 1 729 ? -3.685 -21.592 -3.049 1.00 56.75 729 ASP A O 1
ATOM 5442 N N . ASP A 1 730 ? -4.381 -23.132 -1.553 1.00 55.50 730 ASP A N 1
ATOM 5443 C CA . ASP A 1 730 ? -4.239 -24.296 -2.438 1.00 55.50 730 ASP A CA 1
ATOM 5444 C C . ASP A 1 730 ? -2.810 -24.446 -3.016 1.00 55.50 730 ASP A C 1
ATOM 5446 O O . ASP A 1 730 ? -2.593 -25.129 -4.022 1.00 55.50 730 ASP A O 1
ATOM 5450 N N . THR A 1 731 ? -1.806 -23.774 -2.444 1.00 58.28 731 THR A N 1
ATOM 5451 C CA . THR A 1 731 ? -0.409 -23.695 -2.906 1.00 58.28 731 THR A CA 1
ATOM 5452 C C . THR A 1 731 ? -0.206 -23.174 -4.334 1.00 58.28 731 THR A C 1
ATOM 5454 O O . THR A 1 731 ? 0.796 -23.487 -4.993 1.00 58.28 731 THR A O 1
ATOM 5457 N N . ILE A 1 732 ? -1.115 -22.340 -4.850 1.00 59.22 732 ILE A N 1
ATOM 5458 C CA . ILE A 1 732 ? -1.053 -21.832 -6.237 1.00 59.22 732 ILE A CA 1
ATOM 5459 C C . ILE A 1 732 ? 0.248 -21.073 -6.574 1.00 59.22 732 ILE A C 1
ATOM 5461 O O . ILE A 1 732 ? 0.627 -20.995 -7.745 1.00 59.22 732 ILE A O 1
ATOM 5465 N N . HIS A 1 733 ? 0.957 -20.557 -5.564 1.00 55.97 733 HIS A N 1
ATOM 5466 C CA . HIS A 1 733 ? 2.218 -19.824 -5.689 1.00 55.97 733 HIS A CA 1
ATOM 5467 C C . HIS A 1 733 ? 3.438 -20.635 -5.221 1.00 55.97 733 HIS A C 1
ATOM 5469 O O . HIS A 1 733 ? 4.520 -20.075 -5.063 1.00 55.97 733 HIS A O 1
ATOM 5475 N N . PHE A 1 734 ? 3.330 -21.954 -5.043 1.00 70.25 734 PHE A N 1
ATOM 5476 C CA . PHE A 1 734 ? 4.427 -22.788 -4.538 1.00 70.25 734 PHE A CA 1
ATOM 5477 C C . PHE A 1 734 ? 5.746 -22.628 -5.312 1.00 70.25 734 PHE A C 1
ATOM 5479 O O . PHE A 1 734 ? 6.813 -22.487 -4.715 1.00 70.25 734 PHE A O 1
ATOM 5486 N N . THR A 1 735 ? 5.693 -22.574 -6.646 1.00 66.31 735 THR A N 1
ATOM 5487 C CA . THR A 1 735 ? 6.896 -22.340 -7.467 1.00 66.31 735 THR A CA 1
ATOM 5488 C C . THR A 1 735 ? 7.562 -20.993 -7.150 1.00 66.31 735 THR A C 1
ATOM 5490 O O . THR A 1 735 ? 8.787 -20.890 -7.150 1.00 66.31 735 THR A O 1
ATOM 5493 N N . GLN A 1 736 ? 6.762 -19.965 -6.862 1.00 58.09 736 GLN A N 1
ATOM 5494 C CA . GLN A 1 736 ? 7.225 -18.625 -6.501 1.00 58.09 736 GLN A CA 1
ATOM 5495 C C . GLN A 1 736 ? 7.771 -18.587 -5.069 1.00 58.09 736 GLN A C 1
ATOM 5497 O O . GLN A 1 736 ? 8.811 -17.979 -4.843 1.00 58.09 736 GLN A O 1
ATOM 5502 N N . ALA A 1 737 ? 7.145 -19.307 -4.137 1.00 61.12 737 ALA A N 1
ATOM 5503 C CA . ALA A 1 737 ? 7.621 -19.437 -2.763 1.00 61.12 737 ALA A CA 1
ATOM 5504 C C . ALA A 1 737 ? 8.992 -20.132 -2.688 1.00 61.12 737 ALA A C 1
ATOM 5506 O O . ALA A 1 737 ? 9.895 -19.677 -1.985 1.00 61.12 737 ALA A O 1
ATOM 5507 N N . VAL A 1 738 ? 9.200 -21.193 -3.479 1.00 71.00 738 VAL A N 1
ATOM 5508 C CA . VAL A 1 738 ? 10.528 -21.813 -3.604 1.00 71.00 738 VAL A CA 1
ATOM 5509 C C . VAL A 1 738 ? 11.521 -20.843 -4.238 1.00 71.00 738 VAL A C 1
ATOM 5511 O O . VAL A 1 738 ? 12.662 -20.772 -3.793 1.00 71.00 738 VAL A O 1
ATOM 5514 N N . ARG A 1 739 ? 11.113 -20.055 -5.238 1.00 66.12 739 ARG A N 1
ATOM 5515 C CA . ARG A 1 739 ? 12.003 -19.047 -5.821 1.00 66.12 739 ARG A CA 1
ATOM 5516 C C . ARG A 1 739 ? 12.448 -18.006 -4.792 1.00 66.12 739 ARG A C 1
ATOM 5518 O O . ARG A 1 739 ? 13.639 -17.726 -4.715 1.00 66.12 739 ARG A O 1
ATOM 5525 N N . GLU A 1 740 ? 11.519 -17.481 -3.999 1.00 58.81 740 GLU A N 1
ATOM 5526 C CA . GLU A 1 740 ? 11.809 -16.517 -2.934 1.00 58.81 740 GLU A CA 1
ATOM 5527 C C . GLU A 1 740 ? 12.810 -17.092 -1.922 1.00 58.81 740 GLU A C 1
ATOM 5529 O O . GLU A 1 740 ? 13.784 -16.431 -1.566 1.00 58.81 740 GLU A O 1
ATOM 5534 N N . ALA A 1 741 ? 12.657 -18.363 -1.540 1.00 69.75 741 ALA A N 1
ATOM 5535 C CA . ALA A 1 741 ? 13.636 -19.046 -0.696 1.00 69.75 741 ALA A CA 1
ATOM 5536 C C . ALA A 1 741 ? 15.034 -19.097 -1.325 1.00 69.75 741 ALA A C 1
ATOM 5538 O O . ALA A 1 741 ? 16.031 -18.869 -0.641 1.00 69.75 741 ALA A O 1
ATOM 5539 N N . LEU A 1 742 ? 15.122 -19.394 -2.625 1.00 70.50 742 LEU A N 1
ATOM 5540 C CA . LEU A 1 742 ? 16.396 -19.433 -3.345 1.00 70.50 742 LEU A CA 1
ATOM 5541 C C . LEU A 1 742 ? 17.025 -18.037 -3.473 1.00 70.50 742 LEU A C 1
ATOM 5543 O O . LEU A 1 742 ? 18.244 -17.922 -3.413 1.00 70.50 742 LEU A O 1
ATOM 5547 N N . ASP A 1 743 ? 16.237 -16.967 -3.580 1.00 58.78 743 ASP A N 1
ATOM 5548 C CA . ASP A 1 743 ? 16.768 -15.596 -3.549 1.00 58.78 743 ASP A CA 1
ATOM 5549 C C . ASP A 1 743 ? 17.317 -15.227 -2.172 1.00 58.78 743 ASP A C 1
ATOM 5551 O O . ASP A 1 743 ? 18.365 -14.593 -2.066 1.00 58.78 743 ASP A O 1
ATOM 5555 N N . LEU A 1 744 ? 16.684 -15.702 -1.100 1.00 58.31 744 LEU A N 1
ATOM 5556 C CA . LEU A 1 744 ? 17.249 -15.601 0.245 1.00 58.31 744 LEU A CA 1
ATOM 5557 C C . LEU A 1 744 ? 18.530 -16.439 0.401 1.00 58.31 744 LEU A C 1
ATOM 5559 O O . LEU A 1 744 ? 19.320 -16.167 1.307 1.00 58.31 744 LEU A O 1
ATOM 5563 N N . LEU A 1 745 ? 18.784 -17.430 -0.469 1.00 61.59 745 LEU A N 1
ATOM 5564 C CA . LEU A 1 745 ? 20.101 -18.075 -0.554 1.00 61.59 745 LEU A CA 1
ATOM 5565 C C . LEU A 1 745 ? 21.175 -17.155 -1.134 1.00 61.59 745 LEU A C 1
ATOM 5567 O O . LEU A 1 745 ? 22.346 -17.312 -0.792 1.00 61.59 745 LEU A O 1
ATOM 5571 N N . ALA A 1 746 ? 20.779 -16.208 -1.985 1.00 50.25 746 ALA A N 1
ATOM 5572 C CA . ALA A 1 746 ? 21.677 -15.249 -2.609 1.00 50.25 746 ALA A CA 1
ATOM 5573 C C . ALA A 1 746 ? 22.104 -14.121 -1.672 1.00 50.25 746 ALA A C 1
ATOM 5575 O O . ALA A 1 746 ? 23.189 -13.566 -1.816 1.00 50.25 746 ALA A O 1
ATOM 5576 N N . LEU A 1 747 ? 21.270 -13.819 -0.683 1.00 47.53 747 LEU A N 1
ATOM 5577 C CA . LEU A 1 747 ? 21.605 -12.926 0.407 1.00 47.53 747 LEU A CA 1
ATOM 5578 C C . LEU A 1 747 ? 22.376 -13.738 1.456 1.00 47.53 747 LEU A C 1
ATOM 5580 O O . LEU A 1 747 ? 21.769 -14.351 2.336 1.00 47.53 747 LEU A O 1
ATOM 5584 N N . ASP A 1 748 ? 23.710 -13.777 1.394 1.00 41.03 748 ASP A N 1
ATOM 5585 C CA . ASP A 1 748 ? 24.489 -14.161 2.577 1.00 41.03 748 ASP A CA 1
ATOM 5586 C C . ASP A 1 748 ? 24.318 -13.027 3.591 1.00 41.03 748 ASP A C 1
ATOM 5588 O O . ASP A 1 748 ? 25.116 -12.098 3.651 1.00 41.03 748 ASP A O 1
ATOM 5592 N N . ILE A 1 749 ? 23.188 -13.024 4.306 1.00 40.38 749 ILE A N 1
ATOM 5593 C CA . ILE A 1 749 ? 22.932 -12.110 5.414 1.00 40.38 749 ILE A CA 1
ATOM 5594 C C . ILE A 1 749 ? 23.544 -12.769 6.651 1.00 40.38 749 ILE A C 1
ATOM 5596 O O . ILE A 1 749 ? 22.882 -13.583 7.308 1.00 40.38 749 ILE A O 1
ATOM 5600 N N . PRO A 1 750 ? 24.780 -12.431 7.058 1.00 40.34 750 PRO A N 1
ATOM 5601 C CA . PRO A 1 750 ? 25.136 -12.571 8.447 1.00 40.34 750 PRO A CA 1
ATOM 5602 C C . PRO A 1 750 ? 24.297 -11.538 9.199 1.00 40.34 750 PRO A C 1
ATOM 5604 O O . PRO A 1 750 ? 24.667 -10.375 9.325 1.00 40.34 750 PRO A O 1
ATOM 5607 N N . MET A 1 751 ? 23.165 -11.960 9.761 1.00 46.91 751 MET A N 1
ATOM 5608 C CA . MET A 1 751 ? 22.475 -11.180 10.792 1.00 46.91 751 MET A CA 1
ATOM 5609 C C . MET A 1 751 ? 23.261 -11.260 12.107 1.00 46.91 751 MET A C 1
ATOM 5611 O O . MET A 1 751 ? 22.684 -11.489 13.155 1.00 46.91 751 MET A O 1
ATOM 5615 N N . ALA A 1 752 ? 24.586 -11.159 12.069 1.00 52.28 752 ALA A N 1
ATOM 5616 C CA . ALA A 1 752 ? 25.454 -11.188 13.230 1.00 52.28 752 ALA A CA 1
ATOM 5617 C C . ALA A 1 752 ? 26.514 -10.114 13.008 1.00 52.28 752 ALA A C 1
ATOM 5619 O O . ALA A 1 752 ? 27.494 -10.311 12.294 1.00 52.28 752 ALA A O 1
ATOM 5620 N N . GLY A 1 753 ? 26.241 -8.954 13.584 1.00 61.06 753 GLY A N 1
ATOM 5621 C CA . GLY A 1 753 ? 27.141 -7.816 13.621 1.00 61.06 753 GLY A CA 1
ATOM 5622 C C . GLY A 1 753 ? 27.486 -7.518 15.067 1.00 61.06 753 GLY A C 1
ATOM 5623 O O . GLY A 1 753 ? 27.520 -8.408 15.923 1.00 61.06 753 GLY A O 1
ATOM 5624 N N . THR A 1 754 ? 27.710 -6.252 15.339 1.00 71.12 754 THR A N 1
ATOM 5625 C CA . THR A 1 754 ? 28.046 -5.755 16.656 1.00 71.12 754 THR A CA 1
ATOM 5626 C C . THR A 1 754 ? 26.899 -4.916 17.176 1.00 71.12 754 THR A C 1
ATOM 5628 O O . THR A 1 754 ? 26.453 -3.972 16.525 1.00 71.12 754 THR A O 1
ATOM 5631 N N . CYS A 1 755 ? 26.412 -5.269 18.360 1.00 77.38 755 CYS A N 1
ATOM 5632 C CA . CYS A 1 755 ? 25.455 -4.450 19.074 1.00 77.38 755 CYS A CA 1
ATOM 5633 C C . CYS A 1 755 ? 26.168 -3.466 19.996 1.00 77.38 755 CYS A C 1
ATOM 5635 O O . CYS A 1 755 ? 26.909 -3.879 20.891 1.00 77.38 755 CYS A O 1
ATOM 5637 N N . CYS A 1 756 ? 25.894 -2.182 19.802 1.00 81.44 756 CYS A N 1
ATOM 5638 C CA . CYS A 1 756 ? 26.417 -1.083 20.594 1.00 81.44 756 CYS A CA 1
ATOM 5639 C C . CYS A 1 756 ? 25.315 -0.521 21.486 1.00 81.44 756 CYS A C 1
ATOM 5641 O O . CYS A 1 756 ? 24.410 0.182 21.040 1.00 81.44 756 CYS A O 1
ATOM 5643 N N . THR A 1 757 ? 25.367 -0.858 22.768 1.00 76.31 757 THR A N 1
ATOM 5644 C CA . THR A 1 757 ? 24.360 -0.420 23.744 1.00 76.31 757 THR A CA 1
ATOM 5645 C C . THR A 1 757 ? 24.513 1.057 24.104 1.00 76.31 757 THR A C 1
ATOM 5647 O O . THR A 1 757 ? 25.582 1.646 23.936 1.00 76.31 757 THR A O 1
ATOM 5650 N N . SER A 1 758 ? 23.466 1.661 24.679 1.00 67.62 758 SER A N 1
ATOM 5651 C CA . SER A 1 758 ? 23.519 3.040 25.196 1.00 67.62 758 SER A CA 1
ATOM 5652 C C . SER A 1 758 ? 24.596 3.256 26.267 1.00 67.62 758 SER A C 1
ATOM 5654 O O . SER A 1 758 ? 25.043 4.383 26.479 1.00 67.62 758 SER A O 1
ATOM 5656 N N . ASP A 1 759 ? 25.018 2.176 26.927 1.00 71.44 759 ASP A N 1
ATOM 5657 C CA . ASP A 1 759 ? 26.052 2.170 27.962 1.00 71.44 759 ASP A CA 1
ATOM 5658 C C . ASP A 1 759 ? 27.466 1.953 27.380 1.00 71.44 759 ASP A C 1
ATOM 5660 O O . ASP A 1 759 ? 28.430 1.824 28.135 1.00 71.44 759 ASP A O 1
ATOM 5664 N N . MET A 1 760 ? 27.599 1.952 26.044 1.00 67.31 760 MET A N 1
ATOM 5665 C CA . MET A 1 760 ? 28.841 1.741 25.277 1.00 67.31 760 MET A CA 1
ATOM 5666 C C . MET A 1 760 ? 29.476 0.363 25.481 1.00 67.31 760 MET A C 1
ATOM 5668 O O . MET A 1 760 ? 30.663 0.168 25.218 1.00 67.31 760 MET A O 1
ATOM 5672 N N . GLU A 1 761 ? 28.681 -0.614 25.917 1.00 71.44 761 GLU A N 1
ATOM 5673 C CA . GLU A 1 761 ? 29.062 -2.018 25.836 1.00 71.44 761 GLU A CA 1
ATOM 5674 C C . GLU A 1 761 ? 28.819 -2.540 24.420 1.00 71.44 761 GLU A C 1
ATOM 5676 O O . GLU A 1 761 ? 27.780 -2.265 23.811 1.00 71.44 761 GLU A O 1
ATOM 5681 N N . CYS A 1 762 ? 29.796 -3.298 23.933 1.00 73.38 762 CYS A N 1
ATOM 5682 C CA . CYS A 1 762 ? 29.892 -3.790 22.572 1.00 73.38 762 CYS A CA 1
ATOM 5683 C C . CYS A 1 762 ? 29.774 -5.320 22.587 1.00 73.38 762 CYS A C 1
ATOM 5685 O O . CYS A 1 762 ? 30.520 -5.988 23.309 1.00 73.38 762 CYS A O 1
ATOM 5687 N N . GLN A 1 763 ? 28.808 -5.870 21.852 1.00 74.56 763 GLN A N 1
ATOM 5688 C CA . GLN A 1 763 ? 28.538 -7.310 21.799 1.00 74.56 763 GLN A CA 1
ATOM 5689 C C . GLN A 1 763 ? 28.607 -7.794 20.347 1.00 74.56 763 GLN A C 1
ATOM 5691 O O . GLN A 1 763 ? 27.710 -7.504 19.556 1.00 74.56 763 GLN A O 1
ATOM 5696 N N . GLU A 1 764 ? 29.671 -8.518 19.995 1.00 70.69 764 GLU A N 1
ATOM 5697 C CA . GLU A 1 764 ? 29.847 -9.101 18.658 1.00 70.69 764 GLU A CA 1
ATOM 5698 C C . GLU A 1 764 ? 29.026 -10.384 18.478 1.00 70.69 764 GLU A C 1
ATOM 5700 O O . GLU A 1 764 ? 28.751 -11.113 19.433 1.00 70.69 764 GLU A O 1
ATOM 5705 N N . GLY A 1 765 ? 28.686 -10.699 17.229 1.00 60.62 765 GLY A N 1
ATOM 5706 C CA . GLY A 1 765 ? 27.938 -11.909 16.890 1.00 60.62 765 GLY A CA 1
ATOM 5707 C C . GLY A 1 765 ? 26.447 -11.813 17.222 1.00 60.62 765 GLY A C 1
ATOM 5708 O O . GLY A 1 765 ? 25.783 -12.840 17.341 1.00 60.62 765 GLY A O 1
ATOM 5709 N N . ILE A 1 766 ? 25.934 -10.591 17.389 1.00 60.47 766 ILE A N 1
ATOM 5710 C CA . ILE A 1 766 ? 24.553 -10.298 17.773 1.00 60.47 766 ILE A CA 1
ATOM 5711 C C . ILE A 1 766 ? 23.772 -9.820 16.548 1.00 60.47 766 ILE A C 1
ATOM 5713 O O . ILE A 1 766 ? 24.263 -9.018 15.745 1.00 60.47 766 ILE A O 1
ATOM 5717 N N . SER A 1 767 ? 22.541 -10.304 16.399 1.00 60.28 767 SER A N 1
ATOM 5718 C CA . SER A 1 767 ? 21.649 -9.846 15.330 1.00 60.28 767 SER A CA 1
ATOM 5719 C C . SER A 1 767 ? 21.111 -8.446 15.559 1.00 60.28 767 SER A C 1
ATOM 5721 O O . SER A 1 767 ? 21.017 -7.988 16.694 1.00 60.28 767 SER A O 1
ATOM 5723 N N . ASN A 1 768 ? 20.726 -7.762 14.477 1.00 55.91 768 ASN A N 1
ATOM 5724 C CA . ASN A 1 768 ? 20.086 -6.447 14.571 1.00 55.91 768 ASN A CA 1
ATOM 5725 C C . ASN A 1 768 ? 18.850 -6.506 15.485 1.00 55.91 768 ASN A C 1
ATOM 5727 O O . ASN A 1 768 ? 18.676 -5.677 16.371 1.00 55.91 768 ASN A O 1
ATOM 5731 N N . MET A 1 769 ? 18.061 -7.575 15.361 1.00 49.72 769 MET A N 1
ATOM 5732 C CA . MET A 1 769 ? 16.872 -7.801 16.180 1.00 49.72 769 MET A CA 1
ATOM 5733 C C . MET A 1 769 ? 17.213 -8.027 17.660 1.00 49.72 769 MET A C 1
ATOM 5735 O O . MET A 1 769 ? 16.676 -7.336 18.518 1.00 49.72 769 MET A O 1
ATOM 5739 N N . GLN A 1 770 ? 18.182 -8.895 17.978 1.00 59.47 770 GLN A N 1
ATOM 5740 C CA . GLN A 1 770 ? 18.660 -9.048 19.361 1.00 59.47 770 GLN A CA 1
ATOM 5741 C C . GLN A 1 770 ? 19.240 -7.740 19.908 1.00 59.47 770 GLN A C 1
ATOM 5743 O O . GLN A 1 770 ? 19.047 -7.421 21.078 1.00 59.47 770 GLN A O 1
ATOM 5748 N N . CYS A 1 771 ? 19.928 -6.959 19.076 1.00 61.19 771 CYS A N 1
ATOM 5749 C CA . CYS A 1 771 ? 20.482 -5.684 19.495 1.00 61.19 771 CYS A CA 1
ATOM 5750 C C . CYS A 1 771 ? 19.395 -4.693 19.912 1.00 61.19 771 CYS A C 1
ATOM 5752 O O . CYS A 1 771 ? 19.485 -4.098 20.988 1.00 61.19 771 CYS A O 1
ATOM 5754 N N . LEU A 1 772 ? 18.343 -4.578 19.104 1.00 55.41 772 LEU A N 1
ATOM 5755 C CA . LEU A 1 772 ? 17.220 -3.683 19.358 1.00 55.41 772 LEU A CA 1
ATOM 5756 C C . LEU A 1 772 ? 16.351 -4.164 20.531 1.00 55.41 772 LEU A C 1
ATOM 5758 O O . LEU A 1 772 ? 15.966 -3.359 21.376 1.00 55.41 772 LEU A O 1
ATOM 5762 N N . GLU A 1 773 ? 16.075 -5.465 20.624 1.00 61.06 773 GLU A N 1
ATOM 5763 C CA . GLU A 1 773 ? 15.085 -6.007 21.565 1.00 61.06 773 GLU A CA 1
ATOM 5764 C C . GLU A 1 773 ? 15.674 -6.436 22.912 1.00 61.06 773 GLU A C 1
ATOM 5766 O O . GLU A 1 773 ? 15.060 -6.222 23.959 1.00 61.06 773 GLU A O 1
ATOM 5771 N N . GLN A 1 774 ? 16.864 -7.041 22.912 1.00 66.75 774 GLN A N 1
ATOM 5772 C CA . GLN A 1 774 ? 17.491 -7.570 24.126 1.00 66.75 774 GLN A CA 1
ATOM 5773 C C . GLN A 1 774 ? 18.419 -6.549 24.786 1.00 66.75 774 GLN A C 1
ATOM 5775 O O . GLN A 1 774 ? 18.531 -6.518 26.013 1.00 66.75 774 GLN A O 1
ATOM 5780 N N . PHE A 1 775 ? 19.092 -5.731 23.978 1.00 65.25 775 PHE A N 1
ATOM 5781 C CA . PHE A 1 775 ? 20.135 -4.824 24.451 1.00 65.25 775 PHE A CA 1
ATOM 5782 C C . PHE A 1 775 ? 19.778 -3.338 24.301 1.00 65.25 775 PHE A C 1
ATOM 5784 O O . PHE A 1 775 ? 20.469 -2.500 24.880 1.00 65.25 775 PHE A O 1
ATOM 5791 N N . GLY A 1 776 ? 18.708 -3.001 23.566 1.00 68.38 776 GLY A N 1
ATOM 5792 C CA . GLY A 1 776 ? 18.305 -1.616 23.296 1.00 68.38 776 GLY A CA 1
ATOM 5793 C C . GLY A 1 776 ? 19.408 -0.781 22.633 1.00 68.38 776 GLY A C 1
ATOM 5794 O O . GLY A 1 776 ? 19.517 0.412 22.912 1.00 68.38 776 GLY A O 1
ATOM 5795 N N . GLY A 1 777 ? 20.277 -1.421 21.845 1.00 72.56 777 GLY A N 1
ATOM 5796 C CA . GLY A 1 777 ? 21.469 -0.820 21.247 1.00 72.56 777 GLY A CA 1
ATOM 5797 C C . GLY A 1 777 ? 21.319 -0.489 19.762 1.00 72.56 777 GLY A C 1
ATOM 5798 O O . GLY A 1 777 ? 20.366 -0.906 19.108 1.00 72.56 777 GLY A O 1
ATOM 5799 N N . ALA A 1 778 ? 22.288 0.251 19.228 1.00 67.31 778 ALA A N 1
ATOM 5800 C CA . ALA A 1 778 ? 22.457 0.480 17.799 1.00 67.31 778 ALA A CA 1
ATOM 5801 C C . ALA A 1 778 ? 23.310 -0.639 17.192 1.00 67.31 778 ALA A C 1
ATOM 5803 O O . ALA A 1 778 ? 24.351 -1.009 17.738 1.00 67.31 778 ALA A O 1
ATOM 5804 N N . TRP A 1 779 ? 22.862 -1.193 16.072 1.00 80.69 779 TRP A N 1
ATOM 5805 C CA . TRP A 1 779 ? 23.544 -2.296 15.406 1.00 80.69 779 TRP A CA 1
ATOM 5806 C C . TRP A 1 779 ? 24.471 -1.790 14.297 1.00 80.69 779 TRP A C 1
ATOM 5808 O O . TRP A 1 779 ? 24.120 -0.868 13.564 1.00 80.69 779 TRP A O 1
ATOM 5818 N N . THR A 1 780 ? 25.640 -2.414 14.150 1.00 63.50 780 THR A N 1
ATOM 5819 C CA . THR A 1 780 ? 26.609 -2.126 13.081 1.00 63.50 780 THR A CA 1
ATOM 5820 C C . THR A 1 780 ? 27.290 -3.401 12.582 1.00 63.50 780 THR A C 1
ATOM 5822 O O . THR A 1 780 ? 27.357 -4.403 13.292 1.00 63.50 780 THR A O 1
ATOM 5825 N N . SER A 1 781 ? 27.824 -3.374 11.362 1.00 60.22 781 SER A N 1
ATOM 5826 C CA . SER A 1 781 ? 28.621 -4.457 10.776 1.00 60.22 781 SER A CA 1
ATOM 5827 C C . SER A 1 781 ? 30.101 -4.446 11.214 1.00 60.22 781 SER A C 1
ATOM 5829 O O . SER A 1 781 ? 30.822 -5.407 10.937 1.00 60.22 781 SER A O 1
ATOM 5831 N N . GLY A 1 782 ? 30.567 -3.392 11.904 1.00 63.59 782 GLY A N 1
ATOM 5832 C CA . GLY A 1 782 ? 31.951 -3.239 12.390 1.00 63.59 782 GLY A CA 1
ATOM 5833 C C . GLY A 1 782 ? 32.298 -4.087 13.629 1.00 63.59 782 GLY A C 1
ATOM 5834 O O . GLY A 1 782 ? 31.416 -4.667 14.249 1.00 63.59 782 GLY A O 1
ATOM 5835 N N . LYS A 1 783 ? 33.584 -4.167 14.014 1.00 68.62 783 LYS A N 1
ATOM 5836 C CA . LYS A 1 783 ? 34.094 -4.932 15.186 1.00 68.62 783 LYS A CA 1
ATOM 5837 C C . LYS A 1 783 ? 34.423 -4.051 16.399 1.00 68.62 783 LYS A C 1
ATOM 5839 O O . LYS A 1 783 ? 34.706 -2.868 16.236 1.00 68.62 783 LYS A O 1
ATOM 5844 N N . CYS A 1 784 ? 34.458 -4.625 17.602 1.00 68.31 784 CYS A N 1
ATOM 5845 C CA . CYS A 1 784 ? 34.608 -3.899 18.878 1.00 68.31 784 CYS A CA 1
ATOM 5846 C C . CYS A 1 784 ? 36.038 -3.428 19.227 1.00 68.31 784 CYS A C 1
ATOM 5848 O O . CYS A 1 784 ? 36.239 -2.808 20.270 1.00 68.31 784 CYS A O 1
ATOM 5850 N N . ASP A 1 785 ? 37.044 -3.746 18.411 1.00 67.75 785 ASP A N 1
ATOM 5851 C CA . ASP A 1 785 ? 38.453 -3.727 18.842 1.00 67.75 785 ASP A CA 1
ATOM 5852 C C . ASP A 1 785 ? 39.220 -2.414 18.567 1.00 67.75 785 ASP A C 1
ATOM 5854 O O . ASP A 1 785 ? 40.421 -2.339 18.847 1.00 67.75 785 ASP A O 1
ATOM 5858 N N . ILE A 1 786 ? 38.571 -1.387 18.010 1.00 71.94 786 ILE A N 1
ATOM 5859 C CA . ILE A 1 786 ? 39.227 -0.144 17.569 1.00 71.94 786 ILE A CA 1
ATOM 5860 C C . ILE A 1 786 ? 38.689 1.028 18.406 1.00 71.94 786 ILE A C 1
ATOM 5862 O O . ILE A 1 786 ? 37.484 1.229 18.456 1.00 71.94 786 ILE A O 1
ATOM 5866 N N . ASP A 1 787 ? 39.586 1.721 19.116 1.00 77.81 787 ASP A N 1
ATOM 5867 C CA . ASP A 1 787 ? 39.364 2.973 19.870 1.00 77.81 787 ASP A CA 1
ATOM 5868 C C . ASP A 1 787 ? 40.561 3.890 19.572 1.00 77.81 787 ASP A C 1
ATOM 5870 O O . ASP A 1 787 ? 41.581 3.907 20.275 1.00 77.81 787 ASP A O 1
ATOM 5874 N N . CYS A 1 788 ? 40.507 4.548 18.422 1.00 78.12 788 CYS A N 1
ATOM 5875 C CA . CYS A 1 788 ? 41.603 5.316 17.855 1.00 78.12 788 CYS A CA 1
ATOM 5876 C C . CYS A 1 788 ? 41.784 6.667 18.551 1.00 78.12 788 CYS A C 1
ATOM 5878 O O . CYS A 1 788 ? 42.920 7.132 18.689 1.00 78.12 788 CYS A O 1
ATOM 5880 N N . ASN A 1 789 ? 40.700 7.259 19.059 1.00 73.06 789 ASN A N 1
ATOM 5881 C CA . ASN A 1 789 ? 40.737 8.500 19.833 1.00 73.06 789 ASN A CA 1
ATOM 5882 C C . ASN A 1 789 ? 41.106 8.264 21.323 1.00 73.06 789 ASN A C 1
ATOM 5884 O O . ASN A 1 789 ? 41.318 9.220 22.076 1.00 73.06 789 ASN A O 1
ATOM 5888 N N . MET A 1 790 ? 41.262 6.996 21.730 1.00 76.50 790 MET A N 1
ATOM 5889 C CA . MET A 1 790 ? 41.642 6.524 23.068 1.00 76.50 790 MET A CA 1
ATOM 5890 C C . MET A 1 790 ? 40.735 7.044 24.187 1.00 76.50 790 MET A C 1
ATOM 5892 O O . MET A 1 790 ? 41.183 7.225 25.331 1.00 76.50 790 MET A O 1
ATOM 5896 N N . ASN A 1 791 ? 39.469 7.320 23.881 1.00 78.75 791 ASN A N 1
ATOM 5897 C CA . ASN A 1 791 ? 38.519 7.837 24.859 1.00 78.75 791 ASN A CA 1
ATOM 5898 C C . ASN A 1 791 ? 37.921 6.720 25.744 1.00 78.75 791 ASN A C 1
ATOM 5900 O O . ASN A 1 791 ? 37.201 7.009 26.708 1.00 78.75 791 ASN A O 1
ATOM 5904 N N . GLY A 1 792 ? 38.286 5.461 25.474 1.00 73.50 792 GLY A N 1
ATOM 5905 C CA . GLY A 1 792 ? 37.829 4.270 26.176 1.00 73.50 792 GLY A CA 1
ATOM 5906 C C . GLY A 1 792 ? 36.543 3.677 25.604 1.00 73.50 792 GLY A C 1
ATOM 5907 O O . GLY A 1 792 ? 35.911 2.884 26.307 1.00 73.50 792 GLY A O 1
ATOM 5908 N N . ARG A 1 793 ? 36.132 4.071 24.393 1.00 81.69 793 ARG A N 1
ATOM 5909 C CA . ARG A 1 793 ? 34.920 3.615 23.701 1.00 81.69 793 ARG A CA 1
ATOM 5910 C C . ARG A 1 793 ? 35.301 3.077 22.322 1.00 81.69 793 ARG A C 1
ATOM 5912 O O . ARG A 1 793 ? 36.109 3.702 21.649 1.00 81.69 793 ARG A O 1
ATOM 5919 N N . PRO A 1 794 ? 34.729 1.943 21.886 1.00 81.06 794 PRO A N 1
ATOM 5920 C CA . PRO A 1 794 ? 34.954 1.462 20.533 1.00 81.06 794 PRO A CA 1
ATOM 5921 C C . PRO A 1 794 ? 34.402 2.447 19.503 1.00 81.06 794 PRO A C 1
ATOM 5923 O O . PRO A 1 794 ? 33.217 2.783 19.544 1.00 81.06 794 PRO A O 1
ATOM 5926 N N . ASP A 1 795 ? 35.234 2.842 18.551 1.00 77.50 795 ASP A N 1
ATOM 5927 C CA . ASP A 1 795 ? 34.909 3.775 17.476 1.00 77.50 795 ASP A CA 1
ATOM 5928 C C . ASP A 1 795 ? 33.693 3.325 16.666 1.00 77.50 795 ASP A C 1
ATOM 5930 O O . ASP A 1 795 ? 32.820 4.119 16.333 1.00 77.50 795 ASP A O 1
ATOM 5934 N N . THR A 1 796 ? 33.584 2.019 16.418 1.00 75.88 796 THR A N 1
ATOM 5935 C CA . THR A 1 796 ? 32.443 1.404 15.729 1.00 75.88 796 THR A CA 1
ATOM 5936 C C . THR A 1 796 ? 31.121 1.658 16.444 1.00 75.88 796 THR A C 1
ATOM 5938 O O . THR A 1 796 ? 30.096 1.848 15.790 1.00 75.88 796 THR A O 1
ATOM 5941 N N . CYS A 1 797 ? 31.135 1.730 17.776 1.00 76.25 797 CYS A N 1
ATOM 5942 C CA . CYS A 1 797 ? 29.968 2.108 18.560 1.00 76.25 797 CYS A CA 1
ATOM 5943 C C . CYS A 1 797 ? 29.736 3.611 18.590 1.00 76.25 797 CYS A C 1
ATOM 5945 O O . CYS A 1 797 ? 28.586 4.042 18.650 1.00 76.25 797 CYS A O 1
ATOM 5947 N N . GLU A 1 798 ? 30.793 4.415 18.535 1.00 75.75 798 GLU A N 1
ATOM 5948 C CA . GLU A 1 798 ? 30.647 5.863 18.447 1.00 75.75 798 GLU A CA 1
ATOM 5949 C C . GLU A 1 798 ? 30.041 6.280 17.103 1.00 75.75 798 GLU A C 1
ATOM 5951 O O . GLU A 1 798 ? 29.149 7.127 17.092 1.00 75.75 798 GLU A O 1
ATOM 5956 N N . ILE A 1 799 ? 30.441 5.636 16.002 1.00 74.81 799 ILE A N 1
ATOM 5957 C CA . ILE A 1 799 ? 29.857 5.832 14.667 1.00 74.81 799 ILE A CA 1
ATOM 5958 C C . ILE A 1 799 ? 28.395 5.370 14.665 1.00 74.81 799 ILE A C 1
ATOM 5960 O O . ILE A 1 799 ? 27.503 6.138 14.310 1.00 74.81 799 ILE A O 1
ATOM 5964 N N . ALA A 1 800 ? 28.117 4.146 15.133 1.00 71.12 800 ALA A N 1
ATOM 5965 C CA . ALA A 1 800 ? 26.763 3.579 15.132 1.00 71.12 800 ALA A CA 1
ATOM 5966 C C . ALA A 1 800 ? 25.756 4.382 15.978 1.00 71.12 800 ALA A C 1
ATOM 5968 O O . ALA A 1 800 ? 24.564 4.403 15.678 1.00 71.12 800 ALA A O 1
ATOM 5969 N N . LEU A 1 801 ? 26.227 5.047 17.038 1.00 73.25 801 LEU A N 1
ATOM 5970 C CA . LEU A 1 801 ? 25.416 5.910 17.901 1.00 73.25 801 LEU A CA 1
ATOM 5971 C C . LEU A 1 801 ? 25.395 7.382 17.439 1.00 73.25 801 LEU A C 1
ATOM 5973 O O . LEU A 1 801 ? 24.802 8.216 18.128 1.00 73.25 801 LEU A O 1
ATOM 5977 N N . GLY A 1 802 ? 26.040 7.715 16.314 1.00 73.31 802 GLY A N 1
ATOM 5978 C CA . GLY A 1 802 ? 26.129 9.080 15.781 1.00 73.31 802 GLY A CA 1
ATOM 5979 C C . GLY A 1 802 ? 26.869 10.054 16.704 1.00 73.31 802 GLY A C 1
ATOM 5980 O O . GLY A 1 802 ? 26.556 11.243 16.744 1.00 73.31 802 GLY A O 1
ATOM 5981 N N . LEU A 1 803 ? 27.798 9.546 17.516 1.00 74.81 803 LEU A N 1
ATOM 5982 C CA . LEU A 1 803 ? 28.581 10.327 18.479 1.00 74.81 803 LEU A CA 1
ATOM 5983 C C . LEU A 1 803 ? 29.846 10.930 17.859 1.00 74.81 803 LEU A C 1
ATOM 5985 O O . LEU A 1 803 ? 30.382 11.899 18.399 1.00 74.81 803 LEU A O 1
ATOM 5989 N N . VAL A 1 804 ? 30.307 10.360 16.747 1.00 75.19 804 VAL A N 1
ATOM 5990 C CA . VAL A 1 804 ? 31.429 10.831 15.928 1.00 75.19 804 VAL A CA 1
ATOM 5991 C C . VAL A 1 804 ? 31.024 10.792 14.454 1.00 75.19 804 VAL A C 1
ATOM 5993 O O . VAL A 1 804 ? 30.084 10.089 14.088 1.00 75.19 804 VAL A O 1
ATOM 5996 N N . ILE A 1 805 ? 31.708 11.589 13.639 1.00 72.50 805 ILE A N 1
ATOM 5997 C CA . ILE A 1 805 ? 31.453 11.744 12.203 1.00 72.50 805 ILE A CA 1
ATOM 5998 C C . ILE A 1 805 ? 32.396 10.798 11.436 1.00 72.50 805 ILE A C 1
ATOM 6000 O O . ILE A 1 805 ? 33.535 10.603 11.868 1.00 72.50 805 ILE A O 1
ATOM 6004 N N . ASP A 1 806 ? 31.884 10.180 10.371 1.00 74.31 806 ASP A N 1
ATOM 6005 C CA . ASP A 1 806 ? 32.577 9.295 9.416 1.00 74.31 806 ASP A CA 1
ATOM 6006 C C . ASP A 1 806 ? 32.057 9.655 8.009 1.00 74.31 806 ASP A C 1
ATOM 6008 O O . ASP A 1 806 ? 31.211 8.963 7.438 1.00 74.31 806 ASP A O 1
ATOM 6012 N N . ASP A 1 807 ? 32.452 10.829 7.505 1.00 73.81 807 ASP A N 1
ATOM 6013 C CA . ASP A 1 807 ? 31.935 11.424 6.262 1.00 73.81 807 ASP A CA 1
ATOM 6014 C C . ASP A 1 807 ? 32.331 10.618 5.016 1.00 73.81 807 ASP A C 1
ATOM 6016 O O . ASP A 1 807 ? 31.641 10.664 3.995 1.00 73.81 807 ASP A O 1
ATOM 6020 N N . ASN A 1 808 ? 33.429 9.861 5.093 1.00 67.50 808 ASN A N 1
ATOM 6021 C CA . ASN A 1 808 ? 33.891 8.983 4.016 1.00 67.50 808 ASN A CA 1
ATOM 6022 C C . ASN A 1 808 ? 33.346 7.540 4.133 1.00 67.50 808 ASN A C 1
ATOM 6024 O O . ASN A 1 808 ? 33.633 6.704 3.271 1.00 67.50 808 ASN A O 1
ATOM 6028 N N . ALA A 1 809 ? 32.548 7.265 5.175 1.00 67.88 809 ALA A N 1
ATOM 6029 C CA . ALA A 1 809 ? 31.877 6.001 5.473 1.00 67.88 809 ALA A CA 1
ATOM 6030 C C . ALA A 1 809 ? 32.802 4.770 5.468 1.00 67.88 809 ALA A C 1
ATOM 6032 O O . ALA A 1 809 ? 32.373 3.654 5.140 1.00 67.88 809 ALA A O 1
ATOM 6033 N N . ASN A 1 810 ? 34.081 4.948 5.806 1.00 69.56 810 ASN A N 1
ATOM 6034 C CA . ASN A 1 810 ? 35.065 3.870 5.757 1.00 69.56 810 ASN A CA 1
ATOM 6035 C C . ASN A 1 810 ? 35.096 3.023 7.046 1.00 69.56 810 ASN A C 1
ATOM 6037 O O . ASN A 1 810 ? 35.817 2.018 7.113 1.00 69.56 810 ASN A O 1
ATOM 6041 N N . GLY A 1 811 ? 34.285 3.388 8.048 1.00 69.94 811 GLY A N 1
ATOM 6042 C CA . GLY A 1 811 ? 34.164 2.691 9.324 1.00 69.94 811 GLY A CA 1
ATOM 6043 C C . GLY A 1 811 ? 35.202 3.109 10.368 1.00 69.94 811 GLY A C 1
ATOM 6044 O O . GLY A 1 811 ? 35.333 2.423 11.389 1.00 69.94 811 GLY A O 1
ATOM 6045 N N . VAL A 1 812 ? 35.935 4.200 10.131 1.00 78.75 812 VAL A N 1
ATOM 6046 C CA . VAL A 1 812 ? 36.871 4.838 11.063 1.00 78.75 812 VAL A CA 1
ATOM 6047 C C . VAL A 1 812 ? 36.415 6.285 11.284 1.00 78.75 812 VAL A C 1
ATOM 6049 O O . VAL A 1 812 ? 36.178 6.993 10.319 1.00 78.75 812 VAL A O 1
ATOM 6052 N N . PRO A 1 813 ? 36.301 6.773 12.532 1.00 80.81 813 PRO A N 1
ATOM 6053 C CA . PRO A 1 813 ? 35.890 8.149 12.778 1.00 80.81 813 PRO A CA 1
ATOM 6054 C C . PRO A 1 813 ? 36.863 9.144 12.144 1.00 80.81 813 PRO A C 1
ATOM 6056 O O . PRO A 1 813 ? 38.074 9.033 12.351 1.00 80.81 813 PRO A O 1
ATOM 6059 N N . ASP A 1 814 ? 36.348 10.191 11.506 1.00 76.94 814 ASP A N 1
ATOM 6060 C CA . ASP A 1 814 ? 37.159 11.193 10.798 1.00 76.94 814 ASP A CA 1
ATOM 6061 C C . ASP A 1 814 ? 38.171 11.886 11.716 1.00 76.94 814 ASP A C 1
ATOM 6063 O O . ASP A 1 814 ? 39.277 12.243 11.308 1.00 76.94 814 ASP A O 1
ATOM 6067 N N . ILE A 1 815 ? 37.832 12.022 13.002 1.00 74.88 815 ILE A N 1
ATOM 6068 C CA . ILE A 1 815 ? 38.728 12.558 14.035 1.00 74.88 815 ILE A CA 1
ATOM 6069 C C . ILE A 1 815 ? 40.012 11.728 14.198 1.00 74.88 815 ILE A C 1
ATOM 6071 O O . ILE A 1 815 ? 41.047 12.249 14.610 1.00 74.88 815 ILE A O 1
ATOM 6075 N N . CYS A 1 816 ? 39.969 10.442 13.869 1.00 76.19 816 CYS A N 1
ATOM 6076 C CA . CYS A 1 816 ? 41.122 9.554 13.911 1.00 76.19 816 CYS A CA 1
ATOM 6077 C C . CYS A 1 816 ? 41.926 9.539 12.618 1.00 76.19 816 CYS A C 1
ATOM 6079 O O . CYS A 1 816 ? 43.094 9.139 12.627 1.00 76.19 816 CYS A O 1
ATOM 6081 N N . GLU A 1 817 ? 41.310 9.984 11.531 1.00 77.38 817 GLU A N 1
ATOM 6082 C CA . GLU A 1 817 ? 41.923 10.068 10.213 1.00 77.38 817 GLU A CA 1
ATOM 6083 C C . GLU A 1 817 ? 42.421 11.478 9.898 1.00 77.38 817 GLU A C 1
ATOM 6085 O O . GLU A 1 817 ? 43.264 11.632 9.018 1.00 77.38 817 GLU A O 1
ATOM 6090 N N . CYS A 1 818 ? 41.978 12.486 10.666 1.00 79.38 818 CYS A N 1
ATOM 6091 C CA . CYS A 1 818 ? 42.233 13.900 10.395 1.00 79.38 818 CYS A CA 1
ATOM 6092 C C . CYS A 1 818 ? 41.758 14.247 8.970 1.00 79.38 818 CYS A C 1
ATOM 6094 O O . CYS A 1 818 ? 42.502 14.812 8.165 1.00 79.38 818 CYS A O 1
ATOM 6096 N N . LEU A 1 819 ? 40.522 13.833 8.650 1.00 80.62 819 LEU A N 1
ATOM 6097 C CA . LEU A 1 819 ? 39.943 13.945 7.312 1.00 80.62 819 LEU A CA 1
ATOM 6098 C C . LEU A 1 819 ? 39.919 15.416 6.867 1.00 80.62 819 LEU A C 1
ATOM 6100 O O . LEU A 1 819 ? 39.292 16.256 7.503 1.00 80.62 819 LEU A O 1
ATOM 6104 N N . GLY A 1 820 ? 40.653 15.737 5.798 1.00 82.12 820 GLY A N 1
ATOM 6105 C CA . GLY A 1 820 ? 40.876 17.116 5.346 1.00 82.12 820 GLY A CA 1
ATOM 6106 C C . GLY A 1 820 ? 42.320 17.607 5.453 1.00 82.12 820 GLY A C 1
ATOM 6107 O O . GLY A 1 820 ? 42.669 18.561 4.761 1.00 82.12 820 GLY A O 1
ATOM 6108 N N . ASP A 1 821 ? 43.189 16.947 6.228 1.00 87.94 821 ASP A N 1
ATOM 6109 C CA . ASP A 1 821 ? 44.631 17.241 6.267 1.00 87.94 821 ASP A CA 1
ATOM 6110 C C . ASP A 1 821 ? 45.336 16.544 5.105 1.00 87.94 821 ASP A C 1
ATOM 6112 O O . ASP A 1 821 ? 46.016 15.520 5.220 1.00 87.94 821 ASP A O 1
ATOM 6116 N N . THR A 1 822 ? 45.140 17.113 3.928 1.00 85.50 822 THR A N 1
ATOM 6117 C CA . THR A 1 822 ? 45.702 16.586 2.690 1.00 85.50 822 THR A CA 1
ATOM 6118 C C . THR A 1 822 ? 47.228 16.683 2.649 1.00 85.50 822 THR A C 1
ATOM 6120 O O . THR A 1 822 ? 47.858 16.039 1.805 1.00 85.50 822 THR A O 1
ATOM 6123 N N . ASN A 1 823 ? 47.860 17.493 3.503 1.00 85.88 823 ASN A N 1
ATOM 6124 C CA . ASN A 1 823 ? 49.303 17.728 3.484 1.00 85.88 823 ASN A CA 1
ATOM 6125 C C . ASN A 1 823 ? 50.076 17.022 4.626 1.00 85.88 823 ASN A C 1
ATOM 6127 O O . ASN A 1 823 ? 51.306 16.891 4.545 1.00 85.88 823 ASN A O 1
ATOM 6131 N N . GLY A 1 824 ? 49.361 16.474 5.610 1.00 85.06 824 GLY A N 1
ATOM 6132 C CA . GLY A 1 824 ? 49.871 15.651 6.703 1.00 85.06 824 GLY A CA 1
ATOM 6133 C C . GLY A 1 824 ? 50.494 16.438 7.861 1.00 85.06 824 GLY A C 1
ATOM 6134 O O . GLY A 1 824 ? 51.311 15.869 8.602 1.00 85.06 824 GLY A O 1
ATOM 6135 N N . ASP A 1 825 ? 50.198 17.733 8.004 1.00 87.31 825 ASP A N 1
ATOM 6136 C CA . ASP A 1 825 ? 50.748 18.594 9.061 1.00 87.31 825 ASP A CA 1
ATOM 6137 C C . ASP A 1 825 ? 49.856 18.724 10.310 1.00 87.31 825 ASP A C 1
ATOM 6139 O O . ASP A 1 825 ? 50.258 19.356 11.299 1.00 87.31 825 ASP A O 1
ATOM 6143 N N . ARG A 1 826 ? 48.727 18.006 10.314 1.00 84.00 826 ARG A N 1
ATOM 6144 C CA . ARG A 1 826 ? 47.697 17.920 11.361 1.00 84.00 826 ARG A CA 1
ATOM 6145 C C . ARG A 1 826 ? 46.951 19.226 11.600 1.00 84.00 826 ARG A C 1
ATOM 6147 O O . ARG A 1 826 ? 46.441 19.464 12.705 1.00 84.00 826 ARG A O 1
ATOM 6154 N N . LEU A 1 827 ? 46.918 20.087 10.592 1.00 86.00 827 LEU A N 1
ATOM 6155 C CA . LEU A 1 827 ? 46.200 21.343 10.611 1.00 86.00 827 LEU A CA 1
ATOM 6156 C C . LEU A 1 827 ? 45.449 21.504 9.292 1.00 86.00 827 LEU A C 1
ATOM 6158 O O . LEU A 1 827 ? 46.037 21.877 8.295 1.00 86.00 827 LEU A O 1
ATOM 6162 N N . ILE A 1 828 ? 44.136 21.310 9.334 1.00 89.88 828 ILE A N 1
ATOM 6163 C CA . ILE A 1 828 ? 43.248 21.521 8.196 1.00 89.88 828 ILE A CA 1
ATOM 6164 C C . ILE A 1 828 ? 43.092 23.025 8.006 1.00 89.88 828 ILE A C 1
ATOM 6166 O O . ILE A 1 828 ? 42.383 23.699 8.769 1.00 89.88 828 ILE A O 1
ATOM 6170 N N . ASP A 1 829 ? 43.816 23.570 7.033 1.00 90.88 829 ASP A N 1
ATOM 6171 C CA . ASP A 1 829 ? 43.801 24.994 6.740 1.00 90.88 829 ASP A CA 1
ATOM 6172 C C . ASP A 1 829 ? 43.780 25.318 5.237 1.00 90.88 829 ASP A C 1
ATOM 6174 O O . ASP A 1 829 ? 43.337 24.547 4.381 1.00 90.88 829 ASP A O 1
ATOM 6178 N N . ILE A 1 830 ? 44.147 26.556 4.902 1.00 92.12 830 ILE A N 1
ATOM 6179 C CA . ILE A 1 830 ? 44.062 27.042 3.529 1.00 92.12 830 ILE A CA 1
ATOM 6180 C C . ILE A 1 830 ? 45.011 26.283 2.606 1.00 92.12 830 ILE A C 1
ATOM 6182 O O . ILE A 1 830 ? 44.731 26.199 1.412 1.00 92.12 830 ILE A O 1
ATOM 6186 N N . ASP A 1 831 ? 46.108 25.742 3.130 1.00 91.50 831 ASP A N 1
ATOM 6187 C CA . ASP A 1 831 ? 47.079 24.992 2.348 1.00 91.50 831 ASP A CA 1
ATOM 6188 C C . ASP A 1 831 ? 46.494 23.636 1.900 1.00 91.50 831 ASP A C 1
ATOM 6190 O O . ASP A 1 831 ? 46.744 23.228 0.761 1.00 91.50 831 ASP A O 1
ATOM 6194 N N . ASP A 1 832 ? 45.602 23.020 2.686 1.00 93.00 832 ASP A N 1
ATOM 6195 C CA . ASP A 1 832 ? 44.861 21.811 2.292 1.00 93.00 832 ASP A CA 1
ATOM 6196 C C . ASP A 1 832 ? 43.793 22.087 1.244 1.00 93.00 832 ASP A C 1
ATOM 6198 O O . ASP A 1 832 ? 43.739 21.428 0.203 1.00 93.00 832 ASP A O 1
ATOM 6202 N N . MET A 1 833 ? 43.001 23.145 1.441 1.00 92.31 833 MET A N 1
ATOM 6203 C CA . MET A 1 833 ? 42.050 23.586 0.417 1.00 92.31 833 MET A CA 1
ATOM 6204 C C . MET A 1 833 ? 42.752 23.895 -0.904 1.00 92.31 833 MET A C 1
ATOM 6206 O O . MET A 1 833 ? 42.229 23.604 -1.979 1.00 92.31 833 MET A O 1
ATOM 6210 N N . LEU A 1 834 ? 43.935 24.511 -0.848 1.00 90.88 834 LEU A N 1
ATOM 6211 C CA . LEU A 1 834 ? 44.718 24.799 -2.043 1.00 90.88 834 LEU A CA 1
ATOM 6212 C C . LEU A 1 834 ? 45.226 23.519 -2.713 1.00 90.88 834 LEU A C 1
ATOM 6214 O O . LEU A 1 834 ? 45.318 23.511 -3.943 1.00 90.88 834 LEU A O 1
ATOM 6218 N N . LYS A 1 835 ? 45.506 22.449 -1.956 1.00 89.50 835 LYS A N 1
ATOM 6219 C CA . LYS A 1 835 ? 45.857 21.138 -2.515 1.00 89.50 835 LYS A CA 1
ATOM 6220 C C . LYS A 1 835 ? 44.653 20.502 -3.222 1.00 89.50 835 LYS A C 1
ATOM 6222 O O . LYS A 1 835 ? 44.783 20.190 -4.407 1.00 89.50 835 LYS A O 1
ATOM 6227 N N . ILE A 1 836 ? 43.479 20.459 -2.588 1.00 90.62 836 ILE A N 1
ATOM 6228 C CA . ILE A 1 836 ? 42.215 19.968 -3.186 1.00 90.62 836 ILE A CA 1
ATOM 6229 C C . ILE A 1 836 ? 41.878 20.746 -4.466 1.00 90.62 836 ILE A C 1
ATOM 6231 O O . ILE A 1 836 ? 41.672 20.176 -5.536 1.00 90.62 836 ILE A O 1
ATOM 6235 N N . LEU A 1 837 ? 41.930 22.080 -4.410 1.00 91.06 837 LEU A N 1
ATOM 6236 C CA . LEU A 1 837 ? 41.688 22.936 -5.576 1.00 91.06 837 LEU A CA 1
ATOM 6237 C C . LEU A 1 837 ? 42.733 22.751 -6.686 1.00 91.06 837 LEU A C 1
ATOM 6239 O O . LEU A 1 837 ? 42.428 22.983 -7.858 1.00 91.06 837 LEU A O 1
ATOM 6243 N N . SER A 1 838 ? 43.966 22.366 -6.347 1.00 90.62 838 SER A N 1
ATOM 6244 C CA . SER A 1 838 ? 45.016 22.101 -7.338 1.00 90.62 838 SER A CA 1
ATOM 6245 C C . SER A 1 838 ? 44.847 20.759 -8.053 1.00 90.62 838 SER A C 1
ATOM 6247 O O . SER A 1 838 ? 45.338 20.609 -9.174 1.00 90.62 838 SER A O 1
ATOM 6249 N N . GLU A 1 839 ? 44.118 19.828 -7.436 1.00 90.75 839 GLU A N 1
ATOM 6250 C CA . GLU A 1 839 ? 43.864 18.470 -7.925 1.00 90.75 839 GLU A CA 1
ATOM 6251 C C . GLU A 1 839 ? 42.423 18.288 -8.426 1.00 90.75 839 GLU A C 1
ATOM 6253 O O . GLU A 1 839 ? 42.019 17.181 -8.763 1.00 90.75 839 GLU A O 1
ATOM 6258 N N . TRP A 1 840 ? 41.675 19.386 -8.579 1.00 91.19 840 TRP A N 1
ATOM 6259 C CA . TRP A 1 840 ? 40.294 19.391 -9.058 1.00 91.19 840 TRP A CA 1
ATOM 6260 C C . TRP A 1 840 ? 40.098 18.543 -10.321 1.00 91.19 840 TRP A C 1
ATOM 6262 O O . TRP A 1 840 ? 40.773 18.743 -11.340 1.00 91.19 840 TRP A O 1
ATOM 6272 N N . ASN A 1 841 ? 39.116 17.642 -10.281 1.00 85.44 841 ASN A N 1
ATOM 6273 C CA . ASN A 1 841 ? 38.768 16.680 -11.326 1.00 85.44 841 ASN A CA 1
ATOM 6274 C C . ASN A 1 841 ? 39.873 15.640 -11.630 1.00 85.44 841 ASN A C 1
ATOM 6276 O O . ASN A 1 841 ? 39.869 15.021 -12.702 1.00 85.44 841 ASN A O 1
ATOM 6280 N N . CYS A 1 842 ? 40.842 15.458 -10.726 1.00 82.88 842 CYS A N 1
ATOM 6281 C CA . CYS A 1 842 ? 41.757 14.320 -10.752 1.00 82.88 842 CYS A CA 1
ATOM 6282 C C . CYS A 1 842 ? 41.011 13.033 -10.368 1.00 82.88 842 CYS A C 1
ATOM 6284 O O . CYS A 1 842 ? 40.096 13.067 -9.557 1.00 82.88 842 CYS A O 1
ATOM 6286 N N . ARG A 1 843 ? 41.401 11.906 -10.976 1.00 76.06 843 ARG A N 1
ATOM 6287 C CA . ARG A 1 843 ? 40.793 10.575 -10.759 1.00 76.06 843 ARG A CA 1
ATOM 6288 C C . ARG A 1 843 ? 41.756 9.532 -10.184 1.00 76.06 843 ARG A C 1
ATOM 6290 O O . ARG A 1 843 ? 41.361 8.407 -9.930 1.00 76.06 843 ARG A O 1
ATOM 6297 N N . ASP A 1 844 ? 43.027 9.905 -10.029 1.00 74.88 844 ASP A N 1
ATOM 6298 C CA . ASP A 1 844 ? 44.106 9.070 -9.480 1.00 74.88 844 ASP A CA 1
ATOM 6299 C C . ASP A 1 844 ? 44.836 9.834 -8.351 1.00 74.88 844 ASP A C 1
ATOM 6301 O O . ASP A 1 844 ? 46.054 9.722 -8.193 1.00 74.88 844 ASP A O 1
ATOM 6305 N N . CYS A 1 845 ? 44.105 10.672 -7.607 1.00 79.25 845 CYS A N 1
ATOM 6306 C CA . CYS A 1 845 ? 44.626 11.508 -6.522 1.00 79.25 845 CYS A CA 1
ATOM 6307 C C . CYS A 1 845 ? 43.952 11.134 -5.188 1.00 79.25 845 CYS A C 1
ATOM 6309 O O . CYS A 1 845 ? 43.190 11.923 -4.648 1.00 79.25 845 CYS A O 1
ATOM 6311 N N . PRO A 1 846 ? 44.223 9.939 -4.632 1.00 74.25 846 PRO A N 1
ATOM 6312 C CA . PRO A 1 846 ? 43.506 9.428 -3.458 1.00 74.25 846 PRO A CA 1
ATOM 6313 C C . PRO A 1 846 ? 43.770 10.223 -2.168 1.00 74.25 846 PRO A C 1
ATOM 6315 O O . PRO A 1 846 ? 43.115 9.992 -1.167 1.00 74.25 846 PRO A O 1
ATOM 6318 N N . GLU A 1 847 ? 44.758 11.125 -2.161 1.00 76.69 847 GLU A N 1
ATOM 6319 C CA . GLU A 1 847 ? 45.084 11.955 -0.991 1.00 76.69 847 GLU A CA 1
ATOM 6320 C C . GLU A 1 847 ? 44.200 13.207 -0.860 1.00 76.69 847 GLU A C 1
ATOM 6322 O O . GLU A 1 847 ? 44.212 13.842 0.191 1.00 76.69 847 GLU A O 1
ATOM 6327 N N . THR A 1 848 ? 43.497 13.610 -1.922 1.00 85.94 848 THR A N 1
ATOM 6328 C CA . THR A 1 848 ? 42.599 14.782 -1.934 1.00 85.94 848 THR A CA 1
ATOM 6329 C C . THR A 1 848 ? 41.142 14.415 -2.195 1.00 85.94 848 THR A C 1
ATOM 6331 O O . THR A 1 848 ? 40.295 15.303 -2.148 1.00 85.94 848 THR A O 1
ATOM 6334 N N . ASP A 1 849 ? 40.881 13.130 -2.457 1.00 87.19 849 ASP A N 1
ATOM 6335 C CA . ASP A 1 849 ? 39.568 12.505 -2.642 1.00 87.19 849 ASP A CA 1
ATOM 6336 C C . ASP A 1 849 ? 39.041 12.098 -1.264 1.00 87.19 849 ASP A C 1
ATOM 6338 O O . ASP A 1 849 ? 39.213 10.963 -0.814 1.00 87.19 849 ASP A O 1
ATOM 6342 N N . LEU A 1 850 ? 38.544 13.084 -0.526 1.00 82.25 850 LEU A N 1
ATOM 6343 C CA . LEU A 1 850 ? 38.191 12.950 0.879 1.00 82.25 850 LEU A CA 1
ATOM 6344 C C . LEU A 1 850 ? 36.911 12.138 1.077 1.00 82.25 850 LEU A C 1
ATOM 6346 O O . LEU A 1 850 ? 36.792 11.485 2.108 1.00 82.25 850 LEU A O 1
ATOM 6350 N N . ASN A 1 851 ? 35.990 12.135 0.110 1.00 81.44 851 ASN A N 1
ATOM 6351 C CA . ASN A 1 851 ? 34.784 11.297 0.146 1.00 81.44 851 ASN A CA 1
ATOM 6352 C C . ASN A 1 851 ? 34.946 9.945 -0.584 1.00 81.44 851 ASN A C 1
ATOM 6354 O O . ASN A 1 851 ? 34.014 9.142 -0.585 1.00 81.44 851 ASN A O 1
ATOM 6358 N N . GLN A 1 852 ? 36.117 9.686 -1.183 1.00 78.44 852 GLN A N 1
ATOM 6359 C CA . GLN A 1 852 ? 36.461 8.470 -1.932 1.00 78.44 852 GLN A CA 1
ATOM 6360 C C . GLN A 1 852 ? 35.516 8.158 -3.110 1.00 78.44 852 GLN A C 1
ATOM 6362 O O . GLN A 1 852 ? 35.358 6.994 -3.497 1.00 78.44 852 GLN A O 1
ATOM 6367 N N . ASP A 1 853 ? 34.900 9.178 -3.714 1.00 75.56 853 ASP A N 1
ATOM 6368 C CA . ASP A 1 853 ? 33.993 9.012 -4.856 1.00 75.56 853 ASP A CA 1
ATOM 6369 C C . ASP A 1 853 ? 34.729 8.863 -6.209 1.00 75.56 853 ASP A C 1
ATOM 6371 O O . ASP A 1 853 ? 34.120 8.574 -7.251 1.00 75.56 853 ASP A O 1
ATOM 6375 N N . GLY A 1 854 ? 36.062 8.992 -6.195 1.00 79.56 854 GLY A N 1
ATOM 6376 C CA . GLY A 1 854 ? 36.943 8.867 -7.350 1.00 79.56 854 GLY A CA 1
ATOM 6377 C C . GLY A 1 854 ? 37.123 10.163 -8.147 1.00 79.56 854 GLY A C 1
ATOM 6378 O O . GLY A 1 854 ? 37.703 10.115 -9.246 1.00 79.56 854 GLY A O 1
ATOM 6379 N N . ILE A 1 855 ? 36.602 11.301 -7.672 1.00 81.31 855 ILE A N 1
ATOM 6380 C CA . ILE A 1 855 ? 36.628 12.595 -8.360 1.00 81.31 855 ILE A CA 1
ATOM 6381 C C . ILE A 1 855 ? 36.836 13.747 -7.368 1.00 81.31 855 ILE A C 1
ATOM 6383 O O . ILE A 1 855 ? 35.922 14.152 -6.673 1.00 81.31 855 ILE A O 1
ATOM 6387 N N . ILE A 1 856 ? 37.972 14.448 -7.479 1.00 88.06 856 ILE A N 1
ATOM 6388 C CA . ILE A 1 856 ? 38.192 15.657 -6.663 1.00 88.06 856 ILE A CA 1
ATOM 6389 C C . ILE A 1 856 ? 37.232 16.777 -7.076 1.00 88.06 856 ILE A C 1
ATOM 6391 O O . ILE A 1 856 ? 37.334 17.321 -8.186 1.00 88.06 856 ILE A O 1
ATOM 6395 N N . GLY A 1 857 ? 36.325 17.155 -6.190 1.00 87.06 857 GLY A N 1
ATOM 6396 C CA . GLY A 1 857 ? 35.219 18.049 -6.470 1.00 87.06 857 GLY A CA 1
ATOM 6397 C C . GLY A 1 857 ? 34.926 19.052 -5.363 1.00 87.06 857 GLY A C 1
ATOM 6398 O O . GLY A 1 857 ? 35.738 19.369 -4.494 1.00 87.06 857 GLY A O 1
ATOM 6399 N N . ILE A 1 858 ? 33.728 19.631 -5.459 1.00 88.19 858 ILE A N 1
ATOM 6400 C CA . ILE A 1 858 ? 33.243 20.578 -4.455 1.00 88.19 858 ILE A CA 1
ATOM 6401 C C . ILE A 1 858 ? 32.969 19.885 -3.129 1.00 88.19 858 ILE A C 1
ATOM 6403 O O . ILE A 1 858 ? 33.130 20.520 -2.095 1.00 88.19 858 ILE A O 1
ATOM 6407 N N . ASP A 1 859 ? 32.631 18.603 -3.167 1.00 85.75 859 ASP A N 1
ATOM 6408 C CA . ASP A 1 859 ? 32.297 17.824 -1.986 1.00 85.75 859 ASP A CA 1
ATOM 6409 C C . ASP A 1 859 ? 33.549 17.575 -1.127 1.00 85.75 859 ASP A C 1
ATOM 6411 O O . ASP A 1 859 ? 33.516 17.863 0.066 1.00 85.75 859 ASP A O 1
ATOM 6415 N N . ASP A 1 860 ? 34.709 17.272 -1.726 1.00 88.88 860 ASP A N 1
ATOM 6416 C CA . ASP A 1 860 ? 35.993 17.224 -0.999 1.00 88.88 860 ASP A CA 1
ATOM 6417 C C . ASP A 1 860 ? 36.373 18.574 -0.390 1.00 88.88 860 ASP A C 1
ATOM 6419 O O . ASP A 1 860 ? 36.872 18.673 0.731 1.00 88.88 860 ASP A O 1
ATOM 6423 N N . LEU A 1 861 ? 36.114 19.660 -1.122 1.00 88.69 861 LEU A N 1
ATOM 6424 C CA . LEU A 1 861 ? 36.387 21.001 -0.616 1.00 88.69 861 LEU A CA 1
ATOM 6425 C C . LEU A 1 861 ? 35.487 21.350 0.575 1.00 88.69 861 LEU A C 1
ATOM 6427 O O . LEU A 1 861 ? 35.923 22.063 1.479 1.00 88.69 861 LEU A O 1
ATOM 6431 N N . LEU A 1 862 ? 34.235 20.893 0.552 1.00 86.38 862 LEU A N 1
ATOM 6432 C CA . LEU A 1 862 ? 33.287 21.085 1.642 1.00 86.38 862 LEU A CA 1
ATOM 6433 C C . LEU A 1 862 ? 33.684 20.256 2.865 1.00 86.38 862 LEU A C 1
ATOM 6435 O O . LEU A 1 862 ? 33.643 20.806 3.959 1.00 86.38 862 LEU A O 1
ATOM 6439 N N . ILE A 1 863 ? 34.176 19.027 2.684 1.00 82.25 863 ILE A N 1
ATOM 6440 C CA . ILE A 1 863 ? 34.709 18.198 3.778 1.00 82.25 863 ILE A CA 1
ATOM 6441 C C . ILE A 1 863 ? 35.896 18.898 4.451 1.00 82.25 863 ILE A C 1
ATOM 6443 O O . ILE A 1 863 ? 35.882 19.128 5.657 1.00 82.25 863 ILE A O 1
ATOM 6447 N N . ALA A 1 864 ? 36.884 19.370 3.686 1.00 86.06 864 ALA A N 1
ATOM 6448 C CA . ALA A 1 864 ? 38.010 20.110 4.269 1.00 86.06 864 ALA A CA 1
ATOM 6449 C C . ALA A 1 864 ? 37.587 21.417 4.973 1.00 86.06 864 ALA A C 1
ATOM 6451 O O . ALA A 1 864 ? 38.242 21.870 5.912 1.00 86.06 864 ALA A O 1
ATOM 6452 N N . LEU A 1 865 ? 36.497 22.051 4.530 1.00 84.31 865 LEU A N 1
ATOM 6453 C CA . LEU A 1 865 ? 35.941 23.235 5.188 1.00 84.31 865 LEU A CA 1
ATOM 6454 C C . LEU A 1 865 ? 35.193 22.903 6.482 1.00 84.31 865 LEU A C 1
ATOM 6456 O O . LEU A 1 865 ? 35.220 23.723 7.404 1.00 84.31 865 LEU A O 1
ATOM 6460 N N . ASP A 1 866 ? 34.536 21.748 6.553 1.00 80.44 866 ASP A N 1
ATOM 6461 C CA . ASP A 1 866 ? 33.768 21.330 7.728 1.00 80.44 866 ASP A CA 1
ATOM 6462 C C . ASP A 1 866 ? 34.685 20.871 8.872 1.00 80.44 866 ASP A C 1
ATOM 6464 O O . ASP A 1 866 ? 34.418 21.144 10.044 1.00 80.44 866 ASP A O 1
ATOM 6468 N N . HIS A 1 867 ? 35.852 20.318 8.529 1.00 76.06 867 HIS A N 1
ATOM 6469 C CA . HIS A 1 867 ? 36.872 19.864 9.481 1.00 76.06 867 HIS A CA 1
ATOM 6470 C C . HIS A 1 867 ? 37.969 20.914 9.773 1.00 76.06 867 HIS A C 1
ATOM 6472 O O . HIS A 1 867 ? 39.023 20.606 10.325 1.00 76.06 867 HIS A O 1
ATOM 6478 N N . TRP A 1 868 ? 37.733 22.194 9.452 1.00 85.81 868 TRP A N 1
ATOM 6479 C CA . TRP A 1 868 ? 38.735 23.266 9.559 1.00 85.81 868 TRP A CA 1
ATOM 6480 C C . TRP A 1 868 ? 39.325 23.444 10.971 1.00 85.81 868 TRP A C 1
ATOM 6482 O O . TRP A 1 868 ? 38.632 23.834 11.918 1.00 85.81 868 TRP A O 1
ATOM 6492 N N . GLY A 1 869 ? 40.647 23.300 11.112 1.00 83.62 869 GLY A N 1
ATOM 6493 C CA . GLY A 1 869 ? 41.339 23.466 12.389 1.00 83.62 869 GLY A CA 1
ATOM 6494 C C . GLY A 1 869 ? 42.389 22.396 12.680 1.00 83.62 869 GLY A C 1
ATOM 6495 O O . GLY A 1 869 ? 42.971 21.807 11.784 1.00 83.62 869 GLY A O 1
ATOM 6496 N N . ARG A 1 870 ? 42.718 22.201 13.962 1.00 81.00 870 ARG A N 1
ATOM 6497 C CA . ARG A 1 870 ? 43.729 21.220 14.394 1.00 81.00 870 ARG A CA 1
ATOM 6498 C C . ARG A 1 870 ? 43.096 19.863 14.652 1.00 81.00 870 ARG A C 1
ATOM 6500 O O . ARG A 1 870 ? 42.071 19.817 15.323 1.00 81.00 870 ARG A O 1
ATOM 6507 N N . CYS A 1 871 ? 43.797 18.802 14.270 1.00 72.88 871 CYS A N 1
ATOM 6508 C CA . CYS A 1 871 ? 43.399 17.412 14.507 1.00 72.88 871 CYS A CA 1
ATOM 6509 C C . CYS A 1 871 ? 43.874 16.843 15.860 1.00 72.88 871 CYS A C 1
ATOM 6511 O O . CYS A 1 871 ? 44.223 15.667 15.942 1.00 72.88 871 CYS A O 1
ATOM 6513 N N . ASP A 1 872 ? 43.993 17.694 16.889 1.00 62.59 872 ASP A N 1
ATOM 6514 C CA . ASP A 1 872 ? 44.537 17.330 18.213 1.00 62.59 872 ASP A CA 1
ATOM 6515 C C . ASP A 1 872 ? 43.477 16.764 19.171 1.00 62.59 872 ASP A C 1
ATOM 6517 O O . ASP A 1 872 ? 42.392 17.387 19.286 1.00 62.59 872 ASP A O 1
#

Sequence (872 aa):
MNYLTNNGRHAMLSALAIPIVSLFSNPDCLATTSPRPGTHAPEHVRAHALRSQVSFDTPGAWRAKAKDAKRNRNDVTKRGGASDAVTGVLEVPVLCFGFNNVNLPANTVPNLQQELFDGPWPTGTLSDYYREISYGQFTFDGDVVNIGNLSSNDTNYEAGVNGLNAAPFSYVDEALTLADANIDFSMYDNDGPDGIPNSGDDDGIVDLVALVHPETGGECGNGNIWSHRWNYASANSVANGTPALFSTNDAAAGGGFIRISDYTIMPALSCGGSLIEIGVFCHEFGHALGLPDLYGTNGSANEGCGHFCLMASGNWNSSSSPAHMSAWCRAEMGWIEPQLVIGDYSNLSIPAIETTPFALKIKNDPNSSEYLLIENRQPLGFDQNLWGCGLAIWHVDPSVNTGNNFGWCNGAPGAAHSMIALEQADAFCDLESSANRGDADDLYSLATVSNFDSNSTPNSRPYSNVDTGVKISNISNCGLPMTVDLTVRALPIEETRELDVLFIFDTSGSYWDDLPNMLAQMPSVMSMIDNDFPNPRYGVASFTDFPIAPSGSNGDVAWAVSQDFTSNPGLVTAALAALTAGGGADLPESQYEALYQAMMGTGLDLNNDNDFNDLGEIAPQPLSWDSNRAPIIFLMTDADFHDADVEDYPSGTGEAAGRNALLAQLANPTVMSEAPRIFTLNAAWSGPDITSGMFGSEGHESPGGGDKLAQQANELAAVSKGALIYAGDDTIHFTQAVREALDLLALDIPMAGTCCTSDMECQEGISNMQCLEQFGGAWTSGKCDIDCNMNGRPDTCEIALGLVIDDNANGVPDICECLGDTNGDRLIDIDDMLKILSEWNCRDCPETDLNQDGIIGIDDLLIALDHWGRCD

Foldseek 3Di:
DDDDDDDDDDDDDDDDDDPPPPLDDQLQAKAFAAFFPPDHDDPLQLVSLPRAHFALSDDAQLSVLLVLLVCLLVALQRVFPDRVFSFDEQAEEAEEEEEPVGGADPPLFVVLLAQAADDDDPLRHQQRQQCLLLVNGYGYHYHYDYLYYDPHGQCQLLVQSLNSALSVLVVVVRSVVSCLVPDQQQCQQQNAPVSGGLDQRGPLERLEYEYEYRWAGCSLVDSHHTKMKFWSQSSCCRNPVGGDWAFGPHAHNPGDGRTYTIYTYHYQAYSVRHGFACLSVSQRVLVSSRDTQQAAGNPALFQGLFCQASSGNQCNLPVNQGHHHDLVSCSSSVSADAAEDDFWDFFDWAAASSNDRYKHWYDQDPVAPKIKIKHWHDLDRSSVSPAATAIWIKIAHPVDNSHANFADFLLDAPGDDHRIHTHQLQRPSCRNVVVHRDHRLRHDEPVRHFKEDLPDGSHPADNNSDRQFWIWGPFHHRDRIITIIIGGDQFAQPFQFAAAEEEEDAQEQVCQLQLVLLLVCVVVLVVVCVVNGPQHWYWYKYFYAFCDPDFWHVPGGLIDTLGATDSDVVSVNVSSVPGHHYTTNDFAHNVQLHLLCQQVQCWFDQQPPPDQPDGRTGHRDYHPDDLRHAAAYEYEDAGHHDAVVPDCPPHVRSRGGGPVNNLVCLQPPDRHNHHYAYEYEHQYDRDDPPDDDDDDDDDDDDDDDRNNRSVSQVVSCVSRVFYYFYCYHSSNNVSVRSVVRSSSSRPPDQLWAWWQAPVLDIDGGHGCCCSCPVRVGFTDRDDFPDDQVPPVHRLLRCVSVVVADDLLPPSGGCLNVLQQPLPPPQALDPVSLVVLVVCAQPQPRVSQPSNPPSGSDVVSSVRSVVSGGGSD